Protein AF-A0A6P0TMA9-F1 (afdb_monomer_lite)

Foldseek 3Di:
DDDDDDDDDDDDDDDPPDDDPPPDPDAAEFEPPAQPSDDAPVRQLVVCVVVPPPGARYAHADQCVVCQCRNVQNCVVSQAFFAEEQAAQPRCPCVSLLQPFQVSHPQAQAEEEADPQQQAAQDVSSVPAAEQDDFAQAWAFDQVDAHPVGGGRTDHDDPPDDHPGHGLDQLSLVVVLCVLLVHPADDDDPGLSLVLDPCNVVPRRNVVSNCQQAAWDFDADPVRDGPDTHGNGRYHYYQLVSDAFDPGAYEYEYEACVVRFDFKDKDKQFLVLLVLVLVLLVPDPPVLLSVLVNVQSVLVNCLQAPDDAPDPLFAWQVRSLVSHDALVRSVVSLCVSCVVVVVDPPDAADWDWDFDWDWDQDPPPRDTDTDGPDIDIDGDRDHLVNSLVVLVVRQADPLSVQDHSPDRSVRSSVSCVVNHRRSPPNLSSCVSVPNQQWIWGHDRRIIMIMATDCRSLSNSVSHSHYYYHANQDDPVNVCLSSVHDPSNDHHYHYYDAFAQQLEEEEEQQQLEPLVDPPQDDDVHRLLQLVLLLQVLVCVVVVPFQEEEEGAPSPQPVHPHDPSPPYTYYQPPCLASDQPCQRGLEYEYTEQDFDSLSVLQSSCRNSPSDHDDSPPLDDPNVVVRLSVSLSSVSSNSCRNPCRVCVVGRHYYYHYYNDDPVSQVVVCVRHDNYHYHHDHSCNSGVSSGDPLLNLLVLLLVVLVVCLVVVHDDDLVVSCVRSVHDSVVSQVSCVVRFLDHPVLLSVLLSLLVVLLQQADDDPCNLVVDDPVLNCCQPPCLVCVVVVVVVPDRPVVVSVVVVVCCVVPNSCSSSNHHSVSSLVNNCVRNVPDDPVVSVVSCVVRDPPDD

Secondary structure (DSSP, 8-state):
-----------------------SSS--EEE--STT-SPPHHHHHHHHHHTTTSS---EEEE-HHHHTTHHHHHHHHTT--EEEE---TTS-HHHHHHT--GGGSTT--EEEEE-TTTTS-SSHHHHTSEE-----S-EEEEEEEE-TTSPEEEEEPPTTSPPSB--S-TTHHHHHHHHHTT-----STT-HHHHTSTTTTT--HHHHHHHHHH-EEEEE-TTS-EEEEEESSSEEEE-GGG----SS-EEEEEESHHHH---EEEEEEEHHHHHHHHHHHHT-S-HHHHHHHHHHHHHHHHHHHHPPPSSTT-B-HHHHGGGSPPHHHHHHHHHHHTTGGGG-TT---S-EEEEEEEEEE-TTT--EEEEEEEEEEE--PPPHHHHHHHHHHHS---HHHH--TTS-HHHHHHHHHHH-----HHHHHHHHTT-SS-EEEEETTEEEEEEE-HHHHHHHHHSSEEEEE-SS--HHHHHHHTT--TT---EEEEEPP---TTEEEEEETT--GGG-S---SSSS-HHHHHHHHHHHHHHHSTTSPEEEEE-TTTTTTS---TTEEEEEETTTTTSS--TTTT-SEEEE-S-----HHHHHHHHHHHHS----TT---HHHHHHHHHHHHHHHHHHHTTT-GGG-TTS-EEEEEES---HHHHHHHHHHSTT-EEEE--HHHH-GGGS-HHHHHHHHHHHHHHHHHHTT----HHHHHHHHT--HHHHHHHHHHHSSS-HHHHHHHHHHHHHHTT-----TTTSTTS-HHHHHIIIIITTTHHHHHHTT--HHHHHHHHHHHHHHH-GGGGGGS-HHHHHHHHHHHT-SS-HHHHHHHHHTTPPPP-

Structure (mmCIF, N/CA/C/O backbone):
data_AF-A0A6P0TMA9-F1
#
_entry.id   AF-A0A6P0TMA9-F1
#
loop_
_atom_site.group_PDB
_atom_site.id
_atom_site.type_symbol
_atom_site.label_atom_id
_atom_site.label_alt_id
_atom_site.label_comp_id
_atom_site.label_asym_id
_atom_site.label_entity_id
_atom_site.label_seq_id
_atom_site.pdbx_PDB_ins_code
_atom_site.Cartn_x
_atom_site.Cartn_y
_atom_site.Cartn_z
_atom_site.occupancy
_atom_site.B_iso_or_equiv
_atom_site.auth_seq_id
_atom_site.auth_comp_id
_atom_site.auth_asym_id
_atom_site.auth_atom_id
_atom_site.pdbx_PDB_model_num
ATOM 1 N N . MET A 1 1 ? -61.549 -2.024 -27.060 1.00 31.66 1 MET A N 1
ATOM 2 C CA . MET A 1 1 ? -62.053 -2.914 -28.135 1.00 31.66 1 MET A CA 1
ATOM 3 C C . MET A 1 1 ? -62.077 -2.132 -29.443 1.00 31.66 1 MET A C 1
ATOM 5 O O . MET A 1 1 ? -62.453 -0.968 -29.339 1.00 31.66 1 MET A O 1
ATOM 9 N N . PRO A 1 2 ? -61.796 -2.711 -30.633 1.00 42.16 2 PRO A N 1
ATOM 10 C CA . PRO A 1 2 ? -61.208 -4.031 -30.969 1.00 42.16 2 PRO A CA 1
ATOM 11 C C . PRO A 1 2 ? -59.921 -3.928 -31.858 1.00 42.16 2 PRO A C 1
ATOM 13 O O . PRO A 1 2 ? -59.712 -2.912 -32.505 1.00 42.16 2 PRO A O 1
ATOM 16 N N . VAL A 1 3 ? -58.901 -4.790 -31.692 1.00 32.97 3 VAL A N 1
ATOM 17 C CA . VAL A 1 3 ? -58.575 -6.085 -32.371 1.00 32.97 3 VAL A CA 1
ATOM 18 C C . VAL A 1 3 ? -58.171 -5.971 -33.855 1.00 32.97 3 VAL A C 1
ATOM 20 O O . VAL A 1 3 ? -59.035 -5.683 -34.668 1.00 32.97 3 VAL A O 1
ATOM 23 N N . THR A 1 4 ? -56.909 -6.317 -34.183 1.00 27.12 4 THR A N 1
ATOM 24 C CA . THR A 1 4 ? -56.539 -7.389 -35.150 1.00 27.12 4 THR A CA 1
ATOM 25 C C . THR A 1 4 ? -55.037 -7.734 -35.108 1.00 27.12 4 THR A C 1
ATOM 27 O O . THR A 1 4 ? -54.188 -6.869 -35.307 1.00 27.12 4 THR A O 1
ATOM 30 N N . ASP A 1 5 ? -54.763 -9.023 -34.875 1.00 28.47 5 ASP A N 1
ATOM 31 C CA . ASP A 1 5 ? -53.500 -9.774 -34.983 1.00 28.47 5 ASP A CA 1
ATOM 32 C C . ASP A 1 5 ? -52.886 -9.796 -36.388 1.00 28.47 5 ASP A C 1
ATOM 34 O O . ASP A 1 5 ? -53.655 -9.920 -37.336 1.00 28.47 5 ASP A O 1
ATOM 38 N N . ILE A 1 6 ? -51.546 -9.927 -36.498 1.00 26.19 6 ILE A N 1
ATOM 39 C CA . ILE A 1 6 ? -50.885 -10.932 -37.371 1.00 26.19 6 ILE A CA 1
ATOM 40 C C . ILE A 1 6 ? -49.566 -11.456 -36.741 1.00 26.19 6 ILE A C 1
ATOM 42 O O . ILE A 1 6 ? -48.531 -10.803 -36.770 1.00 26.19 6 ILE A O 1
ATOM 46 N N . LYS A 1 7 ? -49.659 -12.682 -36.206 1.00 25.83 7 LYS A N 1
ATOM 47 C CA . LYS A 1 7 ? -48.757 -13.861 -36.257 1.00 25.83 7 LYS A CA 1
ATOM 48 C C . LYS A 1 7 ? -47.216 -13.731 -36.225 1.00 25.83 7 LYS A C 1
ATOM 50 O O . LYS A 1 7 ? -46.570 -13.331 -37.186 1.00 25.83 7 LYS A O 1
ATOM 55 N N . ASN A 1 8 ? -46.680 -14.356 -35.170 1.00 31.17 8 ASN A N 1
ATOM 56 C CA . ASN A 1 8 ? -45.405 -15.079 -35.043 1.00 31.17 8 ASN A CA 1
ATOM 57 C C . ASN A 1 8 ? -44.866 -15.750 -36.320 1.00 31.17 8 ASN A C 1
ATOM 59 O O . ASN A 1 8 ? -45.600 -16.505 -36.958 1.00 31.17 8 ASN A O 1
ATOM 63 N N . GLN A 1 9 ? -43.542 -15.656 -36.517 1.00 24.33 9 GLN A N 1
ATOM 64 C CA . GLN A 1 9 ? -42.688 -16.757 -36.993 1.00 24.33 9 GLN A CA 1
ATOM 65 C C . GLN A 1 9 ? -41.229 -16.597 -36.497 1.00 24.33 9 GLN A C 1
ATOM 67 O O . GLN A 1 9 ? -40.439 -15.839 -37.042 1.00 24.33 9 GLN A O 1
ATOM 72 N N . ASN A 1 10 ? -40.929 -17.322 -35.413 1.00 24.88 10 ASN A N 1
ATOM 73 C CA . ASN A 1 10 ? -39.674 -17.977 -35.016 1.00 24.88 10 ASN A CA 1
ATOM 74 C C . ASN A 1 10 ? -38.312 -17.391 -35.448 1.00 24.88 10 ASN A C 1
ATOM 76 O O . ASN A 1 10 ? -37.791 -17.724 -36.510 1.00 24.88 10 ASN A O 1
ATOM 80 N N . ALA A 1 11 ? -37.634 -16.748 -34.493 1.00 25.44 11 ALA A N 1
ATOM 81 C CA . ALA A 1 11 ? -36.204 -16.956 -34.263 1.00 25.44 11 ALA A CA 1
ATOM 82 C C . ALA A 1 11 ? -36.005 -17.314 -32.781 1.00 25.44 11 ALA A C 1
ATOM 84 O O . ALA A 1 11 ? -36.576 -16.692 -31.889 1.00 25.44 11 ALA A O 1
ATOM 85 N N . SER A 1 12 ? -35.273 -18.398 -32.556 1.00 24.67 12 SER A N 1
ATOM 86 C CA . SER A 1 12 ? -35.104 -19.126 -31.301 1.00 24.67 12 SER A CA 1
ATOM 87 C C . SER A 1 12 ? -34.692 -18.258 -30.111 1.00 24.67 12 SER A C 1
ATOM 89 O O . SER A 1 12 ? -33.679 -17.564 -30.139 1.00 24.67 12 SER A O 1
ATOM 91 N N . SER A 1 13 ? -35.452 -18.401 -29.032 1.00 26.72 13 SER A N 1
ATOM 92 C CA . SER A 1 13 ? -35.140 -17.947 -27.685 1.00 26.72 13 SER A CA 1
ATOM 93 C C . SER A 1 13 ? -33.903 -18.643 -27.105 1.00 26.72 13 SER A C 1
ATOM 95 O O . SER A 1 13 ? -33.890 -19.868 -26.985 1.00 26.72 13 SER A O 1
ATOM 97 N N . SER A 1 14 ? -32.950 -17.862 -26.600 1.00 25.70 14 SER A N 1
ATOM 98 C CA . SER A 1 14 ? -32.141 -18.237 -25.434 1.00 25.70 14 SER A CA 1
ATOM 99 C C . SER A 1 14 ? -31.908 -17.004 -24.550 1.00 25.70 14 SER A C 1
ATOM 101 O O . SER A 1 14 ? -30.952 -16.259 -24.723 1.00 25.70 14 SER A O 1
ATOM 103 N N . ALA A 1 15 ? -32.875 -16.794 -23.652 1.00 29.20 15 ALA A N 1
ATOM 104 C CA . ALA A 1 15 ? -32.768 -16.215 -22.310 1.00 29.20 15 ALA A CA 1
ATOM 105 C C . ALA A 1 15 ? -31.922 -14.936 -22.099 1.00 29.20 15 ALA A C 1
ATOM 107 O O . ALA A 1 15 ? -30.834 -14.979 -21.537 1.00 29.20 15 ALA A O 1
ATOM 108 N N . ILE A 1 16 ? -32.521 -13.775 -22.388 1.00 30.61 16 ILE A N 1
ATOM 109 C CA . ILE A 1 16 ? -32.220 -12.489 -21.722 1.00 30.61 16 ILE A CA 1
ATOM 110 C C . ILE A 1 16 ? -33.260 -12.304 -20.608 1.00 30.61 16 ILE A C 1
ATOM 112 O O . ILE A 1 16 ? -34.160 -11.470 -20.693 1.00 30.61 16 ILE A O 1
ATOM 116 N N . THR A 1 17 ? -33.253 -13.171 -19.595 1.00 31.91 17 THR A N 1
ATOM 117 C CA . THR A 1 17 ? -34.275 -13.109 -18.534 1.00 31.91 17 THR A CA 1
ATOM 118 C C . THR A 1 17 ? -33.724 -13.543 -17.184 1.00 31.91 17 THR A C 1
ATOM 120 O O . THR A 1 17 ? -34.118 -14.573 -16.666 1.00 31.91 17 THR A O 1
ATOM 123 N N . LEU A 1 18 ? -32.827 -12.733 -16.618 1.00 28.59 18 LEU A N 1
ATOM 124 C CA . LEU A 1 18 ? -32.513 -12.673 -15.183 1.00 28.59 18 LEU A CA 1
ATOM 125 C C . LEU A 1 18 ? -32.006 -11.249 -14.872 1.00 28.59 18 LEU A C 1
ATOM 127 O O . LEU A 1 18 ? -30.831 -11.030 -14.609 1.00 28.59 18 LEU A O 1
ATOM 131 N N . TRP A 1 19 ? -32.890 -10.253 -14.970 1.00 36.53 19 TRP A N 1
ATOM 132 C CA . TRP A 1 19 ? -32.575 -8.862 -14.621 1.00 36.53 19 TRP A CA 1
ATOM 133 C C . TRP A 1 19 ? -33.578 -8.352 -13.594 1.00 36.53 19 TRP A C 1
ATOM 135 O O . TRP A 1 19 ? -34.554 -7.681 -13.920 1.00 36.53 19 TRP A O 1
ATOM 145 N N . THR A 1 20 ? -33.357 -8.688 -12.329 1.00 31.09 20 THR A N 1
ATOM 146 C CA . THR A 1 20 ? -33.980 -7.957 -11.225 1.00 31.09 20 THR A CA 1
ATOM 147 C C . THR A 1 20 ? -33.135 -6.727 -10.923 1.00 31.09 20 THR A C 1
ATOM 149 O O . THR A 1 20 ? -32.188 -6.789 -10.144 1.00 31.09 20 THR A O 1
ATOM 152 N N . SER A 1 21 ? -33.488 -5.588 -11.527 1.00 32.59 21 SER A N 1
ATOM 153 C CA . SER A 1 21 ? -33.015 -4.286 -11.057 1.00 32.59 21 SER A CA 1
ATOM 154 C C . SER A 1 21 ? -33.670 -3.992 -9.703 1.00 32.59 21 SER A C 1
ATOM 156 O O . SER A 1 21 ? -34.816 -3.543 -9.633 1.00 32.59 21 SER A O 1
ATOM 158 N N . LEU A 1 22 ? -32.963 -4.248 -8.606 1.00 32.09 22 LEU A N 1
ATOM 159 C CA . LEU A 1 22 ? -33.355 -3.735 -7.296 1.00 32.09 22 LEU A CA 1
ATOM 160 C C . LEU A 1 22 ? -32.664 -2.390 -7.071 1.00 32.09 22 LEU A C 1
ATOM 162 O O . LEU A 1 22 ? -31.613 -2.293 -6.443 1.00 32.09 22 LEU A O 1
ATOM 166 N N . LEU A 1 23 ? -33.305 -1.330 -7.570 1.00 36.34 23 LEU A N 1
ATOM 167 C CA . LEU A 1 23 ? -33.099 0.036 -7.091 1.00 36.34 23 LEU A CA 1
ATOM 168 C C . LEU A 1 23 ? -33.550 0.117 -5.623 1.00 36.34 23 LEU A C 1
ATOM 170 O O . LEU A 1 23 ? -34.670 0.511 -5.306 1.00 36.34 23 LEU A O 1
ATOM 174 N N . LYS A 1 24 ? -32.651 -0.276 -4.721 1.00 31.23 24 LYS A N 1
ATOM 175 C CA . LYS A 1 24 ? -32.646 0.097 -3.304 1.00 31.23 24 LYS A CA 1
ATOM 176 C C . LYS A 1 24 ? -31.198 0.365 -2.896 1.00 31.23 24 LYS A C 1
ATOM 178 O O . LYS A 1 24 ? -30.511 -0.547 -2.470 1.00 31.23 24 LYS A O 1
ATOM 183 N N . LEU A 1 25 ? -30.738 1.608 -3.068 1.00 39.28 25 LEU A N 1
ATOM 184 C CA . LEU A 1 25 ? -29.552 2.195 -2.406 1.00 39.28 25 LEU A CA 1
ATOM 185 C C . LEU A 1 25 ? -28.236 1.363 -2.398 1.00 39.28 25 LEU A C 1
ATOM 187 O O . LEU A 1 25 ? -27.369 1.614 -1.565 1.00 39.28 25 LEU A O 1
ATOM 191 N N . GLY A 1 26 ? -28.047 0.421 -3.330 1.00 53.12 26 GLY A N 1
ATOM 192 C CA . GLY A 1 26 ? -26.871 -0.454 -3.435 1.00 53.12 26 GLY A CA 1
ATOM 193 C C . GLY A 1 26 ? -26.192 -0.385 -4.807 1.00 53.12 26 GLY A C 1
ATOM 194 O O . GLY A 1 26 ? -26.770 0.122 -5.768 1.00 53.12 26 GLY A O 1
ATOM 195 N N . ARG A 1 27 ? -24.949 -0.884 -4.902 1.00 63.47 27 ARG A N 1
ATOM 196 C CA . ARG A 1 27 ? -24.245 -1.038 -6.191 1.00 63.47 27 ARG A CA 1
ATOM 197 C C . ARG A 1 27 ? -25.013 -2.031 -7.083 1.00 63.47 27 ARG A C 1
ATOM 199 O O . ARG A 1 27 ? -25.423 -3.069 -6.557 1.00 63.47 27 ARG A O 1
ATOM 206 N N . PRO A 1 28 ? -25.191 -1.759 -8.390 1.00 73.94 28 PRO A N 1
ATOM 207 C CA . PRO A 1 28 ? -25.794 -2.711 -9.311 1.00 73.94 28 PRO A CA 1
ATOM 208 C C . PRO A 1 28 ? -24.926 -3.966 -9.373 1.00 73.94 28 PRO A C 1
ATOM 210 O O . PRO A 1 28 ? -23.700 -3.902 -9.244 1.00 73.94 28 PRO A O 1
ATOM 213 N N . TYR A 1 29 ? -25.562 -5.118 -9.537 1.00 83.38 29 TYR A N 1
ATOM 214 C CA . TYR A 1 29 ? -24.858 -6.385 -9.639 1.00 83.38 29 TYR A CA 1
ATOM 215 C C . TYR A 1 29 ? -25.582 -7.351 -10.569 1.00 83.38 29 TYR A C 1
ATOM 217 O O . TYR A 1 29 ? -26.787 -7.238 -10.795 1.00 83.38 29 TYR A O 1
ATOM 225 N N . ILE A 1 30 ? -24.823 -8.313 -11.080 1.00 88.56 30 ILE A N 1
ATOM 226 C CA . ILE A 1 30 ? -25.298 -9.465 -11.841 1.00 88.56 30 ILE A CA 1
ATOM 227 C C . ILE A 1 30 ? -24.977 -10.694 -11.004 1.00 88.56 30 ILE A C 1
ATOM 229 O O . ILE A 1 30 ? -23.833 -10.889 -10.603 1.00 88.56 30 ILE A O 1
ATOM 233 N N . GLU A 1 31 ? -25.966 -11.527 -10.711 1.00 91.88 31 GLU A N 1
ATOM 234 C CA . GLU A 1 31 ? -25.714 -12.768 -9.986 1.00 91.88 31 GLU A CA 1
ATOM 235 C C . GLU A 1 31 ? -25.200 -13.851 -10.942 1.00 91.88 31 GLU A C 1
ATOM 237 O O . GLU A 1 31 ? -25.828 -14.141 -11.961 1.00 91.88 31 GLU A O 1
ATOM 242 N N . TYR A 1 32 ? -24.065 -14.472 -10.612 1.00 93.88 32 TYR A N 1
ATOM 243 C CA . TYR A 1 32 ? -23.602 -15.644 -11.352 1.00 93.88 32 TYR A CA 1
ATOM 244 C C . TYR A 1 32 ? -24.417 -16.867 -10.930 1.00 93.88 32 TYR A C 1
ATOM 246 O O . TYR A 1 32 ? -24.319 -17.339 -9.794 1.00 93.88 32 TYR A O 1
ATOM 254 N N . THR A 1 33 ? -25.205 -17.397 -11.862 1.00 92.12 33 THR A N 1
ATOM 255 C CA . THR A 1 33 ? -26.050 -18.584 -11.641 1.00 92.12 33 THR A CA 1
ATOM 256 C C . THR A 1 33 ? -25.556 -19.815 -12.405 1.00 92.12 33 THR A C 1
ATOM 258 O O . THR A 1 33 ? -26.120 -20.898 -12.267 1.00 92.12 33 THR A O 1
ATOM 261 N N . GLY A 1 34 ? -24.480 -19.663 -13.182 1.00 91.56 34 GLY A N 1
ATOM 262 C CA . GLY A 1 34 ? -23.868 -20.710 -13.994 1.00 91.56 34 GLY A CA 1
ATOM 263 C C . GLY A 1 34 ? -23.364 -20.189 -15.345 1.00 91.56 34 GLY A C 1
ATOM 264 O O . GLY A 1 34 ? -23.442 -18.981 -15.610 1.00 91.56 34 GLY A O 1
ATOM 265 N N . PRO A 1 35 ? -22.865 -21.090 -16.213 1.00 90.00 35 PRO A N 1
ATOM 266 C CA . PRO A 1 35 ? -22.374 -20.742 -17.540 1.00 90.00 35 PRO A CA 1
ATOM 267 C C . PRO A 1 35 ? -23.375 -19.903 -18.338 1.00 90.00 35 PRO A C 1
ATOM 269 O O . PRO A 1 35 ? -24.544 -20.263 -18.455 1.00 90.00 35 PRO A O 1
ATOM 272 N N . GLY A 1 36 ? -22.909 -18.790 -18.898 1.00 89.62 36 GLY A N 1
ATOM 273 C CA . GLY A 1 36 ? -23.732 -17.831 -19.635 1.00 89.62 36 GLY A CA 1
ATOM 274 C C . GLY A 1 36 ? -24.001 -16.539 -18.862 1.00 89.62 36 GLY A C 1
ATOM 275 O O . GLY A 1 36 ? -24.345 -15.542 -19.492 1.00 89.62 36 GLY A O 1
ATOM 276 N N . SER A 1 37 ? -23.780 -16.524 -17.542 1.00 91.81 37 SER A N 1
ATOM 277 C CA . SER A 1 37 ? -24.059 -15.362 -16.683 1.00 91.81 37 SER A CA 1
ATOM 278 C C . SER A 1 37 ? -23.094 -14.186 -16.894 1.00 91.81 37 SER A C 1
ATOM 280 O O . SER A 1 37 ? -23.442 -13.053 -16.567 1.00 91.81 37 SER A O 1
ATOM 282 N N . ILE A 1 38 ? -21.876 -14.418 -17.405 1.00 94.50 38 ILE A N 1
ATOM 283 C CA . ILE A 1 38 ? -20.898 -13.339 -17.618 1.00 94.50 38 ILE A CA 1
ATOM 284 C C . ILE A 1 38 ? -21.239 -12.584 -18.907 1.00 94.50 38 ILE A C 1
ATOM 286 O O . ILE A 1 38 ? -21.244 -13.197 -19.969 1.00 94.50 38 ILE A O 1
ATOM 290 N N . PRO A 1 39 ? -21.482 -11.269 -18.902 1.00 92.62 39 PRO A N 1
ATOM 291 C CA . PRO A 1 39 ? -21.722 -10.543 -20.146 1.00 92.62 39 PRO A CA 1
ATOM 292 C C . PRO A 1 39 ? -20.460 -10.515 -21.018 1.00 92.62 39 PRO A C 1
ATOM 294 O O . PRO A 1 39 ? -19.335 -10.495 -20.515 1.00 92.62 39 PRO A O 1
ATOM 297 N N . THR A 1 40 ? -20.624 -10.476 -22.337 1.00 92.06 40 THR A N 1
ATOM 298 C CA . THR A 1 40 ? -19.524 -10.113 -23.240 1.00 92.06 40 THR A CA 1
ATOM 299 C C . THR A 1 40 ? -19.126 -8.651 -23.028 1.00 92.06 40 THR A C 1
ATOM 301 O O . THR A 1 40 ? -19.907 -7.838 -22.525 1.00 92.06 40 THR A O 1
ATOM 304 N N . TYR A 1 41 ? -17.920 -8.278 -23.461 1.00 86.88 41 TYR A N 1
ATOM 305 C CA . TYR A 1 41 ? -17.446 -6.894 -23.373 1.00 86.88 41 TYR A CA 1
ATOM 306 C C . TYR A 1 41 ? -18.428 -5.890 -24.006 1.00 86.88 41 TYR A C 1
ATOM 308 O O . TYR A 1 41 ? -18.722 -4.840 -23.432 1.00 86.88 41 TYR A O 1
ATOM 316 N N . SER A 1 42 ? -18.973 -6.219 -25.182 1.00 87.00 42 SER A N 1
ATOM 317 C CA . SER A 1 42 ? -19.916 -5.359 -25.903 1.00 87.00 42 SER A CA 1
ATOM 318 C C . SER A 1 42 ? -21.263 -5.227 -25.194 1.00 87.00 42 SER A C 1
ATOM 320 O O . SER A 1 42 ? -21.828 -4.135 -25.175 1.00 87.00 42 SER A O 1
ATOM 322 N N . GLU A 1 43 ? -21.781 -6.306 -24.604 1.00 88.38 43 GLU A N 1
ATOM 323 C CA . GLU A 1 43 ? -23.013 -6.269 -23.803 1.00 88.38 43 GLU A CA 1
ATOM 324 C C . GLU A 1 43 ? -22.825 -5.434 -22.538 1.00 88.38 43 GLU A C 1
ATOM 326 O O . GLU A 1 43 ? -23.648 -4.569 -22.244 1.00 88.38 43 GLU A O 1
ATOM 331 N N . TYR A 1 44 ? -21.705 -5.628 -21.838 1.00 86.25 44 TYR A N 1
ATOM 332 C CA . TYR A 1 44 ? -21.386 -4.872 -20.632 1.00 86.25 44 TYR A CA 1
ATOM 333 C C . TYR A 1 44 ? -21.234 -3.376 -20.923 1.00 86.25 44 TYR A C 1
ATOM 335 O O . TYR A 1 44 ? -21.774 -2.539 -20.205 1.00 86.25 44 TYR A O 1
ATOM 343 N N . LYS A 1 45 ? -20.560 -3.020 -22.023 1.00 82.75 45 LYS A N 1
ATOM 344 C CA . LYS A 1 45 ? -20.414 -1.620 -22.434 1.00 82.75 45 LYS A CA 1
ATOM 345 C C . LYS A 1 45 ? -21.763 -0.966 -22.755 1.00 82.75 45 LYS A C 1
ATOM 347 O O . LYS A 1 45 ? -22.012 0.143 -22.292 1.00 82.75 45 LYS A O 1
ATOM 352 N N . LYS A 1 46 ? -22.650 -1.660 -23.479 1.00 82.12 46 LYS A N 1
ATOM 353 C CA . LYS A 1 46 ? -24.018 -1.175 -23.740 1.00 82.12 46 LYS A CA 1
ATOM 354 C C . LYS A 1 46 ? -24.794 -0.943 -22.445 1.00 82.12 46 LYS A C 1
ATOM 356 O O . LYS A 1 46 ? -25.516 0.044 -22.336 1.00 82.12 46 LYS A O 1
ATOM 361 N N . LEU A 1 47 ? -24.625 -1.829 -21.465 1.00 77.69 47 LEU A N 1
ATOM 362 C CA . LEU A 1 47 ? -25.257 -1.690 -20.160 1.00 77.69 47 LEU A CA 1
ATOM 363 C C . LEU A 1 47 ? -24.770 -0.422 -19.436 1.00 77.69 47 LEU A C 1
ATOM 365 O O . LEU A 1 47 ? -25.598 0.384 -19.014 1.00 77.69 47 LEU A O 1
ATOM 369 N N . LEU A 1 48 ? -23.455 -0.171 -19.413 1.00 76.69 48 LEU A N 1
ATOM 370 C CA . LEU A 1 48 ? -22.884 1.067 -18.856 1.00 76.69 48 LEU A CA 1
ATOM 371 C C . LEU A 1 48 ? -23.398 2.338 -19.558 1.00 76.69 48 LEU A C 1
ATOM 373 O O . LEU A 1 48 ? -23.634 3.356 -18.908 1.00 76.69 48 LEU A O 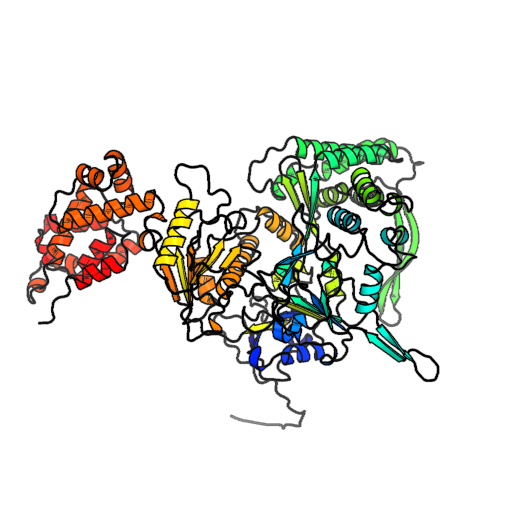1
ATOM 377 N N . GLU A 1 49 ? -23.570 2.297 -20.881 1.00 75.12 49 GLU A N 1
ATOM 378 C CA . GLU A 1 49 ? -24.081 3.425 -21.670 1.00 75.12 49 GLU A CA 1
ATOM 379 C C . GLU A 1 49 ? -25.570 3.702 -21.398 1.00 75.12 49 GLU A C 1
ATOM 381 O O . GLU A 1 49 ? -25.983 4.862 -21.376 1.00 75.12 49 GLU A O 1
ATOM 386 N N . SER A 1 50 ? -26.366 2.659 -21.144 1.00 67.94 50 SER A N 1
ATOM 387 C CA . SER A 1 50 ? -27.811 2.771 -20.909 1.00 67.94 50 SER A CA 1
ATOM 388 C C . SER A 1 50 ? -28.197 3.320 -19.527 1.00 67.94 50 SER A C 1
ATOM 390 O O . SER A 1 50 ? -29.255 3.934 -19.395 1.00 67.94 50 SER A O 1
ATOM 392 N N . GLU A 1 51 ? -27.339 3.164 -18.511 1.00 59.88 51 GLU A N 1
ATOM 393 C CA . GLU A 1 51 ? -27.642 3.537 -17.115 1.00 59.88 51 GLU A CA 1
ATOM 394 C C . GLU A 1 51 ? -27.176 4.952 -16.702 1.00 59.88 51 GLU A C 1
ATOM 396 O O . GLU A 1 51 ? -27.218 5.312 -15.527 1.00 59.88 51 GLU A O 1
ATOM 401 N N . ASN A 1 52 ? -26.784 5.804 -17.658 1.00 47.84 52 ASN A N 1
ATOM 402 C CA . ASN A 1 52 ? -26.496 7.229 -17.440 1.00 47.84 52 ASN A CA 1
ATOM 403 C C . ASN A 1 52 ? -25.535 7.517 -16.253 1.00 47.84 52 ASN A C 1
ATOM 405 O O . ASN A 1 52 ? -25.884 8.265 -15.347 1.00 47.84 52 ASN A O 1
ATOM 409 N N . TRP A 1 53 ? -24.334 6.915 -16.249 1.00 43.66 53 TRP A N 1
ATOM 410 C CA . TRP A 1 53 ? -23.068 7.314 -15.573 1.00 43.66 53 TRP A CA 1
ATOM 411 C C . TRP A 1 53 ? -23.066 7.834 -14.110 1.00 43.66 53 TRP A C 1
ATOM 413 O O . TRP A 1 53 ? -22.030 8.292 -13.623 1.00 43.66 53 TRP A O 1
ATOM 423 N N . LEU A 1 54 ? -24.164 7.741 -13.364 1.00 42.12 54 LEU A N 1
ATOM 424 C CA . LEU A 1 54 ? -24.242 8.121 -11.946 1.00 42.12 54 LEU A CA 1
ATOM 425 C C . LEU A 1 54 ? -24.065 6.929 -10.994 1.00 42.12 54 LEU A C 1
ATOM 427 O O . LEU A 1 54 ? -24.002 7.124 -9.780 1.00 42.12 54 LEU A O 1
ATOM 431 N N . ILE A 1 55 ? -23.950 5.713 -11.531 1.00 49.78 55 ILE A N 1
ATOM 432 C CA . ILE A 1 55 ? -23.925 4.461 -10.775 1.00 49.78 55 ILE A CA 1
ATOM 433 C C . ILE A 1 55 ? -22.575 3.756 -10.995 1.00 49.78 55 ILE A C 1
ATOM 435 O O . ILE A 1 55 ? -22.004 3.793 -12.083 1.00 49.78 55 ILE A O 1
ATOM 439 N N . SER A 1 56 ? -22.015 3.176 -9.931 1.00 62.84 56 SER A N 1
ATOM 440 C CA . SER A 1 56 ? -20.804 2.345 -9.981 1.00 62.84 56 SER A CA 1
ATOM 441 C C . SER A 1 56 ? -20.953 1.196 -10.983 1.00 62.84 56 SER A C 1
ATOM 443 O O . SER A 1 56 ? -22.027 0.607 -11.038 1.00 62.84 56 SER A O 1
ATOM 445 N N . GLU A 1 57 ? -19.877 0.848 -11.699 1.00 75.56 57 GLU A N 1
ATOM 446 C CA . GLU A 1 57 ? -19.822 -0.322 -12.595 1.00 75.56 57 GLU A CA 1
ATOM 447 C C . GLU A 1 57 ? -20.418 -1.576 -11.915 1.00 75.56 57 GLU A C 1
ATOM 449 O O . GLU A 1 57 ? -20.074 -1.829 -10.753 1.00 75.56 57 GLU A O 1
ATOM 454 N N . PRO A 1 58 ? -21.313 -2.332 -12.585 1.00 82.81 58 PRO A N 1
ATOM 455 C CA . PRO A 1 58 ? -21.924 -3.516 -11.998 1.00 82.81 58 PRO A CA 1
ATOM 456 C C . PRO A 1 58 ? -20.910 -4.581 -11.598 1.00 82.81 58 PRO A C 1
ATOM 458 O O . PRO A 1 58 ? -19.951 -4.861 -12.311 1.00 82.81 58 PRO A O 1
ATOM 461 N N . GLU A 1 59 ? -21.159 -5.233 -10.470 1.00 89.31 59 GLU A N 1
ATOM 462 C CA . GLU A 1 59 ? -20.316 -6.332 -9.999 1.00 89.31 59 GLU A CA 1
ATOM 463 C C . GLU A 1 59 ? -20.969 -7.684 -10.318 1.00 89.31 59 GLU A C 1
ATOM 465 O O . GLU A 1 59 ? -22.181 -7.843 -10.181 1.00 89.31 59 GLU A O 1
ATOM 470 N N . ILE A 1 60 ? -20.185 -8.685 -10.718 1.00 93.31 60 ILE A N 1
ATOM 471 C CA . ILE A 1 60 ? -20.657 -10.068 -10.803 1.00 93.31 60 ILE A CA 1
ATOM 472 C C . ILE A 1 60 ? -20.559 -10.686 -9.409 1.00 93.31 60 ILE A C 1
ATOM 474 O O . ILE A 1 60 ? -19.459 -10.886 -8.892 1.00 93.31 60 ILE A O 1
ATOM 478 N N . ARG A 1 61 ? -21.703 -10.999 -8.803 1.00 92.94 61 ARG A N 1
ATOM 479 C CA . ARG A 1 61 ? -21.784 -11.539 -7.445 1.00 92.94 61 ARG A CA 1
ATOM 480 C C . ARG A 1 61 ? -21.930 -13.043 -7.429 1.00 92.94 61 ARG A C 1
ATOM 482 O O . ARG A 1 61 ? -22.830 -13.583 -8.077 1.00 92.94 61 ARG A O 1
ATOM 489 N N . PHE A 1 62 ? -21.096 -13.711 -6.638 1.00 93.38 62 PHE A N 1
ATOM 490 C CA . PHE A 1 62 ? -21.185 -15.152 -6.439 1.00 93.38 62 PHE A CA 1
ATOM 491 C C . PHE A 1 62 ? -20.526 -15.629 -5.146 1.00 93.38 62 PHE A C 1
ATOM 493 O O . PHE A 1 62 ? -19.884 -14.869 -4.428 1.00 93.38 62 PHE A O 1
ATOM 500 N N . ASP A 1 63 ? -20.750 -16.901 -4.818 1.00 91.25 63 ASP A N 1
ATOM 501 C CA . ASP A 1 63 ? -19.976 -17.584 -3.786 1.00 91.25 63 ASP A CA 1
ATOM 502 C C . ASP A 1 63 ? -18.777 -18.272 -4.446 1.00 91.25 63 ASP A C 1
ATOM 504 O O . ASP A 1 63 ? -18.926 -19.257 -5.180 1.00 91.25 63 ASP A O 1
ATOM 508 N N . LEU A 1 64 ? -17.585 -17.735 -4.189 1.00 92.25 64 LEU A N 1
ATOM 509 C CA . LEU A 1 64 ? -16.324 -18.241 -4.721 1.00 92.25 64 LEU A CA 1
ATOM 510 C C . LEU A 1 64 ? -16.048 -19.701 -4.330 1.00 92.25 64 LEU A C 1
ATOM 512 O O . LEU A 1 64 ? -15.396 -20.418 -5.085 1.00 92.25 64 LEU A O 1
ATOM 516 N N . ARG A 1 65 ? -16.555 -20.174 -3.185 1.00 88.25 65 ARG A N 1
ATOM 517 C CA . ARG A 1 65 ? -16.363 -21.565 -2.740 1.00 88.25 65 ARG A CA 1
ATOM 518 C C . ARG A 1 65 ? -17.228 -22.550 -3.509 1.00 88.25 65 ARG A C 1
ATOM 520 O O . ARG A 1 65 ? -16.856 -23.712 -3.625 1.00 88.25 65 ARG A O 1
ATOM 527 N N . VAL A 1 66 ? -18.370 -22.087 -4.012 1.00 92.00 66 VAL A N 1
ATOM 528 C CA . VAL A 1 66 ? -19.294 -22.903 -4.805 1.00 92.00 66 VAL A CA 1
ATOM 529 C C . VAL A 1 66 ? -18.837 -22.955 -6.257 1.00 92.00 66 VAL A C 1
ATOM 531 O O . VAL A 1 66 ? -18.741 -24.033 -6.837 1.00 92.00 66 VAL A O 1
ATOM 534 N N . TRP A 1 67 ? -18.541 -21.796 -6.847 1.00 94.62 67 TRP A N 1
ATOM 535 C CA . TRP A 1 67 ? -18.277 -21.698 -8.285 1.00 94.62 67 TRP A CA 1
ATOM 536 C C . TRP A 1 67 ? -16.797 -21.799 -8.665 1.00 94.62 67 TRP A C 1
ATOM 538 O O . TRP A 1 67 ? -16.488 -22.063 -9.829 1.00 94.62 67 TRP A O 1
ATOM 548 N N . GLY A 1 68 ? -15.880 -21.621 -7.709 1.00 94.69 68 GLY A N 1
ATOM 549 C CA . GLY A 1 68 ? -14.442 -21.732 -7.934 1.00 94.69 68 GLY A CA 1
ATOM 550 C C . GLY A 1 68 ? -13.961 -20.847 -9.086 1.00 94.69 68 GLY A C 1
ATOM 551 O O . GLY A 1 68 ? -14.235 -19.650 -9.126 1.00 94.69 68 GLY A O 1
ATOM 552 N N . ASP A 1 69 ? -13.242 -21.451 -10.036 1.00 95.00 69 ASP A N 1
ATOM 553 C CA . ASP A 1 69 ? -12.676 -20.771 -11.207 1.00 95.00 69 ASP A CA 1
ATOM 554 C C . ASP A 1 69 ? -13.638 -20.669 -12.412 1.00 95.00 69 ASP A C 1
ATOM 556 O O . ASP A 1 69 ? -13.273 -20.110 -13.448 1.00 95.00 69 ASP A O 1
ATOM 560 N N . ALA A 1 70 ? -14.871 -21.180 -12.320 1.00 96.25 70 ALA A N 1
ATOM 561 C CA . ALA A 1 70 ? -15.788 -21.198 -13.463 1.00 96.25 70 ALA A CA 1
ATOM 562 C C . ALA A 1 70 ? -16.113 -19.793 -14.022 1.00 96.25 70 ALA A C 1
ATOM 564 O O . ALA A 1 70 ? -16.024 -19.622 -15.243 1.00 96.25 70 ALA A O 1
ATOM 565 N N . PRO A 1 71 ? -16.396 -18.765 -13.193 1.00 96.62 71 PRO A N 1
ATOM 566 C CA . PRO A 1 71 ? -16.700 -17.422 -13.694 1.00 96.62 71 PRO A CA 1
ATOM 567 C C . PRO A 1 71 ? -15.526 -16.773 -14.437 1.00 96.62 71 PRO A C 1
ATOM 569 O O . PRO A 1 71 ? -15.725 -16.134 -15.470 1.00 96.62 71 PRO A O 1
ATOM 572 N N . VAL A 1 72 ? -14.288 -16.963 -13.957 1.00 96.56 72 VAL A N 1
ATOM 573 C CA . VAL A 1 72 ? -13.099 -16.413 -14.629 1.00 96.56 72 VAL A CA 1
ATOM 574 C C . VAL A 1 72 ? -12.820 -17.125 -15.952 1.00 96.56 72 VAL A C 1
ATOM 576 O O . VAL A 1 72 ? -12.496 -16.464 -16.938 1.00 96.56 72 VAL A O 1
ATOM 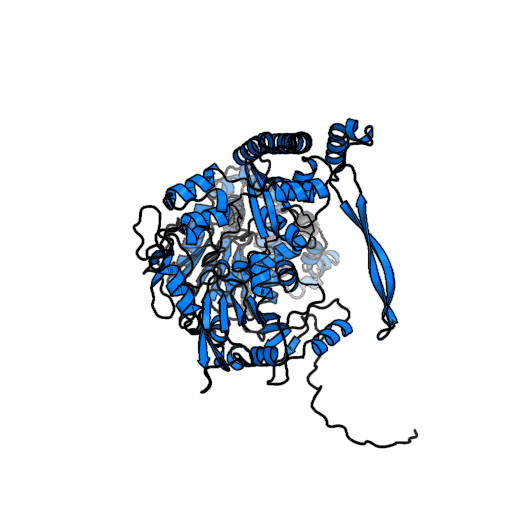579 N N . ARG A 1 73 ? -13.010 -18.450 -16.019 1.00 96.38 73 ARG A N 1
ATOM 580 C CA . ARG A 1 73 ? -12.861 -19.209 -17.272 1.00 96.38 73 ARG A CA 1
ATOM 581 C C . ARG A 1 73 ? -13.870 -18.761 -18.324 1.00 96.38 73 ARG A C 1
ATOM 583 O O . ARG A 1 73 ? -13.504 -18.571 -19.480 1.00 96.38 73 ARG A O 1
ATOM 590 N N . GLU A 1 74 ? -15.116 -18.525 -17.920 1.00 96.25 74 GLU A N 1
ATOM 591 C CA . GLU A 1 74 ? -16.137 -17.978 -18.814 1.00 96.25 74 GLU A CA 1
ATOM 592 C C . GLU A 1 74 ? -15.784 -16.564 -19.296 1.00 96.25 74 GLU A C 1
ATOM 594 O O . GLU A 1 74 ? -15.932 -16.263 -20.481 1.00 96.25 74 GLU A O 1
ATOM 599 N N . ALA A 1 75 ? -15.284 -15.702 -18.406 1.00 95.88 75 ALA A N 1
ATOM 600 C CA . ALA A 1 75 ? -14.854 -14.358 -18.776 1.00 95.88 75 ALA A CA 1
ATOM 601 C C . ALA A 1 75 ? -13.714 -14.383 -19.812 1.00 95.88 75 ALA A C 1
ATOM 603 O O . ALA A 1 75 ? -13.780 -13.663 -20.810 1.00 95.88 75 ALA A O 1
ATOM 604 N N . ILE A 1 76 ? -12.716 -15.252 -19.620 1.00 95.12 76 ILE A N 1
ATOM 605 C CA . ILE A 1 76 ? -11.614 -15.458 -20.575 1.00 95.12 76 ILE A CA 1
ATOM 606 C C . ILE A 1 76 ? -12.157 -15.919 -21.930 1.00 95.12 76 ILE A C 1
ATOM 608 O O . ILE A 1 76 ? -11.842 -15.311 -22.952 1.00 95.12 76 ILE A O 1
ATOM 612 N N . ALA A 1 77 ? -13.035 -16.926 -21.945 1.00 93.75 77 ALA A N 1
ATOM 613 C CA . ALA A 1 77 ? -13.651 -17.426 -23.175 1.00 93.75 77 ALA A CA 1
ATOM 614 C C . ALA A 1 77 ? -14.479 -16.352 -23.911 1.00 93.75 77 ALA A C 1
ATOM 616 O O . ALA A 1 77 ? -14.585 -16.374 -25.135 1.00 93.75 77 ALA A O 1
ATOM 617 N N . LYS A 1 78 ? -15.037 -15.380 -23.177 1.00 94.19 78 LYS A N 1
ATOM 618 C CA . LYS A 1 78 ? -15.768 -14.220 -23.720 1.00 94.19 78 LYS A CA 1
ATOM 619 C C . LYS A 1 78 ? -14.867 -13.037 -24.105 1.00 94.19 78 LYS A C 1
ATOM 621 O O . LYS A 1 78 ? -15.383 -11.979 -24.467 1.00 94.19 78 LYS A O 1
ATOM 626 N N . GLY A 1 79 ? -13.544 -13.205 -24.056 1.00 93.38 79 GLY A N 1
ATOM 627 C CA . GLY A 1 79 ? -12.567 -12.218 -24.520 1.00 93.38 79 GLY A CA 1
ATOM 628 C C . GLY A 1 79 ? -12.282 -11.081 -23.537 1.00 93.38 79 GLY A C 1
ATOM 629 O O . GLY A 1 79 ? -11.794 -10.028 -23.948 1.00 93.38 79 GLY A O 1
ATOM 630 N N . TRP A 1 80 ? -12.589 -11.250 -22.248 1.00 95.06 80 TRP A N 1
ATOM 631 C CA . TRP A 1 80 ? -12.200 -10.270 -21.233 1.00 95.06 80 TRP A CA 1
ATOM 632 C C . TRP A 1 80 ? -10.685 -10.263 -21.018 1.00 95.06 80 TRP A C 1
ATOM 634 O O . TRP A 1 80 ? -10.059 -11.311 -20.907 1.00 95.06 80 TRP A O 1
ATOM 644 N N . THR A 1 81 ? -10.102 -9.068 -20.901 1.00 94.56 81 THR A N 1
ATOM 645 C CA . THR A 1 81 ? -8.650 -8.879 -20.708 1.00 94.56 81 THR A CA 1
ATOM 646 C C . THR A 1 81 ? -8.283 -8.316 -19.334 1.00 94.56 81 THR A C 1
ATOM 648 O O . THR A 1 81 ? -7.125 -8.399 -18.927 1.00 94.56 81 THR A O 1
ATOM 651 N N . LEU A 1 82 ? -9.255 -7.766 -18.598 1.00 95.94 82 LEU A N 1
ATOM 652 C CA . LEU A 1 82 ? -9.074 -7.180 -17.269 1.00 95.94 82 LEU A CA 1
ATOM 653 C C . LEU A 1 82 ? -10.191 -7.641 -16.331 1.00 95.94 82 LEU A C 1
ATOM 655 O O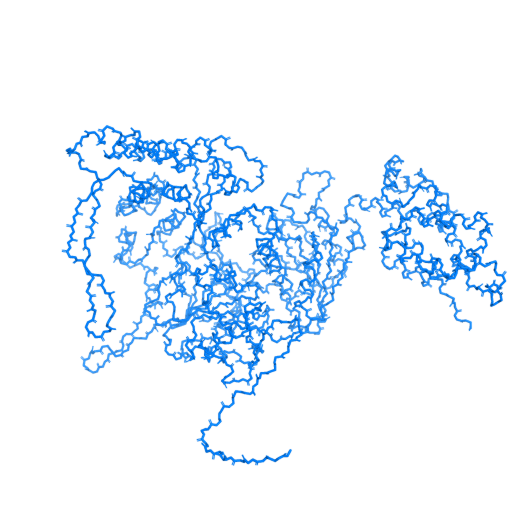 . LEU A 1 82 ? -11.366 -7.360 -16.580 1.00 95.94 82 LEU A O 1
ATOM 659 N N . ILE A 1 83 ? -9.805 -8.301 -15.241 1.00 97.12 83 ILE A N 1
ATOM 660 C CA . ILE A 1 83 ? -10.713 -8.771 -14.192 1.00 97.12 83 ILE A CA 1
ATOM 661 C C . ILE A 1 83 ? -10.205 -8.276 -12.840 1.00 97.12 83 ILE A C 1
ATOM 663 O O . ILE A 1 83 ? -9.017 -8.383 -12.547 1.00 97.12 83 ILE A O 1
ATOM 667 N N . LEU A 1 84 ? -11.101 -7.755 -12.008 1.00 96.44 84 LEU A N 1
ATOM 668 C CA . LEU A 1 84 ? -10.839 -7.434 -10.609 1.00 96.44 84 LEU A CA 1
ATOM 669 C C . LEU A 1 84 ? -11.696 -8.335 -9.721 1.00 96.44 84 LEU A C 1
ATOM 671 O O . LEU A 1 84 ? -12.915 -8.213 -9.709 1.00 96.44 84 LEU A O 1
ATOM 675 N N . ASP A 1 85 ? -11.064 -9.204 -8.943 1.00 96.00 85 ASP A N 1
ATOM 676 C CA . ASP A 1 85 ? -11.742 -10.019 -7.945 1.00 96.00 85 ASP A CA 1
ATOM 677 C C . ASP A 1 85 ? -11.675 -9.359 -6.564 1.00 96.00 85 ASP A C 1
ATOM 679 O O . ASP A 1 85 ? -10.607 -9.250 -5.948 1.00 96.00 85 ASP A O 1
ATOM 683 N N . LYS A 1 86 ? -12.849 -8.938 -6.082 1.00 92.62 86 LYS A N 1
ATOM 684 C CA . LYS A 1 86 ? -13.044 -8.251 -4.808 1.00 92.62 86 LYS A CA 1
ATOM 685 C C . LYS A 1 86 ? -13.595 -9.138 -3.693 1.00 92.62 86 LYS A C 1
ATOM 687 O O . LYS A 1 86 ? -14.026 -8.599 -2.674 1.00 92.62 86 LYS A O 1
ATOM 692 N N . HIS A 1 87 ? -13.605 -10.465 -3.839 1.00 91.19 87 HIS A N 1
ATOM 693 C CA . HIS A 1 87 ? -14.069 -11.327 -2.750 1.00 91.19 87 HIS A CA 1
ATOM 694 C C . HIS A 1 87 ? -13.287 -11.045 -1.463 1.00 91.19 87 HIS A C 1
ATOM 696 O O . HIS A 1 87 ? -12.099 -10.721 -1.505 1.00 91.19 87 HIS A O 1
ATOM 702 N N . GLY A 1 88 ? -13.914 -11.164 -0.300 1.00 85.25 88 GLY A N 1
ATOM 703 C CA . GLY A 1 88 ? -13.319 -10.770 0.973 1.00 85.25 88 GLY A CA 1
ATOM 704 C C . GLY A 1 88 ? -12.102 -11.593 1.416 1.00 85.25 88 GLY A C 1
ATOM 705 O O . GLY A 1 88 ? -11.717 -12.637 0.864 1.00 85.25 88 GLY A O 1
ATOM 706 N N . CYS A 1 89 ? -11.464 -11.113 2.480 1.00 82.12 89 CYS A N 1
ATOM 707 C CA . CYS A 1 89 ? -10.433 -11.847 3.199 1.00 82.12 89 CYS A CA 1
ATOM 708 C C . CYS A 1 89 ? -11.038 -13.120 3.826 1.00 82.12 89 CYS A C 1
ATOM 710 O O . CYS A 1 89 ? -11.719 -13.066 4.837 1.00 82.12 89 CYS A O 1
ATOM 712 N N . GLY A 1 90 ? -10.740 -14.296 3.266 1.00 79.25 90 GLY A N 1
ATOM 713 C CA . GLY A 1 90 ? -11.079 -15.610 3.860 1.00 79.25 90 GLY A CA 1
ATOM 714 C C . GLY A 1 90 ? -11.838 -16.523 2.917 1.00 79.25 90 GLY A C 1
ATOM 715 O O . GLY A 1 90 ? -12.154 -17.658 3.262 1.00 79.25 90 GLY A O 1
ATOM 716 N N . GLU A 1 91 ? -12.103 -16.028 1.715 1.00 86.38 91 GLU A N 1
ATOM 717 C CA . GLU A 1 91 ? -12.991 -16.664 0.743 1.00 86.38 91 GLU A CA 1
ATOM 718 C C . GLU A 1 91 ? -12.292 -17.628 -0.196 1.00 86.38 91 GLU A C 1
ATOM 720 O O . GLU A 1 91 ? -12.953 -18.333 -0.943 1.00 86.38 91 GLU A O 1
ATOM 725 N N . GLY A 1 92 ? -10.964 -17.705 -0.122 1.00 87.75 92 GLY A N 1
ATOM 726 C CA . GLY A 1 92 ? -10.193 -18.633 -0.935 1.00 87.75 92 GLY A CA 1
ATOM 727 C C . GLY A 1 92 ? -9.743 -18.072 -2.280 1.00 87.75 92 GLY A C 1
ATOM 728 O O . GLY A 1 92 ? -9.304 -18.863 -3.098 1.00 87.75 92 GLY A O 1
ATOM 729 N N . LYS A 1 93 ? -9.758 -16.745 -2.506 1.00 91.44 93 LYS A N 1
ATOM 730 C CA . LYS A 1 93 ? -9.212 -16.113 -3.733 1.00 91.44 93 LYS A CA 1
ATOM 731 C C . LYS A 1 93 ? -7.858 -16.692 -4.134 1.00 91.44 93 LYS A C 1
ATOM 733 O O . LYS A 1 93 ? -7.748 -17.361 -5.153 1.00 91.44 93 LYS A O 1
ATOM 738 N N . SER A 1 94 ? -6.839 -16.508 -3.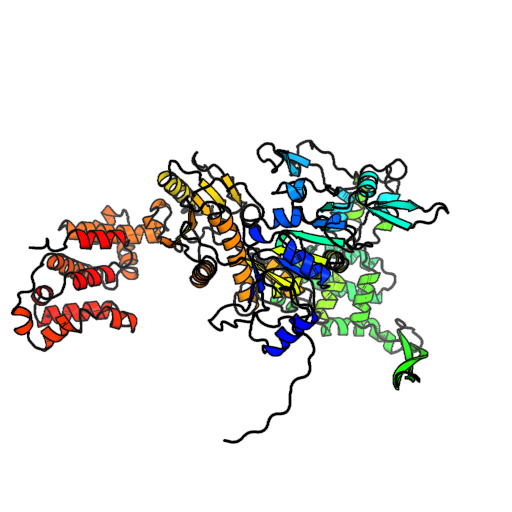295 1.00 92.00 94 SER A N 1
ATOM 739 C CA . SER A 1 94 ? -5.493 -17.000 -3.593 1.00 92.00 94 SER A CA 1
ATOM 740 C C . SER A 1 94 ? -5.473 -18.521 -3.789 1.00 92.00 94 SER A C 1
ATOM 742 O O . SER A 1 94 ? -4.675 -19.008 -4.578 1.00 92.00 94 SER A O 1
ATOM 744 N N . HIS A 1 95 ? -6.365 -19.271 -3.125 1.00 93.50 95 HIS A N 1
ATOM 745 C CA . HIS A 1 95 ? -6.490 -20.715 -3.327 1.00 93.50 95 HIS A CA 1
ATOM 746 C C . HIS A 1 95 ? -6.995 -21.036 -4.742 1.00 93.50 95 HIS A C 1
ATOM 748 O O . HIS A 1 95 ? -6.290 -21.700 -5.497 1.00 93.50 95 HIS A O 1
ATOM 754 N N . VAL A 1 96 ? -8.172 -20.518 -5.112 1.00 96.12 96 VAL A N 1
ATOM 755 C CA . VAL A 1 96 ? -8.829 -20.727 -6.414 1.00 96.12 96 VAL A CA 1
ATOM 756 C C . VAL A 1 96 ? -7.939 -20.275 -7.566 1.00 96.12 96 VAL A C 1
ATOM 758 O O . VAL A 1 96 ? -7.690 -21.042 -8.491 1.00 96.12 96 VAL A O 1
ATOM 761 N N . TYR A 1 97 ? -7.407 -19.056 -7.497 1.00 96.06 97 TYR A N 1
ATOM 762 C CA . TYR A 1 97 ? -6.546 -18.532 -8.555 1.00 96.06 97 TYR A CA 1
ATOM 763 C C . TYR A 1 97 ? -5.149 -19.162 -8.537 1.00 96.06 97 TYR A C 1
ATOM 765 O O . TYR A 1 97 ? -4.516 -19.269 -9.582 1.00 96.06 97 TYR A O 1
ATOM 773 N N . GLY A 1 98 ? -4.677 -19.655 -7.389 1.00 95.44 98 GLY A N 1
ATOM 774 C CA . GLY A 1 98 ? -3.485 -20.498 -7.322 1.00 95.44 98 GLY A CA 1
ATOM 775 C C . GLY A 1 98 ? -3.648 -21.796 -8.119 1.00 95.44 98 GLY A C 1
ATOM 776 O O . GLY A 1 98 ? -2.713 -22.181 -8.815 1.00 95.44 98 GLY A O 1
ATOM 777 N N . ASP A 1 99 ? -4.848 -22.385 -8.126 1.00 95.75 99 ASP A N 1
ATOM 778 C CA . ASP A 1 99 ? -5.205 -23.584 -8.905 1.00 95.75 99 ASP A CA 1
ATOM 779 C C . ASP A 1 99 ? -5.636 -23.295 -10.353 1.00 95.75 99 ASP A C 1
ATOM 781 O O . ASP A 1 99 ? -5.950 -24.225 -11.103 1.00 95.75 99 ASP A O 1
ATOM 785 N N . LEU A 1 100 ? -5.686 -22.028 -10.772 1.00 96.38 100 LEU A N 1
ATOM 786 C CA . LEU A 1 100 ? -5.989 -21.664 -12.153 1.00 96.38 100 LEU A CA 1
ATOM 787 C C . LEU A 1 100 ? -4.740 -21.857 -13.027 1.00 96.38 100 LEU A C 1
ATOM 789 O O . LEU A 1 100 ? -3.921 -20.947 -13.166 1.00 96.38 100 LEU A O 1
ATOM 793 N N . THR A 1 101 ? -4.580 -23.066 -13.561 1.00 95.81 101 THR A N 1
ATOM 794 C CA . THR A 1 101 ? -3.435 -23.491 -14.379 1.00 95.81 101 THR A CA 1
ATOM 795 C C . THR A 1 101 ? -3.663 -23.265 -15.872 1.00 95.81 101 THR A C 1
ATOM 797 O O . THR A 1 101 ? -4.805 -23.189 -16.327 1.00 95.81 101 THR A O 1
ATOM 800 N N . ALA A 1 102 ? -2.586 -23.212 -16.662 1.00 95.00 102 ALA A N 1
ATOM 801 C CA . ALA A 1 102 ? -2.667 -23.008 -18.115 1.00 95.00 102 ALA A CA 1
ATOM 802 C C . ALA A 1 102 ? -3.503 -24.102 -18.798 1.00 95.00 102 ALA A C 1
ATOM 804 O O . ALA A 1 102 ? -4.296 -23.823 -19.687 1.00 95.00 102 ALA A O 1
ATOM 805 N N . SER A 1 103 ? -3.421 -25.340 -18.302 1.00 93.81 103 SER A N 1
ATOM 806 C CA . SER A 1 103 ? -4.208 -26.480 -18.792 1.00 93.81 103 SER A CA 1
ATOM 807 C C . SER A 1 103 ? -5.728 -26.324 -18.654 1.00 93.81 103 SER A C 1
ATOM 809 O O . SER A 1 103 ? -6.469 -27.058 -19.301 1.00 93.81 103 SER A O 1
ATOM 811 N N . LYS A 1 104 ? -6.204 -25.402 -17.809 1.00 94.94 104 LYS A N 1
ATOM 812 C CA . LYS A 1 104 ? -7.633 -25.103 -17.629 1.00 94.94 104 LYS A CA 1
ATOM 813 C C . LYS A 1 104 ? -8.127 -23.958 -18.518 1.00 94.94 104 LYS A C 1
ATOM 815 O O . LYS A 1 104 ? -9.313 -23.629 -18.458 1.00 94.94 104 LYS A O 1
ATOM 820 N N . LEU A 1 105 ? -7.228 -23.304 -19.254 1.00 94.75 105 LEU A N 1
ATOM 821 C CA . LEU A 1 105 ? -7.484 -22.055 -19.960 1.00 94.75 105 LEU A CA 1
ATOM 822 C C . LEU A 1 105 ? -7.194 -22.204 -21.453 1.00 94.75 105 LEU A C 1
ATOM 824 O O . LEU A 1 105 ? -6.043 -22.294 -21.874 1.00 94.75 105 LEU A O 1
ATOM 828 N N . ASP A 1 106 ? -8.248 -22.152 -22.261 1.00 89.69 106 ASP A N 1
ATOM 829 C CA . ASP A 1 106 ? -8.111 -22.199 -23.713 1.00 89.69 106 ASP A CA 1
ATOM 830 C C . ASP A 1 106 ? -7.345 -20.973 -24.231 1.00 89.69 106 ASP A C 1
ATOM 832 O O . ASP A 1 106 ? -7.625 -19.831 -23.862 1.00 89.69 106 ASP A O 1
ATOM 836 N N . GLY A 1 107 ? -6.359 -21.212 -25.100 1.00 90.31 107 GLY A N 1
ATOM 837 C CA . GLY A 1 107 ? -5.555 -20.154 -25.719 1.00 90.31 107 GLY A CA 1
ATOM 838 C C . GLY A 1 107 ? -4.503 -19.509 -24.808 1.00 90.31 107 GLY A C 1
ATOM 839 O O . GLY A 1 107 ? -3.828 -18.582 -25.249 1.00 90.31 107 GLY A O 1
ATOM 840 N N . ILE A 1 108 ? -4.325 -19.994 -23.575 1.00 95.25 108 ILE A N 1
ATOM 841 C CA . ILE A 1 108 ? -3.293 -19.525 -22.643 1.00 95.25 108 ILE A CA 1
ATOM 842 C C . ILE A 1 108 ? -2.177 -20.566 -22.546 1.00 95.25 108 ILE A C 1
ATOM 844 O O . ILE A 1 108 ? -2.419 -21.728 -22.236 1.00 95.25 108 ILE A O 1
ATOM 848 N N . GLN A 1 109 ? -0.936 -20.144 -22.785 1.00 94.88 109 GLN A N 1
ATOM 849 C CA . GLN A 1 109 ? 0.238 -21.020 -22.705 1.00 94.88 109 GLN A CA 1
ATOM 850 C C . GLN A 1 109 ? 0.880 -21.002 -21.316 1.00 94.88 109 GLN A C 1
ATOM 852 O O . GLN A 1 109 ? 1.421 -22.016 -20.875 1.00 94.88 109 GLN A O 1
ATOM 857 N N . ARG A 1 110 ? 0.797 -19.867 -20.607 1.00 96.00 110 ARG A N 1
ATOM 858 C CA . ARG A 1 110 ? 1.371 -19.711 -19.266 1.00 96.00 110 ARG A CA 1
ATOM 859 C C . ARG A 1 110 ? 0.435 -18.989 -18.309 1.00 96.00 110 ARG A C 1
ATOM 861 O O . ARG A 1 110 ? -0.228 -18.022 -18.678 1.00 96.00 110 ARG A O 1
ATOM 868 N N . THR A 1 111 ? 0.454 -19.394 -17.044 1.00 98.00 111 THR A N 1
ATOM 869 C CA . THR A 1 111 ? -0.111 -18.618 -15.939 1.00 98.00 111 THR A CA 1
ATOM 870 C C . THR A 1 111 ? 0.987 -18.139 -14.996 1.00 98.00 111 THR A C 1
ATOM 872 O O . THR A 1 111 ? 1.916 -18.872 -14.643 1.00 98.00 111 THR A O 1
ATOM 875 N N . VAL A 1 112 ? 0.891 -16.880 -14.578 1.00 98.19 112 VAL A N 1
ATOM 876 C CA . VAL A 1 112 ? 1.864 -16.240 -13.690 1.00 98.19 112 VAL A CA 1
ATOM 877 C C . VAL A 1 112 ? 1.138 -15.688 -12.476 1.00 98.19 112 VAL A C 1
ATOM 879 O O . VAL A 1 112 ? 0.347 -14.761 -12.604 1.00 98.19 112 VAL A O 1
ATOM 882 N N . PHE A 1 113 ? 1.433 -16.227 -11.295 1.00 98.06 113 PHE A N 1
ATOM 883 C CA . PHE A 1 113 ? 0.945 -15.699 -10.023 1.00 98.06 113 PHE A CA 1
ATOM 884 C C . PHE A 1 113 ? 1.962 -14.700 -9.453 1.00 98.06 113 PHE A C 1
ATOM 886 O O . PHE A 1 113 ? 2.979 -15.081 -8.869 1.00 98.06 113 PHE A O 1
ATOM 893 N N . ALA A 1 114 ? 1.718 -13.412 -9.673 1.00 97.00 114 ALA A N 1
ATOM 894 C CA . ALA A 1 114 ? 2.555 -12.315 -9.219 1.00 97.00 114 ALA A CA 1
ATOM 895 C C . ALA A 1 114 ? 2.163 -11.866 -7.805 1.00 97.00 114 ALA A C 1
ATOM 897 O O . ALA A 1 114 ? 1.032 -11.444 -7.573 1.00 97.00 114 ALA A O 1
ATOM 898 N N . ALA A 1 115 ? 3.113 -11.917 -6.872 1.00 93.25 115 ALA A N 1
ATOM 899 C CA . ALA A 1 115 ? 2.927 -11.461 -5.497 1.00 93.25 115 ALA A CA 1
ATOM 900 C C . ALA A 1 115 ? 4.230 -10.872 -4.940 1.00 93.25 115 ALA A C 1
ATOM 902 O O . ALA A 1 115 ? 5.313 -11.413 -5.172 1.00 93.25 115 ALA A O 1
ATOM 903 N N . SER A 1 116 ? 4.132 -9.809 -4.140 1.00 88.25 116 SER A N 1
ATOM 904 C CA . SER A 1 116 ? 5.287 -9.190 -3.461 1.00 88.25 116 SER A CA 1
ATOM 905 C C . SER A 1 116 ? 6.048 -10.165 -2.546 1.00 88.25 116 SER A C 1
ATOM 907 O O . SER A 1 116 ? 7.263 -10.069 -2.384 1.00 88.25 116 SER A O 1
ATOM 909 N N . ASN A 1 117 ? 5.349 -11.152 -1.976 1.00 88.19 117 ASN A N 1
ATOM 910 C CA . ASN A 1 117 ? 5.918 -12.189 -1.115 1.00 88.19 117 ASN A CA 1
ATOM 911 C C . ASN A 1 117 ? 5.871 -13.584 -1.766 1.00 88.19 117 ASN A C 1
ATOM 913 O O . ASN A 1 117 ? 5.606 -14.582 -1.098 1.00 88.19 117 ASN A O 1
ATOM 917 N N . HIS A 1 118 ? 6.126 -13.671 -3.078 1.00 92.56 118 HIS A N 1
ATOM 918 C CA . HIS A 1 118 ? 6.011 -14.918 -3.850 1.00 92.56 118 HIS A CA 1
ATOM 919 C C . HIS A 1 118 ? 6.808 -16.111 -3.282 1.00 92.56 118 HIS A C 1
ATOM 921 O O . HIS A 1 118 ? 6.406 -17.253 -3.473 1.00 92.56 118 HIS A O 1
ATOM 927 N N . ARG A 1 119 ? 7.912 -15.879 -2.555 1.00 92.62 119 ARG A N 1
ATOM 928 C CA . ARG A 1 119 ? 8.715 -16.952 -1.933 1.00 92.62 119 ARG A CA 1
ATOM 929 C C . ARG A 1 119 ? 8.076 -17.562 -0.691 1.00 92.62 119 ARG A C 1
ATOM 931 O O . ARG A 1 119 ? 8.428 -18.681 -0.335 1.00 92.62 119 ARG A O 1
ATOM 938 N N . ASN A 1 120 ? 7.143 -16.852 -0.058 1.00 92.69 120 ASN A N 1
ATOM 939 C CA . ASN A 1 120 ? 6.436 -17.311 1.133 1.00 92.69 120 ASN A CA 1
ATOM 940 C C . ASN A 1 120 ? 4.913 -17.253 0.909 1.00 92.69 120 ASN A C 1
ATOM 942 O O . ASN A 1 120 ? 4.237 -16.425 1.531 1.00 92.69 120 ASN A O 1
ATOM 946 N N . PRO A 1 121 ? 4.359 -18.086 0.006 1.00 92.38 121 PRO A N 1
ATOM 947 C CA . PRO A 1 121 ? 2.926 -18.109 -0.254 1.00 92.38 121 PRO A CA 1
ATOM 948 C C . PRO A 1 121 ? 2.121 -18.423 1.004 1.00 92.38 121 PRO A C 1
ATOM 950 O O . PRO A 1 121 ? 2.574 -19.132 1.899 1.00 92.38 121 PRO A O 1
ATOM 953 N N . THR A 1 122 ? 0.890 -17.922 1.047 1.00 88.12 122 THR A N 1
ATOM 954 C CA . THR A 1 122 ? -0.035 -18.135 2.170 1.00 88.12 122 THR A CA 1
ATOM 955 C C . THR A 1 122 ? -1.033 -19.263 1.930 1.00 88.12 122 THR A C 1
ATOM 957 O O . THR A 1 122 ? -1.782 -19.610 2.844 1.00 88.12 122 THR A O 1
ATOM 960 N N . VAL A 1 123 ? -1.041 -19.850 0.726 1.00 91.50 123 VAL A N 1
ATOM 961 C CA . VAL A 1 123 ? -1.896 -20.986 0.350 1.00 91.50 123 VAL A CA 1
ATOM 962 C C . VAL A 1 123 ? -1.106 -22.069 -0.413 1.00 91.50 123 VAL A C 1
ATOM 964 O O . VAL A 1 123 ? -0.213 -21.717 -1.191 1.00 91.50 123 VAL A O 1
ATOM 967 N N . PRO A 1 124 ? -1.435 -23.367 -0.241 1.00 94.44 124 PRO A N 1
ATOM 968 C CA . PRO A 1 124 ? -0.723 -24.472 -0.898 1.00 94.44 124 PRO A CA 1
ATOM 969 C C . PRO A 1 124 ? -0.743 -24.418 -2.429 1.00 94.44 124 PRO A C 1
ATOM 971 O O . PRO A 1 124 ? 0.245 -24.746 -3.074 1.00 94.44 124 PRO A O 1
ATOM 974 N N . THR A 1 125 ? -1.851 -23.980 -3.025 1.00 95.88 125 THR A N 1
ATOM 975 C CA . THR A 1 125 ? -2.051 -23.974 -4.485 1.00 95.88 125 THR A CA 1
ATOM 976 C C . THR A 1 125 ? -1.070 -23.044 -5.200 1.00 95.88 125 THR A C 1
ATOM 978 O O . THR A 1 125 ? -0.494 -23.395 -6.226 1.00 95.88 125 THR A O 1
ATOM 981 N N . VAL A 1 126 ? -0.777 -21.887 -4.602 1.00 96.06 126 VAL A N 1
ATOM 982 C CA . VAL A 1 126 ? 0.298 -20.990 -5.050 1.00 96.06 126 VAL A CA 1
ATOM 983 C C . VAL A 1 126 ? 1.669 -21.588 -4.726 1.00 96.06 126 VAL A C 1
ATOM 985 O O . VAL A 1 126 ? 2.616 -21.422 -5.497 1.00 96.06 126 VAL A O 1
ATOM 988 N N . GLU A 1 127 ? 1.796 -22.308 -3.606 1.00 95.81 127 GLU A N 1
ATOM 989 C CA . GLU A 1 127 ? 3.060 -22.928 -3.209 1.00 95.81 127 GLU A CA 1
ATOM 990 C C . GLU A 1 127 ? 3.528 -24.057 -4.150 1.00 95.81 127 GLU A C 1
ATOM 992 O O . GLU A 1 127 ? 4.732 -24.235 -4.342 1.00 95.81 127 GLU A O 1
ATOM 997 N N . HIS A 1 128 ? 2.602 -24.756 -4.806 1.00 95.31 128 HIS A N 1
ATOM 998 C CA . HIS A 1 128 ? 2.919 -25.775 -5.812 1.00 95.31 128 HIS A CA 1
ATOM 999 C C . HIS A 1 128 ? 3.443 -25.206 -7.139 1.00 95.31 128 HIS A C 1
ATOM 1001 O O . HIS A 1 128 ? 4.110 -25.918 -7.889 1.00 95.31 128 HIS A O 1
ATOM 1007 N N . ARG A 1 129 ? 3.173 -23.930 -7.445 1.00 96.62 129 ARG A N 1
ATOM 1008 C CA . ARG A 1 129 ? 3.672 -23.282 -8.668 1.00 96.62 129 ARG A CA 1
ATOM 1009 C C . ARG A 1 129 ? 5.191 -23.151 -8.634 1.00 96.62 129 ARG A C 1
ATOM 1011 O O . ARG A 1 129 ? 5.776 -22.873 -7.582 1.00 96.62 129 ARG A O 1
ATOM 1018 N N . LYS A 1 130 ? 5.834 -23.256 -9.800 1.00 96.56 130 LYS A N 1
ATOM 1019 C CA . LYS A 1 130 ? 7.289 -23.087 -9.901 1.00 96.56 130 LYS A CA 1
ATOM 1020 C C . LYS A 1 130 ? 7.671 -21.644 -9.566 1.00 96.56 130 LYS A C 1
ATOM 1022 O O . LYS A 1 130 ? 7.236 -20.703 -10.228 1.00 96.56 130 LYS A O 1
ATOM 1027 N N . ASP A 1 131 ? 8.500 -21.470 -8.540 1.00 96.00 131 ASP A N 1
ATOM 1028 C CA . ASP A 1 131 ? 9.051 -20.162 -8.187 1.00 96.00 131 ASP A CA 1
ATOM 1029 C C . ASP A 1 131 ? 10.019 -19.681 -9.272 1.00 96.00 131 ASP A C 1
ATOM 1031 O O . ASP A 1 131 ? 10.982 -20.375 -9.616 1.00 96.00 131 ASP A O 1
ATOM 1035 N N . LEU A 1 132 ? 9.761 -18.495 -9.820 1.00 95.38 132 LEU A N 1
ATOM 1036 C CA . LEU A 1 132 ? 10.686 -17.833 -10.722 1.00 95.38 132 LEU A CA 1
ATOM 1037 C C . LEU A 1 132 ? 11.754 -17.110 -9.906 1.00 95.38 132 LEU A C 1
ATOM 1039 O O . LEU A 1 132 ? 11.482 -16.102 -9.249 1.00 95.38 132 LEU A O 1
ATOM 1043 N N . ILE A 1 133 ? 12.999 -17.570 -10.027 1.00 91.19 133 ILE A N 1
ATOM 1044 C CA . ILE A 1 133 ? 14.106 -16.980 -9.283 1.00 91.19 133 ILE A CA 1
ATOM 1045 C C . ILE A 1 133 ? 14.271 -15.478 -9.580 1.00 91.19 133 ILE A C 1
ATOM 1047 O O . ILE A 1 133 ? 14.478 -15.033 -10.720 1.00 91.19 133 ILE A O 1
ATOM 1051 N N . ALA A 1 134 ? 14.202 -14.678 -8.517 1.00 89.19 134 ALA A N 1
ATOM 1052 C CA . ALA A 1 134 ? 14.489 -13.247 -8.523 1.00 89.19 134 ALA A CA 1
ATOM 1053 C C . ALA A 1 134 ? 15.825 -12.959 -7.824 1.00 89.19 134 ALA A C 1
ATOM 1055 O O . ALA A 1 134 ? 16.255 -13.704 -6.944 1.00 89.19 134 ALA A O 1
ATOM 1056 N N . LYS A 1 135 ? 16.497 -11.870 -8.216 1.00 89.62 135 LYS A N 1
ATOM 1057 C CA . LYS A 1 135 ? 17.791 -11.503 -7.624 1.00 89.62 135 LYS A CA 1
ATOM 1058 C C . LYS A 1 135 ? 17.593 -11.015 -6.185 1.00 89.62 135 LYS A C 1
ATOM 1060 O O . LYS A 1 135 ? 16.666 -10.254 -5.924 1.00 89.62 135 LYS A O 1
ATOM 1065 N N . HIS A 1 136 ? 18.473 -11.423 -5.276 1.00 91.06 136 HIS A N 1
ATOM 1066 C CA . HIS A 1 136 ? 18.472 -11.004 -3.872 1.00 91.06 136 HIS A CA 1
ATOM 1067 C C . HIS A 1 136 ? 19.897 -10.946 -3.314 1.00 91.06 136 HIS A C 1
ATOM 1069 O O . HIS A 1 136 ? 20.791 -11.617 -3.824 1.00 91.06 136 HIS A O 1
ATOM 1075 N N . GLY A 1 137 ? 20.084 -10.190 -2.228 1.00 90.62 137 GLY A N 1
ATOM 1076 C CA . GLY A 1 137 ? 21.369 -10.038 -1.526 1.00 90.62 137 GLY A CA 1
ATOM 1077 C C . GLY A 1 137 ? 21.731 -11.190 -0.585 1.00 90.62 137 GLY A C 1
ATOM 1078 O O . GLY A 1 137 ? 22.687 -11.085 0.173 1.00 90.62 137 GLY A O 1
ATOM 1079 N N . GLY A 1 138 ? 20.967 -12.279 -0.639 1.00 93.81 138 GLY A N 1
ATOM 1080 C CA . GLY A 1 138 ? 21.062 -13.425 0.268 1.00 93.81 138 GLY A CA 1
ATOM 1081 C C . GLY A 1 138 ? 19.829 -13.525 1.166 1.00 93.81 138 GLY A C 1
ATOM 1082 O O . GLY A 1 138 ? 19.213 -12.508 1.494 1.00 93.81 138 GLY A O 1
ATOM 1083 N N . LEU A 1 139 ? 19.434 -14.754 1.492 1.00 95.25 139 LEU A N 1
ATOM 1084 C CA . LEU A 1 139 ? 18.257 -15.034 2.316 1.00 95.25 139 LEU A CA 1
ATOM 1085 C C . LEU A 1 139 ? 18.616 -15.940 3.492 1.00 95.25 139 LEU A C 1
ATOM 1087 O O . LEU A 1 139 ? 19.587 -16.698 3.466 1.00 95.25 139 LEU A O 1
ATOM 1091 N N . THR A 1 140 ? 17.799 -15.852 4.530 1.00 96.12 140 THR A N 1
ATOM 1092 C CA . THR A 1 140 ? 17.885 -16.641 5.752 1.00 96.12 140 THR A CA 1
ATOM 1093 C C . THR A 1 140 ? 16.548 -17.314 6.015 1.00 96.12 140 THR A C 1
ATOM 1095 O O . THR A 1 140 ? 15.494 -16.716 5.781 1.00 96.12 140 THR A O 1
ATOM 1098 N N . TYR A 1 141 ? 16.591 -18.535 6.541 1.00 95.31 141 TYR A N 1
ATOM 1099 C CA . TYR A 1 141 ? 15.395 -19.239 6.977 1.00 95.31 141 TYR A CA 1
ATOM 1100 C C . TYR A 1 141 ? 14.917 -18.704 8.326 1.00 95.31 141 TYR A C 1
ATOM 1102 O O . TYR A 1 141 ? 15.658 -18.645 9.310 1.00 95.31 141 TYR A O 1
ATOM 1110 N N . ASN A 1 142 ? 13.647 -18.326 8.382 1.00 90.44 142 ASN A N 1
ATOM 1111 C CA . ASN A 1 142 ? 12.948 -18.006 9.607 1.00 90.44 142 ASN A CA 1
ATOM 1112 C C . ASN A 1 142 ? 12.072 -19.194 10.017 1.00 90.44 142 ASN A C 1
ATOM 1114 O O . ASN A 1 142 ? 10.914 -19.277 9.627 1.00 90.44 142 ASN A O 1
ATOM 1118 N N . HIS A 1 143 ? 12.610 -20.078 10.855 1.00 89.06 143 HIS A N 1
ATOM 1119 C CA . HIS A 1 143 ? 11.895 -21.263 11.344 1.00 89.06 143 HIS A CA 1
ATOM 1120 C C . HIS A 1 143 ? 10.717 -20.953 12.282 1.00 89.06 143 HIS A C 1
ATOM 1122 O O . HIS A 1 143 ? 9.913 -21.839 12.547 1.00 89.06 143 HIS A O 1
ATOM 1128 N N . SER A 1 144 ? 10.576 -19.712 12.767 1.00 83.00 144 SER A N 1
ATOM 1129 C CA . SER A 1 144 ? 9.400 -19.311 13.560 1.00 83.00 144 SER A CA 1
ATOM 1130 C C . SER A 1 144 ? 8.136 -19.114 12.714 1.00 83.00 144 SER A C 1
ATOM 1132 O O . SER A 1 144 ? 7.042 -18.983 13.263 1.00 83.00 144 SER A O 1
ATOM 1134 N N . LYS A 1 145 ? 8.275 -19.079 11.381 1.00 83.44 145 LYS A N 1
ATOM 1135 C CA . LYS A 1 145 ? 7.176 -18.946 10.422 1.00 83.44 145 LYS A CA 1
ATOM 1136 C C . LYS A 1 145 ? 7.309 -20.016 9.342 1.00 83.44 145 LYS A C 1
ATOM 1138 O O . LYS A 1 145 ? 8.391 -20.214 8.796 1.00 83.44 145 LYS A O 1
ATOM 1143 N N . GLN A 1 146 ? 6.207 -20.679 9.019 1.00 88.06 146 GLN A N 1
ATOM 1144 C CA . GLN A 1 146 ? 6.165 -21.720 7.995 1.00 88.06 146 GLN A CA 1
ATOM 1145 C C . GLN A 1 146 ? 5.113 -21.400 6.942 1.00 88.06 146 GLN A C 1
ATOM 1147 O O . GLN A 1 146 ? 4.063 -20.836 7.259 1.00 88.06 146 GLN A O 1
ATOM 1152 N N . THR A 1 147 ? 5.417 -21.732 5.691 1.00 91.25 147 THR A N 1
ATOM 1153 C CA . THR A 1 147 ? 4.454 -21.736 4.591 1.00 91.25 147 THR A CA 1
ATOM 1154 C C . THR A 1 147 ? 3.445 -22.878 4.786 1.00 91.25 147 THR A C 1
ATOM 1156 O O . THR A 1 147 ? 3.662 -23.759 5.625 1.00 91.25 147 THR A O 1
ATOM 1159 N N . PRO A 1 148 ? 2.335 -22.901 4.032 1.00 89.81 148 PRO A N 1
ATOM 1160 C CA . PRO A 1 148 ? 1.340 -23.966 4.127 1.00 89.81 148 PRO A CA 1
ATOM 1161 C C . PRO A 1 148 ? 1.875 -25.381 3.883 1.00 89.81 148 PRO A C 1
ATOM 1163 O O . PRO A 1 148 ? 1.342 -26.319 4.467 1.00 89.81 148 PRO A O 1
ATOM 1166 N N . LEU A 1 149 ? 2.921 -25.553 3.066 1.00 93.12 149 LEU A N 1
ATOM 1167 C CA . LEU A 1 149 ? 3.587 -26.851 2.876 1.00 93.12 149 LEU A CA 1
ATOM 1168 C C . LEU A 1 149 ? 4.680 -27.139 3.925 1.00 93.12 149 LEU A C 1
ATOM 1170 O O . LEU A 1 149 ? 5.445 -28.089 3.778 1.00 93.12 149 LEU A O 1
ATOM 1174 N N . GLY A 1 150 ? 4.770 -26.335 4.989 1.00 91.81 150 GLY A N 1
ATOM 1175 C CA . GLY A 1 150 ? 5.691 -26.541 6.110 1.00 91.81 150 GLY A CA 1
ATOM 1176 C C . GLY A 1 150 ? 7.105 -25.993 5.895 1.00 91.81 150 GLY A C 1
ATOM 1177 O O . GLY A 1 150 ? 7.969 -26.184 6.757 1.00 91.81 150 GLY A O 1
ATOM 1178 N N . ASN A 1 151 ? 7.363 -25.287 4.789 1.00 93.25 151 ASN A N 1
ATOM 1179 C CA . ASN A 1 151 ? 8.684 -24.729 4.510 1.00 93.25 151 ASN A CA 1
ATOM 1180 C C . ASN A 1 151 ? 8.947 -23.494 5.386 1.00 93.25 151 ASN A C 1
ATOM 1182 O O . ASN A 1 151 ? 8.062 -22.652 5.543 1.00 93.25 151 ASN A O 1
ATOM 1186 N N . PRO A 1 152 ? 10.150 -23.336 5.965 1.00 93.81 152 PRO A N 1
ATOM 1187 C CA . PRO A 1 152 ? 10.481 -22.134 6.720 1.00 93.81 152 PRO A CA 1
ATOM 1188 C C . PRO A 1 152 ? 10.461 -20.901 5.813 1.00 93.81 152 PRO A C 1
ATOM 1190 O O . PRO A 1 152 ? 10.913 -20.949 4.667 1.00 93.81 152 PRO A O 1
ATOM 1193 N N . TYR A 1 153 ? 9.988 -19.775 6.349 1.00 92.94 153 TYR A N 1
ATOM 1194 C CA . TYR A 1 153 ? 9.953 -18.524 5.597 1.00 92.94 153 TYR A CA 1
ATOM 1195 C C . TYR A 1 153 ? 11.361 -18.095 5.178 1.00 92.94 153 TYR A C 1
ATOM 1197 O O . TYR A 1 153 ? 12.288 -18.093 5.985 1.00 92.94 153 TYR A O 1
ATOM 1205 N N . GLN A 1 154 ? 11.509 -17.648 3.938 1.00 94.12 154 GLN A N 1
ATOM 1206 C CA . GLN A 1 154 ? 12.721 -17.030 3.425 1.00 94.12 154 GLN A CA 1
ATOM 1207 C C . GLN A 1 154 ? 12.631 -15.515 3.603 1.00 94.12 154 GLN A C 1
ATOM 1209 O O . GLN A 1 154 ? 11.748 -14.860 3.044 1.00 94.12 154 GLN A O 1
ATOM 1214 N N . VAL A 1 155 ? 13.552 -14.951 4.381 1.00 92.00 155 VAL A N 1
ATOM 1215 C CA . VAL A 1 155 ? 13.623 -13.511 4.661 1.00 92.00 155 VAL A CA 1
ATOM 1216 C C . VAL A 1 155 ? 14.994 -12.959 4.300 1.00 92.00 155 VAL A C 1
ATOM 1218 O O . VAL A 1 155 ? 15.981 -13.694 4.290 1.00 92.00 155 VAL A O 1
ATOM 1221 N N . SER A 1 156 ? 15.076 -11.658 4.023 1.00 90.81 156 SER A N 1
ATOM 1222 C CA . SER A 1 156 ? 16.359 -10.983 3.814 1.00 90.81 156 SER A CA 1
ATOM 1223 C C . SER A 1 156 ? 17.292 -11.217 4.999 1.00 90.81 156 SER A C 1
ATOM 1225 O O . SER A 1 156 ? 16.899 -11.033 6.154 1.00 90.81 156 SER A O 1
ATOM 1227 N N . THR A 1 157 ? 18.531 -11.611 4.713 1.00 92.19 157 THR A N 1
ATOM 1228 C CA . THR A 1 157 ? 19.526 -11.875 5.754 1.00 92.19 157 THR A CA 1
ATOM 1229 C C . THR A 1 157 ? 19.849 -10.591 6.534 1.00 92.19 157 THR A C 1
ATOM 1231 O O . THR A 1 157 ? 20.167 -9.570 5.917 1.00 92.19 157 THR A O 1
ATOM 1234 N N . PRO A 1 158 ? 19.770 -10.604 7.880 1.00 87.69 158 PRO A N 1
ATOM 1235 C CA . PRO A 1 158 ? 20.160 -9.463 8.704 1.00 87.69 158 PRO A CA 1
ATOM 1236 C C . PRO A 1 158 ? 21.629 -9.073 8.513 1.00 87.69 158 PRO A C 1
ATOM 1238 O O . PRO A 1 158 ? 22.482 -9.925 8.265 1.00 87.69 158 PRO A O 1
ATOM 1241 N N . SER A 1 159 ? 21.935 -7.787 8.698 1.00 85.25 159 SER A N 1
ATOM 1242 C CA . SER A 1 159 ? 23.316 -7.293 8.635 1.00 85.25 159 SER A CA 1
ATOM 1243 C C . SER A 1 159 ? 24.218 -8.048 9.619 1.00 85.25 159 SER A C 1
ATOM 1245 O O . SER A 1 159 ? 23.852 -8.236 10.779 1.00 85.25 159 SER A O 1
ATOM 1247 N N . GLY A 1 160 ? 25.386 -8.494 9.152 1.00 86.00 160 GLY A N 1
ATOM 1248 C CA . GLY A 1 160 ? 26.357 -9.254 9.948 1.00 86.00 160 GLY A CA 1
ATOM 1249 C C . GLY A 1 160 ? 26.090 -10.761 10.057 1.00 86.00 160 GLY A C 1
ATOM 1250 O O . GLY A 1 160 ? 26.932 -11.471 10.603 1.00 86.00 160 GLY A O 1
ATOM 1251 N N . LYS A 1 161 ? 24.973 -11.278 9.522 1.00 89.81 161 LYS A N 1
ATOM 1252 C CA . LYS A 1 161 ? 24.710 -12.724 9.438 1.00 89.81 161 LYS A CA 1
ATOM 1253 C C . LYS A 1 161 ? 25.142 -13.272 8.070 1.00 89.81 161 LYS A C 1
ATOM 1255 O O . LYS A 1 161 ? 24.920 -12.637 7.043 1.00 89.81 161 LYS A O 1
ATOM 1260 N N . VAL A 1 162 ? 25.729 -14.471 8.047 1.00 91.88 162 VAL A N 1
ATOM 1261 C CA . VAL A 1 162 ? 25.988 -15.214 6.800 1.00 91.88 162 VAL A CA 1
ATOM 1262 C C . VAL A 1 162 ? 24.655 -15.756 6.258 1.00 91.88 162 VAL A C 1
ATOM 1264 O O . VAL A 1 162 ? 23.903 -16.355 7.030 1.00 91.88 162 VAL A O 1
ATOM 1267 N N . PRO A 1 163 ? 24.325 -15.543 4.972 1.00 95.19 163 PRO A N 1
ATOM 1268 C CA . PRO A 1 163 ? 23.065 -16.012 4.405 1.00 95.19 163 PRO A CA 1
ATOM 1269 C C . PRO A 1 163 ? 23.024 -17.543 4.312 1.00 95.19 163 PRO A C 1
ATOM 1271 O O . PRO A 1 163 ? 24.015 -18.168 3.934 1.00 95.19 163 PRO A O 1
ATOM 1274 N N . ASP A 1 164 ? 21.858 -18.131 4.593 1.00 96.00 164 ASP A N 1
ATOM 1275 C CA . ASP A 1 164 ? 21.621 -19.573 4.419 1.00 96.00 164 ASP A CA 1
ATOM 1276 C C . ASP A 1 164 ? 21.462 -19.904 2.924 1.00 96.00 164 ASP A C 1
ATOM 1278 O O . ASP A 1 164 ? 21.909 -20.945 2.447 1.00 96.00 164 ASP A O 1
ATOM 1282 N N . ILE A 1 165 ? 20.866 -18.973 2.168 1.00 93.94 165 ILE A N 1
ATOM 1283 C CA . ILE A 1 165 ? 20.737 -19.012 0.711 1.00 93.94 165 ILE A CA 1
ATOM 1284 C C . ILE A 1 165 ? 21.583 -17.881 0.133 1.00 93.94 165 ILE A C 1
ATOM 1286 O O . ILE A 1 165 ? 21.275 -16.697 0.308 1.00 93.94 165 ILE A O 1
ATOM 1290 N N . LYS A 1 166 ? 22.656 -18.240 -0.573 1.00 93.00 166 LYS A N 1
ATOM 1291 C CA . LYS A 1 166 ? 23.567 -17.273 -1.196 1.00 93.00 166 LYS A CA 1
ATOM 1292 C C . LYS A 1 166 ? 22.849 -16.431 -2.267 1.00 93.00 166 LYS A C 1
ATOM 1294 O O . LYS A 1 166 ? 21.862 -16.887 -2.845 1.00 93.00 166 LYS A O 1
ATOM 1299 N N . PRO A 1 167 ? 23.327 -15.207 -2.555 1.00 92.06 167 PRO A N 1
ATOM 1300 C CA . PRO A 1 167 ? 22.859 -14.436 -3.705 1.00 92.06 167 PRO A CA 1
ATOM 1301 C C . PRO A 1 167 ? 22.973 -15.263 -4.997 1.00 92.06 167 PRO A C 1
ATOM 1303 O O . PRO A 1 167 ? 24.061 -15.764 -5.279 1.00 92.06 167 PRO A O 1
ATOM 1306 N N . PRO A 1 168 ? 21.915 -15.379 -5.816 1.00 91.62 168 PRO A N 1
ATOM 1307 C CA . PRO A 1 168 ? 21.964 -16.191 -7.032 1.00 91.62 168 PRO A CA 1
ATOM 1308 C C . PRO A 1 168 ? 22.746 -15.504 -8.156 1.00 91.62 168 PRO A C 1
ATOM 1310 O O . PRO A 1 168 ? 23.166 -16.135 -9.117 1.00 91.62 168 PRO A O 1
ATOM 1313 N N . CYS A 1 169 ? 22.943 -14.188 -8.057 1.00 92.31 169 CYS A N 1
ATOM 1314 C CA . CYS A 1 169 ? 23.666 -13.389 -9.035 1.00 92.31 169 CYS A CA 1
ATOM 1315 C C . CYS A 1 169 ? 24.761 -12.590 -8.326 1.00 92.31 169 CYS A C 1
ATOM 1317 O O . CYS A 1 169 ? 24.456 -11.773 -7.457 1.00 92.31 169 CYS A O 1
ATOM 1319 N N . VAL A 1 170 ? 26.020 -12.781 -8.732 1.00 91.38 170 VAL A N 1
ATOM 1320 C CA . VAL A 1 170 ? 27.168 -12.042 -8.170 1.00 91.38 170 VAL A CA 1
ATOM 1321 C C . VAL A 1 170 ? 27.097 -10.535 -8.447 1.00 91.38 170 VAL A C 1
ATOM 1323 O O . VAL A 1 170 ? 27.586 -9.739 -7.656 1.00 91.38 170 VAL A O 1
ATOM 1326 N N . GLU A 1 171 ? 26.414 -10.137 -9.525 1.00 92.25 171 GLU A N 1
ATOM 1327 C CA . GLU A 1 171 ? 26.170 -8.739 -9.913 1.00 92.25 171 GLU A CA 1
ATOM 1328 C C . GLU A 1 171 ? 24.896 -8.157 -9.259 1.00 92.25 171 GLU A C 1
ATOM 1330 O O . GLU A 1 171 ? 24.387 -7.120 -9.687 1.00 92.25 171 GLU A O 1
ATOM 1335 N N . TYR A 1 172 ? 24.318 -8.821 -8.245 1.00 91.69 172 TYR A N 1
ATOM 1336 C CA . TYR A 1 172 ? 23.072 -8.379 -7.600 1.00 91.69 172 TYR A CA 1
ATOM 1337 C C . TYR A 1 172 ? 23.123 -6.913 -7.151 1.00 91.69 172 TYR A C 1
ATOM 1339 O O . TYR A 1 172 ? 22.190 -6.162 -7.442 1.00 91.69 172 TYR A O 1
ATOM 1347 N N . ASN A 1 173 ? 24.203 -6.503 -6.478 1.00 91.62 173 ASN A N 1
ATOM 1348 C CA . ASN A 1 173 ? 24.339 -5.137 -5.968 1.00 91.62 173 ASN A CA 1
ATOM 1349 C C . ASN A 1 173 ? 24.330 -4.115 -7.107 1.00 91.62 173 ASN A C 1
ATOM 1351 O O . ASN A 1 173 ? 23.619 -3.120 -7.010 1.00 91.62 173 ASN A O 1
ATOM 1355 N N . LEU A 1 174 ? 25.008 -4.405 -8.220 1.00 92.31 174 LEU A N 1
ATOM 1356 C CA . LEU A 1 174 ? 25.011 -3.542 -9.395 1.00 92.31 174 LEU A CA 1
ATOM 1357 C C . LEU A 1 174 ? 23.602 -3.385 -9.988 1.00 92.31 174 LEU A C 1
ATOM 1359 O O . LEU A 1 174 ? 23.163 -2.264 -10.243 1.00 92.31 174 LEU A O 1
ATOM 1363 N N . PHE A 1 175 ? 22.855 -4.485 -10.151 1.00 90.94 175 PHE A N 1
ATOM 1364 C CA . PHE A 1 175 ? 21.459 -4.433 -10.609 1.00 90.94 175 PHE A CA 1
ATOM 1365 C C . PHE A 1 175 ? 20.562 -3.646 -9.652 1.00 90.94 175 PHE A C 1
ATOM 1367 O O . PHE A 1 175 ? 19.738 -2.842 -10.089 1.00 90.94 175 PHE A O 1
ATOM 1374 N N . HIS A 1 176 ? 20.718 -3.870 -8.349 1.00 89.62 176 HIS A N 1
ATOM 1375 C CA . HIS A 1 176 ? 19.930 -3.200 -7.325 1.00 89.62 176 HIS A CA 1
ATOM 1376 C C . HIS A 1 176 ? 20.227 -1.693 -7.274 1.00 89.62 176 HIS A C 1
ATOM 1378 O O . HIS A 1 176 ? 19.300 -0.881 -7.222 1.00 89.62 176 HIS A O 1
ATOM 1384 N N . THR A 1 177 ? 21.499 -1.299 -7.362 1.00 89.81 177 THR A N 1
ATOM 1385 C CA . THR A 1 177 ? 21.916 0.106 -7.433 1.00 89.81 177 THR A CA 1
ATOM 1386 C C . THR A 1 177 ? 21.427 0.758 -8.725 1.00 89.81 177 THR A C 1
ATOM 1388 O O . THR A 1 177 ? 20.825 1.829 -8.666 1.00 89.81 177 THR A O 1
ATOM 1391 N N . ALA A 1 178 ? 21.553 0.098 -9.881 1.00 88.38 178 ALA A N 1
ATOM 1392 C CA . ALA A 1 178 ? 20.998 0.599 -11.138 1.00 88.38 178 ALA A CA 1
ATOM 1393 C C . ALA A 1 178 ? 19.472 0.806 -11.053 1.00 88.38 178 ALA A C 1
ATOM 1395 O O . ALA A 1 178 ? 18.967 1.854 -11.455 1.00 88.38 178 ALA A O 1
ATOM 1396 N N . GLN A 1 179 ? 18.734 -0.132 -10.447 1.00 84.25 179 GLN A N 1
ATOM 1397 C CA . GLN A 1 179 ? 17.288 -0.008 -10.234 1.00 84.25 179 GLN A CA 1
ATOM 1398 C C . GLN A 1 179 ? 16.926 1.163 -9.303 1.00 84.25 179 GLN A C 1
ATOM 1400 O O . GLN A 1 179 ? 15.942 1.865 -9.579 1.00 84.25 179 GLN A O 1
ATOM 1405 N N . LYS A 1 180 ? 17.698 1.392 -8.226 1.00 84.00 180 LYS A N 1
ATOM 1406 C CA . LYS A 1 180 ? 17.551 2.551 -7.319 1.00 84.00 180 LYS A CA 1
ATOM 1407 C C . LYS A 1 180 ? 17.785 3.872 -8.046 1.00 84.00 180 LYS A C 1
ATOM 1409 O O . LYS A 1 180 ? 17.010 4.808 -7.878 1.00 84.00 180 LYS A O 1
ATOM 1414 N N . LEU A 1 181 ? 18.802 3.911 -8.904 1.00 82.69 181 LEU A N 1
ATOM 1415 C CA . LEU A 1 181 ? 19.119 5.043 -9.778 1.00 82.69 181 LEU A CA 1
ATOM 1416 C C . LEU A 1 181 ? 18.165 5.159 -10.980 1.00 82.69 181 LEU A C 1
ATOM 1418 O O . LEU A 1 181 ? 18.292 6.076 -11.785 1.00 82.69 181 LEU A O 1
ATOM 1422 N N . GLN A 1 182 ? 17.181 4.259 -11.088 1.00 81.19 182 GLN A N 1
ATOM 1423 C CA . GLN A 1 182 ? 16.197 4.209 -12.171 1.00 81.19 182 GLN A CA 1
ATOM 1424 C C . GLN A 1 182 ? 16.821 4.057 -13.567 1.00 81.19 182 GLN A C 1
ATOM 1426 O O . GLN A 1 182 ? 16.251 4.505 -14.562 1.00 81.19 182 GLN A O 1
ATOM 1431 N N . LEU A 1 183 ? 17.982 3.412 -13.632 1.00 81.19 183 LEU A N 1
ATOM 1432 C CA . LEU A 1 183 ? 18.655 3.056 -14.870 1.00 81.19 183 LEU A CA 1
ATOM 1433 C C . LEU A 1 183 ? 18.080 1.752 -15.414 1.00 81.19 183 LEU A C 1
ATOM 1435 O O . LEU A 1 183 ? 17.663 0.864 -14.665 1.00 81.19 183 LEU A O 1
ATOM 1439 N N . ASN A 1 184 ? 18.054 1.639 -16.738 1.00 75.12 184 ASN A N 1
ATOM 1440 C CA . ASN A 1 184 ? 17.478 0.485 -17.407 1.00 75.12 184 ASN A CA 1
ATOM 1441 C C . ASN A 1 184 ? 18.502 -0.661 -17.454 1.00 75.12 184 ASN A C 1
ATOM 1443 O O . ASN A 1 184 ? 19.172 -0.872 -18.459 1.00 75.12 184 ASN A O 1
ATOM 1447 N N . ALA A 1 185 ? 18.650 -1.377 -16.339 1.00 80.62 185 ALA A N 1
ATOM 1448 C CA . ALA A 1 185 ? 19.494 -2.564 -16.246 1.00 80.62 185 ALA A CA 1
ATOM 1449 C C . ALA A 1 185 ? 18.635 -3.831 -16.344 1.00 80.62 185 ALA A C 1
ATOM 1451 O O . ALA A 1 185 ? 17.774 -4.090 -15.503 1.00 80.62 185 ALA A O 1
ATOM 1452 N N . TYR A 1 186 ? 18.882 -4.640 -17.369 1.00 81.94 186 TYR A N 1
ATOM 1453 C CA . TYR A 1 186 ? 18.226 -5.931 -17.589 1.00 81.94 186 TYR A CA 1
ATOM 1454 C C . TYR A 1 186 ? 19.264 -7.053 -17.608 1.00 81.94 186 TYR A C 1
ATOM 1456 O O . TYR A 1 186 ? 20.461 -6.787 -17.638 1.00 81.94 186 TYR A O 1
ATOM 1464 N N . SER A 1 187 ? 18.836 -8.312 -17.548 1.00 84.31 187 SER A N 1
ATOM 1465 C CA . SER A 1 187 ? 19.733 -9.479 -17.573 1.00 84.31 187 SER A CA 1
ATOM 1466 C C . SER A 1 187 ? 19.574 -10.281 -18.858 1.00 84.31 187 SER A C 1
ATOM 1468 O O . SER A 1 187 ? 18.537 -10.199 -19.509 1.00 84.31 187 SER A O 1
ATOM 1470 N N . GLY A 1 188 ? 20.580 -11.091 -19.190 1.00 84.44 188 GLY A N 1
ATOM 1471 C CA . GLY A 1 188 ? 20.573 -11.977 -20.356 1.00 84.44 188 GLY A CA 1
ATOM 1472 C C . GLY A 1 188 ? 21.528 -11.519 -21.457 1.00 84.44 188 GLY A C 1
ATOM 1473 O O . GLY A 1 188 ? 22.393 -10.678 -21.226 1.00 84.44 188 GLY A O 1
ATOM 1474 N N . LYS A 1 189 ? 21.374 -12.080 -22.663 1.00 81.31 189 LYS A N 1
ATOM 1475 C CA . LYS A 1 189 ? 22.345 -11.930 -23.764 1.00 81.31 189 LYS A CA 1
ATOM 1476 C C . LYS A 1 189 ? 22.585 -10.488 -24.210 1.00 81.31 189 LYS A C 1
ATOM 1478 O O . LYS A 1 189 ? 23.707 -10.172 -24.582 1.00 81.31 189 LYS A O 1
ATOM 1483 N N . GLY A 1 190 ? 21.573 -9.623 -24.156 1.00 81.31 190 GLY A N 1
ATOM 1484 C CA . GLY A 1 190 ? 21.721 -8.202 -24.500 1.00 81.31 190 GLY A CA 1
ATOM 1485 C C . GLY A 1 190 ? 22.304 -7.336 -23.378 1.00 81.31 190 GLY A C 1
ATOM 1486 O O . GLY A 1 190 ? 22.642 -6.185 -23.609 1.00 81.31 190 GLY A O 1
ATOM 1487 N N . SER A 1 191 ? 22.424 -7.861 -22.156 1.00 86.75 191 SER A N 1
ATOM 1488 C CA . SER A 1 191 ? 22.852 -7.074 -21.001 1.00 86.75 191 SER A CA 1
ATOM 1489 C C . SER A 1 191 ? 24.366 -6.936 -20.947 1.00 86.75 191 SER A C 1
ATOM 1491 O O . SER A 1 191 ? 25.060 -7.936 -20.758 1.00 86.75 191 SER A O 1
ATOM 1493 N N . LYS A 1 192 ? 24.882 -5.704 -20.991 1.00 86.50 192 LYS A N 1
ATOM 1494 C CA . LYS A 1 192 ? 26.313 -5.436 -20.792 1.00 86.50 192 LYS A CA 1
ATOM 1495 C C . LYS A 1 192 ? 26.813 -5.918 -19.426 1.00 86.50 192 LYS A C 1
ATOM 1497 O O . LYS A 1 192 ? 27.925 -6.434 -19.329 1.00 86.50 192 LYS A O 1
ATOM 1502 N N . VAL A 1 193 ? 25.979 -5.833 -18.384 1.00 89.62 193 VAL A N 1
ATOM 1503 C CA . VAL A 1 193 ? 26.294 -6.366 -17.044 1.00 89.62 193 VAL A CA 1
ATOM 1504 C C . VAL A 1 193 ? 26.551 -7.864 -17.107 1.00 89.62 193 VAL A C 1
ATOM 1506 O O . VAL A 1 193 ? 27.550 -8.338 -16.577 1.00 89.62 193 VAL A O 1
ATOM 1509 N N . CYS A 1 194 ? 25.677 -8.612 -17.783 1.00 90.31 194 CYS A N 1
ATOM 1510 C CA . CYS A 1 194 ? 25.884 -10.043 -17.964 1.00 90.31 194 CYS A CA 1
ATOM 1511 C C . CYS A 1 194 ? 27.086 -10.317 -18.877 1.00 90.31 194 CYS A C 1
ATOM 1513 O O . CYS A 1 194 ? 27.939 -11.101 -18.502 1.00 90.31 194 CYS A O 1
ATOM 1515 N N . GLN A 1 195 ? 27.219 -9.641 -20.019 1.00 88.69 195 GLN A N 1
ATOM 1516 C CA . GLN A 1 195 ? 28.327 -9.860 -20.962 1.00 88.69 195 GLN A CA 1
ATOM 1517 C C . GLN A 1 195 ? 29.718 -9.611 -20.354 1.00 88.69 195 GLN A C 1
ATOM 1519 O O . GLN A 1 195 ? 30.682 -10.254 -20.751 1.00 88.69 195 GLN A O 1
ATOM 1524 N N . THR A 1 196 ? 29.823 -8.682 -19.399 1.00 88.81 196 THR A N 1
ATOM 1525 C CA . THR A 1 196 ? 31.065 -8.361 -18.668 1.00 88.81 196 THR A CA 1
ATOM 1526 C C . THR A 1 196 ? 31.223 -9.157 -17.371 1.00 88.81 196 THR A C 1
ATOM 1528 O O . THR A 1 196 ? 32.161 -8.917 -16.612 1.00 88.81 196 THR A O 1
ATOM 1531 N N . CYS A 1 197 ? 30.296 -10.061 -17.055 1.00 89.88 197 CYS A N 1
ATOM 1532 C CA . CYS A 1 197 ? 30.367 -10.889 -15.859 1.00 89.88 197 CYS A CA 1
ATOM 1533 C C . CYS A 1 197 ? 31.293 -12.095 -16.104 1.00 89.88 197 CYS A C 1
ATOM 1535 O O . CYS A 1 197 ? 31.088 -12.815 -17.087 1.00 89.88 197 CYS A O 1
ATOM 1537 N N . PRO A 1 198 ? 32.236 -12.403 -15.189 1.00 86.31 198 PRO A N 1
ATOM 1538 C CA . PRO A 1 198 ? 33.131 -13.559 -15.321 1.00 86.31 198 PRO A CA 1
ATOM 1539 C C . PRO A 1 198 ? 32.411 -14.910 -15.459 1.00 86.31 198 PRO A C 1
ATOM 1541 O O . PRO A 1 198 ? 32.958 -15.854 -16.025 1.00 86.31 198 PRO A O 1
ATOM 1544 N N . PHE A 1 199 ? 31.177 -15.000 -14.954 1.00 87.94 199 PHE A N 1
ATOM 1545 C CA . PHE A 1 199 ? 30.375 -16.225 -14.954 1.00 87.94 199 PHE A CA 1
ATOM 1546 C C . PHE A 1 199 ? 29.467 -16.381 -16.179 1.00 87.94 199 PHE A C 1
ATOM 1548 O O . PHE A 1 199 ? 28.772 -17.382 -16.309 1.00 87.94 199 PHE A O 1
ATOM 1555 N N . PHE A 1 200 ? 29.417 -15.397 -17.080 1.00 87.69 200 PHE A N 1
ATOM 1556 C CA . PHE A 1 200 ? 28.476 -15.439 -18.201 1.00 87.69 200 PHE A CA 1
ATOM 1557 C C . PHE A 1 200 ? 28.847 -16.488 -19.249 1.00 87.69 200 PHE A C 1
ATOM 1559 O O . PHE A 1 200 ? 27.984 -17.247 -19.681 1.00 87.69 200 PHE A O 1
ATOM 1566 N N . ALA A 1 201 ? 30.127 -16.567 -19.623 1.00 82.44 201 ALA A N 1
ATOM 1567 C CA . ALA A 1 201 ? 30.617 -17.562 -20.578 1.00 82.44 201 ALA A CA 1
ATOM 1568 C C . ALA A 1 201 ? 30.794 -18.959 -19.956 1.00 82.44 201 ALA A C 1
ATOM 1570 O O . ALA A 1 201 ? 30.730 -19.958 -20.664 1.00 82.44 201 ALA A O 1
ATOM 1571 N N . SER A 1 202 ? 31.019 -19.029 -18.642 1.00 82.12 202 SER A N 1
ATOM 1572 C CA . SER A 1 202 ? 31.302 -20.265 -17.901 1.00 82.12 202 SER A CA 1
ATOM 1573 C C . SER A 1 202 ? 30.061 -20.943 -17.303 1.00 82.12 202 SER A C 1
ATOM 1575 O O . SER A 1 202 ? 30.200 -21.980 -16.662 1.00 82.12 202 SER A O 1
ATOM 1577 N N . GLY A 1 203 ? 28.863 -20.403 -17.553 1.00 85.50 203 GLY A N 1
ATOM 1578 C CA . GLY A 1 203 ? 27.592 -20.932 -17.049 1.00 85.50 203 GLY A CA 1
ATOM 1579 C C . GLY A 1 203 ? 27.108 -20.155 -15.828 1.00 85.50 203 GLY A C 1
ATOM 1580 O O . GLY A 1 203 ? 27.518 -20.405 -14.697 1.00 85.50 203 GLY A O 1
ATOM 1581 N N . CYS A 1 204 ? 26.228 -19.179 -16.056 1.00 90.56 204 CYS A N 1
ATOM 1582 C CA . CYS A 1 204 ? 25.658 -18.370 -14.986 1.00 90.56 204 CYS A CA 1
ATOM 1583 C C . CYS A 1 204 ? 24.428 -19.077 -14.408 1.00 90.56 204 CYS A C 1
ATOM 1585 O O . CYS A 1 204 ? 23.361 -19.032 -15.019 1.00 90.56 204 CYS A O 1
ATOM 1587 N N . GLU A 1 205 ? 24.552 -19.631 -13.197 1.00 90.06 205 GLU A N 1
ATOM 1588 C CA . GLU A 1 205 ? 23.480 -20.382 -12.520 1.00 90.06 205 GLU A CA 1
ATOM 1589 C C . GLU A 1 205 ? 22.129 -19.646 -12.523 1.00 90.06 205 GLU A C 1
ATOM 1591 O O . GLU A 1 205 ? 21.099 -20.232 -12.852 1.00 90.06 205 GLU A O 1
ATOM 1596 N N . TYR A 1 206 ? 22.125 -18.336 -12.241 1.00 92.06 206 TYR A N 1
ATOM 1597 C CA . TYR A 1 206 ? 20.908 -17.518 -12.275 1.00 92.06 206 TYR A CA 1
ATOM 1598 C C . TYR A 1 206 ? 20.244 -17.470 -13.656 1.00 92.06 206 TYR A C 1
ATOM 1600 O O . TYR A 1 206 ? 19.017 -17.531 -13.756 1.00 92.06 206 TYR A O 1
ATOM 1608 N N . LEU A 1 207 ? 21.029 -17.306 -14.724 1.00 91.81 207 LEU A N 1
ATOM 1609 C CA . LEU A 1 207 ? 20.478 -17.271 -16.079 1.00 91.81 207 LEU A CA 1
ATOM 1610 C C . LEU A 1 207 ? 20.006 -18.659 -16.504 1.00 91.81 207 LEU A C 1
ATOM 1612 O O . LEU A 1 207 ? 18.928 -18.758 -17.087 1.00 91.81 207 LEU A O 1
ATOM 1616 N N . ASP A 1 208 ? 20.749 -19.705 -16.148 1.00 91.75 208 ASP A N 1
ATOM 1617 C CA . ASP A 1 208 ? 20.404 -21.089 -16.463 1.00 91.75 208 ASP A CA 1
ATOM 1618 C C . ASP A 1 208 ? 19.102 -21.510 -15.773 1.00 91.75 208 ASP A C 1
ATOM 1620 O O . ASP A 1 208 ? 18.221 -22.090 -16.404 1.00 91.75 208 ASP A O 1
ATOM 1624 N N . GLU A 1 209 ? 18.922 -21.183 -14.490 1.00 92.38 209 GLU A N 1
ATOM 1625 C CA . GLU A 1 209 ? 17.687 -21.488 -13.764 1.00 92.38 209 GLU A CA 1
ATOM 1626 C C . GLU A 1 209 ? 16.483 -20.722 -14.327 1.00 92.38 209 GLU A C 1
ATOM 1628 O O . GLU A 1 209 ? 15.389 -21.282 -14.481 1.00 92.38 209 GLU A O 1
ATOM 1633 N N . ARG A 1 210 ? 16.677 -19.453 -14.703 1.00 92.38 210 ARG A N 1
ATOM 1634 C CA . ARG A 1 210 ? 15.625 -18.685 -15.376 1.00 92.38 210 ARG A CA 1
ATOM 1635 C C . ARG A 1 210 ? 15.302 -19.236 -16.752 1.00 92.38 210 ARG A C 1
ATOM 1637 O O . ARG A 1 210 ? 14.124 -19.318 -17.077 1.00 92.38 210 ARG A O 1
ATOM 1644 N N . GLN A 1 211 ? 16.299 -19.631 -17.538 1.00 90.75 211 GLN A N 1
ATOM 1645 C CA . GLN A 1 211 ? 16.083 -20.249 -18.843 1.00 90.75 211 GLN A CA 1
ATOM 1646 C C . GLN A 1 211 ? 15.353 -21.587 -18.703 1.00 90.75 211 GLN A C 1
ATOM 1648 O O . GLN A 1 211 ? 14.438 -21.854 -19.472 1.00 90.75 211 GLN A O 1
ATOM 1653 N N . LYS A 1 212 ? 15.684 -22.402 -17.695 1.00 92.38 212 LYS A N 1
ATOM 1654 C CA . LYS A 1 212 ? 14.946 -23.638 -17.391 1.00 92.38 212 LYS A CA 1
ATOM 1655 C C . LYS A 1 212 ? 13.484 -23.355 -17.050 1.00 92.38 212 LYS A C 1
ATOM 1657 O O . LYS A 1 212 ? 12.612 -24.067 -17.532 1.00 92.38 212 LYS A O 1
ATOM 1662 N N . THR A 1 213 ? 13.224 -22.316 -16.254 1.00 93.88 213 THR A N 1
ATOM 1663 C CA . THR A 1 213 ? 11.872 -21.965 -15.783 1.00 93.88 213 THR A CA 1
ATOM 1664 C C . THR A 1 213 ? 11.009 -21.317 -16.874 1.00 93.88 213 THR A C 1
ATOM 1666 O O . THR A 1 213 ? 9.835 -21.643 -17.025 1.00 93.88 213 THR A O 1
ATOM 1669 N N . LEU A 1 214 ? 11.581 -20.381 -17.634 1.00 92.38 214 LEU A N 1
ATOM 1670 C CA . LEU A 1 214 ? 10.867 -19.589 -18.639 1.00 92.38 214 LEU A CA 1
ATOM 1671 C C . LEU A 1 214 ? 10.940 -20.180 -20.047 1.00 92.38 214 LEU A C 1
ATOM 1673 O O . LEU A 1 214 ? 10.142 -19.793 -20.887 1.00 92.38 214 LEU A O 1
ATOM 1677 N N . GLY A 1 215 ? 11.876 -21.088 -20.313 1.00 91.06 215 GLY A N 1
ATOM 1678 C CA . GLY A 1 215 ? 12.025 -21.718 -21.618 1.00 91.06 215 GLY A CA 1
ATOM 1679 C C . GLY A 1 215 ? 10.853 -22.625 -21.983 1.00 91.06 215 GLY A C 1
ATOM 1680 O O . GLY A 1 215 ? 10.062 -23.023 -21.124 1.00 91.06 215 GLY A O 1
ATOM 1681 N N . SER A 1 216 ? 10.809 -22.968 -23.265 1.00 90.12 216 SER A N 1
ATOM 1682 C CA . SER A 1 216 ? 9.806 -23.845 -23.860 1.00 90.12 216 SER A CA 1
ATOM 1683 C C . SER A 1 216 ? 10.491 -24.957 -24.650 1.00 90.12 216 SER A C 1
ATOM 1685 O O . SER A 1 216 ? 11.532 -24.742 -25.282 1.00 90.12 216 SER A O 1
ATOM 1687 N N . GLU A 1 217 ? 9.904 -26.145 -24.616 1.00 88.88 217 GLU A N 1
ATOM 1688 C CA . GLU A 1 217 ? 10.276 -27.266 -25.462 1.00 88.88 217 GLU A CA 1
ATOM 1689 C C . GLU A 1 217 ? 9.611 -27.110 -26.833 1.00 88.88 217 GLU A C 1
ATOM 1691 O O . GLU A 1 217 ? 8.409 -26.862 -26.935 1.00 88.88 217 GLU A O 1
ATOM 1696 N N . LYS A 1 218 ? 10.403 -27.237 -27.902 1.00 89.38 218 LYS A N 1
ATOM 1697 C CA . LYS A 1 218 ? 9.904 -27.164 -29.279 1.00 89.38 218 LYS A CA 1
ATOM 1698 C C . LYS A 1 218 ? 9.548 -28.563 -29.764 1.00 89.38 218 LYS A C 1
ATOM 1700 O O . LYS A 1 218 ? 10.442 -29.390 -29.936 1.00 89.38 218 LYS A O 1
ATOM 1705 N N . ILE A 1 219 ? 8.274 -28.797 -30.049 1.00 86.00 219 ILE A N 1
ATOM 1706 C CA . ILE A 1 219 ? 7.794 -30.027 -30.681 1.00 86.00 219 ILE A CA 1
ATOM 1707 C C . ILE A 1 219 ? 7.983 -29.893 -32.186 1.00 86.00 219 ILE A C 1
ATOM 1709 O O . ILE A 1 219 ? 7.560 -28.897 -32.777 1.00 86.00 219 ILE A O 1
ATOM 1713 N N . LYS A 1 220 ? 8.617 -30.895 -32.800 1.00 90.94 220 LYS A N 1
ATOM 1714 C CA . LYS A 1 220 ? 8.873 -30.939 -34.241 1.00 90.94 220 LYS A CA 1
ATOM 1715 C C . LYS A 1 220 ? 8.077 -32.054 -34.916 1.00 90.94 220 LYS A C 1
ATOM 1717 O O . LYS A 1 220 ? 7.887 -33.102 -34.306 1.00 90.94 220 LYS A O 1
ATOM 1722 N N . ASP A 1 221 ? 7.630 -31.824 -36.147 1.00 91.06 221 ASP A N 1
ATOM 1723 C CA . ASP A 1 221 ? 7.071 -32.873 -37.009 1.00 91.06 221 ASP A CA 1
ATOM 1724 C C . ASP A 1 221 ? 8.169 -33.791 -37.586 1.00 91.06 221 ASP A C 1
ATOM 1726 O O . ASP A 1 221 ? 9.367 -33.563 -37.387 1.00 91.06 221 ASP A O 1
ATOM 1730 N N . ASP A 1 222 ? 7.760 -34.817 -38.339 1.00 89.38 222 ASP A N 1
ATOM 1731 C CA . ASP A 1 222 ? 8.668 -35.758 -39.015 1.00 89.38 222 ASP A CA 1
ATOM 1732 C C . ASP A 1 222 ? 9.600 -35.074 -40.035 1.00 89.38 222 ASP A C 1
ATOM 1734 O O . ASP A 1 222 ? 10.653 -35.610 -40.383 1.00 89.38 222 ASP A O 1
ATOM 1738 N N . ALA A 1 223 ? 9.238 -33.875 -40.506 1.00 88.50 223 ALA A N 1
ATOM 1739 C CA . ALA A 1 223 ? 10.047 -33.049 -41.398 1.00 88.50 223 ALA A CA 1
ATOM 1740 C C . ALA A 1 223 ? 10.991 -32.089 -40.641 1.00 88.50 223 ALA A C 1
ATOM 1742 O O . ALA A 1 223 ? 11.778 -31.373 -41.264 1.00 88.50 223 ALA A O 1
ATOM 1743 N N . GLY A 1 224 ? 10.957 -32.083 -39.304 1.00 87.50 224 GLY A N 1
ATOM 1744 C CA . GLY A 1 224 ? 11.785 -31.242 -38.445 1.00 87.50 224 GLY A CA 1
ATOM 1745 C C . GLY A 1 224 ? 11.261 -29.817 -38.228 1.00 87.50 224 GLY A C 1
ATOM 1746 O O . GLY A 1 224 ? 11.962 -29.016 -37.597 1.00 87.50 224 GLY A O 1
ATOM 1747 N N . ASN A 1 225 ? 10.057 -29.488 -38.704 1.00 89.56 225 ASN A N 1
ATOM 1748 C CA . ASN A 1 225 ? 9.423 -28.184 -38.508 1.00 89.56 225 ASN A CA 1
ATOM 1749 C C . ASN A 1 225 ? 8.824 -28.085 -37.110 1.00 89.56 225 ASN A C 1
ATOM 1751 O O . ASN A 1 225 ? 8.201 -29.027 -36.633 1.00 89.56 225 ASN A O 1
ATOM 1755 N N . VAL A 1 226 ? 8.967 -26.928 -36.461 1.00 85.31 226 VAL A N 1
ATOM 1756 C CA . VAL A 1 226 ? 8.354 -26.684 -35.149 1.00 85.31 226 VAL A CA 1
ATOM 1757 C C . VAL A 1 226 ? 6.843 -26.539 -35.323 1.00 85.31 226 VAL A C 1
ATOM 1759 O O . VAL A 1 226 ? 6.390 -25.603 -35.976 1.00 85.31 226 VAL A O 1
ATOM 1762 N N . VAL A 1 227 ? 6.081 -27.456 -34.732 1.00 87.69 227 VAL A N 1
ATOM 1763 C CA . VAL A 1 227 ? 4.609 -27.480 -34.790 1.00 87.69 227 VAL A CA 1
ATOM 1764 C C . VAL A 1 227 ? 3.954 -26.989 -33.501 1.00 87.69 227 VAL A C 1
ATOM 1766 O O . VAL A 1 227 ? 2.797 -26.581 -33.526 1.00 87.69 227 VAL A O 1
ATOM 1769 N N . ALA A 1 228 ? 4.684 -26.991 -32.384 1.00 82.50 228 ALA A N 1
ATOM 1770 C CA . ALA A 1 228 ? 4.241 -26.401 -31.126 1.00 82.50 228 ALA A CA 1
ATOM 1771 C C . ALA A 1 228 ? 5.440 -26.020 -30.247 1.00 82.50 228 ALA A C 1
ATOM 1773 O O . ALA A 1 228 ? 6.511 -26.621 -30.341 1.00 82.50 228 ALA A O 1
ATOM 1774 N N . GLU A 1 229 ? 5.242 -25.047 -29.363 1.00 86.69 229 GLU A N 1
ATOM 1775 C CA . GLU A 1 229 ? 6.163 -24.741 -28.269 1.00 86.69 229 GLU A CA 1
ATOM 1776 C C . GLU A 1 229 ? 5.400 -24.872 -26.951 1.00 86.69 229 GLU A C 1
ATOM 1778 O O . GLU A 1 229 ? 4.340 -24.271 -26.786 1.00 86.69 229 GLU A O 1
ATOM 1783 N N . ILE A 1 230 ? 5.911 -25.694 -26.033 1.00 86.19 230 ILE A N 1
ATOM 1784 C CA . ILE A 1 230 ? 5.289 -25.936 -24.728 1.00 86.19 230 ILE A CA 1
ATOM 1785 C C . ILE A 1 230 ? 6.211 -25.387 -23.640 1.00 86.19 230 ILE A C 1
ATOM 1787 O O . ILE A 1 230 ? 7.352 -25.842 -23.544 1.00 86.19 230 ILE A O 1
ATOM 1791 N N . PRO A 1 231 ? 5.756 -24.443 -22.801 1.00 92.25 231 PRO A N 1
ATOM 1792 C CA . PRO A 1 231 ? 6.516 -23.986 -21.645 1.00 92.25 231 PRO A CA 1
ATOM 1793 C C . PRO A 1 231 ? 6.983 -25.138 -20.753 1.00 92.25 231 PRO A C 1
ATOM 1795 O O . PRO A 1 231 ? 6.179 -25.971 -20.341 1.00 92.25 231 PRO A O 1
ATOM 1798 N N . ASN A 1 232 ? 8.263 -25.140 -20.369 1.00 92.81 232 ASN A N 1
ATOM 1799 C CA . ASN A 1 232 ? 8.810 -26.134 -19.434 1.00 92.81 232 ASN A CA 1
ATOM 1800 C C . ASN A 1 232 ? 8.065 -26.115 -18.089 1.00 92.81 232 ASN A C 1
ATOM 1802 O O . ASN A 1 232 ? 7.882 -27.145 -17.446 1.00 92.81 232 ASN A O 1
ATOM 1806 N N . TYR A 1 233 ? 7.663 -24.915 -17.660 1.00 95.38 233 TYR A N 1
ATOM 1807 C CA . TYR A 1 233 ? 6.843 -24.682 -16.477 1.00 95.38 233 TYR A CA 1
ATOM 1808 C C . TYR A 1 233 ? 5.700 -23.729 -16.852 1.00 95.38 233 TYR A C 1
ATOM 1810 O O . TYR A 1 233 ? 5.900 -22.508 -16.840 1.00 95.38 233 TYR A O 1
ATOM 1818 N N . PRO A 1 234 ? 4.516 -24.262 -17.205 1.00 95.38 234 PRO A N 1
ATOM 1819 C CA . PRO A 1 234 ? 3.378 -23.450 -17.632 1.00 95.38 234 PRO A CA 1
ATOM 1820 C C . PRO A 1 234 ? 2.753 -22.650 -16.483 1.00 95.38 234 PRO A C 1
ATOM 1822 O O . PRO A 1 234 ? 2.096 -21.646 -16.728 1.00 95.38 234 PRO A O 1
ATOM 1825 N N . ASP A 1 235 ? 2.987 -23.040 -15.228 1.00 97.50 235 ASP A N 1
ATOM 1826 C CA . ASP A 1 235 ? 2.412 -22.381 -14.057 1.00 97.50 235 ASP A CA 1
ATOM 1827 C C . ASP A 1 235 ? 3.516 -21.936 -13.100 1.00 97.50 235 ASP A C 1
ATOM 1829 O O . ASP A 1 235 ? 4.165 -22.742 -12.422 1.00 97.50 235 ASP A O 1
ATOM 1833 N N . ILE A 1 236 ? 3.741 -20.623 -13.049 1.00 97.62 236 ILE A N 1
ATOM 1834 C CA . ILE A 1 236 ? 4.811 -20.026 -12.248 1.00 97.62 236 ILE A CA 1
ATOM 1835 C C . ILE A 1 236 ? 4.265 -19.029 -11.228 1.00 97.62 236 ILE A C 1
ATOM 1837 O O . ILE A 1 236 ? 3.161 -18.495 -11.369 1.00 97.62 236 ILE A O 1
ATOM 1841 N N . ARG A 1 237 ? 5.067 -18.751 -10.200 1.00 97.25 237 ARG A N 1
ATOM 1842 C CA . ARG A 1 237 ? 4.883 -17.617 -9.286 1.00 97.25 237 ARG A CA 1
ATOM 1843 C C . ARG A 1 237 ? 6.111 -16.712 -9.308 1.00 97.25 237 ARG A C 1
ATOM 1845 O O . ARG A 1 237 ? 7.224 -17.201 -9.498 1.00 97.25 237 ARG A O 1
ATOM 1852 N N . ALA A 1 238 ? 5.928 -15.406 -9.136 1.00 96.06 238 ALA A N 1
ATOM 1853 C CA . ALA A 1 238 ? 7.023 -14.444 -9.270 1.00 96.06 238 ALA A CA 1
ATOM 1854 C C . ALA A 1 238 ? 6.772 -13.123 -8.528 1.00 96.06 238 ALA A C 1
ATOM 1856 O O . ALA A 1 238 ? 5.638 -12.766 -8.226 1.00 96.06 238 ALA A O 1
ATOM 1857 N N . ASP A 1 239 ? 7.839 -12.353 -8.315 1.00 92.81 239 ASP A N 1
ATOM 1858 C CA . ASP A 1 239 ? 7.745 -10.910 -8.073 1.00 92.81 239 ASP A CA 1
ATOM 1859 C C . ASP A 1 239 ? 7.545 -10.173 -9.407 1.00 92.81 239 ASP A C 1
ATOM 1861 O O . ASP A 1 239 ? 8.216 -10.492 -10.397 1.00 92.81 239 ASP A O 1
ATOM 1865 N N . LEU A 1 240 ? 6.682 -9.154 -9.439 1.00 91.31 240 LEU A N 1
ATOM 1866 C CA . LEU A 1 240 ? 6.398 -8.384 -10.656 1.00 91.31 240 LEU A CA 1
ATOM 1867 C C . LEU A 1 240 ? 7.645 -7.670 -11.216 1.00 91.31 240 LEU A C 1
ATOM 1869 O O . LEU A 1 240 ? 7.809 -7.582 -12.434 1.00 91.31 240 LEU A O 1
ATOM 1873 N N . ASN A 1 241 ? 8.585 -7.245 -10.363 1.00 87.50 241 ASN A N 1
ATOM 1874 C CA . ASN A 1 241 ? 9.864 -6.677 -10.799 1.00 87.50 241 ASN A CA 1
ATOM 1875 C C . ASN A 1 241 ? 10.741 -7.709 -11.525 1.00 87.50 241 ASN A C 1
ATOM 1877 O O . ASN A 1 241 ? 11.557 -7.339 -12.377 1.00 87.50 241 ASN A O 1
ATOM 1881 N N . GLY A 1 242 ? 10.585 -8.991 -11.179 1.00 86.62 242 GLY A N 1
ATOM 1882 C CA . GLY A 1 242 ? 11.316 -10.122 -11.749 1.00 86.62 242 GLY A CA 1
ATOM 1883 C C . GLY A 1 242 ? 10.786 -10.603 -13.103 1.00 86.62 242 GLY A C 1
ATOM 1884 O O . GLY A 1 242 ? 11.405 -11.488 -13.706 1.00 86.62 242 GLY A O 1
ATOM 1885 N N . LEU A 1 243 ? 9.676 -10.036 -13.580 1.00 90.19 243 LEU A N 1
ATOM 1886 C CA . LEU A 1 243 ? 9.047 -10.363 -14.856 1.00 90.19 243 LEU A CA 1
ATOM 1887 C C . LEU A 1 243 ? 9.482 -9.400 -15.970 1.00 90.19 243 LEU A C 1
ATOM 1889 O O . LEU A 1 243 ? 9.926 -8.273 -15.728 1.00 90.19 243 LEU A O 1
ATOM 1893 N N . ASN A 1 244 ? 9.361 -9.881 -17.204 1.00 88.81 244 ASN A N 1
ATOM 1894 C CA . ASN A 1 244 ? 9.466 -9.091 -18.428 1.00 88.81 244 ASN A CA 1
ATOM 1895 C C . ASN A 1 244 ? 8.085 -9.031 -19.093 1.00 88.81 244 ASN A C 1
ATOM 1897 O O . ASN A 1 244 ? 7.140 -9.646 -18.602 1.00 88.81 244 ASN A O 1
ATOM 1901 N N . GLN A 1 245 ? 7.973 -8.281 -20.190 1.00 92.31 245 GLN A N 1
ATOM 1902 C CA . GLN A 1 245 ? 6.796 -8.380 -21.053 1.00 92.31 245 GLN A CA 1
ATOM 1903 C C . GLN A 1 245 ? 6.687 -9.804 -21.610 1.00 92.31 245 GLN A C 1
ATOM 1905 O O . GLN A 1 245 ? 7.710 -10.472 -21.785 1.00 92.31 245 GLN A O 1
ATOM 1910 N N . PHE A 1 246 ? 5.460 -10.266 -21.817 1.00 93.06 246 PHE A N 1
ATOM 1911 C CA . PHE A 1 246 ? 5.183 -11.619 -22.279 1.00 93.06 246 PHE A CA 1
ATOM 1912 C C . PHE A 1 246 ? 5.132 -11.655 -23.805 1.00 93.06 246 PHE A C 1
ATOM 1914 O O . PHE A 1 246 ? 4.405 -10.874 -24.414 1.00 93.06 246 PHE A O 1
ATOM 1921 N N . ASP A 1 247 ? 5.890 -12.575 -24.400 1.00 89.44 247 ASP A N 1
ATOM 1922 C CA . ASP A 1 247 ? 5.851 -12.845 -25.844 1.00 89.44 247 ASP A CA 1
ATOM 1923 C C . ASP A 1 247 ? 4.807 -13.925 -26.192 1.00 89.44 247 ASP A C 1
ATOM 1925 O O . ASP A 1 247 ? 4.368 -14.034 -27.334 1.00 89.44 247 ASP A O 1
ATOM 1929 N N . GLU A 1 248 ? 4.392 -14.714 -25.196 1.00 91.75 248 GLU A N 1
ATOM 1930 C CA . GLU A 1 248 ? 3.410 -15.792 -25.318 1.00 91.75 248 GLU A CA 1
ATOM 1931 C C . GLU A 1 248 ? 2.090 -15.448 -24.600 1.00 91.75 248 GLU A C 1
ATOM 1933 O O . GLU A 1 248 ? 2.107 -14.712 -23.601 1.00 91.75 248 GLU A O 1
ATOM 1938 N N . PRO A 1 249 ? 0.939 -15.995 -25.046 1.00 95.19 249 PRO A N 1
ATOM 1939 C CA . PRO A 1 249 ? -0.350 -15.785 -24.392 1.00 95.19 249 PRO A CA 1
ATOM 1940 C C . PRO A 1 249 ? -0.316 -16.182 -22.912 1.00 95.19 249 PRO A C 1
ATOM 1942 O O . PRO A 1 249 ? -0.295 -17.363 -22.558 1.00 95.19 249 PRO A O 1
ATOM 1945 N N . THR A 1 250 ? -0.304 -15.173 -22.040 1.00 97.44 250 THR A N 1
ATOM 1946 C CA . THR A 1 250 ? -0.104 -15.345 -20.598 1.00 97.44 250 THR A CA 1
ATOM 1947 C C . THR A 1 250 ? -1.294 -14.816 -19.807 1.00 97.44 250 THR A C 1
ATOM 1949 O O . THR A 1 250 ? -1.724 -13.681 -20.023 1.00 97.44 250 THR A O 1
ATOM 1952 N N . ALA A 1 251 ? -1.784 -15.604 -18.847 1.00 98.25 251 ALA A N 1
ATOM 1953 C CA . ALA A 1 251 ? -2.692 -15.131 -17.806 1.00 98.25 251 ALA A CA 1
ATOM 1954 C C . ALA A 1 251 ? -1.887 -14.651 -16.589 1.00 98.25 251 ALA A C 1
ATOM 1956 O O . ALA A 1 251 ? -1.247 -15.445 -15.893 1.00 98.25 251 ALA A O 1
ATOM 1957 N N . LEU A 1 252 ? -1.909 -13.344 -16.335 1.00 98.50 252 LEU A N 1
ATOM 1958 C CA . LEU A 1 252 ? -1.233 -12.718 -15.204 1.00 98.50 252 LEU A CA 1
ATOM 1959 C C . LEU A 1 252 ? -2.215 -12.534 -14.044 1.00 98.50 252 LEU A C 1
ATOM 1961 O O . LEU A 1 252 ? -3.145 -11.739 -14.123 1.00 98.50 252 LEU A O 1
ATOM 1965 N N . ILE A 1 253 ? -1.978 -13.235 -12.944 1.00 98.31 253 ILE A N 1
ATOM 1966 C CA . ILE A 1 253 ? -2.734 -13.109 -11.699 1.00 98.31 253 ILE A CA 1
ATOM 1967 C C . ILE A 1 253 ? -1.902 -12.251 -10.749 1.00 98.31 253 ILE A C 1
ATOM 1969 O O . ILE A 1 253 ? -0.772 -12.614 -10.442 1.00 98.31 253 ILE A O 1
ATOM 1973 N N . VAL A 1 254 ? -2.425 -11.119 -10.289 1.00 96.94 254 VAL A N 1
ATOM 1974 C CA . VAL A 1 254 ? -1.709 -10.182 -9.412 1.00 96.94 254 VAL A CA 1
ATOM 1975 C C . VAL A 1 254 ? -2.387 -10.149 -8.048 1.00 96.94 254 VAL A C 1
ATOM 1977 O O . VAL A 1 254 ? -3.499 -9.636 -7.919 1.00 96.94 254 VAL A O 1
ATOM 1980 N N . ASP A 1 255 ? -1.709 -10.682 -7.036 1.00 93.69 255 ASP A N 1
ATOM 1981 C CA . ASP A 1 255 ? -2.189 -10.699 -5.653 1.00 93.69 255 ASP A CA 1
ATOM 1982 C C . ASP A 1 255 ? -1.894 -9.367 -4.955 1.00 93.69 255 ASP A C 1
ATOM 1984 O O . ASP A 1 255 ? -0.794 -8.825 -5.108 1.00 93.69 255 ASP A O 1
ATOM 1988 N N . GLU A 1 256 ? -2.875 -8.840 -4.211 1.00 87.69 256 GLU A N 1
ATOM 1989 C CA . GLU A 1 256 ? -2.809 -7.555 -3.492 1.00 87.69 256 GLU A CA 1
ATOM 1990 C C . GLU A 1 256 ? -2.165 -6.463 -4.365 1.00 87.69 256 GLU A C 1
ATOM 1992 O O . GLU A 1 256 ? -1.051 -5.994 -4.105 1.00 87.69 256 GLU A O 1
ATOM 1997 N N . ILE A 1 257 ? -2.841 -6.086 -5.459 1.00 89.56 257 ILE A N 1
ATOM 1998 C CA . ILE A 1 257 ? -2.281 -5.175 -6.470 1.00 89.56 257 ILE A CA 1
ATOM 1999 C C . ILE A 1 257 ? -1.761 -3.867 -5.864 1.00 89.56 257 ILE A C 1
ATOM 2001 O O . ILE A 1 257 ? -0.744 -3.351 -6.323 1.00 89.56 257 ILE A O 1
ATOM 2005 N N . ASP A 1 258 ? -2.393 -3.359 -4.806 1.00 82.69 258 ASP A N 1
ATOM 2006 C CA . ASP A 1 258 ? -1.938 -2.156 -4.114 1.00 82.69 258 ASP A CA 1
ATOM 2007 C C . ASP A 1 258 ? -0.531 -2.282 -3.501 1.00 82.69 258 ASP A C 1
ATOM 2009 O O . ASP A 1 258 ? 0.147 -1.264 -3.354 1.00 82.69 258 ASP A O 1
ATOM 2013 N N . GLN A 1 259 ? -0.078 -3.502 -3.189 1.00 82.94 259 GLN A N 1
ATOM 2014 C CA . GLN A 1 259 ? 1.279 -3.802 -2.716 1.00 82.94 259 GLN A CA 1
ATOM 2015 C C . GLN A 1 259 ? 2.218 -4.271 -3.832 1.00 82.94 259 GLN A C 1
ATOM 2017 O O . GLN A 1 259 ? 3.423 -4.032 -3.760 1.00 82.94 259 GLN A O 1
ATOM 2022 N N . THR A 1 260 ? 1.688 -4.962 -4.843 1.00 90.06 260 THR A N 1
ATOM 2023 C CA . THR A 1 260 ? 2.496 -5.589 -5.901 1.00 90.06 260 THR A CA 1
ATOM 2024 C C . THR A 1 260 ? 2.810 -4.622 -7.055 1.00 90.06 260 THR A C 1
ATOM 2026 O O . THR A 1 260 ? 3.889 -4.688 -7.647 1.00 90.06 260 THR A O 1
ATOM 2029 N N . LEU A 1 261 ? 1.904 -3.693 -7.381 1.00 91.94 261 LEU A N 1
ATOM 2030 C CA . LEU A 1 261 ? 2.069 -2.726 -8.470 1.00 91.94 261 LEU A CA 1
ATOM 2031 C C . LEU A 1 261 ? 2.643 -1.390 -7.978 1.00 91.94 261 LEU A C 1
ATOM 2033 O O . LEU A 1 261 ? 1.951 -0.564 -7.389 1.00 91.94 261 LEU A O 1
ATOM 2037 N N . GLU A 1 262 ? 3.880 -1.099 -8.373 1.00 90.94 262 GLU A N 1
ATOM 2038 C CA . GLU A 1 262 ? 4.407 0.272 -8.353 1.00 90.94 262 GLU A CA 1
ATOM 2039 C C . GLU A 1 262 ? 3.879 1.086 -9.552 1.00 90.94 262 GLU A C 1
ATOM 2041 O O . GLU A 1 262 ? 4.332 0.897 -10.682 1.00 90.94 262 GLU A O 1
ATOM 2046 N N . ALA A 1 263 ? 2.931 2.001 -9.321 1.00 91.94 263 ALA A N 1
ATOM 2047 C CA . ALA A 1 263 ? 2.418 2.910 -10.358 1.00 91.94 263 ALA A CA 1
ATOM 2048 C C . ALA A 1 263 ? 3.298 4.158 -10.554 1.00 91.94 263 ALA A C 1
ATOM 2050 O O . ALA A 1 263 ? 3.289 4.785 -11.619 1.00 91.94 263 ALA A O 1
ATOM 2051 N N . THR A 1 264 ? 4.064 4.533 -9.529 1.00 93.56 264 THR A N 1
ATOM 2052 C CA . THR A 1 264 ? 4.918 5.721 -9.511 1.00 93.56 264 THR A CA 1
ATOM 2053 C C . THR A 1 264 ? 6.269 5.406 -8.882 1.00 93.56 264 THR A C 1
ATOM 2055 O O . THR A 1 264 ? 6.400 4.464 -8.104 1.00 93.56 264 THR A O 1
ATOM 2058 N N . LYS A 1 265 ? 7.300 6.181 -9.239 1.00 90.69 265 LYS A N 1
ATOM 2059 C CA . LYS A 1 265 ? 8.658 6.000 -8.717 1.00 90.69 265 LYS A CA 1
ATOM 2060 C C . LYS A 1 265 ? 9.297 7.340 -8.332 1.00 90.69 265 LYS A C 1
ATOM 2062 O O . LYS A 1 265 ? 9.413 8.219 -9.197 1.00 90.69 265 LYS A O 1
ATOM 2067 N N . PRO A 1 266 ? 9.718 7.525 -7.066 1.00 92.31 266 PRO A N 1
ATOM 2068 C CA . PRO A 1 266 ? 10.399 8.735 -6.620 1.00 92.31 266 PRO A CA 1
ATOM 2069 C C . PRO A 1 266 ? 11.891 8.720 -6.984 1.00 92.31 266 PRO A C 1
ATOM 2071 O O . PRO A 1 266 ? 12.570 7.698 -6.888 1.00 92.31 266 PRO A O 1
ATOM 2074 N N . LEU A 1 267 ? 12.403 9.876 -7.397 1.00 90.81 267 LEU A N 1
ATOM 2075 C CA . LEU A 1 267 ? 13.815 10.183 -7.613 1.00 90.81 267 LEU A CA 1
ATOM 2076 C C . LEU A 1 267 ? 14.240 11.239 -6.589 1.00 90.81 267 LEU A C 1
ATOM 2078 O O . LEU A 1 267 ? 13.672 12.330 -6.564 1.00 90.81 267 LEU A O 1
ATOM 2082 N N . HIS A 1 268 ? 15.233 10.932 -5.760 1.00 91.38 268 HIS A N 1
ATOM 2083 C CA . HIS A 1 268 ? 15.737 11.852 -4.742 1.00 91.38 268 HIS A CA 1
ATOM 2084 C C . HIS A 1 268 ? 16.952 12.618 -5.267 1.00 91.38 268 HIS A C 1
ATOM 2086 O O . HIS A 1 268 ? 17.966 12.021 -5.621 1.00 91.38 268 HIS A O 1
ATOM 2092 N N . VAL A 1 269 ? 16.847 13.943 -5.307 1.00 91.56 269 VAL A N 1
ATOM 2093 C CA . VAL A 1 269 ? 17.872 14.857 -5.817 1.00 91.56 269 VAL A CA 1
ATOM 2094 C C . VAL A 1 269 ? 18.404 15.671 -4.644 1.00 91.56 269 VAL A C 1
ATOM 2096 O O . VAL A 1 269 ? 17.788 16.644 -4.208 1.00 91.56 269 VAL A O 1
ATOM 2099 N N . GLY A 1 270 ? 19.523 15.215 -4.083 1.00 92.25 270 GLY A N 1
ATOM 2100 C CA . GLY A 1 270 ? 20.233 15.920 -3.014 1.00 92.25 270 GLY A CA 1
ATOM 2101 C C . GLY A 1 270 ? 21.294 16.882 -3.548 1.00 92.25 270 GLY A C 1
ATOM 2102 O O . GLY A 1 270 ? 21.588 16.897 -4.743 1.00 92.25 270 GLY A O 1
ATOM 2103 N N . LEU A 1 271 ? 21.929 17.638 -2.647 1.00 91.75 271 LEU A N 1
ATOM 2104 C CA . LEU A 1 271 ? 22.989 18.597 -3.003 1.00 91.75 271 LEU A CA 1
ATOM 2105 C C . LEU A 1 271 ? 24.144 17.946 -3.788 1.00 91.75 271 LEU A C 1
ATOM 2107 O O . LEU A 1 271 ? 24.577 18.490 -4.796 1.00 91.75 271 LEU A O 1
ATOM 2111 N N . ASN A 1 272 ? 24.579 16.739 -3.402 1.00 87.94 272 ASN A N 1
ATOM 2112 C CA . ASN A 1 272 ? 25.622 15.995 -4.125 1.00 87.94 272 ASN A CA 1
ATOM 2113 C C . ASN A 1 272 ? 25.205 15.668 -5.575 1.00 87.94 272 ASN A C 1
ATOM 2115 O O . ASN A 1 272 ? 25.979 15.863 -6.508 1.00 87.94 272 ASN A O 1
ATOM 2119 N N . THR A 1 273 ? 23.956 15.234 -5.787 1.00 87.56 273 THR A N 1
ATOM 2120 C CA . THR A 1 273 ? 23.416 14.962 -7.130 1.00 87.56 273 THR A CA 1
ATOM 2121 C C . THR A 1 273 ? 23.423 16.218 -8.001 1.00 87.56 273 THR A C 1
ATOM 2123 O O . THR A 1 273 ? 23.783 16.145 -9.175 1.00 87.56 273 THR A O 1
ATOM 2126 N N . LEU A 1 274 ? 23.070 17.374 -7.428 1.00 90.06 274 LEU A N 1
ATOM 2127 C CA . LEU A 1 274 ? 23.098 18.656 -8.135 1.00 90.06 274 LEU A CA 1
ATOM 2128 C C . LEU A 1 274 ? 24.527 19.058 -8.517 1.00 90.06 274 LEU A C 1
ATOM 2130 O O . LEU A 1 274 ? 24.758 19.398 -9.675 1.00 90.06 274 LEU A O 1
ATOM 2134 N N . SER A 1 275 ? 25.488 18.949 -7.594 1.00 88.75 275 SER A N 1
ATOM 2135 C CA . SER A 1 275 ? 26.900 19.261 -7.860 1.00 88.75 275 SER A CA 1
ATOM 2136 C C . SER A 1 275 ? 27.484 18.396 -8.979 1.00 88.75 275 SER A C 1
ATOM 2138 O O . SER A 1 275 ? 28.133 18.914 -9.885 1.00 88.75 275 SER A O 1
ATOM 2140 N N . ARG A 1 276 ? 27.192 17.089 -8.985 1.00 84.12 276 ARG A N 1
ATOM 2141 C CA . ARG A 1 276 ? 27.595 16.189 -10.082 1.00 84.12 276 ARG A CA 1
ATOM 2142 C C . ARG A 1 276 ? 26.947 16.569 -11.410 1.00 84.12 276 ARG A C 1
ATOM 2144 O O . ARG A 1 276 ? 27.599 16.517 -12.449 1.00 84.12 276 ARG A O 1
ATOM 2151 N N . GLY A 1 277 ? 25.678 16.980 -11.373 1.00 85.56 277 GLY A N 1
ATOM 2152 C CA . GLY A 1 277 ? 24.983 17.529 -12.535 1.00 85.56 277 GLY A CA 1
ATOM 2153 C C . GLY A 1 277 ? 25.717 18.736 -13.121 1.00 85.56 277 GLY A C 1
ATOM 2154 O O . GLY A 1 277 ? 25.946 18.767 -14.325 1.00 85.56 277 GLY A O 1
ATOM 2155 N N . MET A 1 278 ? 26.157 19.680 -12.279 1.00 86.50 278 MET A N 1
ATOM 2156 C CA . MET A 1 278 ? 26.936 20.850 -12.717 1.00 86.50 278 MET A CA 1
ATOM 2157 C C . MET A 1 278 ? 28.259 20.444 -13.371 1.00 86.50 278 MET A C 1
ATOM 2159 O O . MET A 1 278 ? 28.524 20.859 -14.495 1.00 86.50 278 MET A O 1
ATOM 2163 N N . MET A 1 279 ? 29.035 19.558 -12.735 1.00 84.69 279 MET A N 1
ATOM 2164 C CA . MET A 1 279 ? 30.298 19.056 -13.302 1.00 84.69 279 MET A CA 1
ATOM 2165 C C . MET A 1 279 ? 30.099 18.398 -14.675 1.00 84.69 279 MET A C 1
ATOM 2167 O O . MET A 1 279 ? 30.951 18.500 -15.556 1.00 84.69 279 MET A O 1
ATOM 2171 N N . ARG A 1 280 ? 28.963 17.720 -14.889 1.00 80.50 280 ARG A N 1
ATOM 2172 C CA . ARG A 1 280 ? 28.654 17.116 -16.189 1.00 80.50 280 ARG A CA 1
ATOM 2173 C C . ARG A 1 280 ? 28.362 18.162 -17.263 1.00 80.50 280 ARG A C 1
ATOM 2175 O O . ARG A 1 280 ? 28.759 17.955 -18.409 1.00 80.50 280 ARG A O 1
ATOM 2182 N N . LEU A 1 281 ? 27.683 19.254 -16.914 1.00 82.94 281 LEU A N 1
ATOM 2183 C CA . LEU A 1 281 ? 27.400 20.344 -17.851 1.00 82.94 281 LEU A CA 1
ATOM 2184 C C . LEU A 1 281 ? 28.681 21.060 -18.298 1.00 82.94 281 LEU A C 1
ATOM 2186 O O . LEU A 1 281 ? 28.814 21.363 -19.482 1.00 82.94 281 LEU A O 1
ATOM 2190 N N . GLU A 1 282 ? 29.665 21.214 -17.409 1.00 82.38 282 GLU A N 1
ATOM 2191 C CA . GLU A 1 282 ? 30.977 21.793 -17.742 1.00 82.38 282 GLU A CA 1
ATOM 2192 C C . GLU A 1 282 ? 31.735 20.991 -18.819 1.00 82.38 282 GLU A C 1
ATOM 2194 O O . GLU A 1 282 ? 32.581 21.539 -19.534 1.00 82.38 282 GLU A O 1
ATOM 2199 N N . ALA A 1 283 ? 31.422 19.703 -18.980 1.00 79.75 283 ALA A N 1
ATOM 2200 C CA . ALA A 1 283 ? 32.014 18.834 -19.995 1.00 79.75 283 ALA A CA 1
ATOM 2201 C C . ALA A 1 283 ? 31.282 18.872 -21.355 1.00 79.75 283 ALA A C 1
ATOM 2203 O O . ALA A 1 283 ? 31.725 18.219 -22.305 1.00 79.75 283 ALA A O 1
ATOM 2204 N N . LEU A 1 284 ? 30.165 19.602 -21.481 1.00 79.06 284 LEU A N 1
ATOM 2205 C CA . LEU A 1 284 ? 29.417 19.692 -22.736 1.00 79.06 284 LEU A CA 1
ATOM 2206 C C . LEU A 1 284 ? 30.158 20.534 -23.784 1.00 79.06 284 LEU A C 1
ATOM 2208 O O . LEU A 1 284 ? 30.719 21.590 -23.492 1.00 79.06 284 LEU A O 1
ATOM 2212 N N . LYS A 1 285 ? 30.115 20.066 -25.040 1.00 79.56 285 LYS A N 1
ATOM 2213 C CA . LYS A 1 285 ? 30.661 20.800 -26.194 1.00 79.56 285 LYS A CA 1
ATOM 2214 C C . LYS A 1 285 ? 29.838 22.048 -26.518 1.00 79.56 285 LYS A C 1
ATOM 2216 O O . LYS A 1 285 ? 30.410 23.078 -26.860 1.00 79.56 285 LYS A O 1
ATOM 2221 N N . ASP A 1 286 ? 28.515 21.955 -26.396 1.00 80.56 286 ASP A N 1
ATOM 2222 C CA . ASP A 1 286 ? 27.611 23.090 -26.574 1.00 80.56 286 ASP A CA 1
ATOM 2223 C C . ASP A 1 286 ? 27.614 23.966 -25.313 1.00 80.56 286 ASP A C 1
ATOM 2225 O O . ASP A 1 286 ? 26.953 23.671 -24.314 1.00 80.56 286 ASP A O 1
ATOM 2229 N N . ARG A 1 287 ? 28.402 25.044 -25.362 1.00 84.88 287 ARG A N 1
ATOM 2230 C CA . ARG A 1 287 ? 28.577 25.976 -24.242 1.00 84.88 287 ARG A CA 1
ATOM 2231 C C . ARG A 1 287 ? 27.353 26.852 -23.986 1.00 84.88 287 ARG A C 1
ATOM 2233 O O . ARG A 1 287 ? 27.137 27.237 -22.840 1.00 84.88 287 ARG A O 1
ATOM 2240 N N . LYS A 1 288 ? 26.542 27.135 -25.010 1.00 85.06 288 LYS A N 1
ATOM 2241 C CA . LYS A 1 288 ? 25.312 27.927 -24.861 1.00 85.06 288 LYS A CA 1
ATOM 2242 C C . LYS A 1 288 ? 24.245 27.108 -24.147 1.00 85.06 288 LYS A C 1
ATOM 2244 O O . LYS A 1 288 ? 23.679 27.560 -23.153 1.00 85.06 288 LYS A O 1
ATOM 2249 N N . LEU A 1 289 ? 24.047 25.860 -24.573 1.00 82.69 289 LEU A N 1
ATOM 2250 C CA . LEU A 1 289 ? 23.174 24.915 -23.880 1.00 82.69 289 LEU A CA 1
ATOM 2251 C C . LEU A 1 289 ? 23.628 24.668 -22.434 1.00 82.69 289 LEU A C 1
ATOM 2253 O O . LEU A 1 289 ? 22.799 24.695 -21.523 1.00 82.69 289 LEU A O 1
ATOM 2257 N N . ALA A 1 290 ? 24.932 24.465 -22.212 1.00 86.12 290 ALA A N 1
ATOM 2258 C CA . ALA A 1 290 ? 25.483 24.301 -20.868 1.00 86.12 290 ALA A CA 1
ATOM 2259 C C . ALA A 1 290 ? 25.148 25.500 -19.970 1.00 86.12 290 ALA A C 1
ATOM 2261 O O . ALA A 1 290 ? 24.651 25.299 -18.866 1.00 86.12 290 ALA A O 1
ATOM 2262 N N . ALA A 1 291 ? 25.310 26.731 -20.465 1.00 89.31 291 ALA A N 1
ATOM 2263 C CA . ALA A 1 291 ? 25.006 27.944 -19.708 1.00 89.31 291 ALA A CA 1
ATOM 2264 C C . ALA A 1 291 ? 23.525 28.040 -19.287 1.00 89.31 291 ALA A C 1
ATOM 2266 O O . ALA A 1 291 ? 23.241 28.353 -18.127 1.00 89.31 291 ALA A O 1
ATOM 2267 N N . VAL A 1 292 ? 22.580 27.705 -20.180 1.00 89.62 292 VAL A N 1
ATOM 2268 C CA . VAL A 1 292 ? 21.139 27.658 -19.845 1.00 89.62 292 VAL A CA 1
ATOM 2269 C C . VAL A 1 292 ? 20.876 26.643 -18.724 1.00 89.62 292 VAL A C 1
ATOM 2271 O O . VAL A 1 292 ? 20.190 26.938 -17.740 1.00 89.62 292 VAL A O 1
ATOM 2274 N N . LEU A 1 293 ? 21.429 25.434 -18.850 1.00 89.25 293 LEU A N 1
ATOM 2275 C CA . LEU A 1 293 ? 21.199 24.352 -17.892 1.00 89.25 293 LEU A CA 1
ATOM 2276 C C . LEU A 1 293 ? 21.905 24.597 -16.549 1.00 89.25 293 LEU A C 1
ATOM 2278 O O . LEU A 1 293 ? 21.340 24.290 -15.499 1.00 89.25 293 LEU A O 1
ATOM 2282 N N . GLU A 1 294 ? 23.098 25.192 -16.550 1.00 91.12 294 GLU A N 1
ATOM 2283 C CA . GLU A 1 294 ? 23.828 25.574 -15.337 1.00 91.12 294 GLU A CA 1
ATOM 2284 C C . GLU A 1 294 ? 23.071 26.637 -14.545 1.00 91.12 294 GLU A C 1
ATOM 2286 O O . GLU A 1 294 ? 22.961 26.535 -13.319 1.00 91.12 294 GLU A O 1
ATOM 2291 N N . TRP A 1 295 ? 22.508 27.635 -15.234 1.00 94.19 295 TRP A N 1
ATOM 2292 C CA . TRP A 1 295 ? 21.638 28.625 -14.609 1.00 94.19 295 TRP A CA 1
ATOM 2293 C C . TRP A 1 295 ? 20.462 27.944 -13.899 1.00 94.19 295 TRP A C 1
ATOM 2295 O O . TRP A 1 295 ? 20.203 28.227 -12.724 1.00 94.19 295 TRP A O 1
ATOM 2305 N N . LEU A 1 296 ? 19.809 26.982 -14.560 1.00 92.75 296 LEU A N 1
ATOM 2306 C CA . LEU A 1 296 ? 18.688 26.244 -13.982 1.00 92.75 296 LEU A CA 1
ATOM 2307 C C . LEU A 1 296 ? 19.115 25.405 -12.768 1.00 92.75 296 LEU A C 1
ATOM 2309 O O . LEU A 1 296 ? 18.465 25.487 -11.722 1.00 92.75 296 LEU A O 1
ATOM 2313 N N . ILE A 1 297 ? 20.222 24.652 -12.852 1.00 92.94 297 ILE A N 1
ATOM 2314 C CA . ILE A 1 297 ? 20.726 23.873 -11.707 1.00 92.94 297 ILE A CA 1
ATOM 2315 C C . ILE A 1 297 ? 21.036 24.792 -10.526 1.00 92.94 297 ILE A C 1
ATOM 2317 O O . ILE A 1 297 ? 20.653 24.467 -9.407 1.00 92.94 297 ILE A O 1
ATOM 2321 N N . ARG A 1 298 ? 21.668 25.952 -10.740 1.00 94.38 298 ARG A N 1
ATOM 2322 C CA . ARG A 1 298 ? 21.981 26.902 -9.656 1.00 94.38 298 ARG A CA 1
ATOM 2323 C C . ARG A 1 298 ? 20.723 27.417 -8.957 1.00 94.38 298 ARG A C 1
ATOM 2325 O O . ARG A 1 298 ? 20.723 27.567 -7.734 1.00 94.38 298 ARG A O 1
ATOM 2332 N N . LYS A 1 299 ? 19.638 27.659 -9.703 1.00 95.44 299 LYS A N 1
ATOM 2333 C CA . LYS A 1 299 ? 18.338 28.036 -9.122 1.00 95.44 299 LYS A CA 1
ATOM 2334 C C . LYS A 1 299 ? 17.757 26.901 -8.280 1.00 95.44 299 LYS A C 1
ATOM 2336 O O . LYS A 1 299 ? 17.371 27.143 -7.140 1.00 95.44 299 LYS A O 1
ATOM 2341 N N . VAL A 1 300 ? 17.763 25.671 -8.799 1.00 94.62 300 VAL A N 1
ATOM 2342 C CA . VAL A 1 300 ? 17.300 24.482 -8.061 1.00 94.62 300 VAL A CA 1
ATOM 2343 C C . VAL A 1 300 ? 18.151 24.246 -6.808 1.00 94.62 300 VAL A C 1
ATOM 2345 O O . VAL A 1 300 ? 17.600 24.043 -5.731 1.00 94.62 300 VAL A O 1
ATOM 2348 N N . TYR A 1 301 ? 19.478 24.340 -6.919 1.00 95.56 301 TYR A N 1
ATOM 2349 C CA . TYR A 1 301 ? 20.420 24.206 -5.807 1.00 95.56 301 TYR A CA 1
ATOM 2350 C C . TYR A 1 301 ? 20.094 25.185 -4.691 1.00 95.56 301 TYR A C 1
ATOM 2352 O O . TYR A 1 301 ? 19.924 24.767 -3.552 1.00 95.56 301 TYR A O 1
ATOM 2360 N N . LYS A 1 302 ? 19.923 26.472 -5.018 1.00 95.12 302 LYS A N 1
ATOM 2361 C CA . LYS A 1 302 ? 19.576 27.493 -4.026 1.00 95.12 302 LYS A CA 1
ATOM 2362 C C . LYS A 1 302 ? 18.283 27.151 -3.285 1.00 95.12 302 LYS A C 1
ATOM 2364 O O . LYS A 1 302 ? 18.228 27.323 -2.074 1.00 95.12 302 LYS A O 1
ATOM 2369 N N . VAL A 1 303 ? 17.256 26.662 -3.983 1.00 94.00 303 VAL A N 1
ATOM 2370 C CA . VAL A 1 303 ? 15.987 26.249 -3.358 1.00 94.00 303 VAL A CA 1
ATOM 2371 C C . VAL A 1 303 ? 16.191 25.067 -2.409 1.00 94.00 303 VAL A C 1
ATOM 2373 O O . VAL A 1 303 ? 15.641 25.068 -1.313 1.00 94.00 303 VAL A O 1
ATOM 2376 N N . VAL A 1 304 ? 16.982 24.071 -2.811 1.00 94.44 304 VAL A N 1
ATOM 2377 C CA . VAL A 1 304 ? 17.244 22.871 -2.001 1.00 94.44 304 VAL A CA 1
ATOM 2378 C C . VAL A 1 304 ? 18.105 23.174 -0.774 1.00 94.44 304 VAL A C 1
ATOM 2380 O O . VAL A 1 304 ? 17.827 22.644 0.298 1.00 94.44 304 VAL A O 1
ATOM 2383 N N . ASP A 1 305 ? 19.121 24.018 -0.930 1.00 94.62 305 ASP A N 1
ATOM 2384 C CA . ASP A 1 305 ? 20.091 24.384 0.108 1.00 94.62 305 ASP A CA 1
ATOM 2385 C C . ASP A 1 305 ? 19.483 25.297 1.182 1.00 94.62 305 ASP A C 1
ATOM 2387 O O . ASP A 1 305 ? 19.741 25.142 2.370 1.00 94.62 305 ASP A O 1
ATOM 2391 N N . THR A 1 306 ? 18.621 26.234 0.772 1.00 90.75 306 THR A N 1
ATOM 2392 C CA . THR A 1 306 ? 18.024 27.223 1.689 1.00 90.75 306 THR A CA 1
ATOM 2393 C C . THR A 1 306 ? 16.752 26.741 2.383 1.00 90.75 306 THR A C 1
ATOM 2395 O O . THR A 1 306 ? 16.246 27.422 3.278 1.00 90.75 306 THR A O 1
ATOM 2398 N N . TYR A 1 307 ? 16.198 25.595 1.980 1.00 90.00 307 TYR A N 1
ATOM 2399 C CA . TYR A 1 307 ? 14.937 25.114 2.530 1.00 90.00 307 TYR A CA 1
ATOM 2400 C C . TYR A 1 307 ? 15.105 24.441 3.894 1.00 90.00 307 TYR A C 1
ATOM 2402 O O . TYR A 1 307 ? 15.657 23.345 4.008 1.00 90.00 307 TYR A O 1
ATOM 2410 N N . GLU A 1 308 ? 14.500 25.045 4.917 1.00 86.81 308 GLU A N 1
ATOM 2411 C CA . GLU A 1 308 ? 14.313 24.416 6.222 1.00 86.81 308 GLU A CA 1
ATOM 2412 C C . GLU A 1 308 ? 12.901 23.807 6.354 1.00 86.81 308 GLU A C 1
ATOM 2414 O O . GLU A 1 308 ? 11.903 24.481 6.063 1.00 86.81 308 GLU A O 1
ATOM 2419 N N . PRO A 1 309 ? 12.773 22.538 6.796 1.00 79.81 309 PRO A N 1
ATOM 2420 C CA . PRO A 1 309 ? 11.480 21.876 6.924 1.00 79.81 309 PRO A CA 1
ATOM 2421 C C . PRO A 1 309 ? 10.532 22.600 7.877 1.00 79.81 309 PRO A C 1
ATOM 2423 O O . PRO A 1 309 ? 10.793 22.718 9.071 1.00 79.81 309 PRO A O 1
ATOM 2426 N N . SER A 1 310 ? 9.372 22.995 7.361 1.00 74.81 310 SER A N 1
ATOM 2427 C CA . SER A 1 310 ? 8.271 23.560 8.152 1.00 74.81 310 SER A CA 1
ATOM 2428 C C . SER A 1 310 ? 7.166 22.547 8.465 1.00 74.81 310 SER A C 1
ATOM 2430 O O . SER A 1 310 ? 6.224 22.860 9.191 1.00 74.81 310 SER A O 1
ATOM 2432 N N . SER A 1 311 ? 7.252 21.327 7.920 1.00 72.06 311 SER A N 1
ATOM 2433 C CA . SER A 1 311 ? 6.292 20.250 8.167 1.00 72.06 311 SER A CA 1
ATOM 2434 C C . SER A 1 311 ? 6.966 18.868 8.156 1.00 72.06 311 SER A C 1
ATOM 2436 O O . SER A 1 311 ? 7.990 18.703 7.487 1.00 72.06 311 SER A O 1
ATOM 2438 N N . PRO A 1 312 ? 6.381 17.847 8.817 1.00 69.12 312 PRO A N 1
ATOM 2439 C CA . PRO A 1 312 ? 6.890 16.470 8.785 1.00 69.12 312 PRO A CA 1
ATOM 2440 C C . PRO A 1 312 ? 6.904 15.819 7.393 1.00 69.12 312 PRO A C 1
ATOM 2442 O O . PRO A 1 312 ? 7.570 14.806 7.202 1.00 69.12 312 PRO A O 1
ATOM 2445 N N . HIS A 1 313 ? 6.151 16.366 6.433 1.00 74.00 313 HIS A N 1
ATOM 2446 C CA . HIS A 1 313 ? 6.000 15.814 5.082 1.00 74.00 313 HIS A CA 1
ATOM 2447 C C . HIS A 1 313 ? 6.684 16.670 4.001 1.00 74.00 313 HIS A C 1
ATOM 2449 O O . HIS A 1 313 ? 6.530 16.376 2.815 1.00 74.00 313 HIS A O 1
ATOM 2455 N N . GLY A 1 314 ? 7.407 17.727 4.392 1.00 84.25 314 GLY A N 1
ATOM 2456 C CA . GLY A 1 314 ? 8.024 18.679 3.466 1.00 84.25 314 GLY A CA 1
ATOM 2457 C C . GLY A 1 314 ? 7.031 19.633 2.800 1.00 84.25 314 GLY A C 1
ATOM 2458 O O . GLY A 1 314 ? 5.899 19.812 3.263 1.00 84.25 314 GLY A O 1
ATOM 2459 N N . LEU A 1 315 ? 7.457 20.269 1.708 1.00 89.38 315 LEU A N 1
ATOM 2460 C CA . LEU A 1 315 ? 6.578 21.001 0.795 1.00 89.38 315 LEU A CA 1
ATOM 2461 C C . LEU A 1 315 ? 6.022 20.063 -0.274 1.00 89.38 315 LEU A C 1
ATOM 2463 O O . LEU A 1 315 ? 6.748 19.265 -0.865 1.00 89.38 315 LEU A O 1
ATOM 2467 N N . SER A 1 316 ? 4.727 20.201 -0.546 1.00 91.25 316 SER A N 1
ATOM 2468 C CA . SER A 1 316 ? 4.060 19.535 -1.661 1.00 91.25 316 SER A CA 1
ATOM 2469 C C . SER A 1 316 ? 4.325 20.249 -2.985 1.00 91.25 316 SER A C 1
ATOM 2471 O O . SER A 1 316 ? 4.726 21.410 -2.998 1.00 91.25 316 SER A O 1
ATOM 2473 N N . HIS A 1 317 ? 3.972 19.608 -4.100 1.00 94.19 317 HIS A N 1
ATOM 2474 C CA . HIS A 1 317 ? 4.086 20.171 -5.451 1.00 94.19 317 HIS A CA 1
ATOM 2475 C C . HIS A 1 317 ? 3.551 21.599 -5.584 1.00 94.19 317 HIS A C 1
ATOM 2477 O O . HIS A 1 317 ? 4.247 22.462 -6.110 1.00 94.19 317 HIS A O 1
ATOM 2483 N N . GLN A 1 318 ? 2.368 21.881 -5.032 1.00 91.00 318 GLN A N 1
ATOM 2484 C CA . GLN A 1 318 ? 1.757 23.217 -5.077 1.00 91.00 318 GLN A CA 1
ATOM 2485 C C . GLN A 1 318 ? 2.601 24.297 -4.390 1.00 91.00 318 GLN A C 1
ATOM 2487 O O . GLN A 1 318 ? 2.521 25.461 -4.763 1.00 91.00 318 GLN A O 1
ATOM 2492 N N . LYS A 1 319 ? 3.393 23.918 -3.381 1.00 91.50 319 LYS A N 1
ATOM 2493 C CA . LYS A 1 319 ? 4.274 24.826 -2.640 1.00 91.50 319 LYS A CA 1
ATOM 2494 C C . LYS A 1 319 ? 5.710 24.812 -3.165 1.00 91.50 319 LYS A C 1
ATOM 2496 O O . LYS A 1 319 ? 6.403 25.806 -3.009 1.00 91.50 319 LYS A O 1
ATOM 2501 N N . THR A 1 320 ? 6.153 23.715 -3.777 1.00 93.44 320 THR A N 1
ATOM 2502 C CA . THR A 1 320 ? 7.501 23.571 -4.341 1.00 93.44 320 THR A CA 1
ATOM 2503 C C . THR A 1 320 ? 7.633 24.254 -5.699 1.00 93.44 320 THR A C 1
ATOM 2505 O O . THR A 1 320 ? 8.615 24.953 -5.913 1.00 93.44 320 THR A O 1
ATOM 2508 N N . VAL A 1 321 ? 6.665 24.091 -6.610 1.00 94.88 321 VAL A N 1
ATOM 2509 C CA . VAL A 1 321 ? 6.742 24.669 -7.968 1.00 94.88 321 VAL A CA 1
ATOM 2510 C C . VAL A 1 321 ? 6.917 26.193 -7.965 1.00 94.88 321 VAL A C 1
ATOM 2512 O O . VAL A 1 321 ? 7.779 26.657 -8.704 1.00 94.88 321 VAL A O 1
ATOM 2515 N N . PRO A 1 322 ? 6.218 26.979 -7.119 1.00 95.06 322 PRO A N 1
ATOM 2516 C CA . PRO A 1 322 ? 6.421 28.429 -7.056 1.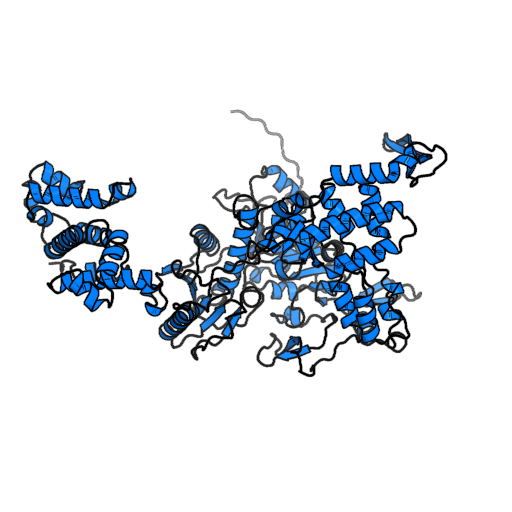00 95.06 322 PRO A CA 1
ATOM 2517 C C . PRO A 1 322 ? 7.822 28.877 -6.612 1.00 95.06 322 PRO A C 1
ATOM 2519 O O . PRO A 1 322 ? 8.150 30.049 -6.756 1.00 95.06 322 PRO A O 1
ATOM 2522 N N . LEU A 1 323 ? 8.636 27.980 -6.040 1.00 94.69 323 LEU A N 1
ATOM 2523 C CA . LEU A 1 323 ? 10.022 28.279 -5.662 1.00 94.69 323 LEU A CA 1
ATOM 2524 C C . LEU A 1 323 ? 11.001 28.078 -6.827 1.00 94.69 323 LEU A C 1
ATOM 2526 O O . LEU A 1 323 ? 12.149 28.509 -6.743 1.00 94.69 323 LEU A O 1
ATOM 2530 N N . LEU A 1 324 ? 10.574 27.392 -7.888 1.00 95.00 324 LEU A N 1
ATOM 2531 C CA . LEU A 1 324 ? 11.379 27.108 -9.072 1.00 95.00 324 LEU A CA 1
ATOM 2532 C C . LEU A 1 324 ? 11.175 28.190 -10.145 1.00 95.00 324 LEU A C 1
ATOM 2534 O O . LEU A 1 324 ? 10.172 28.903 -10.107 1.00 95.00 324 LEU A O 1
ATOM 2538 N N . PRO A 1 325 ? 12.096 28.311 -11.122 1.00 95.19 325 PRO A N 1
ATOM 2539 C CA . PRO A 1 325 ? 11.906 29.204 -12.260 1.00 95.19 325 PRO A CA 1
ATOM 2540 C C . PRO A 1 325 ? 10.609 28.920 -13.020 1.00 95.19 325 PRO A C 1
ATOM 2542 O O . PRO A 1 325 ? 10.210 27.766 -13.194 1.00 95.19 325 PRO A O 1
ATOM 2545 N N . THR A 1 326 ? 9.967 29.976 -13.503 1.00 94.94 326 THR A N 1
ATOM 2546 C CA . THR A 1 326 ? 8.774 29.881 -14.343 1.00 94.94 326 THR A CA 1
ATOM 2547 C C . THR A 1 326 ? 9.138 29.554 -15.791 1.00 94.94 326 THR A C 1
ATOM 2549 O O . THR A 1 326 ? 10.284 29.701 -16.217 1.00 94.94 326 THR A O 1
ATOM 2552 N N . LYS A 1 327 ? 8.137 29.159 -16.589 1.00 94.19 327 LYS A N 1
ATOM 2553 C CA . LYS A 1 327 ? 8.299 28.975 -18.040 1.00 94.19 327 LYS A CA 1
ATOM 2554 C C . LYS A 1 327 ? 8.871 30.231 -18.710 1.00 94.19 327 LYS A C 1
ATOM 2556 O O . LYS A 1 327 ? 9.724 30.118 -19.581 1.00 94.19 327 LYS A O 1
ATOM 2561 N N . SER A 1 328 ? 8.425 31.410 -18.273 1.00 93.62 328 SER A N 1
ATOM 2562 C CA . SER A 1 328 ? 8.904 32.691 -18.797 1.00 93.62 328 SER A CA 1
ATOM 2563 C C . SER A 1 328 ? 10.365 32.943 -18.438 1.00 93.62 328 SER A C 1
ATOM 2565 O O . SER A 1 328 ? 11.121 33.364 -19.304 1.00 93.62 328 SER A O 1
ATOM 2567 N N . ASP A 1 329 ? 10.777 32.645 -17.201 1.00 94.50 329 ASP A N 1
ATOM 2568 C CA . ASP A 1 329 ? 12.174 32.830 -16.780 1.00 94.50 329 ASP A CA 1
ATOM 2569 C C . ASP A 1 329 ? 13.120 31.942 -17.599 1.00 94.50 329 ASP A C 1
ATOM 2571 O O . ASP A 1 329 ? 14.201 32.373 -17.992 1.00 94.50 329 ASP A O 1
ATOM 2575 N N . VAL A 1 330 ? 12.703 30.697 -17.874 1.00 92.62 330 VAL A N 1
ATOM 2576 C CA . VAL A 1 330 ? 13.480 29.768 -18.706 1.00 92.62 330 VAL A CA 1
ATOM 2577 C C . VAL A 1 330 ? 13.532 30.248 -20.158 1.00 92.62 330 VAL A C 1
ATOM 2579 O O . VAL A 1 330 ? 14.595 30.197 -20.765 1.00 92.62 330 VAL A O 1
ATOM 2582 N N . GLN A 1 331 ? 12.428 30.745 -20.723 1.00 89.19 331 GLN A N 1
ATOM 2583 C CA . GLN A 1 331 ? 12.450 31.267 -22.093 1.00 89.19 331 GLN A CA 1
ATOM 2584 C C . GLN A 1 331 ? 13.330 32.517 -22.209 1.00 89.19 331 GLN A C 1
ATOM 2586 O O . GLN A 1 331 ? 14.130 32.617 -23.129 1.00 89.19 331 GLN A O 1
ATOM 2591 N N . GLN A 1 332 ? 13.263 33.421 -21.231 1.00 91.44 332 GLN A N 1
ATOM 2592 C CA . GLN A 1 332 ? 14.081 34.628 -21.219 1.00 91.44 332 GLN A CA 1
ATOM 2593 C C . GLN A 1 332 ? 15.582 34.308 -21.222 1.00 91.44 332 GLN A C 1
ATOM 2595 O O . GLN A 1 332 ? 16.328 34.920 -21.982 1.00 91.44 332 GLN A O 1
ATOM 2600 N N . ILE A 1 333 ? 16.038 33.349 -20.407 1.00 92.81 333 ILE A N 1
ATOM 2601 C CA . ILE A 1 333 ? 17.468 33.002 -20.372 1.00 92.81 333 ILE A CA 1
ATOM 2602 C C . ILE A 1 333 ? 17.931 32.333 -21.674 1.00 92.81 333 ILE A C 1
ATOM 2604 O O . ILE A 1 333 ? 19.074 32.524 -22.086 1.00 92.81 333 ILE A O 1
ATOM 2608 N N . ILE A 1 334 ? 17.052 31.585 -22.352 1.00 88.06 334 ILE A N 1
ATOM 2609 C CA . ILE A 1 334 ? 17.331 31.079 -23.700 1.00 88.06 334 ILE A CA 1
ATOM 2610 C C . ILE A 1 334 ? 17.506 32.261 -24.650 1.00 88.06 334 ILE A C 1
ATOM 2612 O O . ILE A 1 334 ? 18.546 32.377 -25.292 1.00 88.06 334 ILE A O 1
ATOM 2616 N N . ASP A 1 335 ? 16.527 33.160 -24.709 1.00 85.75 335 ASP A N 1
ATOM 2617 C CA . ASP A 1 335 ? 16.542 34.291 -25.636 1.00 85.75 335 ASP A CA 1
ATOM 2618 C C . ASP A 1 335 ? 17.750 35.209 -25.389 1.00 85.75 335 ASP A C 1
ATOM 2620 O O . ASP A 1 335 ? 18.302 35.773 -26.327 1.00 85.75 335 ASP A O 1
ATOM 2624 N N . GLU A 1 336 ? 18.195 35.353 -24.137 1.00 89.00 336 GLU A N 1
ATOM 2625 C CA . GLU A 1 336 ? 19.409 36.087 -23.767 1.00 89.00 336 GLU A CA 1
ATOM 2626 C C . GLU A 1 336 ? 20.689 35.410 -24.275 1.00 89.00 336 GLU A C 1
ATOM 2628 O O . GLU A 1 336 ? 21.543 36.082 -24.851 1.00 89.00 336 GLU A O 1
ATOM 2633 N N . ILE A 1 337 ? 20.825 34.094 -24.093 1.00 88.00 337 ILE A N 1
ATOM 2634 C CA . ILE A 1 337 ? 22.031 33.340 -24.478 1.00 88.00 337 ILE A CA 1
ATOM 2635 C C . ILE A 1 337 ? 22.132 33.157 -25.999 1.00 88.00 337 ILE A C 1
ATOM 2637 O O . ILE A 1 337 ? 23.232 33.160 -26.557 1.00 88.00 337 ILE A O 1
ATOM 2641 N N . TYR A 1 338 ? 20.990 33.022 -26.668 1.00 80.75 338 TYR A N 1
ATOM 2642 C CA . TYR A 1 338 ? 20.877 32.871 -28.118 1.00 80.75 338 TYR A CA 1
ATOM 2643 C C . TYR A 1 338 ? 20.520 34.203 -28.810 1.00 80.75 338 TYR A C 1
ATOM 2645 O O . TYR A 1 338 ? 20.080 34.216 -29.956 1.00 80.75 338 TYR A O 1
ATOM 2653 N N . ARG A 1 339 ? 20.711 35.354 -28.148 1.00 76.94 339 ARG A N 1
ATOM 2654 C CA . ARG A 1 339 ? 20.356 36.665 -28.721 1.00 76.94 339 ARG A CA 1
ATOM 2655 C C . ARG A 1 339 ? 21.188 37.025 -29.947 1.00 76.94 339 ARG A C 1
ATOM 2657 O O . ARG A 1 339 ? 20.636 37.446 -30.955 1.00 76.94 339 ARG A O 1
ATOM 2664 N N . ASP A 1 340 ? 22.507 36.872 -29.863 1.00 69.19 340 ASP A N 1
ATOM 2665 C CA . ASP A 1 340 ? 23.430 37.267 -30.942 1.00 69.19 340 ASP A CA 1
ATOM 2666 C C . ASP A 1 340 ? 23.268 36.387 -32.192 1.00 69.19 340 ASP A C 1
ATOM 2668 O O . ASP A 1 340 ? 23.595 36.779 -33.311 1.00 69.19 340 ASP A O 1
ATOM 2672 N N . ASP A 1 341 ? 22.699 35.203 -31.989 1.00 67.00 341 ASP A N 1
ATOM 2673 C CA . ASP A 1 341 ? 22.395 34.212 -33.009 1.00 67.00 341 ASP A CA 1
ATOM 2674 C C . ASP A 1 341 ? 21.184 34.596 -33.872 1.00 67.00 341 ASP A C 1
ATOM 2676 O O . ASP A 1 341 ? 21.145 34.257 -35.052 1.00 67.00 341 ASP A O 1
ATOM 2680 N N . LEU A 1 342 ? 20.237 35.373 -33.330 1.00 57.25 342 LEU A N 1
ATOM 2681 C CA . LEU A 1 342 ? 19.103 35.932 -34.082 1.00 57.25 342 LEU A CA 1
ATOM 2682 C C . LEU A 1 342 ? 19.530 36.910 -35.181 1.00 57.25 342 LEU A C 1
ATOM 2684 O O . LEU A 1 342 ? 18.761 37.188 -36.099 1.00 57.25 342 LEU A O 1
ATOM 2688 N N . VAL A 1 343 ? 20.728 37.482 -35.057 1.00 56.25 343 VAL A N 1
ATOM 2689 C CA . VAL A 1 343 ? 21.210 38.579 -35.907 1.00 56.25 343 VAL A CA 1
ATOM 2690 C C . VAL A 1 343 ? 22.107 38.060 -37.039 1.00 56.25 343 VAL A C 1
ATOM 2692 O O . VAL A 1 343 ? 22.417 38.804 -37.969 1.00 56.25 343 VAL A O 1
ATOM 2695 N N . ASN A 1 344 ? 22.505 36.781 -37.009 1.00 56.84 344 ASN A N 1
ATOM 2696 C CA . ASN A 1 344 ? 23.430 36.201 -37.978 1.00 56.84 344 ASN A CA 1
ATOM 2697 C C . ASN A 1 344 ? 22.741 35.159 -38.889 1.00 56.84 344 ASN A C 1
ATOM 2699 O O . ASN A 1 344 ? 22.570 34.011 -38.480 1.00 56.84 344 ASN A O 1
ATOM 2703 N N . PRO A 1 345 ? 22.402 35.504 -40.148 1.00 51.44 345 PRO A N 1
ATOM 2704 C CA . PRO A 1 345 ? 21.693 34.610 -41.072 1.00 51.44 345 PRO A CA 1
ATOM 2705 C C . PRO A 1 345 ? 22.513 33.392 -41.539 1.00 51.44 345 PRO A C 1
ATOM 2707 O O . PRO A 1 345 ? 21.993 32.562 -42.276 1.00 51.44 345 PRO A O 1
ATOM 2710 N N . ALA A 1 346 ? 23.787 33.280 -41.141 1.00 49.97 346 ALA A N 1
ATOM 2711 C CA . ALA A 1 346 ? 24.682 32.183 -41.515 1.00 49.97 346 ALA A CA 1
ATOM 2712 C C . ALA A 1 346 ? 24.828 31.090 -40.437 1.00 49.97 346 ALA A C 1
ATOM 2714 O O . ALA A 1 346 ? 25.619 30.163 -40.624 1.00 49.97 346 ALA A O 1
ATOM 2715 N N . VAL A 1 347 ? 24.132 31.198 -39.298 1.00 49.00 347 VAL A N 1
ATOM 2716 C CA . VAL A 1 347 ? 24.269 30.229 -38.202 1.00 49.00 347 VAL A CA 1
ATOM 2717 C C . VAL A 1 347 ? 23.076 29.271 -38.190 1.00 49.00 347 VAL A C 1
ATOM 2719 O O . VAL A 1 347 ? 21.938 29.659 -37.949 1.00 49.00 347 VAL A O 1
ATOM 2722 N N . ASN A 1 348 ? 23.359 28.000 -38.475 1.00 46.84 348 ASN A N 1
ATOM 2723 C CA . ASN A 1 348 ? 22.390 26.906 -38.492 1.00 46.84 348 ASN A CA 1
ATOM 2724 C C . ASN A 1 348 ? 22.054 26.484 -37.049 1.00 46.84 348 ASN A C 1
ATOM 2726 O O . ASN A 1 348 ? 22.945 26.035 -36.324 1.00 46.84 348 ASN A O 1
ATOM 2730 N N . PHE A 1 349 ? 20.789 26.577 -36.627 1.00 56.09 349 PHE A N 1
ATOM 2731 C CA . PHE A 1 349 ? 20.355 26.161 -35.283 1.00 56.09 349 PHE A CA 1
ATOM 2732 C C . PHE A 1 349 ? 19.395 24.986 -35.299 1.00 56.09 349 PHE A C 1
ATOM 2734 O O . PHE A 1 349 ? 18.295 25.117 -35.821 1.00 56.09 349 PHE A O 1
ATOM 2741 N N . TRP A 1 350 ? 19.803 23.890 -34.646 1.00 56.66 350 TRP A N 1
ATOM 2742 C CA . TRP A 1 350 ? 18.942 22.784 -34.213 1.00 56.66 350 TRP A CA 1
ATOM 2743 C C . TRP A 1 350 ? 17.883 22.431 -35.249 1.00 56.66 350 TRP A C 1
ATOM 2745 O O . TRP A 1 350 ? 16.716 22.788 -35.107 1.00 56.66 350 TRP A O 1
ATOM 2755 N N . SER A 1 351 ? 18.326 21.765 -36.309 1.00 49.44 351 SER A N 1
ATOM 2756 C CA . SER A 1 351 ? 17.467 21.497 -37.441 1.00 49.44 351 SER A CA 1
ATOM 2757 C C . SER A 1 351 ? 16.177 20.789 -37.052 1.00 49.44 351 SER A C 1
ATOM 2759 O O . SER A 1 351 ? 16.178 19.746 -36.389 1.00 49.44 351 SER A O 1
ATOM 2761 N N . LYS A 1 352 ? 15.062 21.367 -37.491 1.00 54.41 352 LYS A N 1
ATOM 2762 C CA . LYS A 1 352 ? 13.778 20.682 -37.555 1.00 54.41 352 LYS A CA 1
ATOM 2763 C C . LYS A 1 352 ? 13.504 20.350 -39.006 1.00 54.41 352 LYS A C 1
ATOM 2765 O O . LYS A 1 352 ? 13.543 21.217 -39.865 1.00 54.41 352 LYS A O 1
ATOM 2770 N N . ILE A 1 353 ? 13.250 19.076 -39.272 1.00 57.19 353 ILE A N 1
ATOM 2771 C CA . ILE A 1 353 ? 12.741 18.651 -40.570 1.00 57.19 353 ILE A CA 1
ATOM 2772 C C . ILE A 1 353 ? 11.236 18.901 -40.535 1.00 57.19 353 ILE A C 1
ATOM 2774 O O . ILE A 1 353 ? 10.514 18.251 -39.774 1.00 57.19 353 ILE A O 1
ATOM 2778 N N . GLU A 1 354 ? 10.779 19.875 -41.310 1.00 60.09 354 GLU A N 1
ATOM 2779 C CA . GLU A 1 354 ? 9.366 20.093 -41.578 1.00 60.09 354 GLU A CA 1
ATOM 2780 C C . GLU A 1 354 ? 8.978 19.350 -42.852 1.00 60.09 354 GLU A C 1
ATOM 2782 O O . GLU A 1 354 ? 9.630 19.448 -43.893 1.00 60.09 354 GLU A O 1
ATOM 2787 N N . TYR A 1 355 ? 7.906 18.570 -42.748 1.00 68.38 355 TYR A N 1
ATOM 2788 C CA . TYR A 1 355 ? 7.358 17.817 -43.864 1.00 68.38 355 TYR A CA 1
ATOM 2789 C C . TYR A 1 355 ? 6.237 18.627 -44.507 1.00 68.38 355 TYR A C 1
ATOM 2791 O O . TYR A 1 355 ? 5.316 19.084 -43.825 1.00 68.38 355 TYR A O 1
ATOM 2799 N N . THR A 1 356 ? 6.305 18.795 -45.821 1.00 70.69 356 THR A N 1
ATOM 2800 C CA . THR A 1 356 ? 5.183 19.269 -46.629 1.00 70.69 356 THR A CA 1
ATOM 2801 C C . THR A 1 356 ? 4.267 18.089 -46.917 1.00 70.69 356 THR A C 1
ATOM 2803 O O . THR A 1 356 ? 4.739 17.010 -47.274 1.00 70.69 356 THR A O 1
ATOM 2806 N N . TYR A 1 357 ? 2.962 18.287 -46.747 1.00 76.38 357 TYR A N 1
ATOM 2807 C CA . TYR A 1 357 ? 1.957 17.254 -46.977 1.00 76.38 357 TYR A CA 1
ATOM 2808 C C . TYR A 1 357 ? 0.993 17.700 -48.071 1.00 76.38 357 TYR A C 1
ATOM 2810 O O . TYR A 1 357 ? 0.477 18.816 -47.998 1.00 76.38 357 TYR A O 1
ATOM 2818 N N . ASP A 1 358 ? 0.681 16.805 -49.006 1.00 73.25 358 ASP A N 1
ATOM 2819 C CA . ASP A 1 358 ? -0.507 16.919 -49.850 1.00 73.25 358 ASP A CA 1
ATOM 2820 C C . ASP A 1 358 ? -1.591 15.972 -49.348 1.00 73.25 358 ASP A C 1
ATOM 2822 O O . ASP A 1 358 ? -1.328 14.933 -48.741 1.00 73.25 358 ASP A O 1
ATOM 2826 N N . THR A 1 359 ? -2.844 16.357 -49.561 1.00 71.69 359 THR A N 1
ATOM 2827 C CA . THR A 1 359 ? -3.991 15.524 -49.196 1.00 71.69 359 THR A CA 1
ATOM 2828 C C . THR A 1 359 ? -4.457 14.763 -50.420 1.00 71.69 359 THR A C 1
ATOM 2830 O O . THR A 1 359 ? -4.969 15.349 -51.372 1.00 71.69 359 THR A O 1
ATOM 2833 N N . GLU A 1 360 ? -4.307 13.445 -50.377 1.00 71.56 360 GLU A N 1
ATOM 2834 C CA . GLU A 1 360 ? -4.856 12.546 -51.384 1.00 71.56 360 GLU A CA 1
ATOM 2835 C C . GLU A 1 360 ? -6.075 11.825 -50.820 1.00 71.56 360 GLU A C 1
ATOM 2837 O O . GLU A 1 360 ? -6.190 11.588 -49.617 1.00 71.56 360 GLU A O 1
ATOM 2842 N N . ARG A 1 361 ? -7.029 11.507 -51.692 1.00 71.44 361 ARG A N 1
ATOM 2843 C CA . ARG A 1 361 ? -8.232 10.773 -51.312 1.00 71.44 361 ARG A CA 1
ATOM 2844 C C . ARG A 1 361 ? -8.011 9.298 -51.610 1.00 71.44 361 ARG A C 1
ATOM 2846 O O . ARG A 1 361 ? -7.796 8.952 -52.770 1.00 71.44 361 ARG A O 1
ATOM 2853 N N . ASP A 1 362 ? -8.097 8.456 -50.585 1.00 66.88 362 ASP A N 1
ATOM 2854 C CA . ASP A 1 362 ? -8.013 7.007 -50.740 1.00 66.88 362 ASP A CA 1
ATOM 2855 C C . ASP A 1 362 ? -9.090 6.550 -51.749 1.00 66.88 362 ASP A C 1
ATOM 2857 O O . ASP A 1 362 ? -10.282 6.820 -51.548 1.00 66.88 362 ASP A O 1
ATOM 2861 N N . PRO A 1 363 ? -8.707 5.904 -52.864 1.00 62.41 363 PRO A N 1
ATOM 2862 C CA . PRO A 1 363 ? -9.636 5.567 -53.939 1.00 62.41 363 PRO A CA 1
ATOM 2863 C C . PRO A 1 363 ? -10.613 4.434 -53.579 1.00 62.41 363 PRO A C 1
ATOM 2865 O O . PRO A 1 363 ? -11.574 4.218 -54.316 1.00 62.41 363 PRO A O 1
ATOM 2868 N N . VAL A 1 364 ? -10.391 3.718 -52.471 1.00 66.31 364 VAL A N 1
ATOM 2869 C CA . VAL A 1 364 ? -11.218 2.600 -51.993 1.00 66.31 364 VAL A CA 1
ATOM 2870 C C . VAL A 1 364 ? -12.134 3.036 -50.848 1.00 66.31 364 VAL A C 1
ATOM 2872 O O . VAL A 1 364 ? -13.311 2.675 -50.841 1.00 66.31 364 VAL A O 1
ATOM 2875 N N . THR A 1 365 ? -11.627 3.815 -49.889 1.00 72.19 365 THR A N 1
ATOM 2876 C CA . THR A 1 365 ? -12.380 4.218 -48.684 1.00 72.19 365 THR A CA 1
ATOM 2877 C C . THR A 1 365 ? -12.957 5.633 -48.766 1.00 72.19 365 THR A C 1
ATOM 2879 O O . THR A 1 365 ? -13.908 5.951 -48.052 1.00 72.19 365 THR A O 1
ATOM 2882 N N . GLY A 1 366 ? -12.431 6.488 -49.651 1.00 69.31 366 GLY A N 1
ATOM 2883 C CA . GLY A 1 366 ? -12.845 7.886 -49.802 1.00 69.31 366 GLY A CA 1
ATOM 2884 C C . GLY A 1 366 ? -12.334 8.832 -48.706 1.00 69.31 366 GLY A C 1
ATOM 2885 O O . GLY A 1 366 ? -12.669 10.024 -48.743 1.00 69.31 366 GLY A O 1
ATOM 2886 N N . GLU A 1 367 ? -11.540 8.336 -47.750 1.00 63.44 367 GLU A N 1
ATOM 2887 C CA . GLU A 1 367 ? -10.925 9.138 -46.688 1.00 63.44 367 GLU A CA 1
ATOM 2888 C C . GLU A 1 367 ? -9.764 9.985 -47.222 1.00 63.44 367 GLU A C 1
ATOM 2890 O O . GLU A 1 367 ? -9.050 9.598 -48.146 1.00 63.44 367 GLU A O 1
ATOM 2895 N N . LEU A 1 368 ? -9.594 11.181 -46.654 1.00 63.34 368 LEU A N 1
ATOM 2896 C CA . LEU A 1 368 ? -8.463 12.052 -46.966 1.00 63.34 368 LEU A CA 1
ATOM 2897 C C . LEU A 1 368 ? -7.255 11.603 -46.145 1.00 63.34 368 LEU A C 1
ATOM 2899 O O . LEU A 1 368 ? -7.275 11.679 -44.917 1.00 63.34 368 LEU A O 1
ATOM 2903 N N . THR A 1 369 ? -6.201 11.176 -46.827 1.00 57.12 369 THR A N 1
ATOM 2904 C CA . THR A 1 369 ? -4.922 10.800 -46.229 1.00 57.12 369 THR A CA 1
ATOM 2905 C C . THR A 1 369 ? -3.860 11.828 -46.592 1.00 57.12 369 THR A C 1
ATOM 2907 O O . THR A 1 369 ? -3.686 12.175 -47.760 1.00 57.12 369 THR A O 1
ATOM 2910 N N . SER A 1 370 ? -3.145 12.325 -45.585 1.00 65.12 370 SER A N 1
ATOM 2911 C CA . SER A 1 370 ? -2.013 13.232 -45.777 1.00 65.12 370 SER A CA 1
ATOM 2912 C C . SER A 1 370 ? -0.782 12.432 -46.204 1.00 65.12 370 SER A C 1
ATOM 2914 O O . SER A 1 370 ? -0.319 11.572 -45.453 1.00 65.12 370 SER A O 1
ATOM 2916 N N . VAL A 1 371 ? -0.239 12.722 -47.382 1.00 69.19 371 VAL A N 1
ATOM 2917 C CA . VAL A 1 371 ? 0.975 12.099 -47.920 1.00 69.19 371 VAL A CA 1
ATOM 2918 C C . VAL A 1 371 ? 2.102 13.124 -47.870 1.00 69.19 371 VAL A C 1
ATOM 2920 O O . VAL A 1 371 ? 1.912 14.272 -48.260 1.00 69.19 371 VAL A O 1
ATOM 2923 N N . VAL A 1 372 ? 3.271 12.733 -47.363 1.00 73.06 372 VAL A N 1
ATOM 2924 C CA . VAL A 1 372 ? 4.456 13.604 -47.336 1.00 73.06 372 VAL A CA 1
ATOM 2925 C C . VAL A 1 372 ? 4.950 13.809 -48.771 1.00 73.06 372 VAL A C 1
ATOM 2927 O O . VAL A 1 372 ? 5.356 12.846 -49.417 1.00 73.06 372 VAL A O 1
ATOM 2930 N N . THR A 1 373 ? 4.929 15.048 -49.264 1.00 76.56 373 THR A N 1
ATOM 2931 C CA . THR A 1 373 ? 5.360 15.418 -50.626 1.00 76.56 373 THR A CA 1
ATOM 2932 C C . THR A 1 373 ? 6.675 16.187 -50.668 1.00 76.56 373 THR A C 1
ATOM 2934 O O . THR A 1 373 ? 7.253 16.374 -51.739 1.00 76.56 373 THR A O 1
ATOM 2937 N N . GLY A 1 374 ? 7.210 16.564 -49.508 1.00 72.56 374 GLY A N 1
ATOM 2938 C CA . GLY A 1 374 ? 8.557 17.105 -49.384 1.00 72.56 374 GLY A CA 1
ATOM 2939 C C . GLY A 1 374 ? 9.030 17.162 -47.937 1.00 72.56 374 GLY A C 1
ATOM 2940 O O . GLY A 1 374 ? 8.244 17.043 -46.999 1.00 72.56 374 GLY A O 1
ATOM 2941 N N . GLU A 1 375 ? 10.329 17.367 -47.763 1.00 69.75 375 GLU A N 1
ATOM 2942 C CA . GLU A 1 375 ? 10.957 17.652 -46.477 1.00 69.75 375 GLU A CA 1
ATOM 2943 C C . GLU A 1 375 ? 11.884 18.860 -46.638 1.00 69.75 375 GLU A C 1
ATOM 2945 O O . GLU A 1 375 ? 12.574 18.996 -47.651 1.00 69.75 375 GLU A O 1
ATOM 2950 N N . HIS A 1 376 ? 11.868 19.776 -45.676 1.00 60.81 376 HIS A N 1
ATOM 2951 C CA . HIS A 1 376 ? 12.768 20.924 -45.645 1.00 60.81 376 HIS A CA 1
ATOM 2952 C C . HIS A 1 376 ? 13.225 21.204 -44.216 1.00 60.81 376 HIS A C 1
ATOM 2954 O O . HIS A 1 376 ? 12.492 21.012 -43.250 1.00 60.81 376 HIS A O 1
ATOM 2960 N N . GLU A 1 377 ? 14.478 21.623 -44.084 1.00 55.78 377 GLU A N 1
ATOM 2961 C CA . GLU A 1 377 ? 15.126 21.852 -42.796 1.00 55.78 377 GLU A CA 1
ATOM 2962 C C . GLU A 1 377 ? 14.922 23.316 -42.368 1.00 55.78 377 GLU A C 1
ATOM 2964 O O . GLU A 1 377 ? 15.345 24.238 -43.069 1.00 55.78 377 GLU A O 1
ATOM 2969 N N . THR A 1 378 ? 14.249 23.541 -41.238 1.00 57.81 378 THR A N 1
ATOM 2970 C CA . THR A 1 378 ? 14.051 24.859 -40.622 1.00 57.81 378 THR A CA 1
ATOM 2971 C C . THR A 1 378 ? 14.965 25.024 -39.403 1.00 57.81 378 THR A C 1
ATOM 2973 O O . THR A 1 378 ? 15.291 24.058 -38.706 1.00 57.81 378 THR A O 1
ATOM 2976 N N . PHE A 1 379 ? 15.412 26.260 -39.149 1.00 60.66 379 PHE A N 1
ATOM 2977 C CA . PHE A 1 379 ? 16.314 26.604 -38.044 1.00 60.66 379 PHE A CA 1
ATOM 2978 C C . PHE A 1 379 ? 15.650 27.644 -37.132 1.00 60.66 379 PHE A C 1
ATOM 2980 O O . PHE A 1 379 ? 15.190 28.685 -37.604 1.00 60.66 379 PHE A O 1
ATOM 2987 N N . SER A 1 380 ? 15.591 27.378 -35.824 1.00 65.75 380 SER A N 1
ATOM 2988 C CA . SER A 1 380 ? 14.917 28.246 -34.844 1.00 65.75 380 SER A CA 1
ATOM 2989 C C . SER A 1 380 ? 15.650 28.287 -33.502 1.00 65.75 380 SER A C 1
ATOM 2991 O O . SER A 1 380 ? 16.371 27.349 -33.161 1.00 65.75 380 SER A O 1
ATOM 2993 N N . ILE A 1 381 ? 15.410 29.334 -32.699 1.00 68.94 381 ILE A N 1
ATOM 2994 C CA . ILE A 1 381 ? 15.851 29.364 -31.293 1.00 68.94 381 ILE A CA 1
ATOM 2995 C C . ILE A 1 381 ? 15.313 28.117 -30.568 1.00 68.94 381 ILE A C 1
ATOM 2997 O O . ILE A 1 381 ? 14.136 27.783 -30.750 1.00 68.94 381 ILE A O 1
ATOM 3001 N N . PRO A 1 382 ? 16.126 27.442 -29.730 1.00 75.56 382 PRO A N 1
ATOM 3002 C CA . PRO A 1 382 ? 15.666 26.301 -28.952 1.00 75.56 382 PRO A CA 1
ATOM 3003 C C . PRO A 1 382 ? 14.473 26.655 -28.062 1.00 75.56 382 PRO A C 1
ATOM 3005 O O . PRO A 1 382 ? 14.511 27.592 -27.273 1.00 75.56 382 PRO A O 1
ATOM 3008 N N . SER A 1 383 ? 13.411 25.870 -28.134 1.00 82.31 383 SER A N 1
ATOM 3009 C CA . SER A 1 383 ? 12.318 25.946 -27.170 1.00 82.31 383 SER A CA 1
ATOM 3010 C C . SER A 1 383 ? 12.657 25.189 -25.880 1.00 82.31 383 SER A C 1
ATOM 3012 O O . SER A 1 383 ? 13.606 24.401 -25.802 1.00 82.31 383 SER A O 1
ATOM 3014 N N . ILE A 1 384 ? 11.815 25.350 -24.858 1.00 87.31 384 ILE A N 1
ATOM 3015 C CA . ILE A 1 384 ? 11.871 24.516 -23.647 1.00 87.31 384 ILE A CA 1
ATOM 3016 C C . ILE A 1 384 ? 11.704 23.021 -23.975 1.00 87.31 384 ILE A C 1
ATOM 3018 O O . ILE A 1 384 ? 12.311 22.181 -23.311 1.00 87.31 384 ILE A O 1
ATOM 3022 N N . ASP A 1 385 ? 10.937 22.665 -25.007 1.00 86.50 385 ASP A N 1
ATOM 3023 C CA . ASP A 1 385 ? 10.776 21.268 -25.432 1.00 86.50 385 ASP A CA 1
ATOM 3024 C C . ASP A 1 385 ? 12.046 20.710 -26.094 1.00 86.50 385 ASP A C 1
ATOM 3026 O O . ASP A 1 385 ? 12.415 19.548 -25.876 1.00 86.50 385 ASP A O 1
ATOM 3030 N N . ASP A 1 386 ? 12.778 21.561 -26.814 1.00 83.25 386 ASP A N 1
ATOM 3031 C CA . ASP A 1 386 ? 14.088 21.218 -27.369 1.00 83.25 386 ASP A CA 1
ATOM 3032 C C . ASP A 1 386 ? 15.104 20.984 -26.228 1.00 83.25 386 ASP A C 1
ATOM 3034 O O . ASP A 1 386 ? 15.813 19.971 -26.217 1.00 83.25 386 ASP A O 1
ATOM 3038 N N . LEU A 1 387 ? 15.095 21.833 -25.191 1.00 85.00 387 LEU A N 1
ATOM 3039 C CA . LEU A 1 387 ? 15.881 21.640 -23.961 1.00 85.00 387 LEU A CA 1
ATOM 3040 C C . LEU A 1 387 ? 15.546 20.332 -23.239 1.00 85.00 387 LEU A C 1
ATOM 3042 O O . LEU A 1 387 ? 16.460 19.595 -22.869 1.00 85.00 387 LEU A O 1
ATOM 3046 N N . ILE A 1 388 ? 14.259 20.014 -23.053 1.00 88.38 388 ILE A N 1
ATOM 3047 C CA . ILE A 1 388 ? 13.820 18.753 -22.430 1.00 88.38 388 ILE A CA 1
ATOM 3048 C C . ILE A 1 388 ? 14.409 17.564 -23.189 1.00 88.38 388 ILE A C 1
ATOM 3050 O O . ILE A 1 388 ? 15.008 16.677 -22.575 1.00 88.38 388 ILE A O 1
ATOM 3054 N N . THR A 1 389 ? 14.275 17.567 -24.517 1.00 85.94 389 THR A N 1
ATOM 3055 C CA . THR A 1 389 ? 14.785 16.506 -25.395 1.00 85.94 389 THR A CA 1
ATOM 3056 C C . THR A 1 389 ? 16.295 16.333 -25.242 1.00 85.94 389 THR A C 1
ATOM 3058 O O . THR A 1 389 ? 16.809 15.214 -25.287 1.00 85.94 389 THR A O 1
ATOM 3061 N N . GLN A 1 390 ? 17.031 17.418 -25.016 1.00 81.06 390 GLN A N 1
ATOM 3062 C CA . GLN A 1 390 ? 18.491 17.356 -24.944 1.00 81.06 390 GLN A CA 1
ATOM 3063 C C . GLN A 1 390 ? 19.036 17.096 -23.561 1.00 81.06 390 GLN A C 1
ATOM 3065 O O . GLN A 1 390 ? 20.020 16.372 -23.460 1.00 81.06 390 GLN A O 1
ATOM 3070 N N . CYS A 1 391 ? 18.352 17.510 -22.495 1.00 83.31 391 CYS A N 1
ATOM 3071 C CA . CYS A 1 391 ? 18.601 16.947 -21.170 1.00 83.31 391 CYS A CA 1
ATOM 3072 C C . CYS A 1 391 ? 18.473 15.424 -21.207 1.00 83.31 391 CYS A C 1
ATOM 3074 O O . CYS A 1 391 ? 19.374 14.726 -20.749 1.00 83.31 391 CYS A O 1
ATOM 3076 N N . GLN A 1 392 ? 17.411 14.908 -21.836 1.00 83.12 392 GLN A N 1
ATOM 3077 C CA . GLN A 1 392 ? 17.228 13.468 -21.970 1.00 83.12 392 GLN A CA 1
ATOM 3078 C C . GLN A 1 392 ? 18.376 12.817 -22.744 1.00 83.12 392 GLN A C 1
ATOM 3080 O O . GLN A 1 392 ? 18.817 11.755 -22.339 1.00 83.12 392 GLN A O 1
ATOM 3085 N N . LYS A 1 393 ? 18.898 13.424 -23.815 1.00 80.44 393 LYS A N 1
ATOM 3086 C CA . LYS A 1 393 ? 20.037 12.863 -24.570 1.00 80.44 393 LYS A CA 1
ATOM 3087 C C . LYS A 1 393 ? 21.377 12.975 -23.826 1.00 80.44 393 LYS A C 1
ATOM 3089 O O . LYS A 1 393 ? 22.171 12.040 -23.851 1.00 80.44 393 LYS A O 1
ATOM 3094 N N . LEU A 1 394 ? 21.648 14.112 -23.184 1.00 74.62 394 LEU A N 1
ATOM 3095 C CA . LEU A 1 394 ? 22.975 14.483 -22.670 1.00 74.62 394 LEU A CA 1
ATOM 3096 C C . LEU A 1 394 ? 23.215 14.078 -21.210 1.00 74.62 394 LEU A C 1
ATOM 3098 O O . LEU A 1 394 ? 24.355 13.801 -20.830 1.00 74.62 394 LEU A O 1
ATOM 3102 N N . LEU A 1 395 ? 22.158 14.047 -20.394 1.00 73.50 395 LEU A N 1
ATOM 3103 C CA . LEU A 1 395 ? 22.209 13.691 -18.970 1.00 73.50 395 LEU A CA 1
ATOM 3104 C C . LEU A 1 395 ? 21.799 12.237 -18.715 1.00 73.50 395 LEU A C 1
ATOM 3106 O O . LEU A 1 395 ? 21.582 11.841 -17.572 1.00 73.50 395 LEU A O 1
ATOM 3110 N N . GLN A 1 396 ? 21.714 11.425 -19.769 1.00 73.62 396 GLN A N 1
ATOM 3111 C CA . GLN A 1 396 ? 21.594 9.983 -19.628 1.00 73.62 396 GLN A CA 1
ATOM 3112 C C . GLN A 1 396 ? 22.907 9.399 -19.107 1.00 73.62 396 GLN A C 1
ATOM 3114 O O . GLN A 1 396 ? 23.973 9.570 -19.703 1.00 73.62 396 GLN A O 1
ATOM 3119 N N . THR A 1 397 ? 22.819 8.652 -18.005 1.00 78.31 397 THR A N 1
ATOM 3120 C CA . THR A 1 397 ? 23.906 7.761 -17.603 1.00 78.31 397 THR A CA 1
ATOM 3121 C C . THR A 1 397 ? 24.074 6.705 -18.685 1.00 78.31 397 THR A C 1
ATOM 3123 O O . THR A 1 397 ? 23.205 5.851 -18.873 1.00 78.31 397 THR A O 1
ATOM 3126 N N . LYS A 1 398 ? 25.211 6.740 -19.375 1.00 78.44 398 LYS A N 1
ATOM 3127 C CA . LYS A 1 398 ? 25.607 5.689 -20.306 1.00 78.44 398 LYS A CA 1
ATOM 3128 C C . LYS A 1 398 ? 26.160 4.510 -19.522 1.00 78.44 398 LYS A C 1
ATOM 3130 O O . LYS A 1 398 ? 27.364 4.341 -19.374 1.00 78.44 398 LYS A O 1
ATOM 3135 N N . PHE A 1 399 ? 25.237 3.739 -18.965 1.00 79.06 399 PHE A N 1
ATOM 3136 C CA . PHE A 1 399 ? 25.525 2.634 -18.059 1.00 79.06 399 PHE A CA 1
ATOM 3137 C C . PHE A 1 399 ? 26.566 1.658 -18.629 1.00 79.06 399 PHE A C 1
ATOM 3139 O O . PHE A 1 399 ? 27.486 1.264 -17.918 1.00 79.06 399 PHE A O 1
ATOM 3146 N N . ASP A 1 400 ? 26.483 1.371 -19.929 1.00 80.88 400 ASP A N 1
ATOM 3147 C CA . ASP A 1 400 ? 27.387 0.452 -20.627 1.00 80.88 400 ASP A CA 1
ATOM 3148 C C . ASP A 1 400 ? 28.816 0.992 -20.813 1.00 80.88 400 ASP A C 1
ATOM 3150 O O . ASP A 1 400 ? 29.730 0.198 -21.022 1.00 80.88 400 ASP A O 1
ATOM 3154 N N . GLU A 1 401 ? 29.019 2.315 -20.737 1.00 83.44 401 GLU A N 1
ATOM 3155 C CA . GLU A 1 401 ? 30.348 2.953 -20.797 1.00 83.44 401 GLU A CA 1
ATOM 3156 C C . GLU A 1 401 ? 31.032 3.000 -19.419 1.00 83.44 401 GLU A C 1
ATOM 3158 O O . GLU A 1 401 ? 32.236 3.221 -19.343 1.00 83.44 401 GLU A O 1
ATOM 3163 N N . ILE A 1 402 ? 30.279 2.809 -18.328 1.00 84.81 402 ILE A N 1
ATOM 3164 C CA . ILE A 1 402 ? 30.812 2.857 -16.956 1.00 84.81 402 ILE A CA 1
ATOM 3165 C C . ILE A 1 402 ? 31.413 1.511 -16.542 1.00 84.81 402 ILE A C 1
ATOM 3167 O O . ILE A 1 402 ? 32.356 1.472 -15.755 1.00 84.81 402 ILE A O 1
ATOM 3171 N N . ILE A 1 403 ? 30.846 0.412 -17.040 1.00 86.75 403 ILE A N 1
ATOM 3172 C CA . ILE A 1 403 ? 31.192 -0.941 -16.605 1.00 86.75 403 ILE A CA 1
ATOM 3173 C C . ILE A 1 403 ? 32.115 -1.634 -17.608 1.00 86.75 403 ILE A C 1
ATOM 3175 O O . ILE A 1 403 ? 31.830 -1.695 -18.805 1.00 86.75 403 ILE A O 1
ATOM 3179 N N . ASP A 1 404 ? 33.196 -2.222 -17.100 1.00 84.31 404 ASP A N 1
ATOM 3180 C CA . ASP A 1 404 ? 34.179 -2.956 -17.896 1.00 84.31 404 ASP A CA 1
ATOM 3181 C C . ASP A 1 404 ? 34.326 -4.418 -17.434 1.00 84.31 404 ASP A C 1
ATOM 3183 O O . ASP A 1 404 ? 33.982 -4.767 -16.303 1.00 84.31 404 ASP A O 1
ATOM 3187 N N . ALA A 1 405 ? 34.818 -5.290 -18.321 1.00 80.19 405 ALA A N 1
ATOM 3188 C CA . ALA A 1 405 ? 35.045 -6.706 -18.023 1.00 80.19 405 ALA A CA 1
ATOM 3189 C C . ALA A 1 405 ? 36.188 -6.947 -17.019 1.00 80.19 405 ALA A C 1
ATOM 3191 O O . ALA A 1 405 ? 36.180 -7.971 -16.340 1.00 80.19 405 ALA A O 1
ATOM 3192 N N . GLY A 1 406 ? 37.148 -6.023 -16.907 1.00 84.38 406 GLY A N 1
ATOM 3193 C CA . GLY A 1 406 ? 38.244 -6.093 -15.940 1.00 84.38 406 GLY A CA 1
ATOM 3194 C C . GLY A 1 406 ? 37.847 -5.732 -14.505 1.00 84.38 406 GLY A C 1
ATOM 3195 O O . GLY A 1 406 ? 38.626 -5.981 -13.590 1.00 84.38 406 GLY A O 1
ATOM 3196 N N . MET A 1 407 ? 36.653 -5.168 -14.294 1.00 90.12 407 MET A N 1
ATOM 3197 C CA . MET A 1 407 ? 36.159 -4.775 -12.973 1.00 90.12 407 MET A CA 1
ATOM 3198 C C . MET A 1 407 ? 35.486 -5.945 -12.248 1.00 90.12 407 MET A C 1
ATOM 3200 O O . MET A 1 407 ? 34.672 -6.680 -12.814 1.00 90.12 407 MET A O 1
ATOM 3204 N N . THR A 1 408 ? 35.737 -6.061 -10.950 1.00 91.19 408 THR A N 1
ATOM 3205 C CA . THR A 1 408 ? 34.955 -6.904 -10.041 1.00 91.19 408 THR A CA 1
ATOM 3206 C C . THR A 1 408 ? 33.522 -6.364 -9.876 1.00 91.19 408 THR A C 1
ATOM 3208 O O . THR A 1 408 ? 33.279 -5.170 -10.073 1.00 91.19 408 THR A O 1
ATOM 3211 N N . PRO A 1 409 ? 32.542 -7.190 -9.452 1.00 90.00 409 PRO A N 1
ATOM 3212 C CA . PRO A 1 409 ? 31.174 -6.717 -9.192 1.00 90.00 409 PRO A CA 1
ATOM 3213 C C . PRO A 1 409 ? 31.088 -5.541 -8.199 1.00 90.00 409 PRO A C 1
ATOM 3215 O O . PRO A 1 409 ? 30.233 -4.660 -8.325 1.00 90.00 409 PRO A O 1
ATOM 3218 N N . GLY A 1 410 ? 31.991 -5.514 -7.210 1.00 90.69 410 GLY A N 1
ATOM 3219 C CA . GLY A 1 410 ? 32.118 -4.408 -6.259 1.00 90.69 410 GLY A CA 1
ATOM 3220 C C . GLY A 1 410 ? 32.588 -3.123 -6.938 1.00 90.69 410 GLY A C 1
ATOM 3221 O O . GLY A 1 410 ? 31.907 -2.106 -6.838 1.00 90.69 410 GLY A O 1
ATOM 3222 N N . GLU A 1 411 ? 33.679 -3.195 -7.706 1.00 93.38 411 GLU A N 1
ATOM 3223 C CA . GLU A 1 411 ? 34.221 -2.054 -8.459 1.00 93.38 411 GLU A CA 1
ATOM 3224 C C . GLU A 1 411 ? 33.223 -1.512 -9.484 1.00 93.38 411 GLU A C 1
ATOM 3226 O O . GLU A 1 411 ? 33.105 -0.302 -9.628 1.00 93.38 411 GLU A O 1
ATOM 3231 N N . LYS A 1 412 ? 32.435 -2.368 -10.153 1.00 92.81 412 LYS A N 1
ATOM 3232 C CA . LYS A 1 412 ? 31.358 -1.906 -11.049 1.00 92.81 412 LYS A CA 1
ATOM 3233 C C . LYS A 1 412 ? 30.290 -1.114 -10.297 1.00 92.81 412 LYS A C 1
ATOM 3235 O O . LYS A 1 412 ? 29.787 -0.113 -10.807 1.00 92.81 412 LYS A O 1
ATOM 3240 N N . THR A 1 413 ? 29.920 -1.572 -9.099 1.00 91.75 413 THR A N 1
ATOM 3241 C CA . THR A 1 413 ? 28.930 -0.886 -8.256 1.00 91.75 413 THR A CA 1
ATOM 3242 C C . THR A 1 413 ? 29.465 0.476 -7.814 1.00 91.75 413 THR A C 1
ATOM 3244 O O . THR A 1 413 ? 28.770 1.477 -7.965 1.00 91.75 413 THR A O 1
ATOM 3247 N N . GLU A 1 414 ? 30.716 0.534 -7.357 1.00 91.62 414 GLU A N 1
ATOM 3248 C CA . GLU A 1 414 ? 31.384 1.780 -6.975 1.00 91.62 414 GLU A CA 1
ATOM 3249 C C . GLU A 1 414 ? 31.553 2.730 -8.172 1.00 91.62 414 GLU A C 1
ATOM 3251 O O . GLU A 1 414 ? 31.212 3.909 -8.085 1.00 91.62 414 GLU A O 1
ATOM 3256 N N . ALA A 1 415 ? 31.979 2.220 -9.330 1.00 89.88 415 ALA A N 1
ATOM 3257 C CA . ALA A 1 415 ? 32.100 2.993 -10.562 1.00 89.88 415 ALA A CA 1
ATOM 3258 C C . ALA A 1 415 ? 30.754 3.599 -10.980 1.00 89.88 415 ALA A C 1
ATOM 3260 O O . ALA A 1 415 ? 30.702 4.772 -11.357 1.00 89.88 415 ALA A O 1
ATOM 3261 N N . LEU A 1 416 ? 29.654 2.849 -10.863 1.00 89.56 416 LEU A N 1
ATOM 3262 C CA . LEU A 1 416 ? 28.313 3.382 -11.082 1.00 89.56 416 LEU A CA 1
ATOM 3263 C C . LEU A 1 416 ? 27.974 4.481 -10.074 1.00 89.56 416 LEU A C 1
ATOM 3265 O O . LEU A 1 416 ? 27.500 5.551 -10.455 1.00 89.56 416 LEU A O 1
ATOM 3269 N N . GLU A 1 417 ? 28.218 4.249 -8.789 1.00 87.19 417 GLU A N 1
ATOM 3270 C CA . GLU A 1 417 ? 27.935 5.221 -7.733 1.00 87.19 417 GLU A CA 1
ATOM 3271 C C . GLU A 1 417 ? 28.757 6.504 -7.866 1.00 87.19 417 GLU A C 1
ATOM 3273 O O . GLU A 1 417 ? 28.248 7.569 -7.518 1.00 87.19 417 GLU A O 1
ATOM 3278 N N . LEU A 1 418 ? 29.970 6.443 -8.413 1.00 83.12 418 LEU A N 1
ATOM 3279 C CA . LEU A 1 418 ? 30.830 7.604 -8.643 1.00 83.12 418 LEU A CA 1
ATOM 3280 C C . LEU A 1 418 ? 30.489 8.357 -9.936 1.00 83.12 418 LEU A C 1
ATOM 3282 O O . LEU A 1 418 ? 30.513 9.587 -9.935 1.00 83.12 418 LEU A O 1
ATOM 3286 N N . ASN A 1 419 ? 30.137 7.645 -11.011 1.00 82.00 419 ASN A N 1
ATOM 3287 C CA . ASN A 1 419 ? 30.043 8.223 -12.358 1.00 82.00 419 ASN A CA 1
ATOM 3288 C C . ASN A 1 419 ? 28.610 8.419 -12.881 1.00 82.00 419 ASN A C 1
ATOM 3290 O O . ASN A 1 419 ? 28.429 8.991 -13.958 1.00 82.00 419 ASN A O 1
ATOM 3294 N N . HIS A 1 420 ? 27.578 7.956 -12.167 1.00 83.06 420 HIS A N 1
ATOM 3295 C CA . HIS A 1 420 ? 26.202 8.151 -12.620 1.00 83.06 420 HIS A CA 1
ATOM 3296 C C . HIS A 1 420 ? 25.804 9.632 -12.647 1.00 83.06 420 HIS A C 1
ATOM 3298 O O . HIS A 1 420 ? 26.109 10.419 -11.747 1.00 83.06 420 HIS A O 1
ATOM 3304 N N . VAL A 1 421 ? 25.014 9.978 -13.660 1.00 77.44 421 VAL A N 1
ATOM 3305 C CA . VAL A 1 421 ? 24.328 11.262 -13.790 1.00 77.44 421 VAL A CA 1
ATOM 3306 C C . VAL A 1 421 ? 22.842 10.980 -13.953 1.00 77.44 421 VAL A C 1
ATOM 3308 O O . VAL A 1 421 ? 22.410 10.329 -14.906 1.00 77.44 421 VAL A O 1
ATOM 3311 N N . LEU A 1 422 ? 22.048 11.434 -12.988 1.00 77.50 422 LEU A N 1
ATOM 3312 C CA . LEU A 1 422 ? 20.599 11.283 -13.041 1.00 77.50 422 LEU A CA 1
ATOM 3313 C C . LEU A 1 422 ? 20.023 12.411 -13.890 1.00 77.50 422 LEU A C 1
ATOM 3315 O O . LEU A 1 422 ? 20.286 13.582 -13.617 1.00 77.50 422 LEU A O 1
ATOM 3319 N N . ASP A 1 423 ? 19.189 12.076 -14.870 1.00 82.62 423 ASP A N 1
ATOM 3320 C CA . ASP A 1 423 ? 18.384 13.076 -15.569 1.00 82.62 423 ASP A CA 1
ATOM 3321 C C . ASP A 1 423 ? 17.262 13.583 -14.646 1.00 82.62 423 ASP A C 1
ATOM 3323 O O . ASP A 1 423 ? 16.132 13.087 -14.643 1.00 82.62 423 ASP A O 1
ATOM 3327 N N . PHE A 1 424 ? 17.607 14.562 -13.809 1.00 88.12 424 PHE A N 1
ATOM 3328 C CA . PHE A 1 424 ? 16.664 15.288 -12.961 1.00 88.12 424 PHE A CA 1
ATOM 3329 C C . PHE A 1 424 ? 16.181 16.596 -13.602 1.00 88.12 424 PHE A C 1
ATOM 3331 O O . PHE A 1 424 ? 15.154 17.129 -13.188 1.00 88.12 424 PHE A O 1
ATOM 3338 N N . LEU A 1 425 ? 16.883 17.114 -14.615 1.00 90.31 425 LEU A N 1
ATOM 3339 C CA . LEU A 1 425 ? 16.526 18.372 -15.269 1.00 90.31 425 LEU A CA 1
ATOM 3340 C C . LEU A 1 425 ? 15.348 18.214 -16.225 1.00 90.31 425 LEU A C 1
ATOM 3342 O O . LEU A 1 425 ? 14.440 19.044 -16.184 1.00 90.31 425 LEU A O 1
ATOM 3346 N N . SER A 1 426 ? 15.293 17.141 -17.025 1.00 91.56 426 SER A N 1
ATOM 3347 C CA . SER A 1 426 ? 14.158 16.937 -17.930 1.00 91.56 426 SER A CA 1
ATOM 3348 C C . SER A 1 426 ? 12.807 16.835 -17.204 1.00 91.56 426 SER A C 1
ATOM 3350 O O . SER A 1 426 ? 11.862 17.494 -17.647 1.00 91.56 426 SER A O 1
ATOM 3352 N N . PRO A 1 427 ? 12.648 16.111 -16.071 1.00 93.25 427 PRO A N 1
ATOM 3353 C CA . PRO A 1 427 ? 11.371 16.105 -15.366 1.00 93.25 427 PRO A CA 1
ATOM 3354 C C . PRO A 1 427 ? 11.039 17.449 -14.697 1.00 93.25 427 PRO A C 1
ATOM 3356 O O . PRO A 1 427 ? 9.858 17.782 -14.624 1.00 93.25 427 PRO A O 1
ATOM 3359 N N . ILE A 1 428 ? 12.030 18.234 -14.252 1.00 94.88 428 ILE A N 1
ATOM 3360 C CA . ILE A 1 428 ? 11.797 19.593 -13.726 1.00 94.88 428 ILE A CA 1
ATOM 3361 C C . ILE A 1 428 ? 11.305 20.514 -14.846 1.00 94.88 428 ILE A C 1
ATOM 3363 O O . ILE A 1 428 ? 10.270 21.157 -14.692 1.00 94.88 428 ILE A O 1
ATOM 3367 N N . LEU A 1 429 ? 11.993 20.531 -15.991 1.00 94.44 429 LEU A N 1
ATOM 3368 C CA . LEU A 1 429 ? 11.606 21.323 -17.159 1.00 94.44 429 LEU A CA 1
ATOM 3369 C C . LEU A 1 429 ? 10.213 20.943 -17.671 1.00 94.44 429 LEU A C 1
ATOM 3371 O O . LEU A 1 429 ? 9.426 21.827 -17.989 1.00 94.44 429 LEU A O 1
ATOM 3375 N N . LYS A 1 430 ? 9.861 19.650 -17.674 1.00 94.69 430 LYS A N 1
ATOM 3376 C CA . LYS A 1 430 ? 8.497 19.197 -17.992 1.00 94.69 430 LYS A CA 1
ATOM 3377 C C . LYS A 1 430 ? 7.461 19.827 -17.066 1.00 94.69 430 LYS A C 1
ATOM 3379 O O . LYS A 1 430 ? 6.436 20.297 -17.547 1.00 94.69 430 LYS A O 1
ATOM 3384 N N . VAL A 1 431 ? 7.718 19.856 -15.757 1.00 95.50 431 VAL A N 1
ATOM 3385 C CA . VAL A 1 431 ? 6.815 20.497 -14.785 1.00 95.50 431 VAL A CA 1
ATOM 3386 C C . VAL A 1 431 ? 6.712 22.001 -15.037 1.00 95.50 431 VAL A C 1
ATOM 3388 O O . VAL A 1 431 ? 5.600 22.523 -15.079 1.00 95.50 431 VAL A O 1
ATOM 3391 N N . ILE A 1 432 ? 7.839 22.680 -15.269 1.00 95.00 432 ILE A N 1
ATOM 3392 C CA . ILE A 1 432 ? 7.873 24.110 -15.620 1.00 95.00 432 ILE A CA 1
ATOM 3393 C C . ILE A 1 432 ? 7.079 24.375 -16.912 1.00 95.00 432 ILE A C 1
ATOM 3395 O O . ILE A 1 432 ? 6.349 25.361 -16.993 1.00 95.00 432 ILE A O 1
ATOM 3399 N N . ASN A 1 433 ? 7.145 23.463 -17.889 1.00 94.19 433 ASN A N 1
ATOM 3400 C CA . ASN A 1 433 ? 6.380 23.527 -19.137 1.00 94.19 433 ASN A CA 1
ATOM 3401 C C . ASN A 1 433 ? 4.914 23.051 -18.997 1.00 94.19 433 ASN A C 1
ATOM 3403 O O . ASN A 1 433 ? 4.208 22.916 -19.992 1.00 94.19 433 ASN A O 1
ATOM 3407 N N . GLY A 1 434 ? 4.424 22.802 -17.777 1.00 91.75 434 GLY A N 1
ATOM 3408 C CA . GLY A 1 434 ? 3.015 22.499 -17.504 1.00 91.75 434 GLY A CA 1
ATOM 3409 C C . GLY A 1 434 ? 2.633 21.014 -17.523 1.00 91.75 434 GLY A C 1
ATOM 3410 O O . GLY A 1 434 ? 1.441 20.695 -17.502 1.00 91.75 434 GLY A O 1
ATOM 3411 N N . HIS A 1 435 ? 3.596 20.087 -17.533 1.00 93.19 435 HIS A N 1
ATOM 3412 C CA . HIS A 1 435 ? 3.318 18.654 -17.426 1.00 93.19 435 HIS A CA 1
ATOM 3413 C C . HIS A 1 435 ? 2.699 18.303 -16.065 1.00 93.19 435 HIS A C 1
ATOM 3415 O O . HIS A 1 435 ? 3.309 18.492 -15.013 1.00 93.19 435 HIS A O 1
ATOM 3421 N N . LYS A 1 436 ? 1.497 17.719 -16.094 1.00 92.12 436 LYS A N 1
ATOM 3422 C CA . LYS A 1 436 ? 0.675 17.484 -14.895 1.00 92.12 436 LYS A CA 1
ATOM 3423 C C . LYS A 1 436 ? 0.870 16.122 -14.233 1.00 92.12 436 LYS A C 1
ATOM 3425 O O . LYS A 1 436 ? 0.334 15.899 -13.162 1.00 92.12 436 LYS A O 1
ATOM 3430 N N . LYS A 1 437 ? 1.608 15.191 -14.841 1.00 93.94 437 LYS A N 1
ATOM 3431 C CA . LYS A 1 437 ? 1.834 13.847 -14.273 1.00 93.94 437 LYS A CA 1
ATOM 3432 C C . LYS A 1 437 ? 3.223 13.702 -13.647 1.00 93.94 437 LYS A C 1
ATOM 3434 O O . LYS A 1 437 ? 3.788 12.621 -13.666 1.00 93.94 437 LYS A O 1
ATOM 3439 N N . THR A 1 438 ? 3.800 14.781 -13.122 1.00 95.88 438 THR A N 1
ATOM 3440 C CA . THR A 1 438 ? 5.072 14.740 -12.383 1.00 95.88 438 THR A CA 1
ATOM 3441 C C . THR A 1 438 ? 4.930 15.568 -11.117 1.00 95.88 438 THR A C 1
ATOM 3443 O O . THR A 1 438 ? 4.589 16.748 -11.174 1.00 95.88 438 THR A O 1
ATOM 3446 N N . SER A 1 439 ? 5.212 14.963 -9.966 1.00 96.38 439 SER A N 1
ATOM 3447 C CA . SER A 1 439 ? 5.160 15.647 -8.677 1.00 96.38 439 SER A CA 1
ATOM 3448 C C . SER A 1 439 ? 6.556 16.055 -8.221 1.00 96.38 439 SER A C 1
ATOM 3450 O O . SER A 1 439 ? 7.507 15.288 -8.360 1.00 96.38 439 SER A O 1
ATOM 3452 N N . LEU A 1 440 ? 6.664 17.251 -7.645 1.00 96.31 440 LEU A N 1
ATOM 3453 C CA . LEU A 1 440 ? 7.891 17.770 -7.044 1.00 96.31 440 LEU A CA 1
ATOM 3454 C C . LEU A 1 440 ? 7.601 17.990 -5.565 1.00 96.31 440 LEU A C 1
ATOM 3456 O O . LEU A 1 440 ? 6.603 18.620 -5.240 1.00 96.31 440 LEU A O 1
ATOM 3460 N N . SER A 1 441 ? 8.427 17.479 -4.667 1.00 93.44 441 SER A N 1
ATOM 3461 C CA . SER A 1 441 ? 8.305 17.757 -3.237 1.00 93.44 441 SER A CA 1
ATOM 3462 C C . SER A 1 441 ? 9.659 18.100 -2.650 1.00 93.44 441 SER A C 1
ATOM 3464 O O . SER A 1 441 ? 10.687 17.597 -3.099 1.00 93.44 441 SER A O 1
ATOM 3466 N N . LEU A 1 442 ? 9.669 18.989 -1.663 1.00 92.44 442 LEU A N 1
ATOM 3467 C CA . LEU A 1 442 ? 10.902 19.498 -1.073 1.00 92.44 442 LEU A CA 1
ATOM 3468 C C . LEU A 1 442 ? 10.989 19.103 0.396 1.00 92.44 442 LEU A C 1
ATOM 3470 O O . LEU A 1 442 ? 10.078 19.378 1.172 1.00 92.44 442 LEU A O 1
ATOM 3474 N N . ASN A 1 443 ? 12.094 18.469 0.764 1.00 89.25 443 ASN A N 1
ATOM 3475 C CA . ASN A 1 443 ? 12.486 18.157 2.134 1.00 89.25 443 ASN A CA 1
ATOM 3476 C C . ASN A 1 443 ? 13.886 18.731 2.395 1.00 89.25 443 ASN A C 1
ATOM 3478 O O . ASN A 1 443 ? 14.524 19.249 1.477 1.00 89.25 443 ASN A O 1
ATOM 3482 N N . LYS A 1 444 ? 14.376 18.643 3.640 1.00 86.38 444 LYS A N 1
ATOM 3483 C CA . LYS A 1 444 ? 15.715 19.143 3.992 1.00 86.38 444 LYS A CA 1
ATOM 3484 C C . LYS A 1 444 ? 16.767 18.581 3.037 1.00 86.38 444 LYS A C 1
ATOM 3486 O O . LYS A 1 444 ? 16.908 17.362 2.944 1.00 86.38 444 LYS A O 1
ATOM 3491 N N . ASN A 1 445 ? 17.490 19.466 2.352 1.00 90.31 445 ASN A N 1
ATOM 3492 C CA . ASN A 1 445 ? 18.574 19.143 1.419 1.00 90.31 445 ASN A CA 1
ATOM 3493 C C . ASN A 1 445 ? 18.195 18.154 0.299 1.00 90.31 445 ASN A C 1
ATOM 3495 O O . ASN A 1 445 ? 19.078 17.507 -0.269 1.00 90.31 445 ASN A O 1
ATOM 3499 N N . CYS A 1 446 ? 16.903 17.997 -0.018 1.00 93.19 446 CYS A N 1
ATOM 3500 C CA . CYS A 1 446 ? 16.456 17.039 -1.024 1.00 93.19 446 CYS A CA 1
ATOM 3501 C C . CYS A 1 446 ? 15.186 17.492 -1.753 1.00 93.19 446 CYS A C 1
ATOM 3503 O O . CYS A 1 446 ? 14.121 17.646 -1.150 1.00 93.19 446 CYS A O 1
ATOM 3505 N N . LEU A 1 447 ? 15.283 17.607 -3.079 1.00 95.00 447 LEU A N 1
ATOM 3506 C CA . LEU A 1 447 ? 14.136 17.665 -3.980 1.00 95.00 447 LEU A CA 1
ATOM 3507 C C . LEU A 1 447 ? 13.769 16.238 -4.400 1.00 95.00 447 LEU A C 1
ATOM 3509 O O . LEU A 1 447 ? 14.579 15.523 -4.979 1.00 95.00 447 LEU A O 1
ATOM 3513 N N . THR A 1 448 ? 12.541 15.812 -4.133 1.00 94.50 448 THR A N 1
ATOM 3514 C CA . THR A 1 448 ? 12.017 14.527 -4.603 1.00 94.50 448 THR A CA 1
ATOM 3515 C C . THR A 1 448 ? 11.145 14.742 -5.835 1.00 94.50 448 THR A C 1
ATOM 3517 O O . THR A 1 448 ? 10.185 15.509 -5.809 1.00 94.50 448 THR A O 1
ATOM 3520 N N . ILE A 1 449 ? 11.473 14.043 -6.917 1.00 95.31 449 ILE A N 1
ATOM 3521 C CA . ILE A 1 449 ? 10.755 14.066 -8.190 1.00 95.31 449 ILE A CA 1
ATOM 3522 C C . ILE A 1 449 ? 10.036 12.727 -8.339 1.00 95.31 449 ILE A C 1
ATOM 3524 O O . ILE A 1 449 ? 10.673 11.700 -8.548 1.00 95.31 449 ILE A O 1
ATOM 3528 N N . THR A 1 450 ? 8.713 12.716 -8.232 1.00 95.56 450 THR A N 1
ATOM 3529 C CA . THR A 1 450 ? 7.908 11.500 -8.426 1.00 95.56 450 THR A CA 1
ATOM 3530 C C . THR A 1 450 ? 7.312 11.504 -9.827 1.00 95.56 450 THR A C 1
ATOM 3532 O O . THR A 1 450 ? 6.745 12.513 -10.250 1.00 95.56 450 THR A O 1
ATOM 3535 N N . LYS A 1 451 ? 7.454 10.390 -10.551 1.00 92.94 451 LYS A N 1
ATOM 3536 C CA . LYS A 1 451 ? 6.951 10.218 -11.922 1.00 92.94 451 LYS A CA 1
ATOM 3537 C C . LYS A 1 451 ? 6.252 8.861 -12.101 1.00 92.94 451 LYS A C 1
ATOM 3539 O O . LYS A 1 451 ? 6.545 7.943 -11.333 1.00 92.94 451 LYS A O 1
ATOM 3544 N N . PRO A 1 452 ? 5.374 8.707 -13.108 1.00 92.19 452 PRO A N 1
ATOM 3545 C CA . PRO A 1 452 ? 4.778 7.429 -13.470 1.00 92.19 452 PRO A CA 1
ATOM 3546 C C . PRO A 1 452 ? 5.835 6.362 -13.753 1.00 92.19 452 PRO A C 1
ATOM 3548 O O . PRO A 1 452 ? 6.873 6.641 -14.364 1.00 92.19 452 PRO A O 1
ATOM 3551 N N . TRP A 1 453 ? 5.553 5.137 -13.322 1.00 89.31 453 TRP A N 1
ATOM 3552 C CA . TRP A 1 453 ? 6.405 3.976 -13.536 1.00 89.31 453 TRP A CA 1
ATOM 3553 C C . TRP A 1 453 ? 5.755 3.008 -14.524 1.00 89.31 453 TRP A C 1
ATOM 3555 O O . TRP A 1 453 ? 4.920 2.177 -14.179 1.00 89.31 453 TRP A O 1
ATOM 3565 N N . TYR A 1 454 ? 6.157 3.113 -15.790 1.00 89.88 454 TYR A N 1
ATOM 3566 C CA . TYR A 1 454 ? 5.526 2.357 -16.874 1.00 89.88 454 TYR A CA 1
ATOM 3567 C C . TYR A 1 454 ? 5.957 0.887 -16.954 1.00 89.88 454 TYR A C 1
ATOM 3569 O O . TYR A 1 454 ? 5.305 0.114 -17.644 1.00 89.88 454 TYR A O 1
ATOM 3577 N N . ARG A 1 455 ? 7.020 0.456 -16.254 1.00 88.69 455 ARG A N 1
ATOM 3578 C CA . ARG A 1 455 ? 7.531 -0.927 -16.358 1.00 88.69 455 ARG A CA 1
ATOM 3579 C C . ARG A 1 455 ? 6.456 -1.958 -16.014 1.00 88.69 455 ARG A C 1
ATOM 3581 O O . ARG A 1 455 ? 6.183 -2.835 -16.824 1.00 88.69 455 ARG A O 1
ATOM 3588 N N . HIS A 1 456 ? 5.845 -1.848 -14.836 1.00 91.94 456 HIS A N 1
ATOM 3589 C CA . HIS A 1 456 ? 4.809 -2.789 -14.408 1.00 91.94 456 HIS A CA 1
ATOM 3590 C C . HIS A 1 456 ? 3.540 -2.670 -15.252 1.00 91.94 456 HIS A C 1
ATOM 3592 O O . HIS A 1 456 ? 2.950 -3.684 -15.610 1.00 91.94 456 HIS A O 1
ATOM 3598 N N . GLN A 1 457 ? 3.169 -1.447 -15.643 1.00 92.62 457 GLN A N 1
ATOM 3599 C CA . GLN A 1 457 ? 2.039 -1.221 -16.546 1.00 92.62 457 GLN A CA 1
ATOM 3600 C C . GLN A 1 457 ? 2.246 -1.933 -17.889 1.00 92.62 457 GLN A C 1
ATOM 3602 O O . GLN A 1 457 ? 1.313 -2.542 -18.397 1.00 92.62 457 GLN A O 1
ATOM 3607 N N . ASN A 1 458 ? 3.460 -1.908 -18.444 1.00 93.44 458 ASN A N 1
ATOM 3608 C CA . ASN A 1 458 ? 3.780 -2.584 -19.701 1.00 93.44 458 ASN A CA 1
ATOM 3609 C C . ASN A 1 458 ? 3.755 -4.112 -19.557 1.00 93.44 458 ASN A C 1
ATOM 3611 O O . ASN A 1 458 ? 3.255 -4.783 -20.450 1.00 93.44 458 ASN A O 1
ATOM 3615 N N . ILE A 1 459 ? 4.232 -4.662 -18.432 1.00 94.06 459 ILE A N 1
ATOM 3616 C CA . ILE A 1 459 ? 4.133 -6.107 -18.148 1.00 94.06 459 ILE A CA 1
ATOM 3617 C C . ILE A 1 459 ? 2.661 -6.535 -18.115 1.00 94.06 459 ILE A C 1
ATOM 3619 O O . ILE A 1 459 ? 2.276 -7.463 -18.819 1.00 94.06 459 ILE A O 1
ATOM 3623 N N . ILE A 1 460 ? 1.826 -5.810 -17.368 1.00 95.50 460 ILE A N 1
ATOM 3624 C CA . ILE A 1 460 ? 0.383 -6.075 -17.267 1.00 95.50 460 ILE A CA 1
ATOM 3625 C C . ILE A 1 460 ? -0.291 -5.968 -18.643 1.00 95.50 460 ILE A C 1
ATOM 3627 O O . ILE A 1 460 ? -1.047 -6.852 -19.026 1.00 95.50 460 ILE A O 1
ATOM 3631 N N . LYS A 1 461 ? 0.022 -4.924 -19.422 1.00 94.38 461 LYS A N 1
ATOM 3632 C CA . LYS A 1 461 ? -0.533 -4.717 -20.772 1.00 94.38 461 LYS A CA 1
ATOM 3633 C C . LYS A 1 461 ? -0.093 -5.767 -21.794 1.00 94.38 461 LYS A C 1
ATOM 3635 O O . LYS A 1 461 ? -0.801 -5.955 -22.773 1.00 94.38 461 LYS A O 1
ATOM 3640 N N . SER A 1 462 ? 1.057 -6.412 -21.590 1.00 96.12 462 SER A N 1
ATOM 3641 C CA . SER A 1 462 ? 1.531 -7.492 -22.467 1.00 96.12 462 SER A CA 1
ATOM 3642 C C . SER A 1 462 ? 0.870 -8.846 -22.188 1.00 96.12 462 SER A C 1
ATOM 3644 O O . SER A 1 462 ? 0.982 -9.752 -23.005 1.00 96.12 462 SER A O 1
ATOM 3646 N N . ALA A 1 463 ? 0.193 -9.011 -21.046 1.00 97.38 463 ALA A N 1
ATOM 3647 C CA . ALA A 1 463 ? -0.525 -10.243 -20.739 1.00 97.38 463 ALA A CA 1
ATOM 3648 C C . ALA A 1 463 ? -1.791 -10.369 -21.604 1.00 97.38 463 ALA A C 1
ATOM 3650 O O . ALA A 1 463 ? -2.459 -9.374 -21.882 1.00 97.38 463 ALA A O 1
ATOM 3651 N N . ALA A 1 464 ? -2.158 -11.600 -21.971 1.00 97.06 464 ALA A N 1
ATOM 3652 C CA . ALA A 1 464 ? -3.407 -11.873 -22.686 1.00 97.06 464 ALA A CA 1
ATOM 3653 C C . ALA A 1 464 ? -4.627 -11.564 -21.803 1.00 97.06 464 ALA A C 1
ATOM 3655 O O . ALA A 1 464 ? -5.629 -11.025 -22.271 1.00 97.06 464 ALA A O 1
ATOM 3656 N N . ILE A 1 465 ? -4.509 -11.854 -20.504 1.00 97.44 465 ILE A N 1
ATOM 3657 C CA . ILE A 1 465 ? -5.458 -11.428 -19.479 1.00 97.44 465 ILE A CA 1
ATOM 3658 C C . ILE A 1 465 ? -4.728 -11.074 -18.183 1.00 97.44 465 ILE A C 1
ATOM 3660 O O . ILE A 1 465 ? -3.781 -11.755 -17.789 1.00 97.44 465 ILE A O 1
ATOM 3664 N N . SER A 1 466 ? -5.191 -10.022 -17.506 1.00 98.06 466 SER A N 1
ATOM 3665 C CA . SER A 1 466 ? -4.768 -9.670 -16.149 1.00 98.06 466 SER A CA 1
ATOM 3666 C C . SER A 1 466 ? -5.922 -9.792 -15.153 1.00 98.06 466 SER A C 1
ATOM 3668 O O . SER A 1 466 ? -6.976 -9.180 -15.331 1.00 98.06 466 SER A O 1
ATOM 3670 N N . ILE A 1 467 ? -5.701 -10.571 -14.095 1.00 98.19 467 ILE A N 1
ATOM 3671 C CA . ILE A 1 467 ? -6.646 -10.835 -13.008 1.00 98.19 467 ILE A CA 1
ATOM 3672 C C . ILE A 1 467 ? -6.065 -10.241 -11.724 1.00 98.19 467 ILE A C 1
ATOM 3674 O O . ILE A 1 467 ? -5.023 -10.681 -11.245 1.00 98.19 467 ILE A O 1
ATOM 3678 N N . PHE A 1 468 ? -6.729 -9.243 -11.155 1.00 97.44 468 PHE A N 1
ATOM 3679 C CA . PHE A 1 468 ? -6.292 -8.552 -9.943 1.00 97.44 468 PHE A CA 1
ATOM 3680 C C . PHE A 1 468 ? -7.055 -9.086 -8.733 1.00 97.44 468 PHE A C 1
ATOM 3682 O O . PHE A 1 468 ? -8.282 -9.076 -8.739 1.00 97.44 468 PHE A O 1
ATOM 3689 N N . LEU A 1 469 ? -6.350 -9.537 -7.696 1.00 94.56 469 LEU A N 1
ATOM 3690 C CA . LEU A 1 469 ? -6.953 -10.057 -6.467 1.00 94.56 469 LEU A CA 1
ATOM 3691 C C . LEU A 1 469 ? -6.825 -9.010 -5.360 1.00 94.56 469 LEU A C 1
ATOM 3693 O O . LEU A 1 469 ? -5.804 -8.936 -4.677 1.00 94.56 469 LEU A O 1
ATOM 3697 N N . ASP A 1 470 ? -7.851 -8.181 -5.183 1.00 91.25 470 ASP A N 1
ATOM 3698 C CA . ASP A 1 470 ? -7.845 -7.125 -4.169 1.00 91.25 470 ASP A CA 1
ATOM 3699 C C . ASP A 1 470 ? -9.278 -6.754 -3.767 1.00 91.25 470 ASP A C 1
ATOM 3701 O O . ASP A 1 470 ? -10.047 -6.183 -4.541 1.00 91.25 470 ASP A O 1
ATOM 3705 N N . ALA A 1 471 ? -9.635 -7.092 -2.526 1.00 86.25 471 ALA A N 1
ATOM 3706 C CA . ALA A 1 471 ? -10.969 -6.854 -1.981 1.00 86.25 471 ALA A CA 1
ATOM 3707 C C . ALA A 1 471 ? -11.289 -5.361 -1.829 1.00 86.25 471 ALA A C 1
ATOM 3709 O O . ALA A 1 471 ? -12.444 -4.945 -1.936 1.00 86.25 471 ALA A O 1
ATOM 3710 N N . THR A 1 472 ? -10.270 -4.539 -1.575 1.00 86.62 472 THR A N 1
ATOM 3711 C CA . THR A 1 472 ? -10.467 -3.205 -1.012 1.00 86.62 472 THR A CA 1
ATOM 3712 C C . THR A 1 472 ? -10.139 -2.072 -1.977 1.00 86.62 472 THR A C 1
ATOM 3714 O O . THR A 1 472 ? -10.560 -0.936 -1.734 1.00 86.62 472 THR A O 1
ATOM 3717 N N . ILE A 1 473 ? -9.485 -2.357 -3.108 1.00 89.00 473 ILE A N 1
ATOM 3718 C CA . ILE A 1 473 ? -9.232 -1.361 -4.153 1.00 89.00 473 ILE A CA 1
ATOM 3719 C C . ILE A 1 473 ? -10.531 -0.855 -4.815 1.00 89.00 473 ILE A C 1
ATOM 3721 O O . ILE A 1 473 ? -11.502 -1.587 -5.052 1.00 89.00 473 ILE A O 1
ATOM 3725 N N . ASP A 1 474 ? -10.564 0.443 -5.122 1.00 88.50 474 ASP A N 1
ATOM 3726 C CA . ASP A 1 474 ? -11.611 1.040 -5.954 1.00 88.50 474 ASP A CA 1
ATOM 3727 C C . ASP A 1 474 ? -11.265 0.894 -7.437 1.00 88.50 474 ASP A C 1
ATOM 3729 O O . ASP A 1 474 ? -10.123 1.116 -7.841 1.00 88.50 474 ASP A O 1
ATOM 3733 N N . VAL A 1 475 ? -12.266 0.591 -8.266 1.00 88.12 475 VAL A N 1
ATOM 3734 C CA . VAL A 1 475 ? -12.088 0.391 -9.713 1.00 88.12 475 VAL A CA 1
ATOM 3735 C C . VAL A 1 475 ? -11.462 1.622 -10.379 1.00 88.12 475 VAL A C 1
ATOM 3737 O O . VAL A 1 475 ? -10.596 1.487 -11.242 1.00 88.12 475 VAL A O 1
ATOM 3740 N N . ASN A 1 476 ? -11.820 2.837 -9.948 1.00 87.44 476 ASN A N 1
ATOM 3741 C CA . ASN A 1 476 ? -11.235 4.052 -10.519 1.00 87.44 476 ASN A CA 1
ATOM 3742 C C . ASN A 1 476 ? -9.788 4.268 -10.077 1.00 87.44 476 ASN A C 1
ATOM 3744 O O . ASN A 1 476 ? -8.982 4.779 -10.855 1.00 87.44 476 ASN A O 1
ATOM 3748 N N . ASP A 1 477 ? -9.452 3.888 -8.845 1.00 89.56 477 ASP A N 1
ATOM 3749 C CA . ASP A 1 477 ? -8.083 3.981 -8.345 1.00 89.56 477 ASP A CA 1
ATOM 3750 C C . ASP A 1 477 ? -7.186 2.982 -9.101 1.00 89.56 477 ASP A C 1
ATOM 3752 O O . ASP A 1 477 ? -6.119 3.365 -9.586 1.00 89.56 477 ASP A O 1
ATOM 3756 N N . LEU A 1 478 ? -7.669 1.753 -9.331 1.00 92.00 478 LEU A N 1
ATOM 3757 C CA . LEU A 1 478 ? -7.012 0.758 -10.186 1.00 92.00 478 LEU A CA 1
ATOM 3758 C C . LEU A 1 478 ? -6.804 1.277 -11.617 1.00 92.00 478 LEU A C 1
ATOM 3760 O O . LEU A 1 478 ? -5.697 1.219 -12.155 1.00 92.00 478 LEU A O 1
ATOM 3764 N N . ARG A 1 479 ? -7.850 1.850 -12.219 1.00 91.50 479 ARG A N 1
ATOM 3765 C CA . ARG A 1 479 ? -7.808 2.433 -13.566 1.00 91.50 479 ARG A CA 1
ATOM 3766 C C . ARG A 1 479 ? -6.737 3.520 -13.694 1.00 91.50 479 ARG A C 1
ATOM 3768 O O . ARG A 1 479 ? -5.970 3.526 -14.659 1.00 91.50 479 ARG A O 1
ATOM 3775 N N . ASN A 1 480 ? -6.645 4.405 -12.699 1.00 91.00 480 ASN A N 1
ATOM 3776 C CA . ASN A 1 480 ? -5.624 5.453 -12.648 1.00 91.00 480 ASN A CA 1
ATOM 3777 C C . ASN A 1 480 ? -4.208 4.861 -12.523 1.00 91.00 480 ASN A C 1
ATOM 3779 O O . ASN A 1 480 ? -3.299 5.305 -13.227 1.00 91.00 480 ASN A O 1
ATOM 3783 N N . LYS A 1 481 ? -4.016 3.836 -11.678 1.00 91.88 481 LYS A N 1
ATOM 3784 C CA . LYS A 1 481 ? -2.719 3.154 -11.492 1.00 91.88 481 LYS A CA 1
ATOM 3785 C C . LYS A 1 481 ? -2.230 2.434 -12.748 1.00 91.88 481 LYS A C 1
ATOM 3787 O O . LYS A 1 481 ? -1.034 2.452 -13.039 1.00 91.88 481 LYS A O 1
ATOM 3792 N N . LEU A 1 482 ? -3.147 1.834 -13.504 1.00 92.25 482 LEU A N 1
ATOM 3793 C CA . LEU A 1 482 ? -2.862 1.137 -14.762 1.00 92.25 482 LEU A CA 1
ATOM 3794 C C . LEU A 1 482 ? -2.773 2.079 -15.977 1.00 92.25 482 LEU A C 1
ATOM 3796 O O . LEU A 1 482 ? -2.414 1.639 -17.074 1.00 92.25 482 LEU A O 1
ATOM 3800 N N . ASN A 1 483 ? -3.065 3.373 -15.786 1.00 90.69 483 ASN A N 1
ATOM 3801 C CA . ASN A 1 483 ? -3.137 4.380 -16.844 1.00 90.69 483 ASN A CA 1
ATOM 3802 C C . ASN A 1 483 ? -4.035 3.907 -18.005 1.00 90.69 483 ASN A C 1
ATOM 3804 O O . ASN A 1 483 ? -3.613 3.889 -19.166 1.00 90.69 483 ASN A O 1
ATOM 3808 N N . LEU A 1 484 ? -5.241 3.456 -17.650 1.00 89.50 484 LEU A N 1
ATOM 3809 C CA . LEU A 1 484 ? -6.284 3.014 -18.577 1.00 89.50 484 LEU A CA 1
ATOM 3810 C C . LEU A 1 484 ? -7.237 4.165 -18.907 1.00 89.50 484 LEU A C 1
ATOM 3812 O O . LEU A 1 484 ? -7.378 5.118 -18.134 1.00 89.50 484 LEU A O 1
ATOM 3816 N N . ASP A 1 485 ? -7.914 4.056 -20.048 1.00 84.06 485 ASP A N 1
ATOM 3817 C CA . ASP A 1 485 ? -8.959 5.006 -20.419 1.00 84.06 485 ASP A CA 1
ATOM 3818 C C . ASP A 1 485 ? -10.160 4.921 -19.460 1.00 84.06 485 ASP A C 1
ATOM 3820 O O . ASP A 1 485 ? -10.476 3.859 -18.915 1.00 84.06 485 ASP A O 1
ATOM 3824 N N . ARG A 1 486 ? -10.856 6.049 -19.258 1.00 78.38 486 ARG A N 1
ATOM 3825 C CA . ARG A 1 486 ? -12.046 6.118 -18.389 1.00 78.38 486 ARG A CA 1
ATOM 3826 C C . ARG A 1 486 ? -13.164 5.186 -18.825 1.00 78.38 486 ARG A C 1
ATOM 3828 O O . ARG A 1 486 ? -13.888 4.698 -17.966 1.00 78.38 486 ARG A O 1
ATOM 3835 N N . ASN A 1 487 ? -13.271 4.930 -20.121 1.00 78.06 487 ASN A N 1
ATOM 3836 C CA . ASN A 1 487 ? -14.333 4.128 -20.703 1.00 78.06 487 ASN A CA 1
ATOM 3837 C C . ASN A 1 487 ? -13.927 2.665 -20.874 1.00 78.06 487 ASN A C 1
ATOM 3839 O O . ASN A 1 487 ? -14.735 1.886 -21.369 1.00 78.06 487 ASN A O 1
ATOM 3843 N N . GLN A 1 488 ? -12.698 2.284 -20.502 1.00 85.94 488 GLN A N 1
ATOM 3844 C CA . GLN A 1 488 ? -12.272 0.891 -20.512 1.00 85.94 488 GLN A CA 1
ATOM 3845 C C . GLN A 1 488 ? -12.899 0.167 -19.304 1.00 85.94 488 GLN A C 1
ATOM 3847 O O . GLN A 1 488 ? -12.534 0.477 -18.160 1.00 85.94 488 GLN A O 1
ATOM 3852 N N . PRO A 1 489 ? -13.845 -0.768 -19.523 1.00 87.62 489 PRO A N 1
ATOM 3853 C CA . PRO A 1 489 ? -14.489 -1.513 -18.450 1.00 87.62 489 PRO A CA 1
ATOM 3854 C C . PRO A 1 489 ? -13.520 -2.491 -17.786 1.00 87.62 489 PRO A C 1
ATOM 3856 O O . PRO A 1 489 ? -12.656 -3.066 -18.455 1.00 87.62 489 PRO A O 1
ATOM 3859 N N . ILE A 1 490 ? -13.695 -2.698 -16.481 1.00 91.75 490 ILE A N 1
ATOM 3860 C CA . ILE A 1 490 ? -13.006 -3.742 -15.715 1.00 91.75 490 ILE A CA 1
ATOM 3861 C C . ILE A 1 490 ? -14.082 -4.673 -15.158 1.00 91.75 490 ILE A C 1
ATOM 3863 O O . ILE A 1 490 ? -14.930 -4.241 -14.375 1.00 91.75 490 ILE A O 1
ATOM 3867 N N . LEU A 1 491 ? -14.058 -5.950 -15.552 1.00 94.38 491 LEU A N 1
ATOM 3868 C CA . LEU A 1 491 ? -15.027 -6.917 -15.042 1.00 94.38 491 LEU A CA 1
ATOM 3869 C C . LEU A 1 491 ? -14.743 -7.163 -13.561 1.00 94.38 491 LEU A C 1
ATOM 3871 O O . LEU A 1 491 ? -13.672 -7.650 -13.207 1.00 94.38 491 LEU A O 1
ATOM 3875 N N . THR A 1 492 ? -15.684 -6.797 -12.696 1.00 94.44 492 THR A N 1
ATOM 3876 C CA . THR A 1 492 ? -15.487 -6.871 -11.247 1.00 94.44 492 THR A CA 1
ATOM 3877 C C . THR A 1 492 ? -16.277 -8.031 -10.666 1.00 94.44 492 THR A C 1
ATOM 3879 O O . THR A 1 492 ? -17.478 -8.122 -10.894 1.00 94.44 492 THR A O 1
ATOM 3882 N N . PHE A 1 493 ? -15.623 -8.905 -9.907 1.00 95.31 493 PHE A N 1
ATOM 3883 C CA . PHE A 1 493 ? -16.252 -9.991 -9.157 1.00 95.31 493 PHE A CA 1
ATOM 3884 C C . PHE A 1 493 ? -16.351 -9.619 -7.681 1.00 95.31 493 PHE A C 1
ATOM 3886 O O . PHE A 1 493 ? -15.426 -9.009 -7.145 1.00 95.31 493 PHE A O 1
ATOM 3893 N N . SER A 1 494 ? -17.438 -9.987 -7.009 1.00 91.81 494 SER A N 1
ATOM 3894 C CA . SER A 1 494 ? -17.594 -9.759 -5.571 1.00 91.81 494 SER A CA 1
ATOM 3895 C C . SER A 1 494 ? -18.418 -10.842 -4.880 1.00 91.81 494 SER A C 1
ATOM 3897 O O . SER A 1 494 ? -19.126 -11.628 -5.510 1.00 91.81 494 SER A O 1
ATOM 3899 N N . SER A 1 495 ? -18.299 -10.889 -3.556 1.00 87.75 495 SER A N 1
ATOM 3900 C CA . SER A 1 495 ? -18.957 -11.886 -2.717 1.00 87.75 495 SER A CA 1
ATOM 3901 C C . SER A 1 495 ? -20.468 -11.693 -2.651 1.00 87.75 495 SER A C 1
ATOM 3903 O O . SER A 1 495 ? -20.980 -10.569 -2.683 1.00 87.75 495 SER A O 1
ATOM 3905 N N . LYS A 1 496 ? -21.187 -12.797 -2.432 1.00 82.62 496 LYS A N 1
ATOM 3906 C CA . LYS A 1 496 ? -22.504 -12.736 -1.785 1.00 82.62 496 LYS A CA 1
ATOM 3907 C C . LYS A 1 496 ? -22.369 -12.218 -0.348 1.00 82.62 496 LYS A C 1
ATOM 3909 O O . LYS A 1 496 ? -21.322 -12.382 0.277 1.00 82.62 496 LYS A O 1
ATOM 3914 N N . GLU A 1 497 ? -23.421 -11.568 0.151 1.00 77.00 497 GLU A N 1
ATOM 3915 C CA . GLU A 1 497 ? -23.466 -11.058 1.526 1.00 77.00 497 GLU A CA 1
ATOM 3916 C C . GLU A 1 497 ? -23.172 -12.173 2.535 1.00 77.00 497 GLU A C 1
ATOM 3918 O O . GLU A 1 497 ? -23.560 -13.327 2.344 1.00 77.00 497 GLU A O 1
ATOM 3923 N N . LYS A 1 498 ? -22.462 -11.811 3.603 1.00 80.75 498 LYS A N 1
ATOM 3924 C CA . LYS A 1 498 ? -22.022 -12.724 4.653 1.00 80.75 498 LYS A CA 1
ATOM 3925 C C . LYS A 1 498 ? -22.518 -12.269 6.004 1.00 80.75 498 LYS A C 1
ATOM 3927 O O . LYS A 1 498 ? -22.695 -11.074 6.225 1.00 80.75 498 LYS A O 1
ATOM 3932 N N . ASP A 1 499 ? -22.641 -13.237 6.897 1.00 87.56 499 ASP A N 1
ATOM 3933 C CA . ASP A 1 499 ? -22.944 -12.987 8.292 1.00 87.56 499 ASP A CA 1
ATOM 3934 C C . ASP A 1 499 ? -21.661 -12.715 9.092 1.00 87.56 499 ASP A C 1
ATOM 3936 O O . ASP A 1 499 ? -20.718 -13.511 9.068 1.00 87.56 499 ASP A O 1
ATOM 3940 N N . TYR A 1 500 ? -21.633 -11.569 9.770 1.00 92.50 500 TYR A N 1
ATOM 3941 C CA . TYR A 1 500 ? -20.600 -11.156 10.721 1.00 92.50 500 TYR A CA 1
ATOM 3942 C C . TYR A 1 500 ? -21.157 -11.041 12.151 1.00 92.50 500 TYR A C 1
ATOM 3944 O O . TYR A 1 500 ? -20.567 -10.348 12.978 1.00 92.50 500 TYR A O 1
ATOM 3952 N N . SER A 1 501 ? -22.276 -11.704 12.457 1.00 94.62 501 SER A N 1
ATOM 3953 C CA . SER A 1 501 ? -22.916 -11.710 13.782 1.00 94.62 501 SER A CA 1
ATOM 3954 C C . SER A 1 501 ? -21.999 -12.147 14.930 1.00 94.62 501 SER A C 1
ATOM 3956 O O . SER A 1 501 ? -22.159 -11.661 16.046 1.00 94.62 501 SER A O 1
ATOM 3958 N N . ASN A 1 502 ? -20.996 -12.984 14.655 1.00 95.88 502 ASN A N 1
ATOM 3959 C CA . ASN A 1 502 ? -19.993 -13.448 15.621 1.00 95.88 502 ASN A CA 1
ATOM 3960 C C . ASN A 1 502 ? -18.785 -12.499 15.792 1.00 95.88 502 ASN A C 1
ATOM 3962 O O . ASN A 1 502 ? -17.809 -12.831 16.466 1.00 95.88 502 ASN A O 1
ATOM 3966 N N . LEU A 1 503 ? -18.786 -11.341 15.123 1.00 97.31 503 LEU A N 1
ATOM 3967 C CA . LEU A 1 503 ? -17.692 -10.373 15.162 1.00 97.31 503 LEU A CA 1
ATOM 3968 C C . LEU A 1 503 ? -18.078 -9.143 15.990 1.00 97.31 503 LEU A C 1
ATOM 3970 O O . LEU A 1 503 ? -19.028 -8.429 15.671 1.00 97.31 503 LEU A O 1
ATOM 3974 N N . HIS A 1 504 ? -17.262 -8.846 17.000 1.00 97.69 504 HIS A N 1
ATOM 3975 C CA . HIS A 1 504 ? -17.392 -7.696 17.892 1.00 97.69 504 HIS A CA 1
ATOM 3976 C C . HIS A 1 504 ? -16.258 -6.706 17.661 1.00 97.69 504 HIS A C 1
ATOM 3978 O O . HIS A 1 504 ? -15.086 -7.006 17.894 1.00 97.69 504 HIS A O 1
ATOM 3984 N N . LEU A 1 505 ? -16.597 -5.493 17.243 1.00 98.00 505 LEU A N 1
ATOM 3985 C CA . LEU A 1 505 ? -15.657 -4.396 17.045 1.00 98.00 505 LEU A CA 1
ATOM 3986 C C . LEU A 1 505 ? -15.829 -3.367 18.159 1.00 98.00 505 LEU A C 1
ATOM 3988 O O . LEU A 1 505 ? -16.862 -2.706 18.253 1.00 98.00 505 LEU A O 1
ATOM 3992 N N . LYS A 1 506 ? -14.794 -3.199 18.982 1.00 97.19 506 LYS A N 1
ATOM 3993 C CA . LYS A 1 506 ? -14.773 -2.250 20.099 1.00 97.19 506 LYS A CA 1
ATOM 3994 C C . LYS A 1 506 ? -13.879 -1.066 19.753 1.00 97.19 506 LYS A C 1
ATOM 3996 O O . LYS A 1 506 ? -12.653 -1.148 19.839 1.00 97.19 506 LYS A O 1
ATOM 4001 N N . PHE A 1 507 ? -14.489 0.046 19.359 1.00 94.94 507 PHE A N 1
ATOM 4002 C CA . PHE A 1 507 ? -13.792 1.281 19.010 1.00 94.94 507 PHE A CA 1
ATOM 4003 C C . PHE A 1 507 ? -13.538 2.130 20.256 1.00 94.94 507 PHE A C 1
ATOM 4005 O O . PHE A 1 507 ? -14.482 2.597 20.890 1.00 94.94 507 PHE A O 1
ATOM 4012 N N . LEU A 1 508 ? -12.265 2.392 20.568 1.00 93.25 508 LEU A N 1
ATOM 4013 C CA . LEU A 1 508 ? -11.877 3.338 21.617 1.00 93.25 508 LEU A CA 1
ATOM 4014 C C . LEU A 1 508 ? -11.491 4.669 20.966 1.00 93.25 508 LEU A C 1
ATOM 4016 O O . LEU A 1 508 ? -10.311 4.961 20.752 1.00 93.25 508 LEU A O 1
ATOM 4020 N N . THR A 1 509 ? -12.501 5.457 20.594 1.00 87.81 509 THR A N 1
ATOM 4021 C CA . THR A 1 509 ? -12.343 6.708 19.824 1.00 87.81 509 THR A CA 1
ATOM 4022 C C . THR A 1 509 ? -11.709 7.848 20.627 1.00 87.81 509 THR A C 1
ATOM 4024 O O . THR A 1 509 ? -11.179 8.802 20.057 1.00 87.81 509 THR A O 1
ATOM 4027 N N . ASP A 1 510 ? -11.738 7.757 21.957 1.00 85.81 510 ASP A N 1
ATOM 4028 C CA . ASP A 1 510 ? -11.154 8.717 22.900 1.00 85.81 510 ASP A CA 1
ATOM 4029 C C . ASP A 1 510 ? -9.679 8.417 23.240 1.00 85.81 510 ASP A C 1
ATOM 4031 O O . ASP A 1 510 ? -9.015 9.201 23.930 1.00 85.81 510 ASP A O 1
ATOM 4035 N N . PHE A 1 511 ? -9.118 7.322 22.710 1.00 87.19 511 PHE A N 1
ATOM 4036 C CA . PHE A 1 511 ? -7.758 6.894 23.033 1.00 87.19 511 PHE A CA 1
ATOM 4037 C C . PHE A 1 511 ? -6.704 7.943 22.639 1.00 87.19 511 PHE A C 1
ATOM 4039 O O . PHE A 1 511 ? -5.735 8.178 23.367 1.00 87.19 511 PHE A O 1
ATOM 4046 N N . GLY A 1 512 ? -6.906 8.657 21.530 1.00 79.31 512 GLY A N 1
ATOM 4047 C CA . GLY A 1 512 ? -6.032 9.754 21.118 1.00 79.31 512 GLY A CA 1
ATOM 4048 C C . GLY A 1 512 ? -4.827 9.289 20.297 1.00 79.31 512 GLY A C 1
ATOM 4049 O O . GLY A 1 512 ? -4.996 8.704 19.237 1.00 79.31 512 GLY A O 1
ATOM 4050 N N . HIS A 1 513 ? -3.599 9.616 20.708 1.00 76.62 513 HIS A N 1
ATOM 4051 C CA . HIS A 1 513 ? -2.393 9.541 19.861 1.00 76.62 513 HIS A CA 1
ATOM 4052 C C . HIS A 1 513 ? -1.817 8.129 19.646 1.00 76.62 513 HIS A C 1
ATOM 4054 O O . HIS A 1 513 ? -0.609 7.978 19.455 1.00 76.62 513 HIS A O 1
ATOM 4060 N N . GLY A 1 514 ? -2.670 7.102 19.622 1.00 77.94 514 GLY A N 1
ATOM 4061 C CA . GLY A 1 514 ? -2.272 5.722 19.347 1.00 77.94 514 GLY A CA 1
ATOM 4062 C C . GLY A 1 514 ? -1.526 5.570 18.017 1.00 77.94 514 GLY A C 1
ATOM 4063 O O . GLY A 1 514 ? -0.642 4.736 17.918 1.00 77.94 514 GLY A O 1
ATOM 4064 N N . SER A 1 515 ? -1.776 6.425 17.024 1.00 77.19 515 SER A N 1
ATOM 4065 C CA . SER A 1 515 ? -1.108 6.410 15.712 1.00 77.19 515 SER A CA 1
ATOM 4066 C C . SER A 1 515 ? 0.220 7.190 15.641 1.00 77.19 515 SER A C 1
ATOM 4068 O O . SER A 1 515 ? 0.910 7.170 14.619 1.00 77.19 515 SER A O 1
ATOM 4070 N N . ASN A 1 516 ? 0.635 7.886 16.707 1.00 77.56 516 ASN A N 1
ATOM 4071 C CA . ASN A 1 516 ? 1.867 8.677 16.668 1.00 77.56 516 ASN A CA 1
ATOM 4072 C C . ASN A 1 516 ? 3.115 7.782 16.668 1.00 77.56 516 ASN A C 1
ATOM 4074 O O . ASN A 1 516 ? 3.271 6.899 17.510 1.00 77.56 516 ASN A O 1
ATOM 4078 N N . LEU A 1 517 ? 4.072 8.085 15.781 1.00 72.38 517 LEU A N 1
ATOM 4079 C CA . LEU A 1 517 ? 5.384 7.424 15.763 1.00 72.38 517 LEU A CA 1
ATOM 4080 C C . LEU A 1 517 ? 6.248 7.811 16.970 1.00 72.38 517 LEU A C 1
ATOM 4082 O O . LEU A 1 517 ? 6.972 6.974 17.501 1.00 72.38 517 LEU A O 1
ATOM 4086 N N . ARG A 1 518 ? 6.166 9.065 17.427 1.00 73.06 518 ARG A N 1
ATOM 4087 C CA . ARG A 1 518 ? 6.820 9.510 18.664 1.00 73.06 518 ARG A CA 1
ATOM 4088 C C . ARG A 1 518 ? 5.866 9.295 19.833 1.00 73.06 518 ARG A C 1
ATOM 4090 O O . ARG A 1 518 ? 4.911 10.051 19.988 1.00 73.06 518 ARG A O 1
ATOM 4097 N N . ARG A 1 519 ? 6.134 8.255 20.625 1.00 75.50 519 ARG A N 1
ATOM 4098 C CA . ARG A 1 519 ? 5.366 7.906 21.835 1.00 75.50 519 ARG A CA 1
ATOM 4099 C C . ARG A 1 519 ? 6.129 8.161 23.135 1.00 75.50 519 ARG A C 1
ATOM 4101 O O . ARG A 1 519 ? 5.515 8.154 24.196 1.00 75.50 519 ARG A O 1
ATOM 4108 N N . SER A 1 520 ? 7.436 8.415 23.040 1.00 62.12 520 SER A N 1
ATOM 4109 C CA . SER A 1 520 ? 8.344 8.736 24.144 1.00 62.12 520 SER A CA 1
ATOM 4110 C C . SER A 1 520 ? 8.721 10.225 24.151 1.00 62.12 520 SER A C 1
ATOM 4112 O O . SER A 1 520 ? 8.816 10.846 23.091 1.00 62.12 520 SER A O 1
ATOM 4114 N N . GLY A 1 521 ? 8.938 10.801 25.342 1.00 52.88 521 GLY A N 1
ATOM 4115 C CA . GLY A 1 521 ? 9.493 12.158 25.495 1.00 52.88 521 GLY A CA 1
ATOM 4116 C C . GLY A 1 521 ? 8.630 13.200 26.220 1.00 52.88 521 GLY A C 1
ATOM 4117 O O . GLY A 1 521 ? 8.959 14.379 26.160 1.00 52.88 521 GLY A O 1
ATOM 4118 N N . SER A 1 522 ? 7.556 12.811 26.913 1.00 52.22 522 SER A N 1
ATOM 4119 C CA . SER A 1 522 ? 6.843 13.700 27.848 1.00 52.22 522 SER A CA 1
ATOM 4120 C C . SER A 1 522 ? 6.613 13.000 29.195 1.00 52.22 522 SER A C 1
ATOM 4122 O O . SER A 1 522 ? 6.701 11.775 29.250 1.00 52.22 522 SER A O 1
ATOM 4124 N N . GLU A 1 523 ? 6.262 13.737 30.261 1.00 43.09 523 GLU A N 1
ATOM 4125 C CA . GLU A 1 523 ? 5.803 13.204 31.573 1.00 43.09 523 GLU A CA 1
ATOM 4126 C C . GLU A 1 523 ? 4.523 12.329 31.480 1.00 43.09 523 GLU A C 1
ATOM 4128 O O . GLU A 1 523 ? 3.915 11.937 32.483 1.00 43.09 523 GLU A O 1
ATOM 4133 N N . TYR A 1 524 ? 4.055 12.060 30.261 1.00 57.03 524 TYR A N 1
ATOM 4134 C CA . TYR A 1 524 ? 2.931 11.211 29.924 1.00 57.03 524 TYR A CA 1
ATOM 4135 C C . TYR A 1 524 ? 3.285 10.363 28.695 1.00 57.03 524 TYR A C 1
ATOM 4137 O O . TYR A 1 524 ? 3.159 10.804 27.552 1.00 57.03 524 TYR A O 1
ATOM 4145 N N . CYS A 1 525 ? 3.803 9.158 28.916 1.00 73.50 525 CYS A N 1
ATOM 4146 C CA . CYS A 1 525 ? 4.283 8.331 27.818 1.00 73.50 525 CYS A CA 1
ATOM 4147 C C . CYS A 1 525 ? 3.107 7.546 27.217 1.00 73.50 525 CYS A C 1
ATOM 4149 O O . CYS A 1 525 ? 2.542 6.673 27.873 1.00 73.50 525 CYS A O 1
ATOM 4151 N N . GLU A 1 526 ? 2.735 7.825 25.963 1.00 82.81 526 GLU A N 1
ATOM 4152 C CA . GLU A 1 526 ? 1.692 7.074 25.235 1.00 82.81 526 GLU A CA 1
ATOM 4153 C C . GLU A 1 526 ? 1.954 5.557 25.259 1.00 82.81 526 GLU A C 1
ATOM 4155 O O . GLU A 1 526 ? 1.025 4.750 25.275 1.00 82.81 526 GLU A O 1
ATOM 4160 N N . ILE A 1 527 ? 3.228 5.159 25.350 1.00 85.25 527 ILE A N 1
ATOM 4161 C CA . ILE A 1 527 ? 3.630 3.756 25.481 1.00 85.25 527 ILE A CA 1
ATOM 4162 C C . ILE A 1 527 ? 3.099 3.097 26.763 1.00 85.25 527 ILE A C 1
ATOM 4164 O O . ILE A 1 527 ? 2.704 1.935 26.728 1.00 85.25 527 ILE A O 1
ATOM 4168 N N . GLU A 1 528 ? 3.036 3.824 27.884 1.00 86.75 528 GLU A N 1
ATOM 4169 C CA . GLU A 1 528 ? 2.559 3.297 29.169 1.00 86.75 528 GLU A CA 1
ATOM 4170 C C . GLU A 1 528 ? 1.056 3.044 29.119 1.00 86.75 528 GLU A C 1
ATOM 4172 O O . GLU A 1 528 ? 0.577 2.037 29.636 1.00 86.75 528 GLU A O 1
ATOM 4177 N N . ARG A 1 529 ? 0.316 3.925 28.440 1.00 90.00 529 ARG A N 1
ATOM 4178 C CA . ARG A 1 529 ? -1.128 3.780 28.235 1.00 90.00 529 ARG A CA 1
ATOM 4179 C C . ARG A 1 529 ? -1.448 2.583 27.356 1.00 90.00 529 ARG A C 1
ATOM 4181 O O . ARG A 1 529 ? -2.322 1.795 27.701 1.00 90.00 529 ARG A O 1
ATOM 4188 N N . ILE A 1 530 ? -0.729 2.436 26.241 1.00 92.00 530 ILE A N 1
ATOM 4189 C CA . ILE A 1 530 ? -0.872 1.291 25.334 1.00 92.00 530 ILE A CA 1
ATOM 4190 C C . ILE A 1 530 ? -0.521 0.000 26.076 1.00 92.00 530 ILE A C 1
ATOM 4192 O O . ILE A 1 530 ? -1.279 -0.961 26.023 1.00 92.00 530 ILE A O 1
ATOM 4196 N N . THR A 1 531 ? 0.563 -0.000 26.855 1.00 92.06 531 THR A N 1
ATOM 4197 C CA . THR A 1 531 ? 0.947 -1.148 27.691 1.00 92.06 531 THR A CA 1
ATOM 4198 C C . THR A 1 531 ? -0.137 -1.478 28.723 1.00 92.06 531 THR A C 1
ATOM 4200 O O . THR A 1 531 ? -0.475 -2.644 28.921 1.00 92.06 531 THR A O 1
ATOM 4203 N N . ALA A 1 532 ? -0.717 -0.469 29.381 1.00 93.62 532 ALA A N 1
ATOM 4204 C CA . ALA A 1 532 ? -1.814 -0.658 30.327 1.00 93.62 532 ALA A CA 1
ATOM 4205 C C . ALA A 1 532 ? -3.060 -1.247 29.650 1.00 93.62 532 ALA A C 1
ATOM 4207 O O . ALA A 1 532 ? -3.659 -2.168 30.202 1.00 93.62 532 ALA A O 1
ATOM 4208 N N . LEU A 1 533 ? -3.400 -0.770 28.449 1.00 95.31 533 LEU A N 1
ATOM 4209 C CA . LEU A 1 533 ? -4.500 -1.300 27.650 1.00 95.31 533 LEU A CA 1
ATOM 4210 C C . LEU A 1 533 ? -4.262 -2.766 27.268 1.00 95.31 533 LEU A C 1
ATOM 4212 O O . LEU A 1 533 ? -5.129 -3.592 27.530 1.00 95.31 533 LEU A O 1
ATOM 4216 N N . ILE A 1 534 ? -3.089 -3.099 26.715 1.00 96.19 534 ILE A N 1
ATOM 4217 C CA . ILE A 1 534 ? -2.729 -4.476 26.332 1.00 96.19 534 ILE A CA 1
ATOM 4218 C C . ILE A 1 534 ? -2.865 -5.413 27.536 1.00 96.19 534 ILE A C 1
ATOM 4220 O O . ILE A 1 534 ? -3.510 -6.456 27.448 1.00 96.19 534 ILE A O 1
ATOM 4224 N N . ASN A 1 535 ? -2.320 -5.013 28.687 1.00 96.50 535 ASN A N 1
ATOM 4225 C CA . ASN A 1 535 ? -2.419 -5.794 29.917 1.00 96.50 535 ASN A CA 1
ATOM 4226 C C . ASN A 1 535 ? -3.865 -5.946 30.405 1.00 96.50 535 ASN A C 1
ATOM 4228 O O . ASN A 1 535 ? -4.220 -6.993 30.937 1.00 96.50 535 ASN A O 1
ATOM 4232 N N . GLN A 1 536 ? -4.696 -4.913 30.267 1.00 96.88 536 GLN A N 1
ATOM 4233 C CA . GLN A 1 536 ? -6.090 -4.981 30.694 1.00 96.88 536 GLN A CA 1
ATOM 4234 C C . GLN A 1 536 ? -6.920 -5.885 29.780 1.00 96.88 536 GLN A C 1
ATOM 4236 O O . GLN A 1 536 ? -7.674 -6.711 30.281 1.00 96.88 536 GLN A O 1
ATOM 4241 N N . VAL A 1 537 ? -6.740 -5.789 28.460 1.00 97.38 537 VAL A N 1
ATOM 4242 C CA . VAL A 1 537 ? -7.396 -6.693 27.503 1.00 97.38 537 VAL A CA 1
ATOM 4243 C C . VAL A 1 537 ? -6.958 -8.137 27.753 1.00 97.38 537 VAL A C 1
ATOM 4245 O O . VAL A 1 537 ? -7.805 -9.016 27.849 1.00 97.38 537 VAL A O 1
ATOM 4248 N N . SER A 1 538 ? -5.662 -8.374 27.969 1.00 97.06 538 SER A N 1
ATOM 4249 C CA . SER A 1 538 ? -5.132 -9.694 28.336 1.00 97.06 538 SER A CA 1
ATOM 4250 C C . SER A 1 538 ? -5.778 -10.273 29.599 1.00 97.06 538 SER A C 1
ATOM 4252 O O . SER A 1 538 ? -6.125 -11.451 29.615 1.00 97.06 538 SER A O 1
ATOM 4254 N N . LYS A 1 539 ? -6.008 -9.449 30.630 1.00 96.94 539 LYS A N 1
ATOM 4255 C CA . LYS A 1 539 ? -6.700 -9.866 31.862 1.00 96.94 539 LYS A CA 1
ATOM 4256 C C . LYS A 1 539 ? -8.181 -10.154 31.665 1.00 96.94 539 LYS A C 1
ATOM 4258 O O . LYS A 1 539 ? -8.704 -11.034 32.337 1.00 96.94 539 LYS A O 1
ATOM 4263 N N . ASN A 1 540 ? -8.847 -9.405 30.790 1.00 96.06 540 ASN A N 1
ATOM 4264 C CA . ASN A 1 540 ? -10.256 -9.627 30.476 1.00 96.06 540 ASN A CA 1
ATOM 4265 C C . ASN A 1 540 ? -10.456 -10.919 29.662 1.00 96.06 540 ASN A C 1
ATOM 4267 O O . ASN A 1 540 ? -11.544 -11.481 29.686 1.00 96.06 540 ASN A O 1
ATOM 4271 N N . HIS A 1 541 ? -9.401 -11.396 28.991 1.00 96.00 541 HIS A N 1
ATOM 4272 C CA . HIS A 1 541 ? -9.412 -12.566 28.111 1.00 96.00 541 HIS A CA 1
ATOM 4273 C C . HIS A 1 541 ? -8.293 -13.566 28.471 1.00 96.00 541 HIS A C 1
ATOM 4275 O O . HIS A 1 541 ? -7.412 -13.836 27.650 1.00 96.00 541 HIS A O 1
ATOM 4281 N N . PRO A 1 542 ? -8.268 -14.119 29.702 1.00 94.62 542 PRO A N 1
ATOM 4282 C CA . PRO A 1 542 ? -7.109 -14.855 30.220 1.00 94.62 542 PRO A CA 1
ATOM 4283 C C . PRO A 1 542 ? -6.827 -16.175 29.486 1.00 94.62 542 PRO A C 1
ATOM 4285 O O . PRO A 1 542 ? -5.678 -16.608 29.446 1.00 94.62 542 PRO A O 1
ATOM 4288 N N . ASN A 1 543 ? -7.853 -16.795 28.895 1.00 94.44 543 ASN A N 1
ATOM 4289 C CA . ASN A 1 543 ? -7.756 -18.089 28.207 1.00 94.44 543 ASN A CA 1
ATOM 4290 C C . ASN A 1 543 ? -7.729 -17.963 26.676 1.00 94.44 543 ASN A C 1
ATOM 4292 O O . ASN A 1 543 ? -7.631 -18.971 25.980 1.00 94.44 543 ASN A O 1
ATOM 4296 N N . GLU A 1 544 ? -7.815 -16.741 26.155 1.00 95.88 544 GLU A N 1
ATOM 4297 C CA . GLU A 1 544 ? -7.904 -16.489 24.723 1.00 95.88 544 GLU A CA 1
ATOM 4298 C C . GLU A 1 544 ? -6.535 -16.211 24.115 1.00 95.88 544 GLU A C 1
ATOM 4300 O O . GLU A 1 544 ? -5.643 -15.638 24.747 1.00 95.88 544 GLU A O 1
ATOM 4305 N N . LYS A 1 545 ? -6.382 -16.568 22.841 1.00 96.62 545 LYS A N 1
ATOM 4306 C CA . LYS A 1 545 ? -5.200 -16.212 22.059 1.00 96.62 545 LYS A CA 1
ATOM 4307 C C . LYS A 1 545 ? -5.355 -14.805 21.507 1.00 96.62 545 LYS A C 1
ATOM 4309 O O . LYS A 1 545 ? -6.244 -14.543 20.695 1.00 96.62 545 LYS A O 1
ATOM 4314 N N . ILE A 1 546 ? -4.438 -13.925 21.897 1.00 97.88 546 ILE A N 1
ATOM 4315 C CA . ILE A 1 546 ? -4.478 -12.514 21.522 1.00 97.88 546 ILE A CA 1
ATOM 4316 C C . ILE A 1 546 ? -3.463 -12.222 20.417 1.00 97.88 546 ILE A C 1
ATOM 4318 O O . ILE A 1 546 ? -2.276 -12.549 20.529 1.00 97.88 546 ILE A O 1
ATOM 4322 N N . GLY A 1 547 ? -3.935 -11.570 19.357 1.00 97.25 547 GLY A N 1
ATOM 4323 C CA . GLY A 1 547 ? -3.102 -10.941 18.339 1.00 97.25 547 GLY A CA 1
ATOM 4324 C C . GLY A 1 547 ? -2.926 -9.446 18.603 1.00 97.25 547 GLY A C 1
ATOM 4325 O O . GLY A 1 547 ? -3.859 -8.767 19.024 1.00 97.25 547 GLY A O 1
ATOM 4326 N N . LEU A 1 548 ? -1.727 -8.924 18.346 1.00 96.38 548 LEU A N 1
ATOM 4327 C CA . LEU A 1 548 ? -1.408 -7.499 18.443 1.00 96.38 548 LEU A CA 1
ATOM 4328 C C . LEU A 1 548 ? -0.894 -6.972 17.101 1.00 96.38 548 LEU A C 1
ATOM 4330 O O . LEU A 1 548 ? 0.071 -7.511 16.551 1.00 96.38 548 LEU A O 1
ATOM 4334 N N . ILE A 1 549 ? -1.474 -5.873 16.621 1.00 95.25 549 ILE A N 1
ATOM 4335 C CA . ILE A 1 549 ? -0.935 -5.083 15.511 1.00 95.25 549 ILE A CA 1
ATOM 4336 C C . ILE A 1 549 ? -0.678 -3.653 15.978 1.00 95.25 549 ILE A C 1
ATOM 4338 O O . ILE A 1 549 ? -1.523 -3.002 16.586 1.00 95.25 549 ILE A O 1
ATOM 4342 N N . ASP A 1 550 ? 0.520 -3.153 15.687 1.00 93.06 550 ASP A N 1
ATOM 4343 C CA . ASP A 1 550 ? 0.929 -1.791 16.030 1.00 93.06 550 ASP A CA 1
ATOM 4344 C C . ASP A 1 550 ? 1.832 -1.199 14.929 1.00 93.06 550 ASP A C 1
ATOM 4346 O O . ASP A 1 550 ? 2.148 -1.830 13.922 1.00 93.06 550 ASP A O 1
ATOM 4350 N N . HIS A 1 551 ? 2.282 0.042 15.067 1.00 88.12 551 HIS A N 1
ATOM 4351 C CA . HIS A 1 551 ? 3.309 0.606 14.205 1.00 88.12 551 HIS A CA 1
ATOM 4352 C C . HIS A 1 551 ? 4.610 -0.191 14.319 1.00 88.12 551 HIS A C 1
ATOM 4354 O O . HIS A 1 551 ? 5.050 -0.537 15.414 1.00 88.12 551 HIS A O 1
ATOM 4360 N N . LYS A 1 552 ? 5.296 -0.386 13.186 1.00 87.88 552 LYS A N 1
ATOM 4361 C CA . LYS A 1 552 ? 6.568 -1.127 13.097 1.00 87.88 552 LYS A CA 1
ATOM 4362 C C . LYS A 1 552 ? 7.615 -0.696 14.129 1.00 87.88 552 LYS A C 1
ATOM 4364 O O . LYS A 1 552 ? 8.360 -1.529 14.629 1.00 87.88 552 LYS A O 1
ATOM 4369 N N . ALA A 1 553 ? 7.667 0.601 14.436 1.00 85.19 553 ALA A N 1
ATOM 4370 C CA . ALA A 1 553 ? 8.597 1.166 15.411 1.00 85.19 553 ALA A CA 1
ATOM 4371 C C . ALA A 1 553 ? 8.351 0.684 16.856 1.00 85.19 553 ALA A C 1
ATOM 4373 O O . ALA A 1 553 ? 9.267 0.758 17.666 1.00 85.19 553 ALA A O 1
ATOM 4374 N N . HIS A 1 554 ? 7.141 0.201 17.164 1.00 86.44 554 HIS A N 1
ATOM 4375 C CA . HIS A 1 554 ? 6.687 -0.114 18.524 1.00 86.44 554 HIS A CA 1
ATOM 4376 C C . HIS A 1 554 ? 6.258 -1.571 18.708 1.00 86.44 554 HIS A C 1
ATOM 4378 O O . HIS A 1 554 ? 6.473 -2.114 19.789 1.00 86.44 554 HIS A O 1
ATOM 4384 N N . ALA A 1 555 ? 5.721 -2.221 17.667 1.00 86.31 555 ALA A N 1
ATOM 4385 C CA . ALA A 1 555 ? 5.102 -3.550 17.736 1.00 86.31 555 ALA A CA 1
ATOM 4386 C C . ALA A 1 555 ? 5.945 -4.593 18.490 1.00 86.31 555 ALA A C 1
ATOM 4388 O O . ALA A 1 555 ? 5.423 -5.323 19.324 1.00 86.31 555 ALA A O 1
ATOM 4389 N N . TYR A 1 556 ? 7.259 -4.609 18.255 1.00 86.12 556 TYR A N 1
ATOM 4390 C CA . TYR A 1 556 ? 8.182 -5.598 18.829 1.00 86.12 556 TYR A CA 1
ATOM 4391 C C . TYR A 1 556 ? 8.951 -5.103 20.063 1.00 86.12 556 TYR A C 1
ATOM 4393 O O . TYR A 1 556 ? 9.883 -5.765 20.509 1.00 86.12 556 TYR A O 1
ATOM 4401 N N . SER A 1 557 ? 8.605 -3.927 20.593 1.00 83.31 557 SER A N 1
ATOM 4402 C CA . SER A 1 557 ? 9.274 -3.324 21.759 1.00 83.31 557 SER A CA 1
ATOM 4403 C C . SER A 1 557 ? 8.479 -3.459 23.060 1.00 83.31 557 SER A C 1
ATOM 4405 O O . SER A 1 557 ? 9.008 -3.203 24.141 1.00 83.31 557 SER A O 1
ATOM 4407 N N . HIS A 1 558 ? 7.210 -3.857 22.962 1.00 81.06 558 HIS A N 1
ATOM 4408 C CA . HIS A 1 558 ? 6.338 -4.041 24.114 1.00 81.06 558 HIS A CA 1
ATOM 4409 C C . HIS A 1 558 ? 6.774 -5.247 24.949 1.00 81.06 558 HIS A C 1
ATOM 4411 O O . HIS A 1 558 ? 7.117 -6.300 24.413 1.00 81.06 558 HIS A O 1
ATOM 4417 N N . LYS A 1 559 ? 6.690 -5.124 26.276 1.00 86.25 559 LYS A N 1
ATOM 4418 C CA . LYS A 1 559 ? 6.700 -6.290 27.164 1.00 86.25 559 LYS A CA 1
ATOM 4419 C C . LYS A 1 559 ? 5.288 -6.869 27.191 1.00 86.25 559 LYS A C 1
ATOM 4421 O O . LYS A 1 559 ? 4.396 -6.267 27.786 1.00 86.25 559 LYS A O 1
ATOM 4426 N N . LEU A 1 560 ? 5.098 -7.996 26.516 1.00 91.88 560 LEU A N 1
ATOM 4427 C CA . LEU A 1 560 ? 3.779 -8.570 26.269 1.00 91.88 560 LEU A CA 1
ATOM 4428 C C . LEU A 1 560 ? 3.406 -9.645 27.302 1.00 91.88 560 LEU A C 1
ATOM 4430 O O . LEU A 1 560 ? 4.293 -10.367 27.759 1.00 91.88 560 LEU A O 1
ATOM 4434 N N . PRO A 1 561 ? 2.117 -9.752 27.673 1.00 93.12 561 PRO A N 1
ATOM 4435 C CA . PRO A 1 561 ? 1.578 -10.901 28.401 1.00 93.12 561 PRO A CA 1
ATOM 4436 C C . PRO A 1 561 ? 1.701 -12.216 27.620 1.00 93.12 561 PRO A C 1
ATOM 4438 O O . PRO A 1 561 ? 1.686 -12.207 26.390 1.00 93.12 561 PRO A O 1
ATOM 4441 N N . ASP A 1 562 ? 1.725 -13.346 28.332 1.00 93.06 562 ASP A N 1
ATOM 4442 C CA . ASP A 1 562 ? 1.944 -14.681 27.748 1.00 93.06 562 ASP A CA 1
ATOM 4443 C C . ASP A 1 562 ? 0.853 -15.115 26.752 1.00 93.06 562 ASP A C 1
ATOM 4445 O O . ASP A 1 562 ? 1.133 -15.840 25.799 1.00 93.06 562 ASP A O 1
ATOM 4449 N N . ASN A 1 563 ? -0.391 -14.658 26.939 1.00 94.69 563 ASN A N 1
ATOM 4450 C CA . ASN A 1 563 ? -1.504 -14.955 26.031 1.00 94.69 563 ASN A CA 1
ATOM 4451 C C . ASN A 1 563 ? -1.522 -14.078 24.762 1.00 94.69 563 ASN A C 1
ATOM 4453 O O . ASN A 1 563 ? -2.326 -14.322 23.859 1.00 94.69 563 ASN A O 1
ATOM 4457 N N . VAL A 1 564 ? -0.613 -13.100 24.638 1.00 94.06 564 VAL A N 1
ATOM 4458 C CA . VAL A 1 564 ? -0.360 -12.387 23.375 1.00 94.06 564 VAL A CA 1
ATOM 4459 C C . VAL A 1 564 ? 0.608 -13.209 22.533 1.00 94.06 564 VAL A C 1
ATOM 4461 O O . VAL A 1 564 ? 1.826 -13.042 22.566 1.00 94.06 564 VAL A O 1
ATOM 4464 N N . VAL A 1 565 ? 0.039 -14.132 21.768 1.00 92.38 565 VAL A N 1
ATOM 4465 C CA . VAL A 1 565 ? 0.787 -15.171 21.052 1.00 92.38 565 VAL A CA 1
ATOM 4466 C C . VAL A 1 565 ? 1.284 -14.729 19.675 1.00 92.38 565 VAL A C 1
ATOM 4468 O O . VAL A 1 565 ? 2.157 -15.385 19.100 1.00 92.38 565 VAL A O 1
ATOM 4471 N N . LYS A 1 566 ? 0.737 -13.637 19.119 1.00 92.38 566 LYS A N 1
ATOM 4472 C CA . LYS A 1 566 ? 1.057 -13.147 17.768 1.00 92.38 566 LYS A CA 1
ATOM 4473 C C . LYS A 1 566 ? 1.214 -11.631 17.745 1.00 92.38 566 LYS A C 1
ATOM 4475 O O . LYS A 1 566 ? 0.385 -10.903 18.279 1.00 92.38 566 LYS A O 1
ATOM 4480 N N . VAL A 1 567 ? 2.255 -11.160 17.059 1.00 93.00 567 VAL A N 1
ATOM 4481 C CA . VAL A 1 567 ? 2.582 -9.733 16.936 1.00 93.00 567 VAL A CA 1
ATOM 4482 C C . VAL A 1 567 ? 2.903 -9.395 15.486 1.00 93.00 567 VAL A C 1
ATOM 4484 O O . VAL A 1 567 ? 3.713 -10.069 14.844 1.00 93.00 567 VAL A O 1
ATOM 4487 N N . GLY A 1 568 ? 2.304 -8.323 14.984 1.00 92.25 568 GLY A N 1
ATOM 4488 C CA . GLY A 1 568 ? 2.555 -7.794 13.652 1.00 92.25 568 GLY A CA 1
ATOM 4489 C C . GLY A 1 568 ? 2.528 -6.273 13.610 1.00 92.25 568 GLY A C 1
ATOM 4490 O O . GLY A 1 568 ? 2.345 -5.604 14.627 1.00 92.25 568 GLY A O 1
ATOM 4491 N N . HIS A 1 569 ? 2.721 -5.719 12.416 1.00 91.31 569 HIS A N 1
ATOM 4492 C CA . HIS A 1 569 ? 2.625 -4.281 12.213 1.00 91.31 569 HIS A CA 1
ATOM 4493 C C . HIS A 1 569 ? 1.812 -3.848 10.993 1.00 91.31 569 HIS A C 1
ATOM 4495 O O . HIS A 1 569 ? 1.678 -4.570 9.999 1.00 91.31 569 HIS A O 1
ATOM 4501 N N . TRP A 1 570 ? 1.277 -2.628 11.076 1.00 89.56 570 TRP A N 1
ATOM 4502 C CA . TRP A 1 570 ? 0.512 -1.989 10.004 1.00 89.56 570 TRP A CA 1
ATOM 4503 C C . TRP A 1 570 ? 1.278 -1.925 8.676 1.00 89.56 570 TRP A C 1
ATOM 4505 O O . TRP A 1 570 ? 2.491 -1.703 8.656 1.00 89.56 570 TRP A O 1
ATOM 4515 N N . GLY A 1 571 ? 0.561 -2.125 7.568 1.00 82.19 571 GLY A N 1
ATOM 4516 C CA . GLY A 1 571 ? 1.100 -2.141 6.204 1.00 82.19 571 GLY A CA 1
ATOM 4517 C C . GLY A 1 571 ? 1.840 -3.427 5.809 1.00 82.19 571 GLY A C 1
ATOM 4518 O O . GLY A 1 571 ? 2.061 -3.642 4.622 1.00 82.19 571 GLY A O 1
ATOM 4519 N N . HIS A 1 572 ? 2.195 -4.293 6.768 1.00 83.94 572 HIS A N 1
ATOM 4520 C CA . HIS A 1 572 ? 2.865 -5.573 6.506 1.00 83.94 572 HIS A CA 1
ATOM 4521 C C . HIS A 1 572 ? 2.028 -6.768 6.965 1.00 83.94 572 HIS A C 1
ATOM 4523 O O . HIS A 1 572 ? 1.619 -7.571 6.144 1.00 83.94 572 HIS A O 1
ATOM 4529 N N . ASP A 1 573 ? 1.740 -6.881 8.265 1.00 87.06 573 ASP A N 1
ATOM 4530 C CA . ASP A 1 573 ? 1.042 -8.040 8.839 1.00 87.06 573 ASP A CA 1
ATOM 4531 C C . ASP A 1 573 ? -0.486 -7.870 8.887 1.00 87.06 573 ASP A C 1
ATOM 4533 O O . ASP A 1 573 ? -1.216 -8.843 9.072 1.00 87.06 573 ASP A O 1
ATOM 4537 N N . SER A 1 574 ? -0.968 -6.639 8.698 1.00 84.62 574 SER A N 1
ATOM 4538 C CA . SER A 1 574 ? -2.396 -6.316 8.509 1.00 84.62 574 SER A CA 1
ATOM 4539 C C . SER A 1 574 ? -2.927 -6.768 7.143 1.00 84.62 574 SER A C 1
ATOM 4541 O O . SER A 1 574 ? -4.136 -6.838 6.947 1.00 84.62 574 SER A O 1
ATOM 4543 N N . ARG A 1 575 ? -2.035 -7.128 6.211 1.00 79.50 575 ARG A N 1
ATOM 4544 C CA . ARG A 1 575 ? -2.337 -7.654 4.871 1.00 79.50 575 ARG A CA 1
ATOM 4545 C C . ARG A 1 575 ? -1.552 -8.943 4.633 1.00 79.50 575 ARG A C 1
ATOM 4547 O O . ARG A 1 575 ? -0.567 -9.197 5.314 1.00 79.50 575 ARG A O 1
ATOM 4554 N N . GLY A 1 576 ? -2.008 -9.794 3.710 1.00 71.81 576 GLY A N 1
ATOM 4555 C CA . GLY A 1 576 ? -1.220 -10.944 3.231 1.00 71.81 576 GLY A CA 1
ATOM 4556 C C . GLY A 1 576 ? -0.690 -11.925 4.296 1.00 71.81 576 GLY A C 1
ATOM 4557 O O . GLY A 1 576 ? 0.279 -12.630 4.035 1.00 71.81 576 GLY A O 1
ATOM 4558 N N . SER A 1 577 ? -1.288 -11.980 5.493 1.00 78.19 577 SER A N 1
ATOM 4559 C CA . SER A 1 577 ? -0.827 -12.823 6.604 1.00 78.19 577 SER A CA 1
ATOM 4560 C C . SER A 1 577 ? -1.942 -13.708 7.155 1.00 78.19 577 SER A C 1
ATOM 4562 O O . SER A 1 577 ? -3.086 -13.265 7.302 1.00 78.19 577 SER A O 1
ATOM 4564 N N . ASN A 1 578 ? -1.571 -14.950 7.477 1.00 84.81 578 ASN A N 1
ATOM 4565 C CA . ASN A 1 578 ? -2.400 -15.962 8.139 1.00 84.81 578 ASN A CA 1
ATOM 4566 C C . ASN A 1 578 ? -1.959 -16.219 9.591 1.00 84.81 578 ASN A C 1
ATOM 4568 O O . ASN A 1 578 ? -2.443 -17.142 10.235 1.00 84.81 578 ASN A O 1
ATOM 4572 N N . GLN A 1 579 ? -1.037 -15.423 10.138 1.00 86.94 579 GLN A N 1
ATOM 4573 C CA . GLN A 1 579 ? -0.489 -15.711 11.468 1.00 86.94 579 GLN A CA 1
ATOM 4574 C C . GLN A 1 579 ? -1.485 -15.490 12.616 1.00 86.94 579 GLN A C 1
ATOM 4576 O O . GLN A 1 579 ? -1.201 -15.943 13.714 1.00 86.94 579 GLN A O 1
ATOM 4581 N N . PHE A 1 580 ? -2.601 -14.797 12.367 1.00 92.44 580 PHE A N 1
ATOM 4582 C CA . PHE A 1 580 ? -3.630 -14.457 13.358 1.00 92.44 580 PHE A CA 1
ATOM 4583 C C . PHE A 1 580 ? -4.900 -15.317 13.230 1.00 92.44 580 PHE A C 1
ATOM 4585 O O . PHE A 1 580 ? -5.920 -14.985 13.824 1.00 92.44 580 PHE A O 1
ATOM 4592 N N . LEU A 1 581 ? -4.868 -16.389 12.425 1.00 90.75 581 LEU A N 1
ATOM 4593 C CA . LEU A 1 581 ? -6.036 -17.250 12.180 1.00 90.75 581 LEU A CA 1
ATOM 4594 C C . LEU A 1 581 ? -6.595 -17.883 13.458 1.00 90.75 581 LEU A C 1
ATOM 4596 O O . LEU A 1 581 ? -7.790 -18.139 13.529 1.00 90.75 581 LEU A O 1
ATOM 4600 N N . ASP A 1 582 ? -5.730 -18.147 14.437 1.00 91.50 582 ASP A N 1
ATOM 4601 C CA . ASP A 1 582 ? -6.075 -18.783 15.705 1.00 91.50 582 ASP A CA 1
ATOM 4602 C C . ASP A 1 582 ? -6.338 -17.781 16.838 1.00 91.50 582 ASP A C 1
ATOM 4604 O O . ASP A 1 582 ? -6.553 -18.194 17.975 1.00 91.50 582 ASP A O 1
ATOM 4608 N N . CYS A 1 583 ? -6.324 -16.476 16.551 1.00 95.56 583 CYS A N 1
ATOM 4609 C CA . CYS A 1 583 ? -6.671 -15.444 17.521 1.00 95.56 583 CYS A CA 1
ATOM 4610 C C . CYS A 1 583 ? -8.193 -15.243 17.556 1.00 95.56 583 CYS A C 1
ATOM 4612 O O . CYS A 1 583 ? -8.824 -15.022 16.521 1.00 95.56 583 CYS A O 1
ATOM 4614 N N . THR A 1 584 ? -8.787 -15.317 18.743 1.00 97.00 584 THR A N 1
ATOM 4615 C CA . THR A 1 584 ? -10.184 -14.929 19.039 1.00 97.00 584 THR A CA 1
ATOM 4616 C C . THR A 1 584 ? -10.271 -13.464 19.462 1.00 97.00 584 THR A C 1
ATOM 4618 O O . THR A 1 584 ? -11.316 -12.832 19.328 1.00 97.00 584 THR A O 1
ATOM 4621 N N . VAL A 1 585 ? -9.151 -12.887 19.912 1.00 98.00 585 VAL A N 1
ATOM 4622 C CA . VAL A 1 585 ? -9.058 -11.484 20.315 1.00 98.00 585 VAL A CA 1
ATOM 4623 C C . VAL A 1 585 ? -7.931 -10.785 19.560 1.00 98.00 585 VAL A C 1
ATOM 4625 O O . VAL A 1 585 ? -6.816 -11.297 19.462 1.00 98.00 585 VAL A O 1
ATOM 4628 N N . MET A 1 586 ? -8.207 -9.588 19.050 1.00 97.94 586 MET A N 1
ATOM 4629 C CA . MET A 1 586 ? -7.229 -8.728 18.380 1.00 97.94 586 MET A CA 1
ATOM 4630 C C . MET A 1 586 ? -7.142 -7.368 19.074 1.00 97.94 586 MET A C 1
ATOM 4632 O O . MET A 1 586 ? -8.148 -6.820 19.529 1.00 97.94 586 MET A O 1
ATOM 4636 N N . ILE A 1 587 ? -5.935 -6.811 19.143 1.00 97.31 587 ILE A N 1
ATOM 4637 C CA . ILE A 1 587 ? -5.668 -5.445 19.595 1.00 97.31 587 ILE A CA 1
ATOM 4638 C C . ILE A 1 587 ? -4.930 -4.719 18.470 1.00 97.31 587 ILE A C 1
ATOM 4640 O O . ILE A 1 587 ? -3.759 -5.001 18.217 1.00 97.31 587 ILE A O 1
ATOM 4644 N N . ASP A 1 588 ? -5.591 -3.756 17.836 1.00 95.62 588 ASP A N 1
ATOM 4645 C CA . ASP A 1 588 ? -5.073 -3.063 16.655 1.00 95.62 588 ASP A CA 1
ATOM 4646 C C . ASP A 1 588 ? -4.861 -1.575 16.971 1.00 95.62 588 ASP A C 1
ATOM 4648 O O . ASP A 1 588 ? -5.788 -0.762 16.973 1.00 95.62 588 ASP A O 1
ATOM 4652 N N . ILE A 1 589 ? -3.618 -1.212 17.299 1.00 93.44 589 ILE A N 1
ATOM 4653 C CA . ILE A 1 589 ? -3.270 0.102 17.848 1.00 93.44 589 ILE A CA 1
ATOM 4654 C C . ILE A 1 589 ? -3.138 1.166 16.752 1.00 93.44 589 ILE A C 1
ATOM 4656 O O . ILE A 1 589 ? -2.208 1.130 15.944 1.00 93.44 589 ILE A O 1
ATOM 4660 N N . GLY A 1 590 ? -3.982 2.195 16.831 1.00 88.88 590 GLY A N 1
ATOM 4661 C CA . GLY A 1 590 ? -3.897 3.428 16.053 1.00 88.88 590 GLY A CA 1
ATOM 4662 C C . GLY A 1 590 ? -4.700 3.418 14.752 1.00 88.88 590 GLY A C 1
ATOM 4663 O O . GLY A 1 590 ? -4.868 2.396 14.096 1.00 88.88 590 GLY A O 1
ATOM 4664 N N . ASP A 1 591 ? -5.156 4.604 14.346 1.00 84.31 591 ASP A N 1
ATOM 4665 C CA . ASP A 1 591 ? -5.744 4.870 13.034 1.00 84.31 591 ASP A CA 1
ATOM 4666 C C . ASP A 1 591 ? -4.637 4.992 11.974 1.00 84.31 591 ASP A C 1
ATOM 4668 O O . ASP A 1 591 ? -4.122 6.077 11.682 1.00 84.31 591 ASP A O 1
ATOM 4672 N N . TYR A 1 592 ? -4.210 3.853 11.425 1.00 84.62 592 TYR A N 1
ATOM 4673 C CA . TYR A 1 592 ? -3.125 3.813 10.449 1.00 84.62 592 TYR A CA 1
ATOM 4674 C C . TYR A 1 592 ? -3.423 4.689 9.226 1.00 84.62 592 TYR A C 1
ATOM 4676 O O . TYR A 1 592 ? -4.466 4.596 8.582 1.00 84.62 592 TYR A O 1
ATOM 4684 N N . THR A 1 593 ? -2.465 5.554 8.897 1.00 83.19 593 THR A N 1
ATOM 4685 C CA . THR A 1 593 ? -2.459 6.318 7.653 1.00 83.19 593 THR A CA 1
ATOM 4686 C C . THR A 1 593 ? -1.064 6.245 7.058 1.00 83.19 593 THR A C 1
ATOM 4688 O O . THR A 1 593 ? -0.070 6.576 7.708 1.00 83.19 593 THR A O 1
ATOM 4691 N N . GLU A 1 594 ? -0.988 5.828 5.802 1.00 84.00 594 GLU A N 1
ATOM 4692 C CA . GLU A 1 594 ? 0.236 5.878 5.011 1.00 84.00 594 GLU A CA 1
ATOM 4693 C C . GLU A 1 594 ? 0.788 7.311 4.881 1.00 84.00 594 GLU A C 1
ATOM 4695 O O . GLU A 1 594 ? 0.124 8.309 5.167 1.00 84.00 594 GLU A O 1
ATOM 4700 N N . ASN A 1 595 ? 2.020 7.441 4.385 1.00 86.12 595 ASN A N 1
ATOM 4701 C CA . ASN A 1 595 ? 2.656 8.744 4.210 1.00 86.12 595 ASN A CA 1
ATOM 4702 C C . ASN A 1 595 ? 1.821 9.665 3.292 1.00 86.12 595 ASN A C 1
ATOM 4704 O O . ASN A 1 595 ? 1.714 9.434 2.088 1.00 86.12 595 ASN A O 1
ATOM 4708 N N . LEU A 1 596 ? 1.266 10.743 3.862 1.00 89.31 596 LEU A N 1
ATOM 4709 C CA . LEU A 1 596 ? 0.408 11.695 3.145 1.00 89.31 596 LEU A CA 1
ATOM 4710 C C . LEU A 1 596 ? 1.124 12.386 1.977 1.00 89.31 596 LEU A C 1
ATOM 4712 O O . LEU A 1 596 ? 0.508 12.646 0.948 1.00 89.31 596 LEU A O 1
ATOM 4716 N N . GLY A 1 597 ? 2.416 12.691 2.123 1.00 89.88 597 GLY A N 1
ATOM 4717 C CA . GLY A 1 597 ? 3.213 13.310 1.062 1.00 89.88 597 GLY A CA 1
ATOM 4718 C C . GLY A 1 597 ? 3.420 12.368 -0.124 1.00 89.88 597 GLY A C 1
ATOM 4719 O O . GLY A 1 597 ? 3.267 12.788 -1.271 1.00 89.88 597 GLY A O 1
ATOM 4720 N N . ALA A 1 598 ? 3.698 11.090 0.153 1.00 89.88 598 ALA A N 1
ATOM 4721 C CA . ALA A 1 598 ? 3.809 10.056 -0.874 1.00 89.88 598 ALA A CA 1
ATOM 4722 C C . ALA A 1 598 ? 2.465 9.823 -1.580 1.00 89.88 598 ALA A C 1
ATOM 4724 O O . ALA A 1 598 ? 2.417 9.828 -2.805 1.00 89.88 598 ALA A O 1
ATOM 4725 N N . ASN A 1 599 ? 1.365 9.734 -0.826 1.00 91.62 599 ASN A N 1
ATOM 4726 C CA . ASN A 1 599 ? 0.022 9.577 -1.389 1.00 91.62 599 ASN A CA 1
ATOM 4727 C C . ASN A 1 599 ? -0.422 10.770 -2.245 1.00 91.62 599 ASN A C 1
ATOM 4729 O O . ASN A 1 599 ? -1.012 10.583 -3.306 1.00 91.62 599 ASN A O 1
ATOM 4733 N N . ALA A 1 600 ? -0.109 11.999 -1.832 1.00 93.25 600 ALA A N 1
ATOM 4734 C CA . ALA A 1 600 ? -0.371 13.185 -2.644 1.00 93.25 600 ALA A CA 1
ATOM 4735 C C . ALA A 1 600 ? 0.448 13.186 -3.945 1.00 93.25 600 ALA A C 1
ATOM 4737 O O . ALA A 1 600 ? -0.046 13.620 -4.987 1.00 93.25 600 ALA A O 1
ATOM 4738 N N . ALA A 1 601 ? 1.697 12.710 -3.899 1.00 93.75 601 ALA A N 1
ATOM 4739 C CA . ALA A 1 601 ? 2.540 12.581 -5.083 1.00 93.75 601 ALA A CA 1
ATOM 4740 C C . ALA A 1 601 ? 2.038 11.482 -6.032 1.00 93.75 601 ALA A C 1
ATOM 4742 O O . ALA A 1 601 ? 1.984 11.723 -7.239 1.00 93.75 601 ALA A O 1
ATOM 4743 N N . ASP A 1 602 ? 1.627 10.330 -5.497 1.00 93.19 602 ASP A N 1
ATOM 4744 C CA . ASP A 1 602 ? 1.041 9.233 -6.270 1.00 93.19 602 ASP A CA 1
ATOM 4745 C C . ASP A 1 602 ? -0.267 9.665 -6.948 1.00 93.19 602 ASP A C 1
ATOM 4747 O O . ASP A 1 602 ? -0.401 9.558 -8.169 1.00 93.19 602 ASP A O 1
ATOM 4751 N N . TRP A 1 603 ? -1.172 10.294 -6.188 1.00 93.88 603 TRP A N 1
ATOM 4752 C CA . TRP A 1 603 ? -2.407 10.889 -6.704 1.00 93.88 603 TRP A CA 1
ATOM 4753 C C . TRP A 1 603 ? -2.133 11.883 -7.833 1.00 93.88 603 TRP A C 1
ATOM 4755 O O . TRP A 1 603 ? -2.781 11.840 -8.880 1.00 93.88 603 TRP A O 1
ATOM 4765 N N . HIS A 1 604 ? -1.154 12.773 -7.659 1.00 95.00 604 HIS A N 1
ATOM 4766 C CA . HIS A 1 604 ? -0.810 13.753 -8.682 1.00 95.00 604 HIS A CA 1
ATOM 4767 C C . HIS A 1 604 ? -0.293 13.085 -9.965 1.00 95.00 604 HIS A C 1
ATOM 4769 O O . HIS A 1 604 ? -0.735 13.437 -11.057 1.00 95.00 604 HIS A O 1
ATOM 4775 N N . CYS A 1 605 ? 0.583 12.085 -9.856 1.00 95.19 605 CYS A N 1
ATOM 4776 C CA . CYS A 1 605 ? 1.148 11.402 -11.021 1.00 95.19 605 CYS A CA 1
ATOM 4777 C C . CYS A 1 605 ? 0.121 10.542 -11.771 1.00 95.19 605 CYS A C 1
ATOM 4779 O O . CYS A 1 605 ? 0.171 10.463 -12.998 1.00 95.19 605 CYS A O 1
ATOM 4781 N N . THR A 1 606 ? -0.811 9.910 -11.056 1.00 92.88 606 THR A N 1
ATOM 4782 C CA . THR A 1 606 ? -1.821 9.023 -11.651 1.00 92.88 606 THR A CA 1
ATOM 4783 C C . THR A 1 606 ? -3.019 9.796 -12.213 1.00 92.88 606 THR A C 1
ATOM 4785 O O . THR A 1 606 ? -3.522 9.453 -13.282 1.00 92.88 606 THR A O 1
ATOM 4788 N N . THR A 1 607 ? -3.437 10.894 -11.569 1.00 92.06 607 THR A N 1
ATOM 4789 C CA . THR A 1 607 ? -4.640 11.660 -11.962 1.00 92.06 607 THR A CA 1
ATOM 4790 C C . THR A 1 607 ? -4.360 12.968 -12.703 1.00 92.06 607 THR A C 1
ATOM 4792 O O . THR A 1 607 ? -5.248 13.505 -13.367 1.00 92.06 607 THR A O 1
ATOM 4795 N N . GLY A 1 608 ? -3.152 13.520 -12.577 1.00 93.12 608 GLY A N 1
ATOM 4796 C CA . GLY A 1 608 ? -2.816 14.860 -13.057 1.00 93.12 608 GLY A CA 1
ATOM 4797 C C . GLY A 1 608 ? -3.303 16.010 -12.162 1.00 93.12 608 GLY A C 1
ATOM 4798 O O . GLY A 1 608 ? -3.217 17.171 -12.562 1.00 93.12 608 GLY A O 1
ATOM 4799 N N . GLN A 1 609 ? -3.856 15.721 -10.977 1.00 92.75 609 GLN A N 1
ATOM 4800 C CA . GLN A 1 609 ? -4.375 16.731 -10.047 1.00 92.75 609 GLN A CA 1
ATOM 4801 C C . GLN A 1 609 ? -3.419 16.938 -8.868 1.00 92.75 609 GLN A C 1
ATOM 4803 O O . GLN A 1 609 ? -3.227 16.040 -8.052 1.00 92.75 609 GLN A O 1
ATOM 4808 N N . SER A 1 610 ? -2.841 18.134 -8.741 1.00 91.75 610 SER A N 1
ATOM 4809 C CA . SER A 1 610 ? -2.016 18.480 -7.580 1.00 91.75 610 SER A CA 1
ATOM 4810 C C . SER A 1 610 ? -2.887 18.806 -6.363 1.00 91.75 610 SER A C 1
ATOM 4812 O O . SER A 1 610 ? -3.961 19.397 -6.492 1.00 91.75 610 SER A O 1
ATOM 4814 N N . VAL A 1 611 ? -2.429 18.424 -5.169 1.00 91.25 611 VAL A N 1
ATOM 4815 C CA . VAL A 1 611 ? -3.182 18.587 -3.915 1.00 91.25 611 VAL A CA 1
ATOM 4816 C C . VAL A 1 611 ? -2.274 18.980 -2.752 1.00 91.25 611 VAL A C 1
ATOM 4818 O O . VAL A 1 611 ? -1.058 18.766 -2.781 1.00 91.25 611 VAL A O 1
ATOM 4821 N N . ASN A 1 612 ? -2.872 19.538 -1.699 1.00 88.88 612 ASN A N 1
ATOM 4822 C CA . ASN A 1 612 ? -2.218 19.664 -0.403 1.00 88.88 612 ASN A CA 1
ATOM 4823 C C . ASN A 1 612 ? -2.382 18.334 0.367 1.00 88.88 612 ASN A C 1
ATOM 4825 O O . ASN A 1 612 ? -3.526 17.941 0.604 1.00 88.88 612 ASN A O 1
ATOM 4829 N N . PRO A 1 613 ? -1.288 17.666 0.789 1.00 89.00 613 PRO A N 1
ATOM 4830 C CA . PRO A 1 613 ? -1.332 16.374 1.478 1.00 89.00 613 PRO A CA 1
ATOM 4831 C C . PRO A 1 613 ? -2.266 16.314 2.690 1.00 89.00 613 PRO A C 1
ATOM 4833 O O . PRO A 1 613 ? -2.827 15.258 2.971 1.00 89.00 613 PRO A O 1
ATOM 4836 N N . THR A 1 614 ? -2.440 17.432 3.403 1.00 87.56 614 THR A N 1
ATOM 4837 C CA . THR A 1 614 ? -3.265 17.503 4.618 1.00 87.56 614 THR A CA 1
ATOM 4838 C C . THR A 1 614 ? -4.699 17.963 4.361 1.00 87.56 614 THR A C 1
ATOM 4840 O O . THR A 1 614 ? -5.534 17.880 5.261 1.00 87.56 614 THR A O 1
ATOM 4843 N N . ASN A 1 615 ? -5.025 18.418 3.146 1.00 88.56 615 ASN A N 1
ATOM 4844 C CA . ASN A 1 615 ? -6.395 18.768 2.786 1.00 88.56 615 ASN A CA 1
ATOM 4845 C C . ASN A 1 615 ? -7.167 17.507 2.377 1.00 88.56 615 ASN A C 1
ATOM 4847 O O . ASN A 1 615 ? -7.236 17.147 1.204 1.00 88.56 615 ASN A O 1
ATOM 4851 N N . LEU A 1 616 ? -7.763 16.838 3.362 1.00 86.75 616 LEU A N 1
ATOM 4852 C CA . LEU A 1 616 ? -8.499 15.584 3.186 1.00 86.75 616 LEU A CA 1
ATOM 4853 C C . LEU A 1 616 ? -9.954 15.798 2.723 1.00 86.75 616 LEU A C 1
ATOM 4855 O O . LEU A 1 616 ? -10.860 15.114 3.193 1.00 86.75 616 LEU A O 1
ATOM 4859 N N . SER A 1 617 ? -10.182 16.732 1.795 1.00 84.75 617 SER A N 1
ATOM 4860 C CA . SER A 1 617 ? -11.501 17.033 1.217 1.00 84.75 617 SER A CA 1
ATOM 4861 C C . SER A 1 617 ? -11.573 16.710 -0.285 1.00 84.75 617 SER A C 1
ATOM 4863 O O . SER A 1 617 ? -10.572 16.402 -0.939 1.00 84.75 617 SER A O 1
ATOM 4865 N N . GLY A 1 618 ? -12.781 16.732 -0.856 1.00 89.06 618 GLY A N 1
ATOM 4866 C CA . GLY A 1 618 ? -12.995 16.532 -2.292 1.00 89.06 618 GLY A CA 1
ATOM 4867 C C . GLY A 1 618 ? -12.636 15.125 -2.794 1.00 89.06 618 GLY A C 1
ATOM 4868 O O . GLY A 1 618 ? -12.873 14.119 -2.125 1.00 89.06 618 GLY A O 1
ATOM 4869 N N . ARG A 1 619 ? -12.110 15.028 -4.025 1.00 88.88 619 ARG A N 1
ATOM 4870 C CA . ARG A 1 619 ? -11.747 13.735 -4.647 1.00 88.88 619 ARG A CA 1
ATOM 4871 C C . ARG A 1 619 ? -10.566 13.061 -3.943 1.00 88.88 619 ARG A C 1
ATOM 4873 O O . ARG A 1 619 ? -10.638 11.864 -3.684 1.00 88.88 619 ARG A O 1
ATOM 4880 N N . TYR A 1 620 ? -9.547 13.834 -3.567 1.00 90.69 620 TYR A N 1
ATOM 4881 C CA . TYR A 1 620 ? -8.388 13.329 -2.827 1.00 90.69 620 TYR A CA 1
ATOM 4882 C C . TYR A 1 620 ? -8.747 12.904 -1.397 1.00 90.69 620 TYR A C 1
ATOM 4884 O O . TYR A 1 620 ? -8.321 11.847 -0.947 1.00 90.69 620 TYR A O 1
ATOM 4892 N N . GLY A 1 621 ? -9.610 13.657 -0.706 1.00 90.38 621 GLY A N 1
ATOM 4893 C CA . GLY A 1 621 ? -10.150 13.248 0.593 1.00 90.38 621 GLY A CA 1
ATOM 4894 C C . GLY A 1 621 ? -10.852 11.891 0.544 1.00 90.38 621 GLY A C 1
ATOM 4895 O O . GLY A 1 621 ? -10.579 11.031 1.379 1.00 90.38 621 GLY A O 1
ATOM 4896 N N . ARG A 1 622 ? -11.684 11.665 -0.484 1.00 88.88 622 ARG A N 1
ATOM 4897 C CA . ARG A 1 622 ? -12.338 10.367 -0.724 1.00 88.88 622 ARG A CA 1
ATOM 4898 C C . ARG A 1 622 ? -11.338 9.253 -1.044 1.00 88.88 622 ARG A C 1
ATOM 4900 O O . ARG A 1 622 ? -11.497 8.159 -0.519 1.00 88.88 622 ARG A O 1
ATOM 4907 N N . TYR A 1 623 ? -10.309 9.525 -1.848 1.00 89.44 623 TYR A N 1
ATOM 4908 C CA . TYR A 1 623 ? -9.206 8.585 -2.100 1.00 89.44 623 TYR A CA 1
ATOM 4909 C C . TYR A 1 623 ? -8.515 8.162 -0.796 1.00 89.44 623 TYR A C 1
ATOM 4911 O O . TYR A 1 623 ? -8.441 6.975 -0.491 1.00 89.44 623 TYR A O 1
ATOM 4919 N N . MET A 1 624 ? -8.119 9.126 0.039 1.00 90.44 624 MET A N 1
ATOM 4920 C CA . MET A 1 624 ? -7.484 8.844 1.330 1.00 90.44 624 MET A CA 1
ATOM 4921 C C . MET A 1 624 ? -8.409 8.100 2.298 1.00 90.44 624 MET A C 1
ATOM 4923 O O . MET A 1 624 ? -7.959 7.212 3.018 1.00 90.44 624 MET A O 1
ATOM 4927 N N . GLN A 1 625 ? -9.699 8.445 2.321 1.00 88.19 625 GLN A N 1
ATOM 4928 C CA . GLN A 1 625 ? -10.689 7.745 3.135 1.00 88.19 625 GLN A CA 1
ATOM 4929 C C . GLN A 1 625 ? -10.837 6.284 2.695 1.00 88.19 625 GLN A C 1
ATOM 4931 O O . GLN A 1 625 ? -10.825 5.401 3.547 1.00 88.19 625 GLN A O 1
ATOM 4936 N N . ARG A 1 626 ? -10.922 6.010 1.384 1.00 88.06 626 ARG A N 1
ATOM 4937 C CA . ARG A 1 626 ? -10.984 4.635 0.864 1.00 88.06 626 ARG A CA 1
ATOM 4938 C C . ARG A 1 626 ? -9.764 3.819 1.275 1.00 88.06 626 ARG A C 1
ATOM 4940 O O . ARG A 1 626 ? -9.953 2.703 1.737 1.00 88.06 626 ARG A O 1
ATOM 4947 N N . ARG A 1 627 ? -8.553 4.385 1.182 1.00 88.12 627 ARG A N 1
ATOM 4948 C CA . ARG A 1 627 ? -7.312 3.711 1.613 1.00 88.12 627 ARG A CA 1
ATOM 4949 C C . ARG A 1 627 ? -7.303 3.386 3.108 1.00 88.12 627 ARG A C 1
ATOM 4951 O O . ARG A 1 627 ? -7.004 2.259 3.475 1.00 88.12 627 ARG A O 1
ATOM 4958 N N . ARG A 1 628 ? -7.707 4.330 3.968 1.00 87.50 628 ARG A N 1
ATOM 4959 C CA . ARG A 1 628 ? -7.824 4.072 5.416 1.00 87.50 628 ARG A CA 1
ATOM 4960 C C . ARG A 1 628 ? -8.827 2.963 5.732 1.00 87.50 628 ARG A C 1
ATOM 4962 O O . ARG A 1 628 ? -8.514 2.059 6.497 1.00 87.50 628 ARG A O 1
ATOM 4969 N N . ILE A 1 629 ? -10.018 3.017 5.129 1.00 88.62 629 ILE A N 1
ATOM 4970 C CA . ILE A 1 629 ? -11.044 1.984 5.335 1.00 88.62 629 ILE A CA 1
ATOM 4971 C C . ILE A 1 629 ? -10.554 0.635 4.791 1.00 88.62 629 ILE A C 1
ATOM 4973 O O . ILE A 1 629 ? -10.797 -0.386 5.418 1.00 88.62 629 ILE A O 1
ATOM 4977 N N . ALA A 1 630 ? -9.838 0.623 3.665 1.00 87.00 630 ALA A N 1
ATOM 4978 C CA . ALA A 1 630 ? -9.257 -0.583 3.084 1.00 87.00 630 ALA A CA 1
ATOM 4979 C C . ALA A 1 630 ? -8.277 -1.286 4.038 1.00 87.00 630 ALA A C 1
ATOM 4981 O O . ALA A 1 630 ? -8.352 -2.503 4.189 1.00 87.00 630 ALA A O 1
ATOM 4982 N N . ASP A 1 631 ? -7.388 -0.544 4.701 1.00 87.62 631 ASP A N 1
ATOM 4983 C CA . ASP A 1 631 ? -6.468 -1.126 5.687 1.00 87.62 631 ASP A CA 1
ATOM 4984 C C . ASP A 1 631 ? -7.191 -1.599 6.954 1.00 87.62 631 ASP A C 1
ATOM 4986 O O . ASP A 1 631 ? -6.861 -2.660 7.489 1.00 87.62 631 ASP A O 1
ATOM 4990 N N . LEU A 1 632 ? -8.209 -0.858 7.403 1.00 89.75 632 LEU A N 1
ATOM 4991 C CA . LEU A 1 632 ? -9.049 -1.259 8.533 1.00 89.75 632 LEU A CA 1
ATOM 4992 C C . LEU A 1 632 ? -9.833 -2.551 8.234 1.00 89.75 632 LEU A C 1
ATOM 4994 O O . LEU A 1 632 ? -9.860 -3.473 9.040 1.00 89.75 632 LEU A O 1
ATOM 4998 N N . GLU A 1 633 ? -10.432 -2.663 7.053 1.00 89.62 633 GLU A N 1
ATOM 4999 C CA . GLU A 1 633 ? -11.145 -3.869 6.621 1.00 89.62 633 GLU A CA 1
ATOM 5000 C C . GLU A 1 633 ? -10.199 -5.077 6.518 1.00 89.62 633 GLU A C 1
ATOM 5002 O O . GLU A 1 633 ? -10.525 -6.181 6.961 1.00 89.62 633 GLU A O 1
ATOM 5007 N N . GLN A 1 634 ? -8.989 -4.862 5.991 1.00 87.38 634 GLN A N 1
ATOM 5008 C CA . GLN A 1 634 ? -7.973 -5.907 5.887 1.00 87.38 634 GLN A CA 1
ATOM 5009 C C . GLN A 1 634 ? -7.521 -6.413 7.262 1.00 87.38 634 GLN A C 1
ATOM 5011 O O . GLN A 1 634 ? -7.358 -7.630 7.415 1.00 87.38 634 GLN A O 1
ATOM 5016 N N . VAL A 1 635 ? -7.367 -5.524 8.255 1.00 90.56 635 VAL A N 1
ATOM 5017 C CA . VAL A 1 635 ? -6.998 -5.928 9.619 1.00 90.56 635 VAL A CA 1
ATOM 5018 C C . VAL A 1 635 ? -8.136 -6.676 10.321 1.00 90.56 635 VAL A C 1
ATOM 5020 O O . VAL A 1 635 ? -7.910 -7.763 10.852 1.00 90.56 635 VAL A O 1
ATOM 5023 N N . ILE A 1 636 ? -9.376 -6.183 10.199 1.00 92.81 636 ILE A N 1
ATOM 5024 C CA . ILE A 1 636 ? -10.575 -6.826 10.761 1.00 92.81 636 ILE A CA 1
ATOM 5025 C C . ILE A 1 636 ? -10.762 -8.240 10.195 1.00 92.81 636 ILE A C 1
ATOM 5027 O O . ILE A 1 636 ? -11.180 -9.159 10.896 1.00 92.81 636 ILE A O 1
ATOM 5031 N N . GLY A 1 637 ? -10.404 -8.448 8.926 1.00 90.88 637 GLY A N 1
ATOM 5032 C CA . GLY A 1 637 ? -10.478 -9.751 8.277 1.00 90.88 637 GLY A CA 1
ATOM 5033 C C . GLY A 1 637 ? -9.405 -10.763 8.703 1.00 90.88 637 GLY A C 1
ATOM 5034 O O . GLY A 1 637 ? -9.510 -11.925 8.306 1.00 90.88 637 GLY A O 1
ATOM 5035 N N . ARG A 1 638 ? -8.365 -10.384 9.466 1.00 90.81 638 ARG A N 1
ATOM 5036 C CA . ARG A 1 638 ? -7.251 -11.288 9.836 1.00 90.81 638 ARG A CA 1
ATOM 5037 C C . ARG A 1 638 ? -7.666 -12.539 10.625 1.00 90.81 638 ARG A C 1
ATOM 5039 O O . ARG A 1 638 ? -7.223 -13.615 10.214 1.00 90.81 638 ARG A O 1
ATOM 5046 N N . PRO A 1 639 ? -8.506 -12.457 11.677 1.00 92.81 639 PRO A N 1
ATOM 5047 C CA . PRO A 1 639 ? -8.958 -13.633 12.429 1.00 92.81 639 PRO A CA 1
ATOM 5048 C C . PRO A 1 639 ? -9.985 -14.506 11.680 1.00 92.81 639 PRO A C 1
ATOM 5050 O O . PRO A 1 639 ? -10.337 -15.581 12.161 1.00 92.81 639 PRO A O 1
ATOM 5053 N N . ARG A 1 640 ? -10.441 -14.078 10.485 1.00 90.25 640 ARG A N 1
ATOM 5054 C CA . ARG A 1 640 ? -11.385 -14.793 9.597 1.00 90.25 640 ARG A CA 1
ATOM 5055 C C . ARG A 1 640 ? -12.700 -15.194 10.283 1.00 90.25 640 ARG A C 1
ATOM 5057 O O . ARG A 1 640 ? -13.126 -16.337 10.143 1.00 90.25 640 ARG A O 1
ATOM 5064 N N . ALA A 1 641 ? -13.366 -14.254 10.957 1.00 92.25 641 ALA A N 1
ATOM 5065 C CA . ALA A 1 641 ? -14.626 -14.494 11.680 1.00 92.25 641 ALA A CA 1
ATOM 5066 C C . ALA A 1 641 ? -15.669 -15.294 10.884 1.00 92.25 641 ALA A C 1
ATOM 5068 O O . ALA A 1 641 ? -16.217 -16.267 11.388 1.00 92.25 641 ALA A O 1
ATOM 5069 N N . THR A 1 642 ? -15.835 -14.996 9.593 1.00 88.81 642 THR A N 1
ATOM 5070 C CA . THR A 1 642 ? -16.802 -15.686 8.717 1.00 88.81 642 THR A CA 1
ATOM 5071 C C . THR A 1 642 ? -16.484 -17.164 8.466 1.00 88.81 642 THR A C 1
ATOM 5073 O O . THR A 1 642 ? -17.293 -17.881 7.890 1.00 88.81 642 THR A O 1
ATOM 5076 N N . ASN A 1 643 ? -15.275 -17.619 8.802 1.00 89.00 643 ASN A N 1
ATOM 5077 C CA . ASN A 1 643 ? -14.864 -19.019 8.684 1.00 89.00 643 ASN A CA 1
ATOM 5078 C C . ASN A 1 643 ? -15.006 -19.772 10.012 1.00 89.00 643 ASN A C 1
ATOM 5080 O O . ASN A 1 643 ? -14.735 -20.969 10.043 1.00 89.00 643 ASN A O 1
ATOM 5084 N N . ARG A 1 644 ? -15.383 -19.071 11.086 1.00 91.25 644 ARG A N 1
ATOM 5085 C CA . ARG A 1 644 ? -15.478 -19.567 12.461 1.00 91.25 644 ARG A CA 1
ATOM 5086 C C . ARG A 1 644 ? -16.811 -19.109 13.075 1.00 91.25 644 ARG A C 1
ATOM 5088 O O . ARG A 1 644 ? -16.788 -18.401 14.074 1.00 91.25 644 ARG A O 1
ATOM 5095 N N . PRO A 1 645 ? -17.963 -19.438 12.458 1.00 90.25 645 PRO A N 1
ATOM 5096 C CA . PRO A 1 645 ? -19.266 -18.910 12.880 1.00 90.25 645 PRO A CA 1
ATOM 5097 C C . PRO A 1 645 ? -19.630 -19.283 14.325 1.00 90.25 645 PRO A C 1
ATOM 5099 O O . PRO A 1 645 ? -20.387 -18.560 14.958 1.00 90.25 645 PRO A O 1
ATOM 5102 N N . ASP A 1 646 ? -19.058 -20.370 14.849 1.00 92.69 646 ASP A N 1
ATOM 5103 C CA . ASP A 1 646 ? -19.284 -20.849 16.217 1.00 92.69 646 ASP A CA 1
ATOM 5104 C C . ASP A 1 646 ? -18.365 -20.184 17.264 1.00 92.69 646 ASP A C 1
ATOM 5106 O O . ASP A 1 646 ? -18.446 -20.500 18.450 1.00 92.69 646 ASP A O 1
ATOM 5110 N N . GLU A 1 647 ? -17.461 -19.293 16.843 1.00 94.94 647 GLU A N 1
ATOM 5111 C CA . GLU A 1 647 ? -16.517 -18.606 17.725 1.00 94.94 647 GLU A CA 1
ATOM 5112 C C . GLU A 1 647 ? -16.787 -17.102 17.750 1.00 94.94 647 GLU A C 1
ATOM 5114 O O . GLU A 1 647 ? -16.857 -16.454 16.703 1.00 94.94 647 GLU A O 1
ATOM 5119 N N . GLU A 1 648 ? -16.857 -16.538 18.955 1.00 95.81 648 GLU A N 1
ATOM 5120 C CA . GLU A 1 648 ? -16.966 -15.096 19.162 1.00 95.81 648 GLU A CA 1
ATOM 5121 C C . GLU A 1 648 ? -15.598 -14.433 18.998 1.00 95.81 648 GLU A C 1
ATOM 5123 O O . GLU A 1 648 ? -14.642 -14.736 19.718 1.00 95.81 648 GLU A O 1
ATOM 5128 N N . ILE A 1 649 ? -15.496 -13.500 18.051 1.00 97.56 649 ILE A N 1
ATOM 5129 C CA . ILE A 1 649 ? -14.249 -12.794 17.753 1.00 97.56 649 ILE A CA 1
ATOM 5130 C C . ILE A 1 649 ? -14.364 -11.340 18.188 1.00 97.56 649 ILE A C 1
ATOM 5132 O O . ILE A 1 649 ? -15.243 -10.620 17.728 1.00 97.56 649 ILE A O 1
ATOM 5136 N N . THR A 1 650 ? -13.441 -10.873 19.031 1.00 98.25 650 THR A N 1
ATOM 5137 C CA . THR A 1 650 ? -13.420 -9.483 19.515 1.00 98.25 650 THR A CA 1
ATOM 5138 C C . THR A 1 650 ? -12.188 -8.727 19.026 1.00 98.25 650 THR A C 1
ATOM 5140 O O . THR A 1 650 ? -11.057 -9.160 19.230 1.00 98.25 650 THR A O 1
ATOM 5143 N N . ILE A 1 651 ? -12.382 -7.546 18.441 1.00 98.00 651 ILE A N 1
ATOM 5144 C CA . ILE A 1 651 ? -11.299 -6.672 17.974 1.00 98.00 651 ILE A CA 1
ATOM 5145 C C . ILE A 1 651 ? -11.375 -5.328 18.698 1.00 98.00 651 ILE A C 1
ATOM 5147 O O . ILE A 1 651 ? -12.359 -4.597 18.585 1.00 98.00 651 ILE A O 1
ATOM 5151 N N . TYR A 1 652 ? -10.312 -4.985 19.424 1.00 97.88 652 TYR A N 1
ATOM 5152 C CA . TYR A 1 652 ? -10.143 -3.691 20.078 1.00 97.88 652 TYR A CA 1
ATOM 5153 C C . TYR A 1 652 ? -9.387 -2.730 19.161 1.00 97.88 652 TYR A C 1
ATOM 5155 O O . TYR A 1 652 ? -8.240 -2.983 18.795 1.00 97.88 652 TYR A O 1
ATOM 5163 N N . LEU A 1 653 ? -10.014 -1.594 18.851 1.00 96.12 653 LEU A N 1
ATOM 5164 C CA . LEU A 1 653 ? -9.521 -0.582 17.915 1.00 96.12 653 LEU A CA 1
ATOM 5165 C C . LEU A 1 653 ? -9.289 0.762 18.634 1.00 96.12 653 LEU A C 1
ATOM 5167 O O . LEU A 1 653 ? -10.107 1.680 18.514 1.00 96.12 653 LEU A O 1
ATOM 5171 N N . PRO A 1 654 ? -8.198 0.929 19.403 1.00 94.19 654 PRO A N 1
ATOM 5172 C CA . PRO A 1 654 ? -7.844 2.213 20.006 1.00 94.19 654 PRO A CA 1
ATOM 5173 C C . PRO A 1 654 ? -7.200 3.176 19.005 1.00 94.19 654 PRO A C 1
ATOM 5175 O O . PRO A 1 654 ? -6.111 2.929 18.494 1.00 94.19 654 PRO A O 1
ATOM 5178 N N . GLY A 1 655 ? -7.837 4.321 18.752 1.00 90.31 655 GLY A N 1
ATOM 5179 C CA . GLY A 1 655 ? -7.352 5.298 17.773 1.00 90.31 655 GLY A CA 1
ATOM 5180 C C . GLY A 1 655 ? -8.281 6.499 17.608 1.00 90.31 655 GLY A C 1
ATOM 5181 O O . GLY A 1 655 ? -9.274 6.625 18.320 1.00 90.31 655 GLY A O 1
ATOM 5182 N N . LYS A 1 656 ? -7.970 7.398 16.664 1.00 87.25 656 LYS A N 1
ATOM 5183 C CA . LYS A 1 656 ? -8.807 8.574 16.348 1.00 87.25 656 LYS A CA 1
ATOM 5184 C C . LYS A 1 656 ? -9.812 8.278 15.230 1.00 87.25 656 LYS A C 1
ATOM 5186 O O . LYS A 1 656 ? -9.828 8.953 14.201 1.00 87.25 656 LYS A O 1
ATOM 5191 N N . TRP A 1 657 ? -10.648 7.266 15.437 1.00 86.69 657 TRP A N 1
ATOM 5192 C CA . TRP A 1 657 ? -11.632 6.822 14.447 1.00 86.69 657 TRP A CA 1
ATOM 5193 C C . TRP A 1 657 ? -12.770 7.825 14.276 1.00 86.69 657 TRP A C 1
ATOM 5195 O O . TRP A 1 657 ? -13.334 8.315 15.256 1.00 86.69 657 TRP A O 1
ATOM 5205 N N . LYS A 1 658 ? -13.126 8.124 13.024 1.00 85.62 658 LYS A N 1
ATOM 5206 C CA . LYS A 1 658 ? -14.234 9.031 12.698 1.00 85.62 658 LYS A CA 1
ATOM 5207 C C . LYS A 1 658 ? -15.536 8.261 12.505 1.00 85.62 658 LYS A C 1
ATOM 5209 O O . LYS A 1 658 ? -15.537 7.157 11.970 1.00 85.62 658 LYS A O 1
ATOM 5214 N N . GLU A 1 659 ? -16.663 8.909 12.792 1.00 86.44 659 GLU A N 1
ATOM 5215 C CA . GLU A 1 659 ? -18.007 8.342 12.573 1.00 86.44 659 GLU A CA 1
ATOM 5216 C C . GLU A 1 659 ? -18.232 7.831 11.150 1.00 86.44 659 GLU A C 1
ATOM 5218 O O . GLU A 1 659 ? -18.787 6.753 10.946 1.00 86.44 659 GLU A O 1
ATOM 5223 N N . ALA A 1 660 ? -17.747 8.573 10.153 1.00 84.38 660 ALA A N 1
ATOM 5224 C CA . ALA A 1 660 ? -17.860 8.175 8.755 1.00 84.38 660 ALA A CA 1
ATOM 5225 C C . ALA A 1 660 ? -17.056 6.902 8.425 1.00 84.38 660 ALA A C 1
ATOM 5227 O O . ALA A 1 660 ? -17.413 6.185 7.496 1.00 84.38 660 ALA A O 1
ATOM 5228 N N . GLU A 1 661 ? -15.969 6.621 9.151 1.00 86.56 661 GLU A N 1
ATOM 5229 C CA . GLU A 1 661 ? -15.159 5.408 8.972 1.00 86.56 661 GLU A CA 1
ATOM 5230 C C . GLU A 1 661 ? -15.839 4.211 9.646 1.00 86.56 661 GLU A C 1
ATOM 5232 O O . GLU A 1 661 ? -15.992 3.170 9.012 1.00 86.56 661 GLU A O 1
ATOM 5237 N N . ILE A 1 662 ? -16.345 4.392 10.872 1.00 90.50 662 ILE A N 1
ATOM 5238 C CA . ILE A 1 662 ? -17.118 3.371 11.601 1.00 90.50 662 ILE A CA 1
ATOM 5239 C C . ILE A 1 662 ? -18.373 2.982 10.807 1.00 90.50 662 ILE A C 1
ATOM 5241 O O . ILE A 1 662 ? -18.621 1.802 10.572 1.00 90.50 662 ILE A O 1
ATOM 5245 N N . SER A 1 663 ? -19.119 3.974 10.315 1.00 89.69 663 SER A N 1
ATOM 5246 C CA . SER A 1 663 ? -20.325 3.753 9.504 1.00 89.69 663 SER A CA 1
ATOM 5247 C C . SER A 1 663 ? -20.010 3.027 8.194 1.00 89.69 663 SER A C 1
ATOM 5249 O O . SER A 1 663 ? -20.767 2.161 7.760 1.00 89.69 663 SER A O 1
ATOM 5251 N N . ALA A 1 664 ? -18.876 3.348 7.562 1.00 87.50 664 ALA A N 1
ATOM 5252 C CA . ALA A 1 664 ? -18.458 2.668 6.342 1.00 87.50 664 ALA A CA 1
ATOM 5253 C C . ALA A 1 664 ? -18.107 1.195 6.596 1.00 87.50 664 ALA A C 1
ATOM 5255 O O . ALA A 1 664 ? -18.472 0.350 5.782 1.00 87.50 664 ALA A O 1
ATOM 5256 N N . ILE A 1 665 ? -17.455 0.871 7.717 1.00 89.88 665 ILE A N 1
ATOM 5257 C CA . ILE A 1 665 ? -17.201 -0.521 8.114 1.00 89.88 665 ILE A CA 1
ATOM 5258 C C . ILE A 1 665 ? -18.510 -1.258 8.402 1.00 89.88 665 ILE A C 1
ATOM 5260 O O . ILE A 1 665 ? -18.716 -2.336 7.852 1.00 89.88 665 ILE A O 1
ATOM 5264 N N . ALA A 1 666 ? -19.424 -0.652 9.166 1.00 89.00 666 ALA A N 1
ATOM 5265 C CA . ALA A 1 666 ? -20.739 -1.231 9.452 1.00 89.00 666 ALA A CA 1
ATOM 5266 C C . ALA A 1 666 ? -21.498 -1.593 8.164 1.00 89.00 666 ALA A C 1
ATOM 5268 O O . ALA A 1 666 ? -22.064 -2.674 8.050 1.00 89.00 666 ALA A O 1
ATOM 5269 N N . SER A 1 667 ? -21.445 -0.720 7.151 1.00 85.38 667 SER A N 1
ATOM 5270 C CA . SER A 1 667 ? -22.100 -0.965 5.859 1.00 85.38 667 SER A CA 1
ATOM 5271 C C . SER A 1 667 ? -21.488 -2.108 5.037 1.00 85.38 667 SER A C 1
ATOM 5273 O O . SER A 1 667 ? -22.142 -2.617 4.132 1.00 85.38 667 SER A O 1
ATOM 5275 N N . ARG A 1 668 ? -20.235 -2.496 5.314 1.00 84.12 668 ARG A N 1
ATOM 5276 C CA . ARG A 1 668 ? -19.510 -3.550 4.583 1.00 84.12 668 ARG A CA 1
ATOM 5277 C C . ARG A 1 668 ? -19.551 -4.908 5.273 1.00 84.12 668 ARG A C 1
ATOM 5279 O O . ARG A 1 668 ? -19.254 -5.904 4.623 1.00 84.12 668 ARG A O 1
ATOM 5286 N N . LEU A 1 669 ? -19.890 -4.947 6.560 1.00 88.19 669 LEU A N 1
ATOM 5287 C CA . LEU A 1 669 ? -19.887 -6.153 7.385 1.00 88.19 669 LEU A CA 1
ATOM 5288 C C . LEU A 1 669 ? -21.299 -6.384 7.955 1.00 88.19 669 LEU A C 1
ATOM 5290 O O . LEU A 1 669 ? -21.573 -5.975 9.082 1.00 88.19 669 LEU A O 1
ATOM 5294 N N . PRO A 1 670 ? -22.228 -6.987 7.191 1.00 87.56 670 PRO A N 1
ATOM 5295 C CA . PRO A 1 670 ? -23.595 -7.208 7.658 1.00 87.56 670 PRO A CA 1
ATOM 5296 C C . PRO A 1 670 ? -23.635 -8.036 8.950 1.00 87.56 670 PRO A C 1
ATOM 5298 O O . PRO A 1 670 ? -22.965 -9.059 9.054 1.00 87.56 670 PRO A O 1
ATOM 5301 N N . GLY A 1 671 ? -24.419 -7.596 9.936 1.00 90.25 671 GLY A N 1
ATOM 5302 C CA . GLY A 1 671 ? -24.580 -8.296 11.217 1.00 90.25 671 GLY A CA 1
ATOM 5303 C C . GLY A 1 671 ? -23.488 -8.032 12.261 1.00 90.25 671 GLY A C 1
ATOM 5304 O O . GLY A 1 671 ? -23.638 -8.483 13.388 1.00 90.25 671 GLY A O 1
ATOM 5305 N N . VAL A 1 672 ? -22.428 -7.281 11.936 1.00 95.12 672 VAL A N 1
ATOM 5306 C CA . VAL A 1 672 ? -21.337 -6.994 12.884 1.00 95.12 672 VAL A CA 1
ATOM 5307 C C . VAL A 1 672 ? -21.815 -6.244 14.134 1.00 95.12 672 VAL A C 1
ATOM 5309 O O . VAL A 1 672 ? -22.562 -5.266 14.043 1.00 95.12 672 VAL A O 1
ATOM 5312 N N . ASN A 1 673 ? -21.313 -6.638 15.305 1.00 96.50 673 ASN A N 1
ATOM 5313 C CA . ASN A 1 673 ? -21.547 -5.921 16.556 1.00 96.50 673 ASN A CA 1
ATOM 5314 C C . ASN A 1 673 ? -20.516 -4.798 16.703 1.00 96.50 673 ASN A C 1
ATOM 5316 O O . ASN A 1 673 ? -19.326 -5.055 16.875 1.00 96.50 673 ASN A O 1
ATOM 5320 N N . ILE A 1 674 ? -20.952 -3.539 16.632 1.00 96.00 674 ILE A N 1
ATOM 5321 C CA . ILE A 1 674 ? -20.074 -2.373 16.803 1.00 96.00 674 ILE A CA 1
ATOM 5322 C C . ILE A 1 674 ? -20.400 -1.667 18.112 1.00 96.00 674 ILE A C 1
ATOM 5324 O O . ILE A 1 674 ? -21.509 -1.177 18.313 1.00 96.00 674 ILE A O 1
ATOM 5328 N N . GLU A 1 675 ? -19.388 -1.539 18.961 1.00 94.25 675 GLU A N 1
ATOM 5329 C CA . GLU A 1 675 ? -19.461 -0.846 20.240 1.00 94.25 675 GLU A CA 1
ATOM 5330 C C . GLU A 1 675 ? -18.427 0.288 20.280 1.00 94.25 675 GLU A C 1
ATOM 5332 O O . GLU A 1 675 ? -17.257 0.104 19.933 1.00 94.25 675 GLU A O 1
ATOM 5337 N N . LYS A 1 676 ? -18.839 1.475 20.736 1.00 92.12 676 LYS A N 1
ATOM 5338 C CA . LYS A 1 676 ? -17.907 2.550 21.100 1.00 92.12 676 LYS A CA 1
ATOM 5339 C C . LYS A 1 676 ? -17.661 2.479 22.595 1.00 92.12 676 LYS A C 1
ATOM 5341 O O . LYS A 1 676 ? -18.561 2.748 23.384 1.00 92.12 676 LYS A O 1
ATOM 5346 N N . VAL A 1 677 ? -16.438 2.136 22.970 1.00 89.38 677 VAL A N 1
ATOM 5347 C CA . VAL A 1 677 ? -16.047 1.919 24.362 1.00 89.38 677 VAL A CA 1
ATOM 5348 C C . VAL A 1 677 ? -15.175 3.080 24.805 1.00 89.38 677 VAL A C 1
ATOM 5350 O O . VAL A 1 677 ? -14.150 3.358 24.183 1.00 89.38 677 VAL A O 1
ATOM 5353 N N . ALA A 1 678 ? -15.545 3.758 25.890 1.00 85.88 678 ALA A N 1
ATOM 5354 C CA . ALA A 1 678 ? -14.669 4.771 26.462 1.00 85.88 678 ALA A CA 1
ATOM 5355 C C . ALA A 1 678 ? -13.412 4.104 27.033 1.00 85.88 678 ALA A C 1
ATOM 5357 O O . ALA A 1 678 ? -13.489 3.124 27.781 1.00 85.88 678 ALA A O 1
ATOM 5358 N N . THR A 1 679 ? -12.238 4.662 26.735 1.00 89.62 679 THR A N 1
ATOM 5359 C CA . THR A 1 679 ? -10.963 4.095 27.190 1.00 89.62 679 THR A CA 1
ATOM 5360 C C . THR A 1 679 ? -10.916 3.976 28.712 1.00 89.62 679 THR A C 1
ATOM 5362 O O . THR A 1 679 ? -10.376 3.001 29.224 1.00 89.62 679 THR A O 1
ATOM 5365 N N . TYR A 1 680 ? -11.485 4.943 29.440 1.00 87.31 680 TYR A N 1
ATOM 5366 C CA . TYR A 1 680 ? -11.516 4.930 30.906 1.00 87.31 680 TYR A CA 1
ATOM 5367 C C . TYR A 1 680 ? -12.299 3.739 31.464 1.00 87.31 680 TYR A C 1
ATOM 5369 O O . TYR A 1 680 ? -11.825 3.098 32.400 1.00 87.31 680 TYR A O 1
ATOM 5377 N N . ASP A 1 681 ? -13.442 3.425 30.851 1.00 85.12 681 ASP A N 1
ATOM 5378 C CA . ASP A 1 681 ? -14.350 2.374 31.310 1.00 85.12 681 ASP A CA 1
ATOM 5379 C C . ASP A 1 681 ? -13.750 0.977 31.047 1.00 85.12 681 ASP A C 1
ATOM 5381 O O . ASP A 1 681 ? -13.902 0.071 31.862 1.00 85.12 681 ASP A O 1
ATOM 5385 N N . LEU A 1 682 ? -12.970 0.813 29.967 1.00 89.88 682 LEU A N 1
ATOM 5386 C CA . LEU A 1 682 ? -12.200 -0.415 29.731 1.00 89.88 682 LEU A CA 1
ATOM 5387 C C . LEU A 1 682 ? -10.923 -0.488 30.583 1.00 89.88 682 LEU A C 1
ATOM 5389 O O . LEU A 1 682 ? -10.601 -1.536 31.137 1.00 89.88 682 LEU A O 1
ATOM 5393 N N . CYS A 1 683 ? -10.145 0.598 30.628 1.00 91.69 683 CYS A N 1
ATOM 5394 C CA . CYS A 1 683 ? -8.861 0.682 31.317 1.00 91.69 683 CYS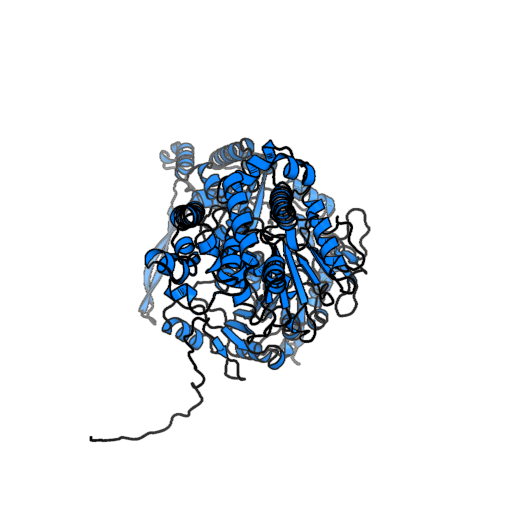 A CA 1
ATOM 5395 C C . CYS A 1 683 ? -8.553 2.122 31.765 1.00 91.69 683 CYS A C 1
ATOM 5397 O O . CYS A 1 683 ? -7.948 2.914 31.035 1.00 91.69 683 CYS A O 1
ATOM 5399 N N . GLN A 1 684 ? -8.852 2.430 33.029 1.00 88.19 684 GLN A N 1
ATOM 5400 C CA . GLN A 1 684 ? -8.587 3.736 33.647 1.00 88.19 684 GLN A CA 1
ATOM 5401 C C . GLN A 1 684 ? -7.159 4.250 33.392 1.00 88.19 684 GLN A C 1
ATOM 5403 O O . GLN A 1 684 ? -6.969 5.409 33.027 1.00 88.19 684 GLN A O 1
ATOM 5408 N N . LYS A 1 685 ? -6.142 3.388 33.538 1.00 89.25 685 LYS A N 1
ATOM 5409 C CA . LYS A 1 685 ? -4.728 3.763 33.343 1.00 89.25 685 LYS A CA 1
ATOM 5410 C C . LYS A 1 685 ? -4.384 4.098 31.889 1.00 89.25 685 LYS A C 1
ATOM 5412 O O . LYS A 1 685 ? -3.443 4.853 31.655 1.00 89.25 685 LYS A O 1
ATOM 5417 N N . ALA A 1 686 ? -5.132 3.557 30.931 1.00 90.06 686 ALA A N 1
ATOM 5418 C CA . ALA A 1 686 ? -4.941 3.835 29.516 1.00 90.06 686 ALA A CA 1
ATOM 5419 C C . ALA A 1 686 ? -5.639 5.128 29.063 1.00 90.06 686 ALA A C 1
ATOM 5421 O O . ALA A 1 686 ? -5.258 5.692 28.039 1.00 90.06 686 ALA A O 1
ATOM 5422 N N . ALA A 1 687 ? -6.623 5.641 29.806 1.00 87.69 687 ALA A N 1
ATOM 5423 C CA . ALA A 1 687 ? -7.321 6.884 29.465 1.00 87.69 687 ALA A CA 1
ATOM 5424 C C . ALA A 1 687 ? -6.415 8.118 29.570 1.00 87.69 687 ALA A C 1
ATOM 5426 O O . ALA A 1 687 ? -5.408 8.097 30.279 1.00 87.69 687 ALA A O 1
ATOM 5427 N N . GLN A 1 688 ? -6.778 9.212 28.894 1.00 83.56 688 GLN A N 1
ATOM 5428 C CA . GLN A 1 688 ? -6.020 10.467 28.956 1.00 83.56 688 GLN A CA 1
ATOM 5429 C C . GLN A 1 688 ? -6.003 11.041 30.384 1.00 83.56 688 GLN A C 1
ATOM 5431 O O . GLN A 1 688 ? -7.035 11.036 31.046 1.00 83.56 688 GLN A O 1
ATOM 5436 N N . LYS A 1 689 ? -4.882 11.602 30.873 1.00 80.12 689 LYS A N 1
ATOM 5437 C CA . LYS A 1 689 ? -4.793 12.201 32.235 1.00 80.12 689 LYS A CA 1
ATOM 5438 C C . LYS A 1 689 ? -5.929 13.197 32.535 1.00 80.12 689 LYS A C 1
ATOM 5440 O O . LYS A 1 689 ? -6.458 13.219 33.647 1.00 80.12 689 LYS A O 1
ATOM 5445 N N . GLY A 1 690 ? -6.309 14.011 31.544 1.00 78.50 690 GLY A N 1
ATOM 5446 C CA . GLY A 1 690 ? -7.440 14.940 31.644 1.00 78.50 690 GLY A CA 1
ATOM 5447 C C . GLY A 1 690 ? -8.770 14.217 31.863 1.00 78.50 690 GLY A C 1
ATOM 5448 O O . GLY A 1 690 ? -9.469 14.519 32.826 1.00 78.50 690 GLY A O 1
ATOM 5449 N N . GLN A 1 691 ? -9.052 13.204 31.042 1.00 79.44 691 GLN A N 1
ATOM 5450 C CA . GLN A 1 691 ? -10.233 12.348 31.162 1.00 79.44 691 GLN A CA 1
ATOM 5451 C C . GLN A 1 691 ? -10.258 11.586 32.494 1.00 79.44 691 GLN A C 1
ATOM 5453 O O . GLN A 1 691 ? -11.290 11.556 33.154 1.00 79.44 691 GLN A O 1
ATOM 5458 N N . GLN A 1 692 ? -9.120 11.033 32.932 1.00 84.06 692 GLN A N 1
ATOM 5459 C CA . GLN A 1 692 ? -9.008 10.363 34.230 1.00 84.06 692 GLN A CA 1
ATOM 5460 C C . GLN A 1 692 ? -9.377 11.306 35.377 1.00 84.06 692 GLN A C 1
ATOM 5462 O O . GLN A 1 692 ? -10.121 10.933 36.278 1.00 84.06 692 GLN A O 1
ATOM 5467 N N . SER A 1 693 ? -8.876 12.544 35.325 1.00 83.69 693 SER A N 1
ATOM 5468 C CA . SER A 1 693 ? -9.165 13.563 36.335 1.00 83.69 693 SER A CA 1
ATOM 5469 C C . SER A 1 693 ? -10.643 13.959 36.327 1.00 83.69 693 SER A C 1
ATOM 5471 O O . SER A 1 693 ? -11.247 14.055 37.389 1.00 83.69 693 SER A O 1
ATOM 5473 N N . GLN A 1 694 ? -11.228 14.166 35.142 1.00 81.75 694 GLN A N 1
ATOM 5474 C CA . GLN A 1 694 ? -12.648 14.496 34.975 1.00 81.75 694 GLN A CA 1
ATOM 5475 C C . GLN A 1 694 ? -13.556 13.393 35.529 1.00 81.75 694 GLN A C 1
ATOM 5477 O O . GLN A 1 694 ? -14.395 13.674 36.383 1.00 81.75 694 GLN A O 1
ATOM 5482 N N . ARG A 1 695 ? -13.345 12.140 35.101 1.00 80.38 695 ARG A N 1
ATOM 5483 C CA . ARG A 1 695 ? -14.109 10.972 35.563 1.00 80.38 695 ARG A CA 1
ATOM 5484 C C . ARG A 1 695 ? -13.985 10.786 37.073 1.00 80.38 695 ARG A C 1
ATOM 5486 O O . ARG A 1 695 ? -14.999 10.760 37.758 1.00 80.38 695 ARG A O 1
ATOM 5493 N N . LYS A 1 696 ? -12.763 10.810 37.614 1.00 83.44 696 LYS A N 1
ATOM 5494 C CA . LYS A 1 696 ? -12.523 10.655 39.056 1.00 83.44 696 LYS A CA 1
ATOM 5495 C C . LYS A 1 696 ? -13.158 11.774 39.890 1.00 83.44 696 LYS A C 1
ATOM 5497 O O . LYS A 1 696 ? -13.610 11.512 41.002 1.00 83.44 696 LYS A O 1
ATOM 5502 N N . ILE A 1 697 ? -13.218 13.011 39.380 1.00 83.94 697 ILE A N 1
ATOM 5503 C CA . ILE A 1 697 ? -13.948 14.113 40.032 1.00 83.94 697 ILE A CA 1
ATOM 5504 C C . ILE A 1 697 ? -15.448 13.810 40.081 1.00 83.94 697 ILE A C 1
ATOM 5506 O O . ILE A 1 697 ? -16.028 13.952 41.153 1.00 83.94 697 ILE A O 1
ATOM 5510 N N . ILE A 1 698 ? -16.061 13.391 38.970 1.00 80.56 698 ILE A N 1
ATOM 5511 C CA . ILE A 1 698 ? -17.503 13.089 38.904 1.00 80.56 698 ILE A CA 1
ATOM 5512 C C . ILE A 1 698 ? -17.863 11.883 39.771 1.00 80.56 698 ILE A C 1
ATOM 5514 O O . ILE A 1 698 ? -18.817 11.962 40.541 1.00 80.56 698 ILE A O 1
ATOM 5518 N N . GLU A 1 699 ? -17.070 10.815 39.716 1.00 83.06 699 GLU A N 1
ATOM 5519 C CA . GLU A 1 699 ? -17.231 9.639 40.576 1.00 83.06 699 GLU A CA 1
ATOM 5520 C C . GLU A 1 699 ? -17.152 10.040 42.050 1.00 83.06 699 GLU A C 1
ATOM 5522 O O . GLU A 1 699 ? -18.053 9.732 42.818 1.00 83.06 699 GLU A O 1
ATOM 5527 N N . THR A 1 700 ? -16.135 10.820 42.437 1.00 86.69 700 THR A N 1
ATOM 5528 C CA . THR A 1 700 ? -15.999 11.323 43.816 1.00 86.69 700 THR A CA 1
ATOM 5529 C C . THR A 1 700 ? -17.180 12.209 44.213 1.00 86.69 700 THR A C 1
ATOM 5531 O O . THR A 1 700 ? -17.648 12.151 45.347 1.00 86.69 700 THR A O 1
ATOM 5534 N N . PHE A 1 701 ? -17.668 13.047 43.298 1.00 84.19 701 PHE A N 1
ATOM 5535 C CA . PHE A 1 701 ? -18.850 13.876 43.514 1.00 84.19 701 PHE A CA 1
ATOM 5536 C C . PHE A 1 701 ? -20.068 13.024 43.856 1.00 84.19 701 PHE A C 1
ATOM 5538 O O . PHE A 1 701 ? -20.734 13.284 44.856 1.00 84.19 701 PHE A O 1
ATOM 5545 N N . TRP A 1 702 ? -20.331 12.011 43.033 1.00 82.69 702 TRP A N 1
ATOM 5546 C CA . TRP A 1 702 ? -21.448 11.097 43.205 1.00 82.69 702 TRP A CA 1
ATOM 5547 C C . TRP A 1 702 ? -21.333 10.291 44.499 1.00 82.69 702 TRP A C 1
ATOM 5549 O O . TRP A 1 702 ? -22.275 10.227 45.285 1.00 82.69 702 TRP A O 1
ATOM 5559 N N . ASP A 1 703 ? -20.150 9.750 44.771 1.00 85.00 703 ASP A N 1
ATOM 5560 C CA . ASP A 1 703 ? -19.867 8.931 45.950 1.00 85.00 703 ASP A CA 1
ATOM 5561 C C . ASP A 1 703 ? -20.023 9.749 47.251 1.00 85.00 703 ASP A C 1
ATOM 5563 O O . ASP A 1 703 ? -20.545 9.262 48.251 1.00 85.00 703 ASP A O 1
ATOM 5567 N N . LEU A 1 704 ? -19.659 11.039 47.239 1.00 88.06 704 LEU A N 1
ATOM 5568 C CA . LEU A 1 704 ? -19.900 11.942 48.370 1.00 88.06 704 LEU A CA 1
ATOM 5569 C C . LEU A 1 704 ? -21.386 12.293 48.548 1.00 88.06 704 LEU A C 1
ATOM 5571 O O . LEU A 1 704 ? -21.833 12.398 49.688 1.00 88.06 704 LEU A O 1
ATOM 5575 N N . ILE A 1 705 ? -22.148 12.483 47.464 1.00 84.19 705 ILE A N 1
ATOM 5576 C CA . ILE A 1 705 ? -23.593 12.775 47.535 1.00 84.19 705 ILE A CA 1
ATOM 5577 C C . ILE A 1 705 ? -24.358 11.565 48.077 1.00 84.19 705 ILE A C 1
ATOM 5579 O O . ILE A 1 705 ? -25.132 11.702 49.020 1.00 84.19 705 ILE A O 1
ATOM 5583 N N . THR A 1 706 ? -24.111 10.384 47.513 1.00 78.94 706 THR A N 1
ATOM 5584 C CA . THR A 1 706 ? -24.811 9.139 47.872 1.00 78.94 706 THR A CA 1
ATOM 5585 C C . THR A 1 706 ? -24.510 8.673 49.295 1.00 78.94 706 THR A C 1
ATOM 5587 O O . THR A 1 706 ? -25.370 8.074 49.934 1.00 78.94 706 THR A O 1
ATOM 5590 N N . ARG A 1 707 ? -23.325 8.994 49.828 1.00 83.38 707 ARG A N 1
ATOM 5591 C CA . ARG A 1 707 ? -22.941 8.725 51.227 1.00 83.38 707 ARG A CA 1
ATOM 5592 C C . ARG A 1 707 ? -23.300 9.855 52.195 1.00 83.38 707 ARG A C 1
ATOM 5594 O O . ARG A 1 707 ? -22.829 9.838 53.331 1.00 83.38 707 ARG A O 1
ATOM 5601 N N . GLU A 1 708 ? -24.058 10.854 51.740 1.00 81.00 708 GLU A N 1
ATOM 5602 C CA . GLU A 1 708 ? -24.471 12.028 52.523 1.00 81.00 708 GLU A CA 1
ATOM 5603 C C . GLU A 1 708 ? -23.293 12.798 53.157 1.00 81.00 708 GLU A C 1
ATOM 5605 O O . GLU A 1 708 ? -23.390 13.390 54.233 1.00 81.00 708 GLU A O 1
ATOM 5610 N N . GLN A 1 709 ? -22.142 12.811 52.482 1.00 84.69 709 GLN A N 1
ATOM 5611 C CA . GLN A 1 709 ? -20.938 13.495 52.942 1.00 84.69 709 GLN A CA 1
ATOM 5612 C C . GLN A 1 709 ? -20.827 14.917 52.378 1.00 84.69 709 GLN A C 1
ATOM 5614 O O . GLN A 1 709 ? -21.417 15.295 51.365 1.00 84.69 709 GLN A O 1
ATOM 5619 N N . ASN A 1 710 ? -20.003 15.743 53.029 1.00 83.56 710 ASN A N 1
ATOM 5620 C CA . ASN A 1 710 ? -19.784 17.120 52.600 1.00 83.56 710 ASN A CA 1
ATOM 5621 C C . ASN A 1 710 ? -19.044 17.196 51.254 1.00 83.56 710 ASN A C 1
ATOM 5623 O O . ASN A 1 710 ? -17.822 17.048 51.167 1.00 83.56 710 ASN A O 1
ATOM 5627 N N . VAL A 1 711 ? -19.798 17.520 50.204 1.00 85.56 711 VAL A N 1
ATOM 5628 C CA . VAL A 1 711 ? -19.281 17.805 48.862 1.00 85.56 711 VAL A CA 1
ATOM 5629 C C . VAL A 1 711 ? -18.713 19.227 48.821 1.00 85.56 711 VAL A C 1
ATOM 5631 O O . VAL A 1 711 ? -19.461 20.205 48.695 1.00 85.56 711 VAL A O 1
ATOM 5634 N N . THR A 1 712 ? -17.395 19.363 48.951 1.00 86.88 712 THR A N 1
ATOM 5635 C CA . THR A 1 712 ? -16.664 20.630 48.774 1.00 86.88 712 THR A CA 1
ATOM 5636 C C . THR A 1 712 ? -15.511 20.439 47.794 1.00 86.88 712 THR A C 1
ATOM 5638 O O . THR A 1 712 ? -14.984 19.335 47.657 1.00 86.88 712 THR A O 1
ATOM 5641 N N . GLN A 1 713 ? -15.093 21.516 47.120 1.00 85.25 713 GLN A N 1
ATOM 5642 C CA . GLN A 1 713 ? -13.936 21.471 46.215 1.00 85.25 713 GLN A CA 1
ATOM 5643 C C . GLN A 1 713 ? -12.672 20.976 46.926 1.00 85.25 713 GLN A C 1
ATOM 5645 O O . GLN A 1 713 ? -11.903 20.228 46.333 1.00 85.25 713 GLN A O 1
ATOM 5650 N N . ASP A 1 714 ? -12.480 21.355 48.193 1.00 86.75 714 ASP A N 1
ATOM 5651 C CA . ASP A 1 714 ? -11.327 20.939 48.996 1.00 86.75 714 ASP A CA 1
ATOM 5652 C C . ASP A 1 714 ? -11.368 19.436 49.319 1.00 86.75 714 ASP A C 1
ATOM 5654 O O . ASP A 1 714 ? -10.345 18.757 49.230 1.00 86.75 714 ASP A O 1
ATOM 5658 N N . ASN A 1 715 ? -12.550 18.894 49.636 1.00 87.50 715 ASN A N 1
ATOM 5659 C CA . ASN A 1 715 ? -12.708 17.466 49.915 1.00 87.50 715 ASN A CA 1
ATOM 5660 C C . ASN A 1 715 ? -12.469 16.621 48.651 1.00 87.50 715 ASN A C 1
ATOM 5662 O O . ASN A 1 715 ? -11.702 15.660 48.672 1.00 87.50 715 ASN A O 1
ATOM 5666 N N . ILE A 1 716 ? -13.037 17.046 47.518 1.00 87.69 716 ILE A N 1
ATOM 5667 C CA . ILE A 1 716 ? -12.818 16.397 46.218 1.00 87.69 716 ILE A CA 1
ATOM 5668 C C . ILE A 1 716 ? -11.341 16.470 45.825 1.00 87.69 716 ILE A C 1
ATOM 5670 O O . ILE A 1 716 ? -10.755 15.460 45.450 1.00 87.69 716 ILE A O 1
ATOM 5674 N N . ALA A 1 717 ? -10.708 17.638 45.956 1.00 88.00 717 ALA A N 1
ATOM 5675 C CA . ALA A 1 717 ? -9.286 17.817 45.669 1.00 88.00 717 ALA A CA 1
ATOM 5676 C C . ALA A 1 717 ? -8.415 16.830 46.463 1.00 88.00 717 ALA A C 1
ATOM 5678 O O . ALA A 1 717 ? -7.529 16.192 45.889 1.00 88.00 717 ALA A O 1
ATOM 5679 N N . LYS A 1 718 ? -8.724 16.636 47.752 1.00 89.38 718 LYS A N 1
ATOM 5680 C CA . LYS A 1 718 ? -8.025 15.694 48.632 1.00 89.38 718 LYS A CA 1
ATOM 5681 C C . LYS A 1 718 ? -8.198 14.233 48.199 1.00 89.38 718 LYS A C 1
ATOM 5683 O O . LYS A 1 718 ? -7.207 13.511 48.158 1.00 89.38 718 LYS A O 1
ATOM 5688 N N . ILE A 1 719 ? -9.418 13.803 47.869 1.00 87.56 719 ILE A N 1
ATOM 5689 C CA . ILE A 1 719 ? -9.710 12.415 47.455 1.00 87.56 719 ILE A CA 1
ATOM 5690 C C . ILE A 1 719 ? -9.110 12.110 46.075 1.00 87.56 719 ILE A C 1
ATOM 5692 O O . ILE A 1 719 ? -8.507 11.058 45.850 1.00 87.56 719 ILE A O 1
ATOM 5696 N N . VAL A 1 720 ? -9.249 13.044 45.133 1.00 85.31 720 VAL A N 1
ATOM 5697 C CA . VAL A 1 720 ? -8.778 12.865 43.755 1.00 85.31 720 VAL A CA 1
ATOM 5698 C C . VAL A 1 720 ? -7.250 12.960 43.678 1.00 85.31 720 VAL A C 1
ATOM 5700 O O . VAL A 1 720 ? -6.651 12.264 42.853 1.00 85.31 720 VAL A O 1
ATOM 5703 N N . GLY A 1 721 ? -6.622 13.742 44.566 1.00 85.75 721 GLY A N 1
ATOM 5704 C CA . GLY A 1 721 ? -5.181 14.006 44.583 1.00 85.75 721 GLY A CA 1
ATOM 5705 C C . GLY A 1 721 ? -4.776 15.174 43.676 1.00 85.75 721 GLY A C 1
ATOM 5706 O O . GLY A 1 721 ? -3.724 15.130 43.046 1.00 85.75 721 GLY A O 1
ATOM 5707 N N . LEU A 1 722 ? -5.626 16.200 43.563 1.00 87.25 722 LEU A N 1
ATOM 5708 C CA . LEU A 1 722 ? -5.411 17.390 42.729 1.00 87.25 722 LEU A CA 1
ATOM 5709 C C . LEU A 1 722 ? -5.388 18.661 43.583 1.00 87.25 722 LEU A C 1
ATOM 5711 O O . LEU A 1 722 ? -5.864 18.673 44.714 1.00 87.25 722 LEU A O 1
ATOM 5715 N N . SER A 1 723 ? -4.879 19.769 43.036 1.00 89.19 723 SER A N 1
ATOM 5716 C CA . SER A 1 723 ? -5.038 21.073 43.688 1.00 89.19 723 SER A CA 1
ATOM 5717 C C . SER A 1 723 ? -6.486 21.562 43.577 1.00 89.19 723 SER A C 1
ATOM 5719 O O . SER A 1 723 ? -7.157 21.336 42.566 1.00 89.19 723 SER A O 1
ATOM 5721 N N . ARG A 1 724 ? -6.962 22.307 44.583 1.00 90.00 724 ARG A N 1
ATOM 5722 C CA . ARG A 1 724 ? -8.294 22.939 44.560 1.00 90.00 724 ARG A CA 1
ATOM 5723 C C . ARG A 1 724 ? -8.507 23.785 43.300 1.00 90.00 724 ARG A C 1
ATOM 5725 O O . ARG A 1 724 ? -9.557 23.700 42.671 1.00 90.00 724 ARG A O 1
ATOM 5732 N N . GLY A 1 725 ? -7.495 24.565 42.906 1.00 86.81 725 GLY A N 1
ATOM 5733 C CA . GLY A 1 725 ? -7.543 25.385 41.693 1.00 86.81 725 GLY A CA 1
ATOM 5734 C C . GLY A 1 725 ? -7.729 24.550 40.424 1.00 86.81 725 GLY A C 1
ATOM 5735 O O . GLY A 1 725 ? -8.527 24.915 39.562 1.00 86.81 725 GLY A O 1
ATOM 5736 N N . ARG A 1 726 ? -7.070 23.387 40.334 1.00 83.81 726 ARG A N 1
ATOM 5737 C CA . ARG A 1 726 ? -7.234 22.474 39.197 1.00 83.81 726 ARG A CA 1
ATOM 5738 C C . ARG A 1 726 ? -8.618 21.828 39.174 1.00 83.81 726 ARG A C 1
ATOM 5740 O O . ARG A 1 726 ? -9.201 21.734 38.099 1.00 83.81 726 ARG A O 1
ATOM 5747 N N . VAL A 1 727 ? -9.165 21.441 40.329 1.00 85.69 727 VAL A N 1
ATOM 5748 C CA . VAL A 1 727 ? -10.552 20.948 40.434 1.00 85.69 727 VAL A CA 1
ATOM 5749 C C . VAL A 1 727 ? -11.541 22.021 39.983 1.00 85.69 727 VAL A C 1
ATOM 5751 O O . VAL A 1 727 ? -12.419 21.722 39.183 1.00 85.69 727 VAL A O 1
ATOM 5754 N N . ALA A 1 728 ? -11.378 23.271 40.427 1.00 85.00 728 ALA A N 1
ATOM 5755 C CA . ALA A 1 728 ? -12.246 24.377 40.023 1.00 85.00 728 ALA A CA 1
ATOM 5756 C C . ALA A 1 728 ? -12.196 24.638 38.508 1.00 85.00 728 ALA A C 1
ATOM 5758 O O . ALA A 1 728 ? -13.242 24.825 37.892 1.00 85.00 728 ALA A O 1
ATOM 5759 N N . GLN A 1 729 ? -11.002 24.600 37.906 1.00 84.31 729 GLN A N 1
ATOM 5760 C CA . GLN A 1 729 ? -10.832 24.732 36.458 1.00 84.31 729 GLN A CA 1
ATOM 5761 C C . GLN A 1 729 ? -11.528 23.593 35.706 1.00 84.31 729 GLN A C 1
ATOM 5763 O O . GLN A 1 729 ? -12.318 23.859 34.811 1.00 84.31 729 GLN A O 1
ATOM 5768 N N . ILE A 1 730 ? -11.283 22.339 36.101 1.00 82.31 730 ILE A N 1
ATOM 5769 C CA . ILE A 1 730 ? -11.911 21.178 35.458 1.00 82.31 730 ILE A CA 1
ATOM 5770 C C . ILE A 1 730 ? -13.434 21.238 35.607 1.00 82.31 730 ILE A C 1
ATOM 5772 O O . ILE A 1 730 ? -14.139 21.008 34.637 1.00 82.31 730 ILE A O 1
ATOM 5776 N N . CYS A 1 731 ? -13.949 21.593 36.787 1.00 81.62 731 CYS A N 1
ATOM 5777 C CA . CYS A 1 731 ? -15.389 21.723 37.013 1.00 81.62 731 CYS A CA 1
ATOM 5778 C C . CYS A 1 731 ? -16.026 22.813 36.144 1.00 81.62 731 CYS A C 1
ATOM 5780 O O . CYS A 1 731 ? -17.188 22.678 35.794 1.00 81.62 731 CYS A O 1
ATOM 5782 N N . LYS A 1 732 ? -15.298 23.879 35.791 1.00 81.00 732 LYS A N 1
ATOM 5783 C CA . LYS A 1 732 ? -15.817 24.924 34.899 1.00 81.00 732 LYS A CA 1
ATOM 5784 C C . LYS A 1 732 ? -16.057 24.404 33.478 1.00 81.00 732 LYS A C 1
ATOM 5786 O O . LYS A 1 732 ? -17.010 24.832 32.846 1.00 81.00 732 LYS A O 1
ATOM 5791 N N . ASP A 1 733 ? -15.197 23.504 33.008 1.00 73.00 733 ASP A N 1
ATOM 5792 C CA . ASP A 1 733 ? -15.297 22.917 31.667 1.00 73.00 733 ASP A CA 1
ATOM 5793 C C . ASP A 1 733 ? -16.226 21.689 31.639 1.00 73.00 733 ASP A C 1
ATOM 5795 O O . ASP A 1 733 ? -16.766 21.334 30.597 1.00 73.00 733 ASP A O 1
ATOM 5799 N N . LEU A 1 734 ? -16.358 21.002 32.778 1.00 69.62 734 LEU A N 1
ATOM 5800 C CA . LEU A 1 734 ? -17.032 19.710 32.901 1.00 69.62 734 LEU A CA 1
ATOM 5801 C C . LEU A 1 734 ? -18.487 19.824 33.357 1.00 69.62 734 LEU A C 1
ATOM 5803 O O . LEU A 1 734 ? -19.304 18.988 32.985 1.00 69.62 734 LEU A O 1
ATOM 5807 N N . LEU A 1 735 ? -18.792 20.797 34.218 1.00 72.06 735 LEU A N 1
ATOM 5808 C CA . LEU A 1 735 ? -20.123 20.948 34.785 1.00 72.06 735 LEU A CA 1
ATOM 5809 C C . LEU A 1 735 ? -20.940 21.901 33.911 1.00 72.06 735 LEU A C 1
ATOM 5811 O O . LEU A 1 735 ? -20.455 22.983 33.587 1.00 72.06 735 LEU A O 1
ATOM 5815 N N . PRO A 1 736 ? -22.208 21.578 33.627 1.00 66.19 736 PRO A N 1
ATOM 5816 C CA . PRO A 1 736 ? -23.103 22.439 32.852 1.00 66.19 736 PRO A CA 1
ATOM 5817 C C . PRO A 1 736 ? -23.525 23.712 33.599 1.00 66.19 736 PRO A C 1
ATOM 5819 O O . PRO A 1 736 ? -24.434 24.408 33.181 1.00 66.19 736 PRO A O 1
ATOM 5822 N N . THR A 1 737 ? -22.982 23.965 34.792 1.00 70.12 737 THR A N 1
ATOM 5823 C CA . THR A 1 737 ? -23.252 25.162 35.586 1.00 70.12 737 THR A CA 1
ATOM 5824 C C . THR A 1 737 ? -22.200 25.305 36.692 1.00 70.12 737 THR A C 1
ATOM 5826 O O . THR A 1 737 ? -21.291 24.487 36.834 1.00 70.12 737 THR A O 1
ATOM 5829 N N . SER A 1 738 ? -22.316 26.340 37.529 1.00 78.88 738 SER A N 1
ATOM 5830 C CA . SER A 1 738 ? -21.415 26.532 38.668 1.00 78.88 738 SER A CA 1
ATOM 5831 C C . SER A 1 738 ? -21.413 25.314 39.601 1.00 78.88 738 SER A C 1
ATOM 5833 O O . SER A 1 738 ? -22.457 24.721 39.866 1.00 78.88 738 SER A O 1
ATOM 5835 N N . PHE A 1 739 ? -20.252 24.995 40.179 1.00 80.50 739 PHE A N 1
ATOM 5836 C CA . PHE A 1 739 ? -20.072 23.895 41.140 1.00 80.50 739 PHE A CA 1
ATOM 5837 C C . PHE A 1 739 ? -21.168 23.844 42.219 1.00 80.50 739 PHE A C 1
ATOM 5839 O O . PHE A 1 739 ? -21.668 22.776 42.566 1.00 80.50 739 PHE A O 1
ATOM 5846 N N . VAL A 1 740 ? -21.547 25.009 42.754 1.00 81.00 740 VAL A N 1
ATOM 5847 C CA . VAL A 1 740 ? -22.563 25.130 43.810 1.00 81.00 740 VAL A CA 1
ATOM 5848 C C . VAL A 1 740 ? -23.944 24.750 43.285 1.00 81.00 740 VAL A C 1
ATOM 5850 O O . VAL A 1 740 ? -24.651 23.977 43.930 1.00 81.00 740 VAL A O 1
ATOM 5853 N N . ARG A 1 741 ? -24.310 25.272 42.112 1.00 77.88 741 ARG A N 1
ATOM 5854 C CA . ARG A 1 741 ? -25.604 25.012 41.477 1.00 77.88 741 ARG A CA 1
ATOM 5855 C C . ARG A 1 741 ? -25.724 23.554 41.042 1.00 77.88 741 ARG A C 1
ATOM 5857 O O . ARG A 1 741 ? -26.721 22.910 41.334 1.00 77.88 741 ARG A O 1
ATOM 5864 N N . PHE A 1 742 ? -24.655 23.012 40.466 1.00 79.62 742 PHE A N 1
ATOM 5865 C CA . PHE A 1 742 ? -24.557 21.612 40.074 1.00 79.62 742 PHE A CA 1
ATOM 5866 C C . PHE A 1 742 ? -24.750 20.667 41.265 1.00 79.62 742 PHE A C 1
ATOM 5868 O O . PHE A 1 742 ? -25.614 19.795 41.236 1.00 79.62 742 PHE A O 1
ATOM 5875 N N . LYS A 1 743 ? -24.007 20.900 42.360 1.00 84.00 743 LYS A N 1
ATOM 5876 C CA . LYS A 1 743 ? -24.169 20.164 43.621 1.00 84.00 743 LYS A CA 1
ATOM 5877 C C . LYS A 1 743 ? -25.610 20.239 44.123 1.00 84.00 743 LYS A C 1
ATOM 5879 O O . LYS A 1 743 ? -26.177 19.219 44.498 1.00 84.00 743 LYS A O 1
ATOM 5884 N N . LYS A 1 744 ? -26.183 21.447 44.176 1.00 81.88 744 LYS A N 1
ATOM 5885 C CA . LYS A 1 744 ? -27.549 21.668 44.664 1.00 81.88 744 LYS A CA 1
ATOM 5886 C C . LYS A 1 744 ? -28.553 20.866 43.834 1.00 81.88 744 LYS A C 1
ATOM 5888 O O . LYS A 1 744 ? -29.389 20.190 44.422 1.00 81.88 744 LYS A O 1
ATOM 5893 N N . MET A 1 745 ? -28.432 20.904 42.508 1.00 79.44 745 MET A N 1
ATOM 5894 C CA . MET A 1 745 ? -29.313 20.184 41.590 1.00 79.44 745 MET A CA 1
ATOM 5895 C C . MET A 1 745 ? -29.189 18.666 41.747 1.00 79.44 745 MET A C 1
ATOM 5897 O O . MET A 1 745 ? -30.191 18.000 41.971 1.00 79.44 745 MET A O 1
ATOM 5901 N N . LEU A 1 746 ? -27.971 18.116 41.730 1.00 80.81 746 LEU A N 1
ATOM 5902 C CA . LEU A 1 746 ? -27.773 16.672 41.891 1.00 80.81 746 LEU A CA 1
ATOM 5903 C C . LEU A 1 746 ? -28.269 16.146 43.239 1.00 80.81 746 LEU A C 1
ATOM 5905 O O . LEU A 1 746 ? -28.879 15.086 43.280 1.00 80.81 746 LEU A O 1
ATOM 5909 N N . VAL A 1 747 ? -28.055 16.883 44.335 1.00 83.62 747 VAL A N 1
ATOM 5910 C CA . VAL A 1 747 ? -28.595 16.505 45.654 1.00 83.62 747 VAL A CA 1
ATOM 5911 C C . VAL A 1 747 ? -30.127 16.514 45.639 1.00 83.62 747 VAL A C 1
ATOM 5913 O O . VAL A 1 747 ? -30.750 15.629 46.218 1.00 83.62 747 VAL A O 1
ATOM 5916 N N . LEU A 1 748 ? -30.747 17.495 44.971 1.00 81.50 748 LEU A N 1
ATOM 5917 C CA . LEU A 1 748 ? -32.205 17.556 44.832 1.00 81.50 748 LEU A CA 1
ATOM 5918 C C . LEU A 1 748 ? -32.750 16.372 44.028 1.00 81.50 748 LEU A C 1
ATOM 5920 O O . LEU A 1 748 ? -33.725 15.762 44.457 1.00 81.50 748 LEU A O 1
ATOM 5924 N N . LEU A 1 749 ? -32.122 16.035 42.902 1.00 82.56 749 LEU A N 1
ATOM 5925 C CA . LEU A 1 749 ? -32.532 14.907 42.065 1.00 82.56 749 LEU A CA 1
ATOM 5926 C C . LEU A 1 749 ? -32.323 13.569 42.790 1.00 82.56 749 LEU A C 1
ATOM 5928 O O . LEU A 1 749 ? -33.239 12.755 42.839 1.00 82.56 749 LEU A O 1
ATOM 5932 N N . TRP A 1 750 ? -31.168 13.374 43.435 1.00 81.44 750 TRP A N 1
ATOM 5933 C CA . TRP A 1 750 ? -30.860 12.165 44.208 1.00 81.44 750 TRP A CA 1
ATOM 5934 C C . TRP A 1 750 ? -31.863 11.915 45.339 1.00 81.44 750 TRP A C 1
ATOM 5936 O O . TRP A 1 750 ? -32.370 10.806 45.484 1.00 81.44 750 TRP A O 1
ATOM 5946 N N . ASN A 1 751 ? -32.206 12.951 46.109 1.00 80.00 751 ASN A N 1
ATOM 5947 C CA . ASN A 1 751 ? -33.160 12.806 47.209 1.00 80.00 751 ASN A CA 1
ATOM 5948 C C . ASN A 1 751 ? -34.566 12.416 46.718 1.00 80.00 751 ASN A C 1
ATOM 5950 O O . ASN A 1 751 ? -35.277 11.693 47.416 1.00 80.00 751 ASN A O 1
ATOM 5954 N N . ASN A 1 752 ? -34.966 12.870 45.525 1.00 78.31 752 ASN A N 1
ATOM 5955 C CA . ASN A 1 752 ? -36.282 12.569 44.955 1.00 78.31 752 ASN A CA 1
ATOM 5956 C C . ASN A 1 752 ? -36.326 11.260 44.158 1.00 78.31 752 ASN A C 1
ATOM 5958 O O . ASN A 1 752 ? -37.401 10.691 44.020 1.00 78.31 752 ASN A O 1
ATOM 5962 N N . LEU A 1 753 ? -35.176 10.708 43.754 1.00 75.25 753 LEU A N 1
ATOM 5963 C CA . LEU A 1 753 ? -35.079 9.390 43.113 1.00 75.25 753 LEU A CA 1
ATOM 5964 C C . LEU A 1 753 ? -35.679 8.252 43.972 1.00 75.25 753 LEU A C 1
ATOM 5966 O O . LEU A 1 753 ? -36.053 7.207 43.457 1.00 75.25 753 LEU A O 1
ATOM 5970 N N . SER A 1 754 ? -35.770 8.444 45.293 1.00 61.94 754 SER A N 1
ATOM 5971 C CA . SER A 1 754 ? -36.291 7.453 46.248 1.00 61.94 754 SER A CA 1
ATOM 5972 C C . SER A 1 754 ? -37.811 7.493 46.475 1.00 61.94 754 SER A C 1
ATOM 5974 O O . SER A 1 754 ? -38.330 6.661 47.221 1.00 61.94 754 SER A O 1
ATOM 5976 N N . LYS A 1 755 ? -38.536 8.438 45.860 1.00 68.19 755 LYS A N 1
ATOM 5977 C CA . LYS A 1 755 ? -39.988 8.596 46.026 1.00 68.19 755 LYS A CA 1
ATOM 5978 C C . LYS A 1 755 ? -40.711 7.872 44.889 1.00 68.19 755 LYS A C 1
ATOM 5980 O O . LYS A 1 755 ? -40.762 8.362 43.771 1.00 68.19 755 LYS A O 1
ATOM 5985 N N . THR A 1 756 ? -41.228 6.677 45.168 1.00 54.72 756 THR A N 1
ATOM 5986 C CA . THR A 1 756 ? -41.699 5.732 44.137 1.00 54.72 756 THR A CA 1
ATOM 5987 C C . THR A 1 756 ? -43.193 5.798 43.810 1.00 54.72 756 THR A C 1
ATOM 5989 O O . THR A 1 756 ? -43.609 5.159 42.851 1.00 54.72 756 THR A O 1
ATOM 5992 N N . ASN A 1 757 ? -44.008 6.560 44.549 1.00 58.78 757 ASN A N 1
ATOM 5993 C CA . ASN A 1 757 ? -45.462 6.576 44.359 1.00 58.78 757 ASN A CA 1
ATOM 5994 C C . ASN A 1 757 ? -45.985 7.992 44.110 1.00 58.78 757 ASN A C 1
ATOM 5996 O O . ASN A 1 757 ? -46.109 8.776 45.052 1.00 58.78 757 ASN A O 1
ATOM 6000 N N . ILE A 1 758 ? -46.363 8.277 42.861 1.00 64.75 758 ILE A N 1
ATOM 6001 C CA . ILE A 1 758 ? -47.217 9.421 42.529 1.00 64.75 758 ILE A CA 1
ATOM 6002 C C . ILE A 1 758 ? -48.648 9.040 42.950 1.00 64.75 758 ILE A C 1
ATOM 6004 O O . ILE A 1 758 ? -49.193 8.078 42.405 1.00 64.75 758 ILE A O 1
ATOM 6008 N N . PRO A 1 759 ? -49.282 9.717 43.926 1.00 59.88 759 PRO A N 1
ATOM 6009 C CA . PRO A 1 759 ? -50.643 9.372 44.327 1.00 59.88 759 PRO A CA 1
ATOM 6010 C C . PRO A 1 759 ? -51.625 9.620 43.172 1.00 59.88 759 PRO A C 1
ATOM 6012 O O . PRO A 1 759 ? -51.598 10.680 42.553 1.00 59.88 759 PRO A O 1
ATOM 6015 N N . GLU A 1 760 ? -52.534 8.674 42.924 1.00 54.78 760 GLU A N 1
ATOM 6016 C CA . GLU A 1 760 ? -53.434 8.622 41.752 1.00 54.78 760 GLU A CA 1
ATOM 6017 C C . GLU A 1 760 ? -54.310 9.883 41.558 1.00 54.78 760 GLU A C 1
ATOM 6019 O O . GLU A 1 760 ? -54.714 10.201 40.444 1.00 54.78 760 GLU A O 1
ATOM 6024 N N . LYS A 1 761 ? -54.569 10.641 42.636 1.00 58.53 761 LYS A N 1
ATOM 6025 C CA . LYS A 1 761 ? -55.319 11.915 42.619 1.00 58.53 761 LYS A CA 1
ATOM 6026 C C . LYS A 1 761 ? -54.447 13.171 42.662 1.00 58.53 761 LYS A C 1
ATOM 6028 O O . LYS A 1 761 ? -54.954 14.271 42.464 1.00 58.53 761 LYS A O 1
ATOM 6033 N N . ALA A 1 762 ? -53.150 13.038 42.922 1.00 64.25 762 ALA A N 1
ATOM 6034 C CA . ALA A 1 762 ? -52.310 14.193 43.208 1.00 64.25 762 ALA A CA 1
ATOM 6035 C C . ALA A 1 762 ? -51.894 14.968 41.951 1.00 64.25 762 ALA A C 1
ATOM 6037 O O . ALA A 1 762 ? -51.694 16.171 42.036 1.00 64.25 762 ALA A O 1
ATOM 6038 N N . LEU A 1 763 ? -51.847 14.321 40.780 1.00 67.38 763 LEU A N 1
ATOM 6039 C CA . LEU A 1 763 ? -51.600 15.004 39.501 1.00 67.38 763 LEU A CA 1
ATOM 6040 C C . LEU A 1 763 ? -52.783 15.890 39.078 1.00 67.38 763 LEU A C 1
ATOM 6042 O O . LEU A 1 763 ? -52.575 16.967 38.530 1.00 67.38 763 LEU A O 1
ATOM 6046 N N . SER A 1 764 ? -54.020 15.468 39.371 1.00 65.88 764 SER A N 1
ATOM 6047 C CA . SER A 1 764 ? -55.241 16.231 39.061 1.00 65.88 764 SER A CA 1
ATOM 6048 C C . SER A 1 764 ? -55.492 17.426 39.987 1.00 65.88 764 SER A C 1
ATOM 6050 O O . SER A 1 764 ? -56.365 18.241 39.704 1.00 65.88 764 SER A O 1
ATOM 6052 N N . GLU A 1 765 ? -54.755 17.520 41.095 1.00 71.44 765 GLU A N 1
ATOM 6053 C CA . GLU A 1 765 ? -54.853 18.601 42.084 1.00 71.44 765 GLU A CA 1
ATOM 6054 C C . GLU A 1 765 ? -53.729 19.645 41.926 1.00 71.44 765 GLU A C 1
ATOM 6056 O O . GLU A 1 765 ? -53.688 20.626 42.673 1.00 71.44 765 GLU A O 1
ATOM 6061 N N . LEU A 1 766 ? -52.825 19.461 40.953 1.00 74.88 766 LEU A N 1
ATOM 6062 C CA . LEU A 1 766 ? -51.766 20.424 40.659 1.00 74.88 766 LEU A CA 1
ATOM 6063 C C . LEU A 1 766 ? -52.335 21.684 39.983 1.00 74.88 766 LEU A C 1
ATOM 6065 O O . LEU A 1 766 ? -53.210 21.580 39.121 1.00 74.88 766 LEU A O 1
ATOM 6069 N N . PRO A 1 767 ? -51.814 22.879 40.320 1.00 81.25 767 PRO A N 1
ATOM 6070 C CA . PRO A 1 767 ? -52.024 24.083 39.520 1.00 81.25 767 PRO A CA 1
ATOM 6071 C C . PRO A 1 767 ? -51.683 23.843 38.038 1.00 81.25 767 PRO A C 1
ATOM 6073 O O . PRO A 1 767 ? -50.771 23.078 37.738 1.00 81.25 767 PRO A O 1
ATOM 6076 N N . GLU A 1 768 ? -52.403 24.480 37.112 1.00 80.06 768 GLU A N 1
ATOM 6077 C CA . GLU A 1 768 ? -52.292 24.232 35.660 1.00 80.06 768 GLU A CA 1
ATOM 6078 C C . GLU A 1 768 ? -50.859 24.412 35.121 1.00 80.06 768 GLU A C 1
ATOM 6080 O O . GLU A 1 768 ? -50.370 23.597 34.340 1.00 80.06 768 GLU A O 1
ATOM 6085 N N . ASP A 1 769 ? -50.155 25.435 35.603 1.00 78.88 769 ASP A N 1
ATOM 6086 C CA . ASP A 1 769 ? -48.752 25.722 35.298 1.00 78.88 769 ASP A CA 1
ATOM 6087 C C . ASP A 1 769 ? -47.792 24.648 35.837 1.00 78.88 769 ASP A C 1
ATOM 6089 O O . ASP A 1 769 ? -46.857 24.237 35.146 1.00 78.88 769 ASP A O 1
ATOM 6093 N N . VAL A 1 770 ? -48.057 24.135 37.041 1.00 78.25 770 VAL A N 1
ATOM 6094 C CA . VAL A 1 770 ? -47.299 23.038 37.664 1.00 78.25 770 VAL A CA 1
ATOM 6095 C C . VAL A 1 770 ? -47.553 21.711 36.954 1.00 78.25 770 VAL A C 1
ATOM 6097 O O . VAL A 1 770 ? -46.611 20.960 36.697 1.00 78.25 770 VAL A O 1
ATOM 6100 N N . GLY A 1 771 ? -48.810 21.430 36.613 1.00 80.31 771 GLY A N 1
ATOM 6101 C CA . GLY A 1 771 ? -49.213 20.246 35.861 1.00 80.31 771 GLY A CA 1
ATOM 6102 C C . GLY A 1 771 ? -48.557 20.212 34.484 1.00 80.31 771 GLY A C 1
ATOM 6103 O O . GLY A 1 771 ? -47.970 19.195 34.118 1.00 80.31 771 GLY A O 1
ATOM 6104 N N . TRP A 1 772 ? -48.559 21.338 33.762 1.00 85.25 772 TRP A N 1
ATOM 6105 C CA . TRP A 1 772 ? -47.836 21.467 32.495 1.00 85.25 772 TRP A CA 1
ATOM 6106 C C . TRP A 1 772 ? -46.327 21.264 32.675 1.00 85.25 772 TRP A C 1
ATOM 6108 O O . TRP A 1 772 ? -45.708 20.504 31.933 1.00 85.25 772 TRP A O 1
ATOM 6118 N N . PHE A 1 773 ? -45.719 21.883 33.689 1.00 84.69 773 PHE A N 1
ATOM 6119 C CA . PHE A 1 773 ? -44.283 21.744 33.923 1.00 84.69 773 PHE A CA 1
ATOM 6120 C C . PHE A 1 773 ? -43.870 20.292 34.204 1.00 84.69 773 PHE A C 1
ATOM 6122 O O . PHE A 1 773 ? -42.889 19.817 33.639 1.00 84.69 773 PHE A O 1
ATOM 6129 N N . VAL A 1 774 ? -44.619 19.580 35.052 1.00 82.75 774 VAL A N 1
ATOM 6130 C CA . VAL A 1 774 ? -44.310 18.204 35.475 1.00 82.75 774 VAL A CA 1
ATOM 6131 C C . VAL A 1 774 ? -44.664 17.164 34.412 1.00 82.75 774 VAL A C 1
ATOM 6133 O O . VAL A 1 774 ? -43.921 16.195 34.266 1.00 82.75 774 VAL A O 1
ATOM 6136 N N . MET A 1 775 ? -45.774 17.335 33.687 1.00 80.19 775 MET A N 1
ATOM 6137 C CA . MET A 1 775 ? -46.273 16.319 32.749 1.00 80.19 775 MET A CA 1
ATOM 6138 C C . MET A 1 775 ? -45.873 16.562 31.292 1.00 80.19 775 MET A C 1
ATOM 6140 O O . MET A 1 775 ? -45.760 15.600 30.542 1.00 80.19 775 MET A O 1
ATOM 6144 N N . GLU A 1 776 ? -45.625 17.811 30.893 1.00 83.44 776 GLU A N 1
ATOM 6145 C CA . GLU A 1 776 ? -45.343 18.164 29.495 1.00 83.44 776 GLU A CA 1
ATOM 6146 C C . GLU A 1 776 ? -43.915 18.685 29.315 1.00 83.44 776 GLU A C 1
ATOM 6148 O O . GLU A 1 776 ? -43.189 18.204 28.448 1.00 83.44 776 GLU A O 1
ATOM 6153 N N . TRP A 1 777 ? -43.468 19.642 30.135 1.00 88.44 777 TRP A N 1
ATOM 6154 C CA . TRP A 1 777 ? -42.146 20.248 29.937 1.00 88.44 777 TRP A CA 1
ATOM 6155 C C . TRP A 1 777 ? -41.005 19.344 30.417 1.00 88.44 777 TRP A C 1
ATOM 6157 O O . TRP A 1 777 ? -40.071 19.076 29.661 1.00 88.44 777 TRP A O 1
ATOM 6167 N N . LEU A 1 778 ? -41.066 18.852 31.663 1.00 84.19 778 LEU A N 1
ATOM 6168 C CA . LEU A 1 778 ? -39.987 18.046 32.241 1.00 84.19 778 LEU A CA 1
ATOM 6169 C C . LEU A 1 778 ? -39.747 16.755 31.457 1.00 84.19 778 LEU A C 1
ATOM 6171 O O . LEU A 1 778 ? -38.601 16.516 31.111 1.00 84.19 778 LEU A O 1
ATOM 6175 N N . PRO A 1 779 ? -40.753 15.918 31.146 1.00 84.56 779 PRO A N 1
ATOM 6176 C CA . PRO A 1 779 ? -40.512 14.651 30.457 1.00 84.56 779 PRO A CA 1
ATOM 6177 C C . PRO A 1 779 ? -39.882 14.831 29.071 1.00 84.56 779 PRO A C 1
ATOM 6179 O O . PRO A 1 779 ? -39.095 13.991 28.647 1.00 84.56 779 PRO A O 1
ATOM 6182 N N . ASN A 1 780 ? -40.155 15.961 28.414 1.00 86.62 780 ASN A N 1
ATOM 6183 C CA . ASN A 1 780 ? -39.656 16.280 27.078 1.00 86.62 780 ASN A CA 1
ATOM 6184 C C . ASN A 1 780 ? -38.384 17.150 27.087 1.00 86.62 780 ASN A C 1
ATOM 6186 O O . ASN A 1 780 ? -37.975 17.641 26.032 1.00 86.62 780 ASN A O 1
ATOM 6190 N N . PHE A 1 781 ? -37.707 17.323 28.237 1.00 83.19 781 PHE A N 1
ATOM 6191 C CA . PHE A 1 781 ? -36.541 18.215 28.355 1.00 83.19 781 PHE A CA 1
ATOM 6192 C C . PHE A 1 781 ? -35.450 17.930 27.303 1.00 83.19 781 PHE A C 1
ATOM 6194 O O . PHE A 1 781 ? -34.737 18.832 26.859 1.00 83.19 781 PHE A O 1
ATOM 6201 N N . HIS A 1 782 ? -35.306 16.664 26.896 1.00 78.38 782 HIS A N 1
ATOM 6202 C CA . HIS A 1 782 ? -34.307 16.231 25.924 1.00 78.38 782 HIS A CA 1
ATOM 6203 C C . HIS A 1 782 ? -34.533 16.833 24.531 1.00 78.38 782 HIS A C 1
ATOM 6205 O O . HIS A 1 782 ? -33.562 17.062 23.811 1.00 78.38 782 HIS A O 1
ATOM 6211 N N . GLU A 1 783 ? -35.786 17.100 24.141 1.00 82.50 783 GLU A N 1
ATOM 6212 C CA . GLU A 1 783 ? -36.109 17.683 22.836 1.00 82.50 783 GLU A CA 1
ATOM 6213 C C . GLU A 1 783 ? -35.624 19.126 22.774 1.00 82.50 783 GLU A C 1
ATOM 6215 O O . GLU A 1 783 ? -35.036 19.536 21.775 1.00 82.50 783 GLU A O 1
ATOM 6220 N N . TYR A 1 784 ? -35.777 19.873 23.867 1.00 82.75 784 TYR A N 1
ATOM 6221 C CA . TYR A 1 784 ? -35.323 21.257 23.927 1.00 82.75 784 TYR A CA 1
ATOM 6222 C C . TYR A 1 784 ? -33.794 21.360 23.913 1.00 82.75 784 TYR A C 1
ATOM 6224 O O . TYR A 1 784 ? -33.233 22.185 23.191 1.00 82.75 784 TYR A O 1
ATOM 6232 N N . VAL A 1 785 ? -33.094 20.447 24.598 1.00 77.88 785 VAL A N 1
ATOM 6233 C CA . VAL A 1 785 ? -31.624 20.356 24.519 1.00 77.88 785 VAL A CA 1
ATOM 6234 C C . VAL A 1 785 ? -31.167 20.000 23.098 1.00 77.88 785 VAL A C 1
ATOM 6236 O O . VAL A 1 785 ? -30.215 20.591 22.589 1.00 77.88 785 VAL A O 1
ATOM 6239 N N . GLN A 1 786 ? -31.856 19.079 22.412 1.00 79.06 786 GLN A N 1
ATOM 6240 C CA . GLN A 1 786 ? -31.572 18.759 21.005 1.00 79.06 786 GLN A CA 1
ATOM 6241 C C . GLN A 1 786 ? -31.829 19.945 20.064 1.00 79.06 786 GLN A C 1
ATOM 6243 O O . GLN A 1 786 ? -31.125 20.102 19.066 1.00 79.06 786 GLN A O 1
ATOM 6248 N N . GLN A 1 787 ? -32.803 20.795 20.392 1.00 82.31 787 GLN A N 1
ATOM 6249 C CA . GLN A 1 787 ? -33.111 22.033 19.673 1.00 82.31 787 GLN A CA 1
ATOM 6250 C C . GLN A 1 787 ? -32.160 23.194 20.021 1.00 82.31 787 GLN A C 1
ATOM 6252 O O . GLN A 1 787 ? -32.250 24.258 19.408 1.00 82.31 787 GLN A O 1
ATOM 6257 N N . GLY A 1 788 ? -31.205 22.980 20.933 1.00 78.25 788 GLY A N 1
ATOM 6258 C CA . GLY A 1 788 ? -30.126 23.915 21.246 1.00 78.25 788 GLY A CA 1
ATOM 6259 C C . GLY A 1 788 ? -30.286 24.692 22.554 1.00 78.25 788 GLY A C 1
ATOM 6260 O O . GLY A 1 788 ? -29.486 25.598 22.787 1.00 78.25 788 GLY A O 1
ATOM 6261 N N . GLU A 1 789 ? -31.268 24.362 23.399 1.00 81.12 789 GLU A N 1
ATOM 6262 C CA . GLU A 1 789 ? -31.390 24.949 24.741 1.00 81.12 789 GLU A CA 1
ATOM 6263 C C . GLU A 1 789 ? -30.181 24.557 25.608 1.00 81.12 789 GLU A C 1
ATOM 6265 O O . GLU A 1 789 ? -29.744 23.399 25.628 1.00 81.12 789 GLU A O 1
ATOM 6270 N N . ALA A 1 790 ? -29.606 25.532 26.317 1.00 80.25 790 ALA A N 1
ATOM 6271 C CA . ALA A 1 790 ? -28.419 25.289 27.128 1.00 80.25 790 ALA A CA 1
ATOM 6272 C C . ALA A 1 790 ? -28.774 24.521 28.411 1.00 80.25 790 ALA A C 1
ATOM 6274 O O . ALA A 1 790 ? -29.812 24.741 29.036 1.00 80.25 790 ALA A O 1
ATOM 6275 N N . LEU A 1 791 ? -27.868 23.663 28.887 1.00 73.06 791 LEU A N 1
ATOM 6276 C CA . LEU A 1 791 ? -28.077 22.932 30.143 1.00 73.06 791 LEU A CA 1
ATOM 6277 C C . LEU A 1 791 ? -28.206 23.871 31.355 1.00 73.06 791 LEU A C 1
ATOM 6279 O O . LEU A 1 791 ? -28.904 23.546 32.319 1.00 73.06 791 LEU A O 1
ATOM 6283 N N . GLU A 1 792 ? -27.584 25.055 31.308 1.00 76.31 792 GLU A N 1
ATOM 6284 C CA . GLU A 1 792 ? -27.807 26.108 32.300 1.00 76.31 792 GLU A CA 1
ATOM 6285 C C . GLU A 1 792 ? -29.262 26.596 32.347 1.00 76.31 792 GLU A C 1
ATOM 6287 O O . GLU A 1 792 ? -29.736 26.962 33.429 1.00 76.31 792 GLU A O 1
ATOM 6292 N N . GLU A 1 793 ? -29.944 26.644 31.199 1.00 80.94 793 GLU A N 1
ATOM 6293 C CA . GLU A 1 793 ? -31.334 27.093 31.065 1.00 80.94 793 GLU A CA 1
ATOM 6294 C C . GLU A 1 793 ? -32.283 26.027 31.604 1.00 80.94 793 GLU A C 1
ATOM 6296 O O . GLU A 1 793 ? -33.090 26.338 32.477 1.00 80.94 793 GLU A O 1
ATOM 6301 N N . VAL A 1 794 ? -32.068 24.755 31.251 1.00 80.69 794 VAL A N 1
ATOM 6302 C CA . VAL A 1 794 ? -32.804 23.618 31.833 1.00 80.69 794 VAL A CA 1
ATOM 6303 C C . VAL A 1 794 ? -32.676 23.607 33.361 1.00 80.69 794 VAL A C 1
ATOM 6305 O O . VAL A 1 794 ? -33.674 23.561 34.082 1.00 80.69 794 VAL A O 1
ATOM 6308 N N . ALA A 1 795 ? -31.451 23.737 33.887 1.00 77.44 795 ALA A N 1
ATOM 6309 C CA . ALA A 1 795 ? -31.219 23.808 35.330 1.00 77.44 795 ALA A CA 1
ATOM 6310 C C . ALA A 1 795 ? -31.901 25.024 35.975 1.00 77.44 795 ALA A C 1
ATOM 6312 O O . ALA A 1 795 ? -32.381 24.943 37.107 1.00 77.44 795 ALA A O 1
ATOM 6313 N N . LYS A 1 796 ? -31.945 26.162 35.272 1.00 81.94 796 LYS A N 1
ATOM 6314 C CA . LYS A 1 796 ? -32.611 27.377 35.746 1.00 81.94 796 LYS A CA 1
ATOM 6315 C C . LYS A 1 796 ? -34.125 27.220 35.777 1.00 81.94 796 LYS A C 1
ATOM 6317 O O . LYS A 1 796 ? -34.717 27.646 36.761 1.00 81.94 796 LYS A O 1
ATOM 6322 N N . ASN A 1 797 ? -34.723 26.593 34.773 1.00 83.25 797 ASN A N 1
ATOM 6323 C CA . ASN A 1 797 ? -36.163 26.355 34.716 1.00 83.25 797 ASN A CA 1
ATOM 6324 C C . ASN A 1 797 ? -36.608 25.433 35.859 1.00 83.25 797 ASN A C 1
ATOM 6326 O O . ASN A 1 797 ? -37.581 25.738 36.544 1.00 83.25 797 ASN A O 1
ATOM 6330 N N . ILE A 1 798 ? -35.827 24.389 36.165 1.00 80.62 798 ILE A N 1
ATOM 6331 C CA . ILE A 1 798 ? -36.068 23.520 37.329 1.00 80.62 798 ILE A CA 1
ATOM 6332 C C . ILE A 1 798 ? -35.948 24.297 38.645 1.00 80.62 798 ILE A C 1
ATOM 6334 O O . ILE A 1 798 ? -36.793 24.158 39.527 1.00 80.62 798 ILE A O 1
ATOM 6338 N N . GLU A 1 799 ? -34.921 25.134 38.800 1.00 80.31 799 GLU A N 1
ATOM 6339 C CA . GLU A 1 799 ? -34.784 25.950 40.010 1.00 80.31 799 GLU A CA 1
ATOM 6340 C C . GLU A 1 799 ? -35.915 26.959 40.183 1.00 80.31 799 GLU A C 1
ATOM 6342 O O . GLU A 1 799 ? -36.398 27.107 41.303 1.00 80.31 799 GLU A O 1
ATOM 6347 N N . LEU A 1 800 ? -36.336 27.620 39.102 1.00 82.62 800 LEU A N 1
ATOM 6348 C CA . LEU A 1 800 ? -37.456 28.557 39.116 1.00 82.62 800 LEU A CA 1
ATOM 6349 C C . LEU A 1 800 ? -38.742 27.836 39.513 1.00 82.62 800 LEU A C 1
ATOM 6351 O O . LEU A 1 800 ? -39.425 28.285 40.426 1.00 82.62 800 LEU A O 1
ATOM 6355 N N . ALA A 1 801 ? -39.033 26.679 38.918 1.00 80.00 801 ALA A N 1
ATOM 6356 C CA . ALA A 1 801 ? -40.208 25.897 39.286 1.00 80.00 801 ALA A CA 1
ATOM 6357 C C . ALA A 1 801 ? -40.191 25.491 40.772 1.00 80.00 801 ALA A C 1
ATOM 6359 O O . ALA A 1 801 ? -41.202 25.594 41.461 1.00 80.00 801 ALA A O 1
ATOM 6360 N N . ILE A 1 802 ? -39.029 25.108 41.307 1.00 80.25 802 ILE A N 1
ATOM 6361 C CA . ILE A 1 802 ? -38.862 24.802 42.736 1.00 80.25 802 ILE A CA 1
ATOM 6362 C C . ILE A 1 802 ? -39.012 26.051 43.617 1.00 80.25 802 ILE A C 1
ATOM 6364 O O . ILE A 1 802 ? -39.502 25.948 44.741 1.00 80.25 802 ILE A O 1
ATOM 6368 N N . GLU A 1 803 ? -38.559 27.216 43.160 1.00 81.81 803 GLU A N 1
ATOM 6369 C CA . GLU A 1 803 ? -38.683 28.483 43.887 1.00 81.81 803 GLU A CA 1
ATOM 6370 C C . GLU A 1 803 ? -40.141 28.948 43.960 1.00 81.81 803 GLU A C 1
ATOM 6372 O O . GLU A 1 803 ? -40.598 29.346 45.030 1.00 81.81 803 GLU A O 1
ATOM 6377 N N . PHE A 1 804 ? -40.878 28.831 42.853 1.00 79.94 804 PHE A N 1
ATOM 6378 C CA . PHE A 1 804 ? -42.282 29.227 42.765 1.00 79.94 804 PHE A CA 1
ATOM 6379 C C . PHE A 1 804 ? -43.236 28.232 43.435 1.00 79.94 804 PHE A C 1
ATOM 6381 O O . PHE A 1 804 ? -44.181 28.652 44.101 1.00 79.94 804 PHE A O 1
ATOM 6388 N N . HIS A 1 805 ? -42.987 26.927 43.299 1.00 75.50 805 HIS A N 1
ATOM 6389 C CA . HIS A 1 805 ? -43.944 25.881 43.690 1.00 75.50 805 HIS A CA 1
ATOM 6390 C C . HIS A 1 805 ? -43.450 24.974 44.825 1.00 75.50 805 HIS A C 1
ATOM 6392 O O . HIS A 1 805 ? -44.176 24.102 45.300 1.00 75.50 805 HIS A O 1
ATOM 6398 N N . GLY A 1 806 ? -42.225 25.188 45.308 1.00 78.44 806 GLY A N 1
ATOM 6399 C CA . GLY A 1 806 ? -41.608 24.386 46.358 1.00 78.44 806 GLY A CA 1
ATOM 6400 C C . GLY A 1 806 ? -40.970 23.091 45.844 1.00 78.44 806 GLY A C 1
ATOM 6401 O O . GLY A 1 806 ? -41.266 22.580 44.769 1.00 78.44 806 GLY A O 1
ATOM 6402 N N . LYS A 1 807 ? -40.075 22.506 46.654 1.00 74.56 807 LYS A N 1
ATOM 6403 C CA . LYS A 1 807 ? -39.325 21.279 46.299 1.00 74.56 807 LYS A CA 1
ATOM 6404 C C . LYS A 1 807 ? -40.204 20.040 46.098 1.00 74.56 807 LYS A C 1
ATOM 6406 O O . LYS A 1 807 ? -39.740 19.087 45.487 1.00 74.56 807 LYS A O 1
ATOM 6411 N N . GLN A 1 808 ? -41.430 20.067 46.622 1.00 75.31 808 GLN A N 1
ATOM 6412 C CA . GLN A 1 808 ? -42.409 18.981 46.529 1.00 75.31 808 GLN A CA 1
ATOM 6413 C C . GLN A 1 808 ? -42.874 18.738 45.088 1.00 75.31 808 GLN A C 1
ATOM 6415 O O . GLN A 1 808 ? -43.375 17.663 44.799 1.00 75.31 808 GLN A O 1
ATOM 6420 N N . ILE A 1 809 ? -42.660 19.689 44.168 1.00 78.31 809 ILE A N 1
ATOM 6421 C CA . ILE A 1 809 ? -42.955 19.499 42.742 1.00 78.31 809 ILE A CA 1
ATOM 6422 C C . ILE A 1 809 ? -42.215 18.291 42.144 1.00 78.31 809 ILE A C 1
ATOM 6424 O O . ILE A 1 809 ? -42.752 17.602 41.283 1.00 78.31 809 ILE A O 1
ATOM 6428 N N . LEU A 1 810 ? -41.006 17.997 42.640 1.00 77.62 810 LEU A N 1
ATOM 6429 C CA . LEU A 1 810 ? -40.201 16.858 42.194 1.00 77.62 810 LEU A CA 1
ATOM 6430 C C . LEU A 1 810 ? -40.763 15.506 42.663 1.00 77.62 810 LEU A C 1
ATOM 6432 O O . LEU A 1 810 ? -40.370 14.481 42.120 1.00 77.62 810 LEU A O 1
ATOM 6436 N N . ASP A 1 811 ? -41.691 15.497 43.624 1.00 77.00 811 ASP A N 1
ATOM 6437 C CA . ASP A 1 811 ? -42.346 14.283 44.129 1.00 77.00 811 ASP A CA 1
ATOM 6438 C C . ASP A 1 811 ? -43.375 13.740 43.120 1.00 77.00 811 ASP A C 1
ATOM 6440 O O . ASP A 1 811 ? -43.801 12.593 43.225 1.00 77.00 811 ASP A O 1
ATOM 6444 N N . TYR A 1 812 ? -43.761 14.564 42.139 1.00 77.88 812 TYR A N 1
ATOM 6445 C CA . TYR A 1 812 ? -44.703 14.231 41.069 1.00 77.88 812 TYR A CA 1
ATOM 6446 C C . TYR A 1 812 ? -44.010 13.862 39.750 1.00 77.88 812 TYR A C 1
ATOM 6448 O O . TYR A 1 812 ? -44.681 13.622 38.749 1.00 77.88 812 TYR A O 1
ATOM 6456 N N . VAL A 1 813 ? -42.676 13.830 39.732 1.00 78.69 813 VAL A N 1
ATOM 6457 C CA . VAL A 1 813 ? -41.871 13.530 38.542 1.00 78.69 813 VAL A CA 1
ATOM 6458 C C . VAL A 1 813 ? -41.552 12.038 38.511 1.00 78.69 813 VAL A C 1
ATOM 6460 O O . VAL A 1 813 ? -41.199 11.451 39.532 1.00 78.69 813 VAL A O 1
ATOM 6463 N N . SER A 1 814 ? -41.653 11.415 37.334 1.00 77.62 814 SER A N 1
ATOM 6464 C CA . SER A 1 814 ? -41.343 9.991 37.188 1.00 77.62 814 SER A CA 1
ATOM 6465 C C . SER A 1 814 ? -39.875 9.686 37.518 1.00 77.62 814 SER A C 1
ATOM 6467 O O . SER A 1 814 ? -38.978 10.494 37.251 1.00 77.62 814 SER A O 1
ATOM 6469 N N . VAL A 1 815 ? -39.617 8.490 38.058 1.00 76.94 815 VAL A N 1
ATOM 6470 C CA . VAL A 1 815 ? -38.251 8.008 38.327 1.00 76.94 815 VAL A CA 1
ATOM 6471 C C . VAL A 1 815 ? -37.410 8.033 37.048 1.00 76.94 815 VAL A C 1
ATOM 6473 O O . VAL A 1 815 ? -36.263 8.473 37.093 1.00 76.94 815 VAL A O 1
ATOM 6476 N N . ASP A 1 816 ? -37.989 7.659 35.904 1.00 77.69 816 ASP A N 1
ATOM 6477 C CA . ASP A 1 816 ? -37.309 7.696 34.605 1.00 77.69 816 ASP A CA 1
ATOM 6478 C C . ASP A 1 816 ? -36.861 9.111 34.229 1.00 77.69 816 ASP A C 1
ATOM 6480 O O . ASP A 1 816 ? -35.694 9.318 33.893 1.00 77.69 816 ASP A O 1
ATOM 6484 N N . THR A 1 817 ? -37.735 10.109 34.386 1.00 81.38 817 THR A N 1
ATOM 6485 C CA . THR A 1 817 ? -37.393 11.515 34.125 1.00 81.38 817 THR A CA 1
ATOM 6486 C C . THR A 1 817 ? -36.308 12.019 35.084 1.00 81.38 817 THR A C 1
ATOM 6488 O O . THR A 1 817 ? -35.400 12.732 34.658 1.00 81.38 817 THR A O 1
ATOM 6491 N N . ILE A 1 818 ? -36.341 11.636 36.368 1.00 81.25 818 ILE A N 1
ATOM 6492 C CA . ILE A 1 818 ? -35.288 11.999 37.336 1.00 81.25 818 ILE A CA 1
ATOM 6493 C C . ILE A 1 818 ? -33.950 11.354 36.951 1.00 81.25 818 ILE A C 1
ATOM 6495 O O . ILE A 1 818 ? -32.924 12.037 36.957 1.00 81.25 818 ILE A O 1
ATOM 6499 N N . VAL A 1 819 ? -33.936 10.066 36.593 1.00 79.25 819 VAL A N 1
ATOM 6500 C CA . VAL A 1 819 ? -32.728 9.368 36.121 1.00 79.25 819 VAL A CA 1
ATOM 6501 C C . VAL A 1 819 ? -32.176 10.040 34.869 1.00 79.25 819 VAL A C 1
ATOM 6503 O O . VAL A 1 819 ? -30.967 10.254 34.775 1.00 79.25 819 VAL A O 1
ATOM 6506 N N . ASP A 1 820 ? -33.037 10.409 33.925 1.00 79.38 820 ASP A N 1
ATOM 6507 C CA . ASP A 1 820 ? -32.618 11.049 32.682 1.00 79.38 820 ASP A CA 1
ATOM 6508 C C . ASP A 1 820 ? -32.099 12.480 32.907 1.00 79.38 820 ASP A C 1
ATOM 6510 O O . ASP A 1 820 ? -31.115 12.879 32.280 1.00 79.38 820 ASP A O 1
ATOM 6514 N N . LEU A 1 821 ? -32.633 13.213 33.889 1.00 80.31 821 LEU A N 1
ATOM 6515 C CA . LEU A 1 821 ? -32.043 14.474 34.349 1.00 80.31 821 LEU A CA 1
ATOM 6516 C C . LEU A 1 821 ? -30.662 14.258 34.985 1.00 80.31 821 LEU A C 1
ATOM 6518 O O . LEU A 1 821 ? -29.716 14.975 34.661 1.00 80.31 821 LEU A O 1
ATOM 6522 N N . ILE A 1 822 ? -30.494 13.259 35.859 1.00 81.44 822 ILE A N 1
ATOM 6523 C CA . ILE A 1 822 ? -29.184 12.949 36.462 1.00 81.44 822 ILE A CA 1
ATOM 6524 C C . ILE A 1 822 ? -28.169 12.568 35.371 1.00 81.44 822 ILE A C 1
ATOM 6526 O O . ILE A 1 822 ? -27.032 13.050 35.402 1.00 81.44 822 ILE A O 1
ATOM 6530 N N . LYS A 1 823 ? -28.581 11.781 34.368 1.00 78.75 823 LYS A N 1
ATOM 6531 C CA . LYS A 1 823 ? -27.769 11.458 33.182 1.00 78.75 823 LYS A CA 1
ATOM 6532 C C . LYS A 1 823 ? -27.306 12.693 32.437 1.00 78.75 823 LYS A C 1
ATOM 6534 O O . LYS A 1 823 ? -26.124 12.797 32.116 1.00 78.75 823 LYS A O 1
ATOM 6539 N N . LEU A 1 824 ? -28.218 13.630 32.198 1.00 77.12 824 LEU A N 1
ATOM 6540 C CA . LEU A 1 824 ? -27.917 14.890 31.531 1.00 77.12 824 LEU A CA 1
ATOM 6541 C C . LEU A 1 824 ? -26.838 15.680 32.288 1.00 77.12 824 LEU A C 1
ATOM 6543 O O . LEU A 1 824 ? -25.897 16.197 31.688 1.00 77.12 824 LEU A O 1
ATOM 6547 N N . PHE A 1 825 ? -26.942 15.727 33.619 1.00 74.06 825 PHE A N 1
ATOM 6548 C CA . PHE A 1 825 ? -25.994 16.437 34.475 1.00 74.06 825 PHE A CA 1
ATOM 6549 C C . PHE A 1 825 ? -24.649 15.702 34.637 1.00 74.06 825 PHE A C 1
ATOM 6551 O O . PHE A 1 825 ? -23.629 16.357 34.845 1.00 74.06 825 PHE A O 1
ATOM 6558 N N . MET A 1 826 ? -24.589 14.374 34.502 1.00 75.31 826 MET A N 1
ATOM 6559 C CA . MET A 1 826 ? -23.348 13.593 34.658 1.00 75.31 826 MET A CA 1
ATOM 6560 C C . MET A 1 826 ? -22.934 12.855 33.377 1.00 75.31 826 MET A C 1
ATOM 6562 O O . MET A 1 826 ? -22.429 11.735 33.439 1.00 75.31 826 MET A O 1
ATOM 6566 N N . ALA A 1 827 ? -23.089 13.501 32.220 1.00 60.31 827 ALA A N 1
ATOM 6567 C CA . ALA A 1 827 ? -22.925 12.908 30.890 1.00 60.31 827 ALA A CA 1
ATOM 6568 C C . ALA A 1 827 ? -21.612 12.141 30.573 1.00 60.31 827 ALA A C 1
ATOM 6570 O O . ALA A 1 827 ? -21.602 11.410 29.583 1.00 60.31 827 ALA A O 1
ATOM 6571 N N . PRO A 1 828 ? -20.509 12.194 31.347 1.00 63.28 828 PRO A N 1
ATOM 6572 C CA . PRO A 1 828 ? -19.407 11.254 31.168 1.00 63.28 828 PRO A CA 1
ATOM 6573 C C . PRO A 1 828 ? -19.462 10.105 32.192 1.00 63.28 828 PRO A C 1
ATOM 6575 O O . PRO A 1 828 ? -18.458 9.850 32.831 1.00 63.28 828 PRO A O 1
ATOM 6578 N N . MET A 1 829 ? -20.578 9.407 32.394 1.00 70.31 829 MET A N 1
ATOM 6579 C CA . MET A 1 829 ? -20.612 8.151 33.176 1.00 70.31 829 MET A CA 1
ATOM 6580 C C . MET A 1 829 ? -20.945 6.962 32.264 1.00 70.31 829 MET A C 1
ATOM 6582 O O . MET A 1 829 ? -21.635 7.165 31.260 1.00 70.31 829 MET A O 1
ATOM 6586 N N . PRO A 1 830 ? -20.460 5.739 32.562 1.00 65.44 830 PRO A N 1
ATOM 6587 C CA . PRO A 1 830 ? -20.692 4.582 31.701 1.00 65.44 830 PRO A CA 1
ATOM 6588 C C . PRO A 1 830 ? -22.169 4.172 31.696 1.00 65.44 830 PRO A C 1
ATOM 6590 O O . PRO A 1 830 ? -22.888 4.407 32.662 1.00 65.44 830 PRO A O 1
ATOM 6593 N N . ILE A 1 831 ? -22.613 3.502 30.629 1.00 65.38 831 ILE A N 1
ATOM 6594 C CA . ILE A 1 831 ? -23.988 2.978 30.515 1.00 65.38 831 ILE A CA 1
ATOM 6595 C C . ILE A 1 831 ? -24.324 2.046 31.688 1.00 65.38 831 ILE A C 1
ATOM 6597 O O . ILE A 1 831 ? -25.387 2.188 32.284 1.00 65.38 831 ILE A O 1
ATOM 6601 N N . SER A 1 832 ? -23.383 1.192 32.094 1.00 65.44 832 SER A N 1
ATOM 6602 C CA . SER A 1 832 ? -23.551 0.272 33.225 1.00 65.44 832 SER A CA 1
ATOM 6603 C C . SER A 1 832 ? -23.854 0.978 34.549 1.00 65.44 832 SER A C 1
ATOM 6605 O O . SER A 1 832 ? -24.654 0.483 35.335 1.00 65.44 832 SER A O 1
ATOM 6607 N N . PHE A 1 833 ? -23.277 2.161 34.787 1.00 72.50 833 PHE A N 1
ATOM 6608 C CA . PHE A 1 833 ? -23.596 2.967 35.969 1.00 72.50 833 PHE A CA 1
ATOM 6609 C C . PHE A 1 833 ? -25.065 3.403 35.961 1.00 72.50 833 PHE A C 1
ATOM 6611 O O . PHE A 1 833 ? -25.726 3.407 36.996 1.00 72.50 833 PHE A O 1
ATOM 6618 N N . TRP A 1 834 ? -25.594 3.743 34.786 1.00 73.69 834 TRP A N 1
ATOM 6619 C CA . TRP A 1 834 ? -26.984 4.156 34.630 1.00 73.69 834 TRP A CA 1
ATOM 6620 C C . TRP A 1 834 ? -27.969 2.995 34.727 1.00 73.69 834 TRP A C 1
ATOM 6622 O O . TRP A 1 834 ? -29.064 3.174 35.257 1.00 73.69 834 TRP A O 1
ATOM 6632 N N . GLU A 1 835 ? -27.586 1.821 34.232 1.00 70.31 835 GLU A N 1
ATOM 6633 C CA . GLU A 1 835 ? -28.348 0.581 34.393 1.00 70.31 835 GLU A CA 1
ATOM 6634 C C . GLU A 1 835 ? -28.410 0.169 35.865 1.00 70.31 835 GLU A C 1
ATOM 6636 O O . GLU A 1 835 ? -29.494 -0.094 36.379 1.00 70.31 835 GLU A O 1
ATOM 6641 N N . GLU A 1 836 ? -27.283 0.214 36.578 1.00 72.50 836 GLU A N 1
ATOM 6642 C CA . GLU A 1 836 ? -27.237 -0.069 38.013 1.00 72.50 836 GLU A CA 1
ATOM 6643 C C . GLU A 1 836 ? -28.077 0.938 38.813 1.00 72.50 836 GLU A C 1
ATOM 6645 O O . GLU A 1 836 ? -28.862 0.544 39.675 1.00 72.50 836 GLU A O 1
ATOM 6650 N N . LEU A 1 837 ? -27.983 2.233 38.486 1.00 73.25 837 LEU A N 1
ATOM 6651 C CA . LEU A 1 837 ? -28.787 3.278 39.123 1.00 73.25 837 LEU A CA 1
ATOM 6652 C C . LEU A 1 837 ? -30.296 3.044 38.943 1.00 73.25 837 LEU A C 1
ATOM 6654 O O . LEU A 1 837 ? -31.062 3.292 39.875 1.00 73.25 837 LEU A O 1
ATOM 6658 N N . ARG A 1 838 ? -30.715 2.550 37.769 1.00 70.06 838 ARG A N 1
ATOM 6659 C CA . ARG A 1 838 ? -32.104 2.144 37.502 1.00 70.06 838 ARG A CA 1
ATOM 6660 C C . ARG A 1 838 ? -32.491 0.908 38.317 1.00 70.06 838 ARG A C 1
ATOM 6662 O O . ARG A 1 838 ? -33.482 0.950 39.040 1.00 70.06 838 ARG A O 1
ATOM 6669 N N . MET A 1 839 ? -31.684 -0.156 38.270 1.00 67.44 839 MET A N 1
ATOM 6670 C CA . MET A 1 839 ? -31.967 -1.416 38.975 1.00 67.44 839 MET A CA 1
ATOM 6671 C C . MET A 1 839 ? -32.034 -1.252 40.497 1.00 67.44 839 MET A C 1
ATOM 6673 O O . MET A 1 839 ? -32.826 -1.920 41.154 1.00 67.44 839 MET A O 1
ATOM 6677 N N . GLN A 1 840 ? -31.237 -0.352 41.079 1.00 64.44 840 GLN A N 1
ATOM 6678 C CA . GLN A 1 840 ? -31.251 -0.094 42.522 1.00 64.44 840 GLN A CA 1
ATOM 6679 C C . GLN A 1 840 ? -32.570 0.529 43.024 1.00 64.44 840 GLN A C 1
ATOM 6681 O O . GLN A 1 840 ? -32.751 0.633 44.241 1.00 64.44 840 GLN A O 1
ATOM 6686 N N . ARG A 1 841 ? -33.469 0.985 42.135 1.00 63.69 841 ARG A N 1
ATOM 6687 C CA . ARG A 1 841 ? -34.663 1.769 42.501 1.00 63.69 841 ARG A CA 1
ATOM 6688 C C . ARG A 1 841 ? -35.928 1.458 41.688 1.00 63.69 841 ARG A C 1
ATOM 6690 O O . ARG A 1 841 ? -36.909 2.180 41.862 1.00 63.69 841 ARG A O 1
ATOM 6697 N N . GLU A 1 842 ? -35.952 0.401 40.866 1.00 49.56 842 GLU A N 1
ATOM 6698 C CA . GLU A 1 842 ? -37.220 -0.106 40.318 1.00 49.56 842 GLU A CA 1
ATOM 6699 C C . GLU A 1 842 ? -38.191 -0.394 41.478 1.00 49.56 842 GLU A C 1
ATOM 6701 O O . GLU A 1 842 ? -37.787 -0.997 42.482 1.00 49.56 842 GLU A O 1
ATOM 6706 N N . PRO A 1 843 ? -39.461 0.047 41.400 1.00 44.19 843 PRO A N 1
ATOM 6707 C CA . PRO A 1 843 ? -40.445 -0.363 42.382 1.00 44.19 843 PRO A CA 1
ATOM 6708 C C . PRO A 1 843 ? -40.540 -1.887 42.320 1.00 44.19 843 PRO A C 1
ATOM 6710 O O . PRO A 1 843 ? -40.804 -2.456 41.262 1.00 44.19 843 PRO A O 1
ATOM 6713 N N . ILE A 1 844 ? -40.321 -2.554 43.457 1.00 33.44 844 ILE A N 1
ATOM 6714 C CA . ILE A 1 844 ? -40.728 -3.952 43.612 1.00 33.44 844 ILE A CA 1
ATOM 6715 C C . ILE A 1 844 ? -42.201 -3.991 43.182 1.00 33.44 844 ILE A C 1
ATOM 6717 O O . ILE A 1 844 ? -42.986 -3.232 43.763 1.00 33.44 844 ILE A O 1
ATOM 6721 N N . PRO A 1 845 ? -42.582 -4.792 42.170 1.00 33.12 845 PRO A N 1
ATOM 6722 C CA . PRO A 1 845 ? -43.980 -4.918 41.793 1.00 33.12 845 PRO A CA 1
ATOM 6723 C C . PRO A 1 845 ? -44.746 -5.362 43.039 1.00 33.12 845 PRO A C 1
ATOM 6725 O O . PRO A 1 845 ? -44.401 -6.390 43.627 1.00 33.12 845 PRO A O 1
ATOM 6728 N N . ILE A 1 846 ? -45.708 -4.551 43.485 1.00 31.20 846 ILE A N 1
ATOM 6729 C CA . ILE A 1 846 ? -46.648 -4.948 44.540 1.00 31.20 846 ILE A CA 1
ATOM 6730 C C . ILE A 1 846 ? -47.627 -5.955 43.949 1.00 31.20 846 ILE A C 1
ATOM 6732 O O . ILE A 1 846 ? -48.180 -5.653 42.866 1.00 31.20 846 ILE A O 1
#

Sequence (846 aa):
MPVTDIKNQNASSSAITLWTSLLKLGRPYIEYTGPGSIPTYSEYKKLLESENWLISEPEIRFDLRVWGDAPVREAIAKGWTLILDKHGCGEGKSHVYGDLTASKLDGIQRTVFAASNHRNPTVPTVEHRKDLIAKHGGLTYNHSKQTPLGNPYQVSTPSGKVPDIKPPCVEYNLFHTAQKLQLNAYSGKGSKVCQTCPFFASGCEYLDERQKTLGSEKIKDDAGNVVAEIPNYPDIRADLNGLNQFDEPTALIVDEIDQTLEATKPLHVGLNTLSRGMMRLEALKDRKLAAVLEWLIRKVYKVVDTYEPSSPHGLSHQKTVPLLPTKSDVQQIIDEIYRDDLVNPAVNFWSKIEYTYDTERDPVTGELTSVVTGEHETFSIPSIDDLITQCQKLLQTKFDEIIDAGMTPGEKTEALELNHVLDFLSPILKVINGHKKTSLSLNKNCLTITKPWYRHQNIIKSAAISIFLDATIDVNDLRNKLNLDRNQPILTFSSKEKDYSNLHLKFLTDFGHGSNLRRSGSEYCEIERITALINQVSKNHPNEKIGLIDHKAHAYSHKLPDNVVKVGHWGHDSRGSNQFLDCTVMIDIGDYTENLGANAADWHCTTGQSVNPTNLSGRYGRYMQRRRIADLEQVIGRPRATNRPDEEITIYLPGKWKEAEISAIASRLPGVNIEKVATYDLCQKAAQKGQQSQRKIIETFWDLITREQNVTQDNIAKIVGLSRGRVAQICKDLLPTSFVRFKKMLVLLWNNLSKTNIPEKALSELPEDVGWFVMEWLPNFHEYVQQGEALEEVAKNIELAIEFHGKQILDYVSVDTIVDLIKLFMAPMPISFWEELRMQREPIPI

pLDDT: mean 83.79, std 14.17, range [24.33, 98.5]

Radius of gyration: 35.54 Å; chains: 1; bounding box: 100×74×107 Å